Protein AF-0000000078538142 (afdb_homodimer)

Radius of gyration: 31.36 Å; Cα contacts (8 Å, |Δi|>4): 1682; chains: 2; bounding box: 91×98×70 Å

Structure (mmCIF, N/CA/C/O backbone):
data_AF-0000000078538142-model_v1
#
loop_
_entity.id
_entity.type
_entity.pdbx_description
1 polymer 'Epoxide hydrolase'
#
loop_
_atom_site.group_PDB
_atom_site.id
_atom_site.type_symbol
_atom_site.label_atom_id
_atom_site.label_alt_id
_atom_site.label_comp_id
_atom_site.label_asym_id
_atom_site.label_entity_id
_atom_site.label_seq_id
_atom_site.pdbx_PDB_ins_code
_atom_site.Cartn_x
_atom_site.Cartn_y
_atom_site.Cartn_z
_atom_site.occupancy
_atom_site.B_iso_or_equiv
_atom_site.auth_seq_id
_atom_site.auth_comp_id
_atom_site.auth_asym_id
_atom_site.auth_atom_id
_atom_site.pdbx_PDB_model_num
ATOM 1 N N . MET A 1 1 ? 63.656 24.359 -6.969 1 71.88 1 MET A N 1
ATOM 2 C CA . MET A 1 1 ? 62.719 25.453 -7.125 1 71.88 1 MET A CA 1
ATOM 3 C C . MET A 1 1 ? 61.344 24.922 -7.543 1 71.88 1 MET A C 1
ATOM 5 O O . MET A 1 1 ? 60.312 25.25 -6.926 1 71.88 1 MET A O 1
ATOM 9 N N . LEU A 1 2 ? 61.312 24.094 -8.414 1 79.88 2 LEU A N 1
ATOM 10 C CA . LEU A 1 2 ? 60.062 23.531 -8.914 1 79.88 2 LEU A CA 1
ATOM 11 C C . LEU A 1 2 ? 59.375 22.688 -7.84 1 79.88 2 LEU A C 1
ATOM 13 O O . LEU A 1 2 ? 58.156 22.766 -7.676 1 79.88 2 LEU A O 1
ATOM 17 N N . LEU A 1 3 ? 60.094 21.984 -7.09 1 79.5 3 LEU A N 1
ATOM 18 C CA . LEU A 1 3 ? 59.531 21.141 -6.039 1 79.5 3 LEU A CA 1
ATOM 19 C C . LEU A 1 3 ? 58.906 21.984 -4.93 1 79.5 3 LEU A C 1
ATOM 21 O O . LEU A 1 3 ? 57.906 21.609 -4.359 1 79.5 3 LEU A O 1
ATOM 25 N N . ARG A 1 4 ? 59.531 23.062 -4.59 1 77.94 4 ARG A N 1
ATOM 26 C CA . ARG A 1 4 ? 59 23.969 -3.576 1 77.94 4 ARG A CA 1
ATOM 27 C C . ARG A 1 4 ? 57.688 24.609 -4.039 1 77.94 4 ARG A C 1
ATOM 29 O O . ARG A 1 4 ? 56.75 24.766 -3.256 1 77.94 4 ARG A O 1
ATOM 36 N N . LEU A 1 5 ? 57.656 24.953 -5.336 1 80.44 5 LEU A N 1
ATOM 37 C CA . LEU A 1 5 ? 56.438 25.547 -5.895 1 80.44 5 LEU A CA 1
ATOM 38 C C . LEU A 1 5 ? 55.312 24.547 -5.891 1 80.44 5 LEU A C 1
ATOM 40 O O . LEU A 1 5 ? 54.156 24.922 -5.59 1 80.44 5 LEU A O 1
ATOM 44 N N . ILE A 1 6 ? 55.594 23.312 -6.211 1 80.94 6 ILE A N 1
ATOM 45 C CA . ILE A 1 6 ? 54.594 22.266 -6.223 1 80.94 6 ILE A CA 1
ATOM 46 C C . ILE A 1 6 ? 54.094 22.016 -4.801 1 80.94 6 ILE A C 1
ATOM 48 O O . ILE A 1 6 ? 52.906 21.828 -4.578 1 80.94 6 ILE A O 1
ATOM 52 N N . SER A 1 7 ? 54.969 22.094 -3.863 1 81.56 7 SER A N 1
ATOM 53 C CA . SER A 1 7 ? 54.625 21.891 -2.465 1 81.56 7 SER A CA 1
ATOM 54 C C . SER A 1 7 ? 53.719 23.031 -1.964 1 81.56 7 SER A C 1
ATOM 56 O O . SER A 1 7 ? 52.75 22.781 -1.252 1 81.56 7 SER A O 1
ATOM 58 N N . ILE A 1 8 ? 54.062 24.172 -2.34 1 81.25 8 ILE A N 1
ATOM 59 C CA . ILE A 1 8 ? 53.25 25.328 -1.946 1 81.25 8 ILE A CA 1
ATOM 60 C C . ILE A 1 8 ? 51.875 25.25 -2.617 1 81.25 8 ILE A C 1
ATOM 62 O O . ILE A 1 8 ? 50.844 25.516 -1.98 1 81.25 8 ILE A O 1
ATOM 66 N N . ALA A 1 9 ? 51.844 24.906 -3.859 1 81.56 9 ALA A N 1
ATOM 67 C CA . ALA A 1 9 ? 50.594 24.766 -4.598 1 81.56 9 ALA A CA 1
ATOM 68 C C . ALA A 1 9 ? 49.719 23.672 -3.994 1 81.56 9 ALA A C 1
ATOM 70 O O . ALA A 1 9 ? 48.5 23.828 -3.863 1 81.56 9 ALA A O 1
ATOM 71 N N . THR A 1 10 ? 50.375 22.578 -3.689 1 80.25 10 THR A N 1
ATOM 72 C CA . THR A 1 10 ? 49.625 21.469 -3.082 1 80.25 10 THR A CA 1
ATOM 73 C C . THR A 1 10 ? 49.094 21.859 -1.712 1 80.25 10 THR A C 1
ATOM 75 O O . THR A 1 10 ? 47.938 21.547 -1.383 1 80.25 10 THR A O 1
ATOM 78 N N . LEU A 1 11 ? 49.906 22.484 -0.98 1 77.38 11 LEU A N 1
ATOM 79 C CA . LEU A 1 11 ? 49.469 22.953 0.322 1 77.38 11 LEU A CA 1
ATOM 80 C C . LEU A 1 11 ? 48.344 24 0.166 1 77.38 11 LEU A C 1
ATOM 82 O O . LEU A 1 11 ? 47.375 24 0.92 1 77.38 11 LEU A O 1
ATOM 86 N N . GLY A 1 12 ? 48.594 24.922 -0.763 1 79.56 12 GLY A N 1
ATOM 87 C CA . GLY A 1 12 ? 47.562 25.875 -1.072 1 79.56 12 GLY A CA 1
ATOM 88 C C . GLY A 1 12 ? 46.25 25.219 -1.459 1 79.56 12 GLY A C 1
ATOM 89 O O . GLY A 1 12 ? 45.188 25.594 -0.971 1 79.56 12 GLY A O 1
ATOM 90 N N . PHE A 1 13 ? 46.312 24.281 -2.328 1 82.75 13 PHE A N 1
ATOM 91 C CA . PHE A 1 13 ? 45.156 23.531 -2.773 1 82.75 13 PHE A CA 1
ATOM 92 C C . PHE A 1 13 ? 44.5 22.812 -1.604 1 82.75 13 PHE A C 1
ATOM 94 O O . PHE A 1 13 ? 43.25 22.781 -1.493 1 82.75 13 PHE A O 1
ATOM 101 N N . LEU A 1 14 ? 45.25 22.219 -0.739 1 81.06 14 LEU A N 1
ATOM 102 C CA . LEU A 1 14 ? 44.75 21.453 0.404 1 81.06 14 LEU A CA 1
ATOM 103 C C . LEU A 1 14 ? 44.062 22.391 1.413 1 81.06 14 LEU A C 1
ATOM 105 O O . LEU A 1 14 ? 43.156 21.953 2.148 1 81.06 14 LEU A O 1
ATOM 109 N N . VAL A 1 15 ? 44.5 23.609 1.426 1 80.88 15 VAL A N 1
ATOM 110 C CA . VAL A 1 15 ? 43.938 24.562 2.369 1 80.88 15 VAL A CA 1
ATOM 111 C C . VAL A 1 15 ? 42.781 25.328 1.705 1 80.88 15 VAL A C 1
ATOM 113 O O . VAL A 1 15 ? 41.719 25.547 2.32 1 80.88 15 VAL A O 1
ATOM 116 N N . ILE A 1 16 ? 42.906 25.688 0.537 1 85.62 16 ILE A N 1
ATOM 117 C CA . ILE A 1 16 ? 41.969 26.531 -0.16 1 85.62 16 ILE A CA 1
ATOM 118 C C . ILE A 1 16 ? 40.719 25.719 -0.515 1 85.62 16 ILE A C 1
ATOM 120 O O . ILE A 1 16 ? 39.594 26.203 -0.422 1 85.62 16 ILE A O 1
ATOM 124 N N . THR A 1 17 ? 40.844 24.531 -0.871 1 85.5 17 THR A N 1
ATOM 125 C CA . THR A 1 17 ? 39.719 23.703 -1.335 1 85.5 17 THR A CA 1
ATOM 126 C C . THR A 1 17 ? 38.688 23.5 -0.222 1 85.5 17 THR A C 1
ATOM 128 O O . THR A 1 17 ? 37.5 23.703 -0.427 1 85.5 17 THR A O 1
ATOM 131 N N . PRO A 1 18 ? 39.188 23.156 0.955 1 84.69 18 PRO A N 1
ATOM 132 C CA . PRO A 1 18 ? 38.188 23.016 2.018 1 84.69 18 PRO A CA 1
ATOM 133 C C . PRO A 1 18 ? 37.469 24.328 2.359 1 84.69 18 PRO A C 1
ATOM 135 O O . PRO A 1 18 ? 36.281 24.328 2.703 1 84.69 18 PRO A O 1
ATOM 138 N N . ILE A 1 19 ? 38.188 25.344 2.238 1 85.19 19 ILE A N 1
ATOM 139 C CA . ILE A 1 19 ? 37.594 26.656 2.533 1 85.19 19 ILE A CA 1
ATOM 140 C C . ILE A 1 19 ? 36.531 27 1.48 1 85.19 19 ILE A C 1
ATOM 142 O O . ILE A 1 19 ? 35.406 27.406 1.816 1 85.19 19 ILE A O 1
ATOM 146 N N . LEU A 1 20 ? 36.875 26.844 0.258 1 86.12 20 LEU A N 1
ATOM 147 C CA . LEU A 1 20 ? 35.906 27.109 -0.818 1 86.12 20 LEU A CA 1
ATOM 148 C C . LEU A 1 20 ? 34.719 26.172 -0.722 1 86.12 20 LEU A C 1
ATOM 150 O O . LEU A 1 20 ? 33.594 26.578 -1.008 1 86.12 20 LEU A O 1
ATOM 154 N N . PHE A 1 21 ? 35 25.047 -0.381 1 88.25 21 PHE A N 1
ATOM 155 C CA . PHE A 1 21 ? 33.938 24.078 -0.196 1 88.25 21 PHE A CA 1
ATOM 156 C C . PHE A 1 21 ? 33 24.516 0.927 1 88.25 21 PHE A C 1
ATOM 158 O O . PHE A 1 21 ? 31.781 24.422 0.793 1 88.25 21 PHE A O 1
ATOM 165 N N . SER A 1 22 ? 33.531 24.969 1.942 1 87.56 22 SER A N 1
ATOM 166 C CA . SER A 1 22 ? 32.719 25.438 3.066 1 87.56 22 SER A CA 1
ATOM 167 C C . SER A 1 22 ? 31.891 26.641 2.678 1 87.56 22 SER A C 1
ATOM 169 O O . SER A 1 22 ? 30.734 26.766 3.094 1 87.56 22 SER A O 1
ATOM 171 N N . ILE A 1 23 ? 32.438 27.469 1.911 1 89 23 ILE A N 1
ATOM 172 C CA . ILE A 1 23 ? 31.719 28.641 1.436 1 89 23 ILE A CA 1
ATOM 173 C C . ILE A 1 23 ? 30.578 28.203 0.505 1 89 23 ILE A C 1
ATOM 175 O O . ILE A 1 23 ? 29.453 28.703 0.611 1 89 23 ILE A O 1
ATOM 179 N N . TRP A 1 24 ? 30.953 27.328 -0.297 1 89.06 24 TRP A N 1
ATOM 180 C CA . TRP A 1 24 ? 29.953 26.812 -1.228 1 89.06 24 TRP A CA 1
ATOM 181 C C . TRP A 1 24 ? 28.812 26.141 -0.479 1 89.06 24 TRP A C 1
ATOM 183 O O . TRP A 1 24 ? 27.641 26.281 -0.854 1 89.06 24 TRP A O 1
ATOM 193 N N . LEU A 1 25 ? 29.094 25.484 0.515 1 87.5 25 LEU A N 1
ATOM 194 C CA . LEU A 1 25 ? 28.125 24.75 1.31 1 87.5 25 LEU A CA 1
ATOM 195 C C . LEU A 1 25 ? 27.125 25.703 1.956 1 87.5 25 LEU A C 1
ATOM 197 O O . LEU A 1 25 ? 25.953 25.344 2.156 1 87.5 25 LEU A O 1
ATOM 201 N N . GLU A 1 26 ? 27.594 26.828 2.219 1 88 26 GLU A N 1
ATOM 202 C CA . GLU A 1 26 ? 26.734 27.781 2.928 1 88 26 GLU A CA 1
ATOM 203 C C . GLU A 1 26 ? 26.016 28.703 1.952 1 88 26 GLU A C 1
ATOM 205 O O . GLU A 1 26 ? 25.062 29.391 2.334 1 88 26 GLU A O 1
ATOM 210 N N . TYR A 1 27 ? 26.438 28.594 0.738 1 86.94 27 TYR A N 1
ATOM 211 C CA . TYR A 1 27 ? 25.781 29.422 -0.271 1 86.94 27 TYR A CA 1
ATOM 212 C C . TYR A 1 27 ? 24.359 28.969 -0.521 1 86.94 27 TYR A C 1
ATOM 214 O O . TYR A 1 27 ? 24.109 27.781 -0.749 1 86.94 27 TYR A O 1
ATOM 222 N N . VAL A 1 28 ? 23.391 29.922 -0.457 1 87 28 VAL A N 1
ATOM 223 C CA . VAL A 1 28 ? 21.984 29.625 -0.702 1 87 28 VAL A CA 1
ATOM 224 C C . VAL A 1 28 ? 21.547 30.219 -2.039 1 87 28 VAL A C 1
ATOM 226 O O . VAL A 1 28 ? 21.281 31.422 -2.133 1 87 28 VAL A O 1
ATOM 229 N N . PRO A 1 29 ? 21.391 29.328 -2.934 1 84.94 29 PRO A N 1
ATOM 230 C CA . PRO A 1 29 ? 20.922 29.859 -4.219 1 84.94 29 PRO A CA 1
ATOM 231 C C . PRO A 1 29 ? 19.469 30.297 -4.188 1 84.94 29 PRO A C 1
ATOM 233 O O . PRO A 1 29 ? 18.641 29.656 -3.512 1 84.94 29 PRO A O 1
ATOM 236 N N . ILE A 1 30 ? 19.172 31.328 -4.938 1 84.69 30 ILE A N 1
ATOM 237 C CA . ILE A 1 30 ? 17.797 31.766 -5.094 1 84.69 30 ILE A CA 1
ATOM 238 C C . ILE A 1 30 ? 17.125 30.953 -6.203 1 84.69 30 ILE A C 1
ATOM 240 O O . ILE A 1 30 ? 17.656 30.828 -7.305 1 84.69 30 ILE A O 1
ATOM 244 N N . HIS A 1 31 ? 16.031 30.391 -5.824 1 82.94 31 HIS A N 1
ATOM 245 C CA . HIS A 1 31 ? 15.312 29.562 -6.789 1 82.94 31 HIS A CA 1
ATOM 246 C C . HIS A 1 31 ? 14.102 30.297 -7.359 1 82.94 31 HIS A C 1
ATOM 248 O O . HIS A 1 31 ? 13.375 30.969 -6.621 1 82.94 31 HIS A O 1
ATOM 254 N N . GLU A 1 32 ? 13.977 30.219 -8.695 1 75.69 32 GLU A N 1
ATOM 255 C CA . GLU A 1 32 ? 12.789 30.766 -9.344 1 75.69 32 GLU A CA 1
ATOM 256 C C . GLU A 1 32 ? 11.695 29.703 -9.469 1 75.69 32 GLU A C 1
ATOM 258 O O . GLU A 1 32 ? 11.984 28.5 -9.547 1 75.69 32 GLU A O 1
ATOM 263 N N . PHE A 1 33 ? 10.547 30.141 -9.25 1 76.81 33 PHE A N 1
ATOM 264 C CA . PHE A 1 33 ? 9.445 29.188 -9.414 1 76.81 33 PHE A CA 1
ATOM 265 C C . PHE A 1 33 ? 8.391 29.734 -10.367 1 76.81 33 PHE A C 1
ATOM 267 O O . PHE A 1 33 ? 8.281 30.938 -10.539 1 76.81 33 PHE A O 1
ATOM 274 N N . ASP A 1 34 ? 7.711 28.75 -11.008 1 71.88 34 ASP A N 1
ATOM 275 C CA . ASP A 1 34 ? 6.703 29.062 -12.016 1 71.88 34 ASP A CA 1
ATOM 276 C C . ASP A 1 34 ? 5.52 29.812 -11.391 1 71.88 34 ASP A C 1
ATOM 278 O O . ASP A 1 34 ? 5.195 29.594 -10.219 1 71.88 34 ASP A O 1
ATOM 282 N N . PRO A 1 35 ? 4.996 30.641 -12.25 1 76.94 35 PRO A N 1
ATOM 283 C CA . PRO A 1 35 ? 3.779 31.297 -11.773 1 76.94 35 PRO A CA 1
ATOM 284 C C . PRO A 1 35 ? 2.646 30.312 -11.477 1 76.94 35 PRO A C 1
ATOM 286 O O . PRO A 1 35 ? 2.572 29.25 -12.094 1 76.94 35 PRO A O 1
ATOM 289 N N . VAL A 1 36 ? 1.867 30.719 -10.57 1 82.06 36 VAL A N 1
ATOM 290 C CA . VAL A 1 36 ? 0.736 29.906 -10.148 1 82.06 36 VAL A CA 1
ATOM 291 C C . VAL A 1 36 ? -0.553 30.453 -10.758 1 82.06 36 VAL A C 1
ATOM 293 O O . VAL A 1 36 ? -0.726 31.656 -10.883 1 82.06 36 VAL A O 1
ATOM 296 N N . ALA A 1 37 ? -1.369 29.5 -11.18 1 86.88 37 ALA A N 1
ATOM 297 C CA . ALA A 1 37 ? -2.684 29.891 -11.68 1 86.88 37 ALA A CA 1
ATOM 298 C C . ALA A 1 37 ? -3.455 30.688 -10.633 1 86.88 37 ALA A C 1
ATOM 300 O O . ALA A 1 37 ? -3.383 30.375 -9.438 1 86.88 37 ALA A O 1
ATOM 301 N N . LYS A 1 38 ? -4.195 31.641 -11.102 1 89.62 38 LYS A N 1
ATOM 302 C CA . LYS A 1 38 ? -4.949 32.5 -10.188 1 89.62 38 LYS A CA 1
ATOM 303 C C . LYS A 1 38 ? -6.199 31.781 -9.672 1 89.62 38 LYS A C 1
ATOM 305 O O . LYS A 1 38 ? -6.75 32.156 -8.641 1 89.62 38 LYS A O 1
ATOM 310 N N . ASP A 1 39 ? -6.668 30.875 -10.453 1 93.5 39 ASP A N 1
ATOM 311 C CA . ASP A 1 39 ? -7.887 30.156 -10.094 1 93.5 39 ASP A CA 1
ATOM 312 C C . ASP A 1 39 ? -7.91 28.766 -10.734 1 93.5 39 ASP A C 1
ATOM 314 O O . ASP A 1 39 ? -7.141 28.484 -11.656 1 93.5 39 ASP A O 1
ATOM 318 N N . ALA A 1 40 ? -8.695 27.875 -10.172 1 95.75 40 ALA A N 1
ATOM 319 C CA . ALA A 1 40 ? -8.93 26.531 -10.695 1 95.75 40 ALA A CA 1
ATOM 320 C C . ALA A 1 40 ? -10.281 26 -10.234 1 95.75 40 ALA A C 1
ATOM 322 O O . ALA A 1 40 ? -11.016 26.688 -9.508 1 95.75 40 ALA A O 1
ATOM 323 N N . PHE A 1 41 ? -10.742 24.922 -10.797 1 97.62 41 PHE A N 1
ATOM 324 C CA . PHE A 1 41 ? -11.969 24.25 -10.398 1 97.62 41 PHE A CA 1
ATOM 325 C C . PHE A 1 41 ? -11.703 22.781 -10.078 1 97.62 41 PHE A C 1
ATOM 327 O O . PHE A 1 41 ? -11.336 22 -10.961 1 97.62 41 PHE A O 1
ATOM 334 N N . TRP A 1 42 ? -11.992 22.391 -8.836 1 97.88 42 TRP A N 1
ATOM 335 C CA . TRP A 1 42 ? -11.656 21.047 -8.375 1 97.88 42 TRP A CA 1
ATOM 336 C C . TRP A 1 42 ? -12.914 20.266 -8.047 1 97.88 42 TRP A C 1
ATOM 338 O O . TRP A 1 42 ? -12.836 19.094 -7.664 1 97.88 42 TRP A O 1
ATOM 348 N N . GLY A 1 43 ? -14.07 20.844 -8.117 1 97.31 43 GLY A N 1
ATOM 349 C CA . GLY A 1 43 ? -15.328 20.203 -7.766 1 97.31 43 GLY A CA 1
ATOM 350 C C . GLY A 1 43 ? -15.82 19.234 -8.82 1 97.31 43 GLY A C 1
ATOM 351 O O . GLY A 1 43 ? -15.125 18.969 -9.805 1 97.31 43 GLY A O 1
ATOM 352 N N . ALA A 1 44 ? -17.016 18.641 -8.547 1 95.69 44 ALA A N 1
ATOM 353 C CA . ALA A 1 44 ? -17.641 17.688 -9.461 1 95.69 44 ALA A CA 1
ATOM 354 C C . ALA A 1 44 ? -18.453 18.422 -10.531 1 95.69 44 ALA A C 1
ATOM 356 O O . ALA A 1 44 ? -18.969 19.516 -10.297 1 95.69 44 ALA A O 1
ATOM 357 N N . GLY A 1 45 ? -18.547 17.797 -11.719 1 95.38 45 GLY A N 1
ATOM 358 C CA . GLY A 1 45 ? -19.359 18.344 -12.789 1 95.38 45 GLY A CA 1
ATOM 359 C C . GLY A 1 45 ? -18.688 19.484 -13.539 1 95.38 45 GLY A C 1
ATOM 360 O O . GLY A 1 45 ? -17.453 19.625 -13.477 1 95.38 45 GLY A O 1
ATOM 361 N N . GLU A 1 46 ? -19.469 20.281 -14.266 1 96 46 GLU A N 1
ATOM 362 C CA . GLU A 1 46 ? -18.953 21.422 -15.008 1 96 46 GLU A CA 1
ATOM 363 C C . GLU A 1 46 ? -18.609 22.578 -14.062 1 96 46 GLU A C 1
ATOM 365 O O . GLU A 1 46 ? -19.312 22.828 -13.078 1 96 46 GLU A O 1
ATOM 370 N N . PRO A 1 47 ? -17.562 23.25 -14.445 1 96.06 47 PRO A N 1
ATOM 371 C CA . PRO A 1 47 ? -17.172 24.391 -13.602 1 96.06 47 PRO A CA 1
ATOM 372 C C . PRO A 1 47 ? -18.281 25.422 -13.469 1 96.06 47 PRO A C 1
ATOM 374 O O . PRO A 1 47 ? -19 25.688 -14.43 1 96.06 47 PRO A O 1
ATOM 377 N N . TYR A 1 48 ? -18.422 26 -12.328 1 95.81 48 TYR A N 1
ATOM 378 C CA . TYR A 1 48 ? -19.375 27.062 -12.008 1 95.81 48 TYR A CA 1
ATOM 379 C C . TYR A 1 48 ? -18.75 28.062 -11.039 1 95.81 48 TYR A C 1
ATOM 381 O O . TYR A 1 48 ? -17.656 27.844 -10.516 1 95.81 48 TYR A O 1
ATOM 389 N N . LYS A 1 49 ? -19.406 29.188 -10.898 1 96.31 49 LYS A N 1
ATOM 390 C CA . LYS A 1 49 ? -18.922 30.203 -9.977 1 96.31 49 LYS A CA 1
ATOM 391 C C . LYS A 1 49 ? -19.203 29.812 -8.531 1 96.31 49 LYS A C 1
ATOM 393 O O . LYS A 1 49 ? -20.297 29.344 -8.203 1 96.31 49 LYS A O 1
ATOM 398 N N . ASP A 1 50 ? -18.266 30.031 -7.652 1 97.31 50 ASP A N 1
ATOM 399 C CA . ASP A 1 50 ? -18.391 29.672 -6.242 1 97.31 50 ASP A CA 1
ATOM 400 C C . ASP A 1 50 ? -19.469 30.484 -5.551 1 97.31 50 ASP A C 1
ATOM 402 O O . ASP A 1 50 ? -19.641 31.672 -5.836 1 97.31 50 ASP A O 1
ATOM 406 N N . ASP A 1 51 ? -20.203 29.891 -4.699 1 96.81 51 ASP A N 1
ATOM 407 C CA . ASP A 1 51 ? -21.062 30.609 -3.758 1 96.81 51 ASP A CA 1
ATOM 408 C C . ASP A 1 51 ? -20.234 31.203 -2.613 1 96.81 51 ASP A C 1
ATOM 410 O O . ASP A 1 51 ? -19.719 30.453 -1.768 1 96.81 51 ASP A O 1
ATOM 414 N N . SER A 1 52 ? -20.109 32.469 -2.543 1 96.62 52 SER A N 1
ATOM 415 C CA . SER A 1 52 ? -19.203 33.125 -1.6 1 96.62 52 SER A CA 1
ATOM 416 C C . SER A 1 52 ? -19.812 33.188 -0.205 1 96.62 52 SER A C 1
ATOM 418 O O . SER A 1 52 ? -19.188 33.688 0.734 1 96.62 52 SER A O 1
ATOM 420 N N . ARG A 1 53 ? -21.203 32.781 -0.085 1 96.12 53 ARG A N 1
ATOM 421 C CA . ARG A 1 53 ? -21.844 32.812 1.225 1 96.12 53 ARG A CA 1
ATOM 422 C C . ARG A 1 53 ? -21.109 31.922 2.219 1 96.12 53 ARG A C 1
ATOM 424 O O . ARG A 1 53 ? -20.625 30.844 1.86 1 96.12 53 ARG A O 1
ATOM 431 N N . ILE A 1 54 ? -20.797 32.312 3.545 1 98.5 54 ILE A N 1
ATOM 432 C CA . ILE A 1 54 ? -20.266 31.547 4.664 1 98.5 54 ILE A CA 1
ATOM 433 C C . ILE A 1 54 ? -21.406 31 5.508 1 98.5 54 ILE A C 1
ATOM 435 O O . ILE A 1 54 ? -22.172 31.781 6.105 1 98.5 54 ILE A O 1
ATOM 439 N N . GLU A 1 55 ? -21.5 29.734 5.629 1 98.19 55 GLU A N 1
ATOM 440 C CA . GLU A 1 55 ? -22.609 29.109 6.336 1 98.19 55 GLU A CA 1
ATOM 441 C C . GLU A 1 55 ? -22.141 28.422 7.613 1 98.19 55 GLU A C 1
ATOM 443 O O . GLU A 1 55 ? -21.047 27.844 7.645 1 98.19 55 GLU A O 1
ATOM 448 N N . VAL A 1 56 ? -22.969 28.516 8.633 1 98 56 VAL A N 1
ATOM 449 C CA . VAL A 1 56 ? -22.672 27.781 9.867 1 98 56 VAL A CA 1
ATOM 450 C C . VAL A 1 56 ? -22.75 26.281 9.594 1 98 56 VAL A C 1
ATOM 452 O O . VAL A 1 56 ? -23.625 25.812 8.859 1 98 56 VAL A O 1
ATOM 455 N N . PHE A 1 57 ? -21.781 25.594 10.109 1 98.19 57 PHE A N 1
ATOM 456 C CA . PHE A 1 57 ? -21.719 24.141 9.969 1 98.19 57 PHE A CA 1
ATOM 457 C C . PHE A 1 57 ? -21.797 23.453 11.328 1 98.19 57 PHE A C 1
ATOM 459 O O . PHE A 1 57 ? -21.219 23.938 12.305 1 98.19 57 PHE A O 1
ATOM 466 N N . LYS A 1 58 ? -22.531 22.391 11.406 1 97.25 58 LYS A N 1
ATOM 467 C CA . LYS A 1 58 ? -22.625 21.578 12.609 1 97.25 58 LYS A CA 1
ATOM 468 C C . LYS A 1 58 ? -22.391 20.094 12.289 1 97.25 58 LYS A C 1
ATOM 470 O O . LYS A 1 58 ? -22.953 19.578 11.32 1 97.25 58 LYS A O 1
ATOM 475 N N . VAL A 1 59 ? -21.531 19.469 13.062 1 97.69 59 VAL A N 1
ATOM 476 C CA . VAL A 1 59 ? -21.359 18.031 12.938 1 97.69 59 VAL A CA 1
ATOM 477 C C . VAL A 1 59 ? -22.625 17.312 13.414 1 97.69 59 VAL A C 1
ATOM 479 O O . VAL A 1 59 ? -23.062 17.5 14.547 1 97.69 59 VAL A O 1
ATOM 482 N N . ASP A 1 60 ? -23.188 16.625 12.57 1 96.88 60 ASP A N 1
ATOM 483 C CA . ASP A 1 60 ? -24.422 15.922 12.883 1 96.88 60 ASP A CA 1
ATOM 484 C C . ASP A 1 60 ? -24.562 14.648 12.055 1 96.88 60 ASP A C 1
ATOM 486 O O . ASP A 1 60 ? -25.172 14.664 10.984 1 96.88 60 ASP A O 1
ATOM 490 N N . PHE A 1 61 ? -24.094 13.531 12.562 1 97.06 61 PHE A N 1
ATOM 491 C CA . PHE A 1 61 ? -24.25 12.234 11.914 1 97.06 61 PHE A CA 1
ATOM 492 C C . PHE A 1 61 ? -25.453 11.484 12.477 1 97.06 61 PHE A C 1
ATOM 494 O O . PHE A 1 61 ? -25.641 11.438 13.695 1 97.06 61 PHE A O 1
ATOM 501 N N . PRO A 1 62 ? -26.219 10.875 11.602 1 95.81 62 PRO A N 1
ATOM 502 C CA . PRO A 1 62 ? -27.375 10.109 12.078 1 95.81 62 PRO A CA 1
ATOM 503 C C . PRO A 1 62 ? -26.984 8.891 12.906 1 95.81 62 PRO A C 1
ATOM 505 O O . PRO A 1 62 ? -25.953 8.258 12.625 1 95.81 62 PRO A O 1
ATOM 508 N N . ASP A 1 63 ? -27.859 8.508 13.828 1 95.31 63 ASP A N 1
ATOM 509 C CA . ASP A 1 63 ? -27.609 7.367 14.703 1 95.31 63 ASP A CA 1
ATOM 510 C C . ASP A 1 63 ? -27.453 6.082 13.898 1 95.31 63 ASP A C 1
ATOM 512 O O . ASP A 1 63 ? -26.703 5.188 14.289 1 95.31 63 ASP A O 1
ATOM 516 N N . GLU A 1 64 ? -28.141 6.02 12.844 1 95.19 64 GLU A N 1
ATOM 517 C CA . GLU A 1 64 ? -28.094 4.824 12.016 1 95.19 64 GLU A CA 1
ATOM 518 C C . GLU A 1 64 ? -26.688 4.562 11.492 1 95.19 64 GLU A C 1
ATOM 520 O O . GLU A 1 64 ? -26.266 3.41 11.391 1 95.19 64 GLU A O 1
ATOM 525 N N . GLN A 1 65 ? -26 5.59 11.141 1 94.94 65 GLN A N 1
ATOM 526 C CA . GLN A 1 65 ? -24.625 5.441 10.648 1 94.94 65 GLN A CA 1
ATOM 527 C C . GLN A 1 65 ? -23.703 4.953 11.758 1 94.94 65 GLN A C 1
ATOM 529 O O . GLN A 1 65 ? -22.812 4.129 11.523 1 94.94 65 GLN A O 1
ATOM 534 N N . ILE A 1 66 ? -23.922 5.48 12.945 1 97 66 ILE A N 1
ATOM 535 C CA . ILE A 1 66 ? -23.109 5.094 14.094 1 97 66 ILE A CA 1
ATOM 536 C C . ILE A 1 66 ? -23.391 3.637 14.453 1 97 66 ILE A C 1
ATOM 538 O O . ILE A 1 66 ? -22.469 2.865 14.719 1 97 66 ILE A O 1
ATOM 542 N N . ASP A 1 67 ? -24.625 3.273 14.461 1 95.62 67 ASP A N 1
ATOM 543 C CA . ASP A 1 67 ? -25.016 1.898 14.758 1 95.62 67 ASP A CA 1
ATOM 544 C C . ASP A 1 67 ? -24.422 0.925 13.742 1 95.62 67 ASP A C 1
ATOM 546 O O . ASP A 1 67 ? -24.016 -0.184 14.102 1 95.62 67 ASP A O 1
ATOM 550 N N . HIS A 1 68 ? -24.406 1.334 12.539 1 93.56 68 HIS A N 1
ATOM 551 C CA . HIS A 1 68 ? -23.844 0.498 11.484 1 93.56 68 HIS A CA 1
ATOM 552 C C . HIS A 1 68 ? -22.359 0.263 11.719 1 93.56 68 HIS A C 1
ATOM 554 O O . HIS A 1 68 ? -21.859 -0.85 11.523 1 93.56 68 HIS A O 1
ATOM 560 N N . ILE A 1 69 ? -21.641 1.316 12.102 1 95.38 69 ILE A N 1
ATOM 561 C CA . ILE A 1 69 ? -20.219 1.188 12.398 1 95.38 69 ILE A CA 1
ATOM 562 C C . ILE A 1 69 ? -20.016 0.189 13.539 1 95.38 69 ILE A C 1
ATOM 564 O O . ILE A 1 69 ? -19.156 -0.684 13.461 1 95.38 69 ILE A O 1
ATOM 568 N N . LYS A 1 70 ? -20.781 0.33 14.555 1 96.25 70 LYS A N 1
ATOM 569 C CA . LYS A 1 70 ? -20.656 -0.547 15.719 1 96.25 70 LYS A CA 1
ATOM 570 C C . LYS A 1 70 ? -20.969 -1.995 15.344 1 96.25 70 LYS A C 1
ATOM 572 O O . LYS A 1 70 ? -20.312 -2.92 15.828 1 96.25 70 LYS A O 1
ATOM 577 N N . LEU A 1 71 ? -21.969 -2.164 14.523 1 93.44 71 LEU A N 1
ATOM 578 C CA . LEU A 1 71 ? -22.312 -3.5 14.047 1 93.44 71 LEU A CA 1
ATOM 579 C C . LEU A 1 71 ? -21.141 -4.117 13.289 1 93.44 71 LEU A C 1
ATOM 581 O O . LEU A 1 71 ? -20.797 -5.277 13.516 1 93.44 71 LEU A O 1
ATOM 585 N N . LEU A 1 72 ? -20.562 -3.348 12.383 1 94 72 LEU A N 1
ATOM 586 C CA . LEU A 1 72 ? -19.438 -3.838 11.586 1 94 72 LEU A CA 1
ATOM 587 C C . LEU A 1 72 ? -18.25 -4.18 12.477 1 94 72 LEU A C 1
ATOM 589 O O . LEU A 1 72 ? -17.594 -5.195 12.273 1 94 72 LEU A O 1
ATOM 593 N N . LEU A 1 73 ? -17.984 -3.307 13.414 1 95.75 73 LEU A N 1
ATOM 594 C CA . LEU A 1 73 ? -16.875 -3.553 14.336 1 95.75 73 LEU A CA 1
ATOM 595 C C . LEU A 1 73 ? -17.109 -4.824 15.141 1 95.75 73 LEU A C 1
ATOM 597 O O . LEU A 1 73 ? -16.172 -5.586 15.398 1 95.75 73 LEU A O 1
ATOM 601 N N . GLY A 1 74 ? -18.312 -5.047 15.508 1 92.69 74 GLY A N 1
ATOM 602 C CA . GLY A 1 74 ? -18.656 -6.219 16.297 1 92.69 74 GLY A CA 1
ATOM 603 C C . GLY A 1 74 ? -18.5 -7.52 15.523 1 92.69 74 GLY A C 1
ATOM 604 O O . GLY A 1 74 ? -18.219 -8.562 16.109 1 92.69 74 GLY A O 1
ATOM 605 N N . LYS A 1 75 ? -18.609 -7.488 14.234 1 89.81 75 LYS A N 1
ATOM 606 C CA . LYS A 1 75 ? -18.578 -8.688 13.406 1 89.81 75 LYS A CA 1
ATOM 607 C C . LYS A 1 75 ? -17.203 -8.875 12.766 1 89.81 75 LYS A C 1
ATOM 609 O O . LYS A 1 75 ? -16.953 -9.859 12.07 1 89.81 75 LYS A O 1
ATOM 614 N N . SER A 1 76 ? -16.391 -7.934 13.016 1 89 76 SER A N 1
ATOM 615 C CA . SER A 1 76 ? -15.07 -7.98 12.383 1 89 76 SER A CA 1
ATOM 616 C C . SER A 1 76 ? -14.023 -8.562 13.32 1 89 76 SER A C 1
ATOM 618 O O . SER A 1 76 ? -14.156 -8.477 14.539 1 89 76 SER A O 1
ATOM 620 N N . HIS A 1 77 ? -13.078 -9.227 12.695 1 90.56 77 HIS A N 1
ATOM 621 C CA . HIS A 1 77 ? -11.93 -9.734 13.438 1 90.56 77 HIS A CA 1
ATOM 622 C C . HIS A 1 77 ? -10.617 -9.234 12.836 1 90.56 77 HIS A C 1
ATOM 624 O O . HIS A 1 77 ? -10.516 -9.047 11.625 1 90.56 77 HIS A O 1
ATOM 630 N N . LEU A 1 78 ? -9.711 -9.023 13.75 1 95.81 78 LEU A N 1
ATOM 631 C CA . LEU A 1 78 ? -8.375 -8.617 13.328 1 95.81 78 LEU A CA 1
ATOM 632 C C . LEU A 1 78 ? -7.617 -9.781 12.703 1 95.81 78 LEU A C 1
ATOM 634 O O . LEU A 1 78 ? -7.785 -10.93 13.125 1 95.81 78 LEU A O 1
ATOM 638 N N . VAL A 1 79 ? -6.801 -9.492 11.672 1 96.06 79 VAL A N 1
ATOM 639 C CA . VAL A 1 79 ? -5.855 -10.484 11.172 1 96.06 79 VAL A CA 1
ATOM 640 C C . VAL A 1 79 ? -4.953 -10.953 12.305 1 96.06 79 VAL A C 1
ATOM 642 O O . VAL A 1 79 ? -4.387 -10.141 13.039 1 96.06 79 VAL A O 1
ATOM 645 N N . PRO A 1 80 ? -4.793 -12.258 12.5 1 95.5 80 PRO A N 1
ATOM 646 C CA . PRO A 1 80 ? -3.947 -12.758 13.586 1 95.5 80 PRO A CA 1
ATOM 647 C C . PRO A 1 80 ? -2.494 -12.312 13.453 1 95.5 80 PRO A C 1
ATOM 649 O O . PRO A 1 80 ? -1.958 -12.258 12.344 1 95.5 80 PRO A O 1
ATOM 652 N N . PRO A 1 81 ? -1.868 -11.977 14.594 1 95.81 81 PRO A N 1
ATOM 653 C CA . PRO A 1 81 ? -0.464 -11.562 14.555 1 95.81 81 PRO A CA 1
ATOM 654 C C . PRO A 1 81 ? 0.49 -12.734 14.328 1 95.81 81 PRO A C 1
ATOM 656 O O . PRO A 1 81 ? 0.095 -13.898 14.469 1 95.81 81 PRO A O 1
ATOM 659 N N . PHE A 1 82 ? 1.692 -12.445 13.883 1 95.88 82 PHE A N 1
ATOM 660 C CA . PHE A 1 82 ? 2.76 -13.438 13.93 1 95.88 82 PHE A CA 1
ATOM 661 C C . PHE A 1 82 ? 3.076 -13.82 15.375 1 95.88 82 PHE A C 1
ATOM 663 O O . PHE A 1 82 ? 3.373 -12.953 16.203 1 95.88 82 PHE A O 1
ATOM 670 N N . GLU A 1 83 ? 3.123 -15.055 15.633 1 96.12 83 GLU A N 1
ATOM 671 C CA . GLU A 1 83 ? 3.293 -15.508 17 1 96.12 83 GLU A CA 1
ATOM 672 C C . GLU A 1 83 ? 4.734 -15.336 17.469 1 96.12 83 GLU A C 1
ATOM 674 O O . GLU A 1 83 ? 5.004 -15.281 18.672 1 96.12 83 GLU A O 1
ATOM 679 N N . ASP A 1 84 ? 5.668 -15.258 16.594 1 95.44 84 ASP A N 1
ATOM 680 C CA . ASP A 1 84 ? 7.078 -15.148 16.938 1 95.44 84 ASP A CA 1
ATOM 681 C C . ASP A 1 84 ? 7.578 -13.719 16.797 1 95.44 84 ASP A C 1
ATOM 683 O O . ASP A 1 84 ? 8.781 -13.484 16.688 1 95.44 84 ASP A O 1
ATOM 687 N N . CYS A 1 85 ? 6.695 -12.797 16.734 1 94 85 CYS A N 1
ATOM 688 C CA . CYS A 1 85 ? 7.035 -11.391 16.609 1 94 85 CYS A CA 1
ATOM 689 C C . CYS A 1 85 ? 6.34 -10.57 17.688 1 94 85 CYS A C 1
ATOM 691 O O . CYS A 1 85 ? 5.141 -10.305 17.609 1 94 85 CYS A O 1
ATOM 693 N N . THR A 1 86 ? 7.109 -10.023 18.547 1 93.88 86 THR A N 1
ATOM 694 C CA . THR A 1 86 ? 6.586 -9.297 19.688 1 93.88 86 THR A CA 1
ATOM 695 C C . THR A 1 86 ? 5.879 -8.023 19.25 1 93.88 86 THR A C 1
ATOM 697 O O . THR A 1 86 ? 4.852 -7.641 19.812 1 93.88 86 THR A O 1
ATOM 700 N N . LEU A 1 87 ? 6.418 -7.359 18.328 1 92.12 87 LEU A N 1
ATOM 701 C CA . LEU A 1 87 ? 5.812 -6.133 17.812 1 92.12 87 LEU A CA 1
ATOM 702 C C . LEU A 1 87 ? 4.445 -6.414 17.203 1 92.12 87 LEU A C 1
ATOM 704 O O . LEU A 1 87 ? 3.506 -5.633 17.391 1 92.12 87 LEU A O 1
ATOM 708 N N . SER A 1 88 ? 4.375 -7.488 16.438 1 93.62 88 SER A N 1
ATOM 709 C CA . SER A 1 88 ? 3.111 -7.887 15.828 1 93.62 88 SER A CA 1
ATOM 710 C C . SER A 1 88 ? 2.057 -8.195 16.875 1 93.62 88 SER A C 1
ATOM 712 O O . SER A 1 88 ? 0.9 -7.793 16.75 1 93.62 88 SER A O 1
ATOM 714 N N . ILE A 1 89 ? 2.432 -8.867 17.906 1 95.44 89 ILE A N 1
ATOM 715 C CA . ILE A 1 89 ? 1.535 -9.234 19 1 95.44 89 ILE A CA 1
ATOM 716 C C . ILE A 1 89 ? 1.063 -7.98 19.719 1 95.44 89 ILE A C 1
ATOM 718 O O . ILE A 1 89 ? -0.124 -7.836 20.016 1 95.44 89 ILE A O 1
ATOM 722 N N . ALA A 1 90 ? 1.977 -7.102 20 1 95.12 90 ALA A N 1
ATOM 723 C CA . ALA A 1 90 ? 1.656 -5.859 20.719 1 95.12 90 ALA A CA 1
ATOM 724 C C . ALA A 1 90 ? 0.682 -5.008 19.906 1 95.12 90 ALA A C 1
ATOM 726 O O . ALA A 1 90 ? -0.268 -4.449 20.453 1 95.12 90 ALA A O 1
ATOM 727 N N . ARG A 1 91 ? 0.908 -4.867 18.688 1 94.31 91 ARG A N 1
ATOM 728 C CA . ARG A 1 91 ? 0.031 -4.09 17.812 1 94.31 91 ARG A CA 1
ATOM 729 C C . ARG A 1 91 ? -1.37 -4.691 17.766 1 94.31 91 ARG A C 1
ATOM 731 O O . ARG A 1 91 ? -2.363 -3.961 17.797 1 94.31 91 ARG A O 1
ATOM 738 N N . HIS A 1 92 ? -1.4 -6 17.609 1 95.88 92 HIS A N 1
ATOM 739 C CA . HIS A 1 92 ? -2.684 -6.695 17.594 1 95.88 92 HIS A CA 1
ATOM 740 C C . HIS A 1 92 ? -3.471 -6.418 18.875 1 95.88 92 HIS A C 1
ATOM 742 O O . HIS A 1 92 ? -4.672 -6.148 18.812 1 95.88 92 HIS A O 1
ATOM 748 N N . SER A 1 93 ? -2.801 -6.48 19.984 1 96.19 93 SER A N 1
ATOM 749 C CA . SER A 1 93 ? -3.43 -6.215 21.266 1 96.19 93 SER A CA 1
ATOM 750 C C . SER A 1 93 ? -3.938 -4.781 21.344 1 96.19 93 SER A C 1
ATOM 752 O O . SER A 1 93 ? -5.047 -4.535 21.828 1 96.19 93 SER A O 1
ATOM 754 N N . PHE A 1 94 ? -3.17 -3.877 20.984 1 97.19 94 PHE A N 1
ATOM 755 C CA . PHE A 1 94 ? -3.564 -2.475 20.953 1 97.19 94 PHE A CA 1
ATOM 756 C C . PHE A 1 94 ? -4.812 -2.273 20.109 1 97.19 94 PHE A C 1
ATOM 758 O O . PHE A 1 94 ? -5.762 -1.611 20.531 1 97.19 94 PHE A O 1
ATOM 765 N N . MET A 1 95 ? -4.805 -2.836 18.906 1 97 95 MET A N 1
ATOM 766 C CA . MET A 1 95 ? -5.93 -2.66 17.984 1 97 95 MET A CA 1
ATOM 767 C C . MET A 1 95 ? -7.191 -3.316 18.547 1 97 95 MET A C 1
ATOM 769 O O . MET A 1 95 ? -8.297 -2.816 18.328 1 97 95 MET A O 1
ATOM 773 N N . GLN A 1 96 ? -7.02 -4.473 19.188 1 96.75 96 GLN A N 1
ATOM 774 C CA . GLN A 1 96 ? -8.156 -5.102 19.859 1 96.75 96 GLN A CA 1
ATOM 775 C C . GLN A 1 96 ? -8.789 -4.164 20.875 1 96.75 96 GLN A C 1
ATOM 777 O O . GLN A 1 96 ? -10.016 -4.047 20.953 1 96.75 96 GLN A O 1
ATOM 782 N N . ASN A 1 97 ? -7.938 -3.568 21.625 1 97.31 97 ASN A N 1
ATOM 783 C CA . ASN A 1 97 ? -8.406 -2.621 22.625 1 97.31 97 ASN A CA 1
ATOM 784 C C . ASN A 1 97 ? -9.102 -1.422 22 1 97.31 97 ASN A C 1
ATOM 786 O O . ASN A 1 97 ? -10.188 -1.034 22.422 1 97.31 97 ASN A O 1
ATOM 790 N N . LEU A 1 98 ? -8.477 -0.804 21.016 1 97.81 98 LEU A N 1
ATOM 791 C CA . LEU A 1 98 ? -9.07 0.35 20.344 1 97.81 98 LEU A CA 1
ATOM 792 C C . LEU A 1 98 ? -10.398 -0.019 19.703 1 97.81 98 LEU A C 1
ATOM 794 O O . LEU A 1 98 ? -11.367 0.747 19.781 1 97.81 98 LEU A O 1
ATOM 798 N N . SER A 1 99 ? -10.43 -1.177 19.031 1 97.25 99 SER A N 1
ATOM 799 C CA . SER A 1 99 ? -11.664 -1.636 18.406 1 97.25 99 SER A CA 1
ATOM 800 C C . SER A 1 99 ? -12.789 -1.774 19.422 1 97.25 99 SER A C 1
ATOM 802 O O . SER A 1 99 ? -13.93 -1.409 19.156 1 97.25 99 SER A O 1
ATOM 804 N N . ALA A 1 100 ? -12.484 -2.285 20.562 1 96.94 100 ALA A N 1
ATOM 805 C CA . ALA A 1 100 ? -13.477 -2.422 21.641 1 96.94 100 ALA A CA 1
ATOM 806 C C . ALA A 1 100 ? -13.969 -1.058 22.109 1 96.94 100 ALA A C 1
ATOM 808 O O . ALA A 1 100 ? -15.164 -0.872 22.344 1 96.94 100 ALA A O 1
ATOM 809 N N . VAL A 1 101 ? -13.055 -0.152 22.266 1 97.25 101 VAL A N 1
ATOM 810 C CA . VAL A 1 101 ? -13.398 1.207 22.656 1 97.25 101 VAL A CA 1
ATOM 811 C C . VAL A 1 101 ? -14.289 1.848 21.594 1 97.25 101 VAL A C 1
ATOM 813 O O . VAL A 1 101 ? -15.289 2.49 21.922 1 97.25 101 VAL A O 1
ATOM 816 N N . MET A 1 102 ? -13.945 1.656 20.391 1 97.56 102 MET A N 1
ATOM 817 C CA . MET A 1 102 ? -14.727 2.211 19.297 1 97.56 102 MET A CA 1
ATOM 818 C C . MET A 1 102 ? -16.125 1.601 19.25 1 97.56 102 MET A C 1
ATOM 820 O O . MET A 1 102 ? -17.109 2.297 18.969 1 97.56 102 MET A O 1
ATOM 824 N N . ALA A 1 103 ? -16.266 0.318 19.5 1 96.56 103 ALA A N 1
ATOM 825 C CA . ALA A 1 103 ? -17.547 -0.377 19.469 1 96.56 103 ALA A CA 1
ATOM 826 C C . ALA A 1 103 ? -18.453 0.103 20.594 1 96.56 103 ALA A C 1
ATOM 828 O O . ALA A 1 103 ? -19.688 0.005 20.5 1 96.56 103 ALA A O 1
ATOM 829 N N . SER A 1 104 ? -17.906 0.645 21.609 1 95.06 104 SER A N 1
ATOM 830 C CA . SER A 1 104 ? -18.688 1.134 22.734 1 95.06 104 SER A CA 1
ATOM 831 C C . SER A 1 104 ? -18.625 2.654 22.828 1 95.06 104 SER A C 1
ATOM 833 O O . SER A 1 104 ? -19 3.232 23.859 1 95.06 104 SER A O 1
ATOM 835 N N . PHE A 1 105 ? -18.094 3.229 21.875 1 90.56 105 PHE A N 1
ATOM 836 C CA . PHE A 1 105 ? -17.812 4.66 21.828 1 90.56 105 PHE A CA 1
ATOM 837 C C . PHE A 1 105 ? -19.094 5.469 21.938 1 90.56 105 PHE A C 1
ATOM 839 O O . PHE A 1 105 ? -20.047 5.234 21.172 1 90.56 105 PHE A O 1
ATOM 846 N N . ASP A 1 106 ? -19.219 6.406 22.859 1 92.5 106 ASP A N 1
ATOM 847 C CA . ASP A 1 106 ? -20.359 7.316 22.938 1 92.5 106 ASP A CA 1
ATOM 848 C C . ASP A 1 106 ? -20.219 8.461 21.938 1 92.5 106 ASP A C 1
ATOM 850 O O . ASP A 1 106 ? -19.859 9.586 22.328 1 92.5 106 ASP A O 1
ATOM 854 N N . TRP A 1 107 ? -20.656 8.242 20.766 1 94.12 107 TRP A N 1
ATOM 855 C CA . TRP A 1 107 ? -20.469 9.219 19.703 1 94.12 107 TRP A CA 1
ATOM 856 C C . TRP A 1 107 ? -21.281 10.477 19.969 1 94.12 107 TRP A C 1
ATOM 858 O O . TRP A 1 107 ? -20.844 11.586 19.641 1 94.12 107 TRP A O 1
ATOM 868 N N . LYS A 1 108 ? -22.422 10.336 20.531 1 92.44 108 LYS A N 1
ATOM 869 C CA . LYS A 1 108 ? -23.266 11.5 20.797 1 92.44 108 LYS A CA 1
ATOM 870 C C . LYS A 1 108 ? -22.562 12.508 21.688 1 92.44 108 LYS A C 1
ATOM 872 O O . LYS A 1 108 ? -22.594 13.711 21.438 1 92.44 108 LYS A O 1
ATOM 877 N N . GLN A 1 109 ? -21.969 12.008 22.656 1 92.62 109 GLN A N 1
ATOM 878 C CA . GLN A 1 109 ? -21.188 12.867 23.531 1 92.62 109 GLN A CA 1
ATOM 879 C C . GLN A 1 109 ? -20.031 13.508 22.781 1 92.62 109 GLN A C 1
ATOM 881 O O . GLN A 1 109 ? -19.766 14.703 22.938 1 92.62 109 GLN A O 1
ATOM 886 N N . HIS A 1 110 ? -19.375 12.75 22 1 91.19 110 HIS A N 1
ATOM 887 C CA . HIS A 1 110 ? -18.219 13.258 21.266 1 91.19 110 HIS A CA 1
ATOM 888 C C . HIS A 1 110 ? -18.625 14.266 20.203 1 91.19 110 HIS A C 1
ATOM 890 O O . HIS A 1 110 ? -17.922 15.234 19.938 1 91.19 110 HIS A O 1
ATOM 896 N N . GLN A 1 111 ? -19.719 13.953 19.594 1 93.94 111 GLN A N 1
ATOM 897 C CA . GLN A 1 111 ? -20.266 14.898 18.625 1 93.94 111 GLN A CA 1
ATOM 898 C C . GLN A 1 111 ? -20.531 16.25 19.281 1 93.94 111 GLN A C 1
ATOM 900 O O . GLN A 1 111 ? -20.312 17.297 18.656 1 93.94 111 GLN A O 1
ATOM 905 N N . HIS A 1 112 ? -21.031 16.25 20.469 1 93.5 112 HIS A N 1
ATOM 906 C CA . HIS A 1 112 ? -21.203 17.5 21.219 1 93.5 112 HIS A CA 1
ATOM 907 C C . HIS A 1 112 ? -19.875 18.219 21.422 1 93.5 112 HIS A C 1
ATOM 909 O O . HIS A 1 112 ? -19.797 19.438 21.281 1 93.5 112 HIS A O 1
ATOM 915 N N . PHE A 1 113 ? -18.891 17.469 21.688 1 92.31 113 PHE A N 1
ATOM 916 C CA . PHE A 1 113 ? -17.562 18.031 21.891 1 92.31 113 PHE A CA 1
ATOM 917 C C . PHE A 1 113 ? -17.031 18.641 20.594 1 92.31 113 PHE A C 1
ATOM 919 O O . PHE A 1 113 ? -16.422 19.703 20.609 1 92.31 113 PHE A O 1
ATOM 926 N N . LEU A 1 114 ? -17.266 17.969 19.5 1 95 114 LEU A N 1
ATOM 927 C CA . LEU A 1 114 ? -16.812 18.453 18.188 1 95 114 LEU A CA 1
ATOM 928 C C . LEU A 1 114 ? -17.484 19.781 17.859 1 95 114 LEU A C 1
ATOM 930 O O . LEU A 1 114 ? -16.922 20.594 17.109 1 95 114 LEU A O 1
ATOM 934 N N . ASN A 1 115 ? -18.625 20.016 18.453 1 96.31 115 ASN A N 1
ATOM 935 C CA . ASN A 1 115 ? -19.391 21.219 18.141 1 96.31 115 ASN A CA 1
ATOM 936 C C . ASN A 1 115 ? -19.156 22.312 19.172 1 96.31 115 ASN A C 1
ATOM 938 O O . ASN A 1 115 ? -19.875 23.328 19.188 1 96.31 115 ASN A O 1
ATOM 942 N N . THR A 1 116 ? -18.141 22.141 20 1 92.62 116 THR A N 1
ATOM 943 C CA . THR A 1 116 ? -17.797 23.172 20.984 1 92.62 116 THR A CA 1
ATOM 944 C C . THR A 1 116 ? -17.25 24.422 20.297 1 92.62 116 THR A C 1
ATOM 946 O O . THR A 1 116 ? -17.484 25.547 20.75 1 92.62 116 THR A O 1
ATOM 949 N N . PHE A 1 117 ? -16.531 24.25 19.234 1 93.75 117 PHE A N 1
ATOM 950 C CA . PHE A 1 117 ? -16.016 25.375 18.453 1 93.75 117 PHE A CA 1
ATOM 951 C C . PHE A 1 117 ? -16.953 25.734 17.312 1 93.75 117 PHE A C 1
ATOM 953 O O . PHE A 1 117 ? -17.562 24.844 16.703 1 93.75 117 PHE A O 1
ATOM 960 N N . LYS A 1 118 ? -17.047 27.047 17.078 1 95.56 118 LYS A N 1
ATOM 961 C CA . LYS A 1 118 ? -17.859 27.469 15.938 1 95.56 118 LYS A CA 1
ATOM 962 C C . LYS A 1 118 ? -17.219 27.016 14.617 1 95.56 118 LYS A C 1
ATOM 964 O O . LYS A 1 118 ? -16.016 27.156 14.43 1 95.56 118 LYS A O 1
ATOM 969 N N . GLN A 1 119 ? -18.031 26.469 13.805 1 97.75 119 GLN A N 1
ATOM 970 C CA . GLN A 1 119 ? -17.547 25.938 12.531 1 97.75 119 GLN A CA 1
ATOM 971 C C . GLN A 1 119 ? -18.391 26.438 11.367 1 97.75 119 GLN A C 1
ATOM 973 O O . GLN A 1 119 ? -19.562 26.766 11.539 1 97.75 119 GLN A O 1
ATOM 978 N N . TYR A 1 120 ? -17.781 26.5 10.203 1 98.69 120 TYR A N 1
ATOM 979 C CA . TYR A 1 120 ? -18.391 27.094 9.023 1 98.69 120 TYR A CA 1
ATOM 980 C C . TYR A 1 120 ? -17.969 26.359 7.758 1 98.69 120 TYR A C 1
ATOM 982 O O . TYR A 1 120 ? -17.078 25.5 7.801 1 98.69 120 TYR A O 1
ATOM 990 N N . ARG A 1 121 ? -18.656 26.672 6.645 1 98.56 121 ARG A N 1
ATOM 991 C CA . ARG A 1 121 ? -18.281 26.203 5.312 1 98.56 121 ARG A CA 1
ATOM 992 C C . ARG A 1 121 ? -18.484 27.297 4.27 1 98.56 121 ARG A C 1
ATOM 994 O O . ARG A 1 121 ? -19.391 28.125 4.398 1 98.56 121 ARG A O 1
ATOM 1001 N N . THR A 1 122 ? -17.719 27.312 3.334 1 98.75 122 THR A N 1
ATOM 1002 C CA . THR A 1 122 ? -17.828 28.188 2.172 1 98.75 122 THR A CA 1
ATOM 1003 C C . THR A 1 122 ? -17.281 27.5 0.923 1 98.75 122 THR A C 1
ATOM 1005 O O . THR A 1 122 ? -16.625 26.469 1.014 1 98.75 122 THR A O 1
ATOM 1008 N N . GLU A 1 123 ? -17.688 28 -0.225 1 98.62 123 GLU A N 1
ATOM 1009 C CA . GLU A 1 123 ? -17.25 27.359 -1.467 1 98.62 123 GLU A CA 1
ATOM 1010 C C . GLU A 1 123 ? -16.047 28.094 -2.07 1 98.62 123 GLU A C 1
ATOM 1012 O O . GLU A 1 123 ? -16.062 29.312 -2.199 1 98.62 123 GLU A O 1
ATOM 1017 N N . ILE A 1 124 ? -15.062 27.422 -2.342 1 98.69 124 ILE A N 1
ATOM 1018 C CA . ILE A 1 124 ? -13.875 27.953 -2.99 1 98.69 124 ILE A CA 1
ATOM 1019 C C . ILE A 1 124 ? -13.375 26.984 -4.055 1 98.69 124 ILE A C 1
ATOM 1021 O O . ILE A 1 124 ? -13.055 25.828 -3.748 1 98.69 124 ILE A O 1
ATOM 1025 N N . GLU A 1 125 ? -13.25 27.422 -5.352 1 98.38 125 GLU A N 1
ATOM 1026 C CA . GLU A 1 125 ? -12.758 26.672 -6.5 1 98.38 125 GLU A CA 1
ATOM 1027 C C . GLU A 1 125 ? -13.531 25.359 -6.668 1 98.38 125 GLU A C 1
ATOM 1029 O O . GLU A 1 125 ? -12.938 24.312 -6.91 1 98.38 125 GLU A O 1
ATOM 1034 N N . GLY A 1 126 ? -14.766 25.406 -6.395 1 98.31 126 GLY A N 1
ATOM 1035 C CA . GLY A 1 126 ? -15.68 24.297 -6.613 1 98.31 126 GLY A CA 1
ATOM 1036 C C . GLY A 1 126 ? -15.758 23.344 -5.43 1 98.31 126 GLY A C 1
ATOM 1037 O O . GLY A 1 126 ? -16.422 22.297 -5.504 1 98.31 126 GLY A O 1
ATOM 1038 N N . LEU A 1 127 ? -15.102 23.625 -4.344 1 98.62 127 LEU A N 1
ATOM 1039 C CA . LEU A 1 127 ? -15.07 22.766 -3.16 1 98.62 127 LEU A CA 1
ATOM 1040 C C . LEU A 1 127 ? -15.727 23.469 -1.972 1 98.62 127 LEU A C 1
ATOM 1042 O O . LEU A 1 127 ? -15.516 24.672 -1.76 1 98.62 127 LEU A O 1
ATOM 1046 N N . LEU A 1 128 ? -16.562 22.781 -1.245 1 98.69 128 LEU A N 1
ATOM 1047 C CA . LEU A 1 128 ? -16.969 23.266 0.073 1 98.69 128 LEU A CA 1
ATOM 1048 C C . LEU A 1 128 ? -15.82 23.125 1.068 1 98.69 128 LEU A C 1
ATOM 1050 O O . LEU A 1 128 ? -15.344 22.016 1.329 1 98.69 128 LEU A O 1
ATOM 1054 N N . ILE A 1 129 ? -15.391 24.234 1.591 1 98.88 129 ILE A N 1
ATOM 1055 C CA . ILE A 1 129 ? -14.281 24.25 2.539 1 98.88 129 ILE A CA 1
ATOM 1056 C C . ILE A 1 129 ? -14.812 24.484 3.951 1 98.88 129 ILE A C 1
ATOM 1058 O O . ILE A 1 129 ? -15.406 25.516 4.238 1 98.88 129 ILE A O 1
ATOM 1062 N N . HIS A 1 130 ? -14.609 23.516 4.785 1 98.94 130 HIS A N 1
ATOM 1063 C CA . HIS A 1 130 ? -14.938 23.578 6.203 1 98.94 130 HIS A CA 1
ATOM 1064 C C . HIS A 1 130 ? -13.844 24.281 6.992 1 98.94 130 HIS A C 1
ATOM 1066 O O . HIS A 1 130 ? -12.656 24.109 6.699 1 98.94 130 HIS A O 1
ATOM 1072 N N . PHE A 1 131 ? -14.266 25.062 8.016 1 98.88 131 PHE A N 1
ATOM 1073 C CA . PHE A 1 131 ? -13.25 25.656 8.891 1 98.88 131 PHE A CA 1
ATOM 1074 C C . PHE A 1 131 ? -13.859 26.047 10.234 1 98.88 131 PHE A C 1
ATOM 1076 O O . PHE A 1 131 ? -15.07 26.281 10.328 1 98.88 131 PHE A O 1
ATOM 1083 N N . LEU A 1 132 ? -12.961 26.047 11.227 1 98.62 132 LEU A N 1
ATOM 1084 C CA . LEU A 1 132 ? -13.266 26.672 12.508 1 98.62 132 LEU A CA 1
ATOM 1085 C C . LEU A 1 132 ? -12.852 28.141 12.492 1 98.62 132 LEU A C 1
ATOM 1087 O O . LEU A 1 132 ? -11.867 28.516 11.852 1 98.62 132 LEU A O 1
ATOM 1091 N N . ARG A 1 133 ? -13.578 28.938 13.133 1 97.81 133 ARG A N 1
ATOM 1092 C CA . ARG A 1 133 ? -13.18 30.312 13.461 1 97.81 133 ARG A CA 1
ATOM 1093 C C . ARG A 1 133 ? -13.477 30.625 14.922 1 97.81 133 ARG A C 1
ATOM 1095 O O . ARG A 1 133 ? -14.641 30.672 15.328 1 97.81 133 ARG A O 1
ATOM 1102 N N . ILE A 1 134 ? -12.398 30.828 15.641 1 95.69 134 ILE A N 1
ATOM 1103 C CA . ILE A 1 134 ? -12.531 31.047 17.078 1 95.69 134 ILE A CA 1
ATOM 1104 C C . ILE A 1 134 ? -11.844 32.344 17.469 1 95.69 134 ILE A C 1
ATOM 1106 O O . ILE A 1 134 ? -10.648 32.531 17.219 1 95.69 134 ILE A O 1
ATOM 1110 N N . SER A 1 135 ? -12.617 33.156 17.969 1 90.12 135 SER A N 1
ATOM 1111 C CA . SER A 1 135 ? -12.109 34.438 18.484 1 90.12 135 SER A CA 1
ATOM 1112 C C . SER A 1 135 ? -12.852 34.844 19.75 1 90.12 135 SER A C 1
ATOM 1114 O O . SER A 1 135 ? -14.062 34.656 19.859 1 90.12 135 SER A O 1
ATOM 1116 N N . LEU A 1 136 ? -12.078 35.219 20.656 1 86.25 136 LEU A N 1
ATOM 1117 C CA . LEU A 1 136 ? -12.695 35.75 21.875 1 86.25 136 LEU A CA 1
ATOM 1118 C C . LEU A 1 136 ? -12.875 37.281 21.766 1 86.25 136 LEU A C 1
ATOM 1120 O O . LEU A 1 136 ? -12.227 37.906 20.938 1 86.25 136 LEU A O 1
ATOM 1124 N N . PRO A 1 137 ? -13.742 37.781 22.594 1 85.12 137 PRO A N 1
ATOM 1125 C CA . PRO A 1 137 ? -13.961 39.25 22.562 1 85.12 137 PRO A CA 1
ATOM 1126 C C . PRO A 1 137 ? -12.688 40.031 22.828 1 85.12 137 PRO A C 1
ATOM 1128 O O . PRO A 1 137 ? -11.867 39.625 23.656 1 85.12 137 PRO A O 1
ATOM 1131 N N . GLU A 1 138 ? -12.672 41.094 22.078 1 82.75 138 GLU A N 1
ATOM 1132 C CA . GLU A 1 138 ? -11.508 41.969 22.219 1 82.75 138 GLU A CA 1
ATOM 1133 C C . GLU A 1 138 ? -11.422 42.531 23.625 1 82.75 138 GLU A C 1
ATOM 1135 O O . GLU A 1 138 ? -12.438 42.875 24.234 1 82.75 138 GLU A O 1
ATOM 1140 N N . GLU A 1 139 ? -10.273 42.438 24.141 1 80.69 139 GLU A N 1
ATOM 1141 C CA . GLU A 1 139 ? -9.977 43.062 25.406 1 80.69 139 GLU A CA 1
ATOM 1142 C C . GLU A 1 139 ? -9.133 44.344 25.219 1 80.69 139 GLU A C 1
ATOM 1144 O O . GLU A 1 139 ? -8.25 44.375 24.359 1 80.69 139 GLU A O 1
ATOM 1149 N N . LYS A 1 140 ? -9.484 45.281 26.031 1 82.06 140 LYS A N 1
ATOM 1150 C CA . LYS A 1 140 ? -8.742 46.531 25.938 1 82.06 140 LYS A CA 1
ATOM 1151 C C . LYS A 1 140 ? -7.254 46.312 26.156 1 82.06 140 LYS A C 1
ATOM 1153 O O . LYS A 1 140 ? -6.859 45.625 27.094 1 82.06 140 LYS A O 1
ATOM 1158 N N . GLY A 1 141 ? -6.422 46.812 25.281 1 79.56 141 GLY A N 1
ATOM 1159 C CA . GLY A 1 141 ? -4.977 46.75 25.422 1 79.56 141 GLY A CA 1
ATOM 1160 C C . GLY A 1 141 ? -4.383 45.469 24.891 1 79.56 141 GLY A C 1
ATOM 1161 O O . GLY A 1 141 ? -3.178 45.25 25.016 1 79.56 141 GLY A O 1
ATOM 1162 N N . LYS A 1 142 ? -5.246 44.656 24.438 1 86.25 142 LYS A N 1
ATOM 1163 C CA . LYS A 1 142 ? -4.785 43.344 23.938 1 86.25 142 LYS A CA 1
ATOM 1164 C C . LYS A 1 142 ? -5.047 43.219 22.438 1 86.25 142 LYS A C 1
ATOM 1166 O O . LYS A 1 142 ? -6.184 43.375 21.984 1 86.25 142 LYS A O 1
ATOM 1171 N N . ASP A 1 143 ? -4.027 43 21.688 1 89.06 143 ASP A N 1
ATOM 1172 C CA . ASP A 1 143 ? -4.184 42.844 20.25 1 89.06 143 ASP A CA 1
ATOM 1173 C C . ASP A 1 143 ? -4.723 41.438 19.906 1 89.06 143 ASP A C 1
ATOM 1175 O O . ASP A 1 143 ? -4.395 40.469 20.578 1 89.06 143 ASP A O 1
ATOM 1179 N N . THR A 1 144 ? -5.613 41.406 18.953 1 93.5 144 THR A N 1
ATOM 1180 C CA . THR A 1 144 ? -6.07 40.125 18.406 1 93.5 144 THR A CA 1
ATOM 1181 C C . THR A 1 144 ? -5.383 39.844 17.078 1 93.5 144 THR A C 1
ATOM 1183 O O . THR A 1 144 ? -5.535 40.594 16.109 1 93.5 144 THR A O 1
ATOM 1186 N N . ILE A 1 145 ? -4.613 38.812 17.031 1 95.69 145 ILE A N 1
ATOM 1187 C CA . ILE A 1 145 ? -3.789 38.469 15.883 1 95.69 145 ILE A CA 1
ATOM 1188 C C . ILE A 1 145 ? -4.359 37.25 15.172 1 95.69 145 ILE A C 1
ATOM 1190 O O . ILE A 1 145 ? -4.48 36.188 15.766 1 95.69 145 ILE A O 1
ATOM 1194 N N . PRO A 1 146 ? -4.742 37.344 13.898 1 98.06 146 PRO A N 1
ATOM 1195 C CA . PRO A 1 146 ? -5.234 36.188 13.172 1 98.06 146 PRO A CA 1
ATOM 1196 C C . PRO A 1 146 ? -4.141 35.156 12.898 1 98.06 146 PRO A C 1
ATOM 1198 O O . PRO A 1 146 ? -3.018 35.5 12.547 1 98.06 146 PRO A O 1
ATOM 1201 N N . ILE A 1 147 ? -4.492 33.875 13.133 1 98.81 147 ILE A N 1
ATOM 1202 C CA .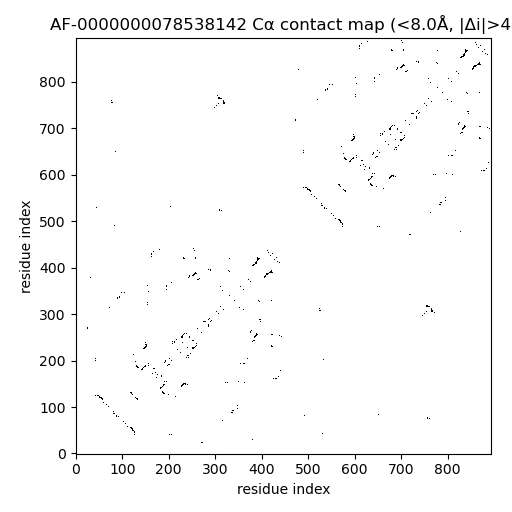 ILE A 1 147 ? -3.57 32.812 12.812 1 98.81 147 ILE A CA 1
ATOM 1203 C C . ILE A 1 147 ? -4.328 31.656 12.148 1 98.81 147 ILE A C 1
ATOM 1205 O O . ILE A 1 147 ? -5.441 31.312 12.562 1 98.81 147 ILE A O 1
ATOM 1209 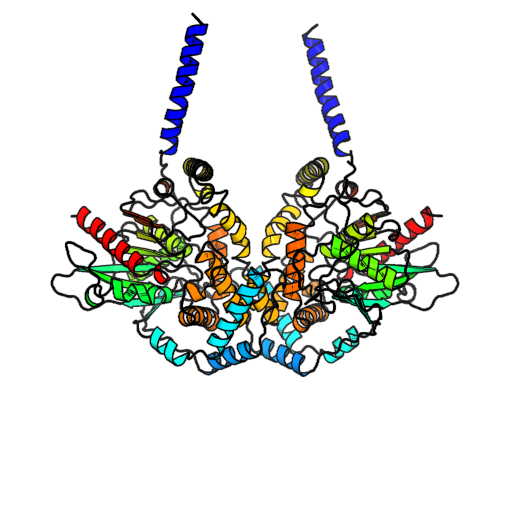N N . LEU A 1 148 ? -3.787 31.156 11.047 1 98.94 148 LEU A N 1
ATOM 1210 C CA . LEU A 1 148 ? -4.289 30 10.32 1 98.94 148 LEU A CA 1
ATOM 1211 C C . LEU A 1 148 ? -3.539 28.734 10.727 1 98.94 148 LEU A C 1
ATOM 1213 O O . LEU A 1 148 ? -2.311 28.672 10.641 1 98.94 148 LEU A O 1
ATOM 1217 N N . LEU A 1 149 ? -4.234 27.734 11.273 1 98.88 149 LEU A N 1
ATOM 1218 C CA . LEU A 1 149 ? -3.633 26.469 11.641 1 98.88 149 LEU A CA 1
ATOM 1219 C C . LEU A 1 149 ? -3.943 25.406 10.594 1 98.88 149 LEU A C 1
ATOM 1221 O O . LEU A 1 149 ? -5.109 25.109 10.312 1 98.88 149 LEU A O 1
ATOM 1225 N N . LEU A 1 150 ? -2.93 24.766 10.047 1 98.88 150 LEU A N 1
ATOM 1226 C CA . LEU A 1 150 ? -3.08 23.797 8.977 1 98.88 150 LEU A CA 1
ATOM 1227 C C . LEU A 1 150 ? -2.648 22.406 9.438 1 98.88 150 LEU A C 1
ATOM 1229 O O . LEU A 1 150 ? -1.489 22.203 9.805 1 98.88 150 LEU A O 1
ATOM 1233 N N . HIS A 1 151 ? -3.613 21.469 9.383 1 98.38 151 HIS A N 1
ATOM 1234 C CA . HIS A 1 151 ? -3.312 20.078 9.727 1 98.38 151 HIS A CA 1
ATOM 1235 C C . HIS A 1 151 ? -2.682 19.344 8.547 1 98.38 151 HIS A C 1
ATOM 1237 O O . HIS A 1 151 ? -2.572 19.906 7.449 1 98.38 151 HIS A O 1
ATOM 1243 N N . GLY A 1 152 ? -2.207 18.141 8.789 1 96.94 152 GLY A N 1
ATOM 1244 C CA . GLY A 1 152 ? -1.667 17.281 7.746 1 96.94 152 GLY A CA 1
ATOM 1245 C C . GLY A 1 152 ? -2.344 15.922 7.68 1 96.94 152 GLY A C 1
ATOM 1246 O O . GLY A 1 152 ? -3.543 15.812 7.941 1 96.94 152 GLY A O 1
ATOM 1247 N N . PHE A 1 153 ? -1.651 14.961 7.148 1 95.06 153 PHE A N 1
ATOM 1248 C CA . PHE A 1 153 ? -2.121 13.594 7.004 1 95.06 153 PHE A CA 1
ATOM 1249 C C . PHE A 1 153 ? -1.415 12.672 7.996 1 95.06 153 PHE A C 1
ATOM 1251 O O . PHE A 1 153 ? -0.203 12.773 8.188 1 95.06 153 PHE A O 1
ATOM 1258 N N . PRO A 1 154 ? -2.162 11.758 8.586 1 95.19 154 PRO A N 1
ATOM 1259 C CA . PRO A 1 154 ? -3.617 11.594 8.594 1 95.19 154 PRO A CA 1
ATOM 1260 C C . PRO A 1 154 ? -4.289 12.289 9.773 1 95.19 154 PRO A C 1
ATOM 1262 O O . PRO A 1 154 ? -5.129 11.695 10.445 1 95.19 154 PRO A O 1
ATOM 1265 N N . GLY A 1 155 ? -3.852 13.516 9.906 1 96.44 155 GLY A N 1
ATOM 1266 C CA . GLY A 1 155 ? -4.488 14.359 10.906 1 96.44 155 GLY A CA 1
ATOM 1267 C C . GLY A 1 155 ? -5.762 15.016 10.406 1 96.44 155 GLY A C 1
ATOM 1268 O O . GLY A 1 155 ? -6.281 14.656 9.352 1 96.44 155 GLY A O 1
ATOM 1269 N N . SER A 1 156 ? -6.348 15.867 11.258 1 97.62 156 SER A N 1
ATOM 1270 C CA . SER A 1 156 ? -7.578 16.609 10.977 1 97.62 156 SER A CA 1
ATOM 1271 C C . SER A 1 156 ? -7.586 17.953 11.688 1 97.62 156 SER A C 1
ATOM 1273 O O . SER A 1 156 ? -6.703 18.234 12.5 1 97.62 156 SER A O 1
ATOM 1275 N N . TYR A 1 157 ? -8.648 18.719 11.336 1 97.94 157 TYR A N 1
ATOM 1276 C CA . TYR A 1 157 ? -8.836 20 12.016 1 97.94 157 TYR A CA 1
ATOM 1277 C C . TYR A 1 157 ? -8.961 19.812 13.516 1 97.94 157 TYR A C 1
ATOM 1279 O O . TYR A 1 157 ? -8.57 20.688 14.297 1 97.94 157 TYR A O 1
ATOM 1287 N N . TRP A 1 158 ? -9.445 18.719 13.922 1 96.5 158 TRP A N 1
ATOM 1288 C CA . TRP A 1 158 ? -9.758 18.438 15.32 1 96.5 158 TRP A CA 1
ATOM 1289 C C . TRP A 1 158 ? -8.492 18.234 16.141 1 96.5 158 TRP A C 1
ATOM 1291 O O . TRP A 1 158 ? -8.508 18.359 17.359 1 96.5 158 TRP A O 1
ATOM 1301 N N . ASP A 1 159 ? -7.406 18.016 15.469 1 96.25 159 ASP A N 1
ATOM 1302 C CA . ASP A 1 159 ? -6.156 17.719 16.172 1 96.25 159 ASP A CA 1
ATOM 1303 C C . ASP A 1 159 ? -5.656 18.922 16.938 1 96.25 159 ASP A C 1
ATOM 1305 O O . ASP A 1 159 ? -4.789 18.797 17.812 1 96.25 159 ASP A O 1
ATOM 1309 N N . PHE A 1 160 ? -6.227 20.062 16.688 1 97.5 160 PHE A N 1
ATOM 1310 C CA . PHE A 1 160 ? -5.766 21.297 17.328 1 97.5 160 PHE A CA 1
ATOM 1311 C C . PHE A 1 160 ? -6.609 21.625 18.547 1 97.5 160 PHE A C 1
ATOM 1313 O O . PHE A 1 160 ? -6.469 22.688 19.141 1 97.5 160 PHE A O 1
ATOM 1320 N N . PHE A 1 161 ? -7.492 20.734 19 1 96.5 161 PHE A N 1
ATOM 1321 C CA . PHE A 1 161 ? -8.484 21.062 20.016 1 96.5 161 PHE A CA 1
ATOM 1322 C C . PHE A 1 161 ? -7.812 21.422 21.344 1 96.5 161 PHE A C 1
ATOM 1324 O O . PHE A 1 161 ? -8.367 22.172 22.141 1 96.5 161 PHE A O 1
ATOM 1331 N N . LYS A 1 162 ? -6.594 20.938 21.562 1 95.38 162 LYS A N 1
ATOM 1332 C CA . LYS A 1 162 ? -5.879 21.25 22.797 1 95.38 162 LYS A CA 1
ATOM 1333 C C . LYS A 1 162 ? -5.137 22.578 22.672 1 95.38 162 LYS A C 1
ATOM 1335 O O . LYS A 1 162 ? -4.957 23.297 23.656 1 95.38 162 LYS A O 1
ATOM 1340 N N . VAL A 1 163 ? -4.715 22.938 21.469 1 96.25 163 VAL A N 1
ATOM 1341 C CA . VAL A 1 163 ? -3.898 24.125 21.219 1 96.25 163 VAL A CA 1
ATOM 1342 C C . VAL A 1 163 ? -4.793 25.359 21.141 1 96.25 163 VAL A C 1
ATOM 1344 O O . VAL A 1 163 ? -4.395 26.453 21.562 1 96.25 163 VAL A O 1
ATOM 1347 N N . ILE A 1 164 ? -5.988 25.219 20.641 1 96.25 164 ILE A N 1
ATOM 1348 C CA . ILE A 1 164 ? -6.891 26.328 20.328 1 96.25 164 ILE A CA 1
ATOM 1349 C C . ILE A 1 164 ? -7.195 27.109 21.594 1 96.25 164 ILE A C 1
ATOM 1351 O O . ILE A 1 164 ? -7.043 28.344 21.625 1 96.25 164 ILE A O 1
ATOM 1355 N N . PRO A 1 165 ? -7.523 26.469 22.719 1 93.69 165 PRO A N 1
ATOM 1356 C CA . PRO A 1 165 ? -7.816 27.25 23.922 1 93.69 165 PRO A CA 1
ATOM 1357 C C . PRO A 1 165 ? -6.602 28 24.453 1 93.69 165 PRO A C 1
ATOM 1359 O O . PRO A 1 165 ? -6.738 29.094 25 1 93.69 165 PRO A O 1
ATOM 1362 N N . ILE A 1 166 ? -5.402 27.469 24.25 1 94.19 166 ILE A N 1
ATOM 1363 C CA . ILE A 1 166 ? -4.184 28.125 24.719 1 94.19 166 ILE A CA 1
ATOM 1364 C C . ILE A 1 166 ? -3.912 29.359 23.875 1 94.19 166 ILE A C 1
ATOM 1366 O O . ILE A 1 166 ? -3.527 30.406 24.391 1 94.19 166 ILE A O 1
ATOM 1370 N N . LEU A 1 167 ? -4.152 29.266 22.609 1 95.56 167 LEU A N 1
ATOM 1371 C CA . LEU A 1 167 ? -3.881 30.375 21.703 1 95.56 167 LEU A CA 1
ATOM 1372 C C . LEU A 1 167 ? -4.91 31.484 21.875 1 95.56 167 LEU A C 1
ATOM 1374 O O . LEU A 1 167 ? -4.574 32.656 21.766 1 95.56 167 LEU A O 1
ATOM 1378 N N . THR A 1 168 ? -6.141 31.141 22.156 1 93.38 168 THR A N 1
ATOM 1379 C CA . THR A 1 168 ? -7.223 32.125 22.156 1 93.38 168 THR A CA 1
ATOM 1380 C C . THR A 1 168 ? -7.352 32.781 23.547 1 93.38 168 THR A C 1
ATOM 1382 O O . THR A 1 168 ? -7.848 33.906 23.672 1 93.38 168 THR A O 1
ATOM 1385 N N . ASN A 1 169 ? -6.973 32.062 24.516 1 87.12 169 ASN A N 1
ATOM 1386 C CA . ASN A 1 169 ? -7.078 32.562 25.875 1 87.12 169 ASN A CA 1
ATOM 1387 C C . ASN A 1 169 ? -5.945 32.062 26.766 1 87.12 169 ASN A C 1
ATOM 1389 O O . ASN A 1 169 ? -6.191 31.328 27.734 1 87.12 169 ASN A O 1
ATOM 1393 N N . PRO A 1 170 ? -4.816 32.594 26.562 1 79.69 170 PRO A N 1
ATOM 1394 C CA . PRO A 1 170 ? -3.674 32.062 27.312 1 79.69 170 PRO A CA 1
ATOM 1395 C C . PRO A 1 170 ? -3.779 32.312 28.812 1 79.69 170 PRO A C 1
ATOM 1397 O O . PRO A 1 170 ? -3.412 31.453 29.625 1 79.69 170 PRO A O 1
ATOM 1400 N N . VAL A 1 171 ? -4.258 33.312 29.203 1 76.06 171 VAL A N 1
ATOM 1401 C CA . VAL A 1 171 ? -4.324 33.719 30.609 1 76.06 171 VAL A CA 1
ATOM 1402 C C . VAL A 1 171 ? -5.277 32.781 31.359 1 76.06 171 VAL A C 1
ATOM 1404 O O . VAL A 1 171 ? -4.984 32.344 32.469 1 76.06 171 VAL A O 1
ATOM 1407 N N . ARG A 1 172 ? -6.316 32.531 30.75 1 71.06 172 ARG A N 1
ATOM 1408 C CA . ARG A 1 172 ? -7.32 31.688 31.391 1 71.06 172 ARG A CA 1
ATOM 1409 C C . ARG A 1 172 ? -6.754 30.312 31.703 1 71.06 172 ARG A C 1
ATOM 1411 O O . ARG A 1 172 ? -7.148 29.688 32.688 1 71.06 172 ARG A O 1
ATOM 1418 N N . PHE A 1 173 ? -5.824 30.031 30.938 1 69.44 173 PHE A N 1
ATOM 1419 C CA . PHE A 1 173 ? -5.312 28.688 31.125 1 69.44 173 PHE A CA 1
ATOM 1420 C C . PHE A 1 173 ? -3.951 28.703 31.812 1 69.44 173 PHE A C 1
ATOM 1422 O O . PHE A 1 173 ? -3.248 27.688 31.844 1 69.44 173 PHE A O 1
ATOM 1429 N N . GLY A 1 174 ? -3.688 29.938 32.312 1 69.06 174 GLY A N 1
ATOM 1430 C CA . GLY A 1 174 ? -2.527 30.078 33.156 1 69.06 174 GLY A CA 1
ATOM 1431 C C . GLY A 1 174 ? -1.216 30.109 32.406 1 69.06 174 GLY A C 1
ATOM 1432 O O . GLY A 1 174 ? -0.162 29.797 32.969 1 69.06 174 GLY A O 1
ATOM 1433 N N . PHE A 1 175 ? -1.464 30.359 31.156 1 70.81 175 PHE A N 1
ATOM 1434 C CA . PHE A 1 175 ? -0.233 30.391 30.391 1 70.81 175 PHE A CA 1
ATOM 1435 C C . PHE A 1 175 ? 0.305 31.812 30.281 1 70.81 175 PHE A C 1
ATOM 1437 O O . PHE A 1 175 ? -0.446 32.75 30 1 70.81 175 PHE A O 1
ATOM 1444 N N . ASP A 1 176 ? 1.427 32.031 30.891 1 70.94 176 ASP A N 1
ATOM 1445 C CA . ASP A 1 176 ? 2.205 33.25 30.719 1 70.94 176 ASP A CA 1
ATOM 1446 C C . ASP A 1 176 ? 3.537 32.969 30.031 1 70.94 176 ASP A C 1
ATOM 1448 O O . ASP A 1 176 ? 4.445 32.406 30.641 1 70.94 176 ASP A O 1
ATOM 1452 N N . PHE A 1 177 ? 3.471 33.375 28.781 1 72.12 177 PHE A N 1
ATOM 1453 C CA . PHE A 1 177 ? 4.656 33.031 28.016 1 72.12 177 PHE A CA 1
ATOM 1454 C C . PHE A 1 177 ? 5.664 34.188 28.031 1 72.12 177 PHE A C 1
ATOM 1456 O O . PHE A 1 177 ? 6.645 34.156 27.281 1 72.12 177 PHE A O 1
ATOM 1463 N N . GLY A 1 178 ? 5.453 35.094 28.875 1 71.38 178 GLY A N 1
ATOM 1464 C CA . GLY A 1 178 ? 6.383 36.188 29.109 1 71.38 178 GLY A CA 1
ATOM 1465 C C . GLY A 1 178 ? 6.438 37.188 27.969 1 71.38 178 GLY A C 1
ATOM 1466 O O . GLY A 1 178 ? 7.484 37.781 27.719 1 71.38 178 GLY A O 1
ATOM 1467 N N . VAL A 1 179 ? 5.32 37.344 27.312 1 74.62 179 VAL A N 1
ATOM 1468 C CA . VAL A 1 179 ? 5.293 38.281 26.203 1 74.62 179 VAL A CA 1
ATOM 1469 C C . VAL A 1 179 ? 5.246 39.719 26.734 1 74.62 179 VAL A C 1
ATOM 1471 O O . VAL A 1 179 ? 4.605 40 27.75 1 74.62 179 VAL A O 1
ATOM 1474 N N . ARG A 1 180 ? 5.891 40.719 26.078 1 77.94 180 ARG A N 1
ATOM 1475 C CA . ARG A 1 180 ? 6.023 42.094 26.531 1 77.94 180 ARG A CA 1
ATOM 1476 C C . ARG A 1 180 ? 4.703 42.844 26.375 1 77.94 180 ARG A C 1
ATOM 1478 O O . ARG A 1 180 ? 4.297 43.562 27.281 1 77.94 180 ARG A O 1
ATOM 1485 N N . LYS A 1 181 ? 4.062 42.656 25.188 1 81.31 181 LYS A N 1
ATOM 1486 C CA . LYS A 1 181 ? 2.725 43.188 24.922 1 81.31 181 LYS A CA 1
ATOM 1487 C C . LYS A 1 181 ? 1.717 42.062 24.75 1 81.31 181 LYS A C 1
ATOM 1489 O O . LYS A 1 181 ? 1.895 41.188 23.891 1 81.31 181 LYS A O 1
ATOM 1494 N N . PRO A 1 182 ? 0.723 42.125 25.547 1 85.19 182 PRO A N 1
ATOM 1495 C CA . PRO A 1 182 ? -0.235 41 25.5 1 85.19 182 PRO A CA 1
ATOM 1496 C C . PRO A 1 182 ? -1.005 40.938 24.188 1 85.19 182 PRO A C 1
ATOM 1498 O O . PRO A 1 182 ? -1.375 42 23.641 1 85.19 182 PRO A O 1
ATOM 1501 N N . PHE A 1 183 ? -1.179 39.812 23.656 1 89.94 183 PHE A N 1
ATOM 1502 C CA . PHE A 1 183 ? -2.031 39.562 22.5 1 89.94 183 PHE A CA 1
ATOM 1503 C C . PHE A 1 183 ? -2.688 38.188 22.562 1 89.94 183 PHE A C 1
ATOM 1505 O O . PHE A 1 183 ? -2.291 37.344 23.375 1 89.94 183 PHE A O 1
ATOM 1512 N N . GLN A 1 184 ? -3.752 38.031 21.906 1 91.5 184 GLN A N 1
ATOM 1513 C CA . GLN A 1 184 ? -4.465 36.75 21.703 1 91.5 184 GLN A CA 1
ATOM 1514 C C . GLN A 1 184 ? -4.68 36.469 20.219 1 91.5 184 GLN A C 1
ATOM 1516 O O . GLN A 1 184 ? -4.48 37.375 19.375 1 91.5 184 GLN A O 1
ATOM 1521 N N . PHE A 1 185 ? -5.02 35.25 20.016 1 96.19 185 PHE A N 1
ATOM 1522 C CA . PHE A 1 185 ? -5.152 34.906 18.609 1 96.19 185 PHE A CA 1
ATOM 1523 C C . PHE A 1 185 ? -6.621 34.75 18.219 1 96.19 185 PHE A C 1
ATOM 1525 O O . PHE A 1 185 ? -7.426 34.25 19.016 1 96.19 185 PHE A O 1
ATOM 1532 N N . GLU A 1 186 ? -6.98 35.25 17.062 1 97.19 186 GLU A N 1
ATOM 1533 C CA . GLU A 1 186 ? -8.109 34.719 16.297 1 97.19 186 GLU A CA 1
ATOM 1534 C C . GLU A 1 186 ? -7.684 33.5 15.477 1 97.19 186 GLU A C 1
ATOM 1536 O O . GLU A 1 186 ? -6.895 33.625 14.539 1 97.19 186 GLU A O 1
ATOM 1541 N N . VAL A 1 187 ? -8.297 32.344 15.805 1 98.25 187 VAL A N 1
ATOM 1542 C CA . VAL A 1 187 ? -7.777 31.094 15.266 1 98.25 187 VAL A CA 1
ATOM 1543 C C . VAL A 1 187 ? -8.703 30.578 14.164 1 98.25 187 VAL A C 1
ATOM 1545 O O . VAL A 1 187 ? -9.906 30.422 14.383 1 98.25 187 VAL A O 1
ATOM 1548 N N . ILE A 1 188 ? -8.211 30.391 12.984 1 98.81 188 ILE A N 1
ATOM 1549 C CA . ILE A 1 188 ? -8.898 29.75 11.867 1 98.81 188 ILE A CA 1
ATOM 1550 C C . ILE A 1 188 ? -8.297 28.375 11.594 1 98.81 188 ILE A C 1
ATOM 1552 O O . ILE A 1 188 ? -7.078 28.25 11.414 1 98.81 188 ILE A O 1
ATOM 1556 N N . VAL A 1 189 ? -9.102 27.297 11.609 1 98.88 189 VAL A N 1
ATOM 1557 C CA . VAL A 1 189 ? -8.625 25.938 11.383 1 98.88 189 VAL A CA 1
ATOM 1558 C C . VAL A 1 189 ? -9.469 25.266 10.297 1 98.88 189 VAL A C 1
ATOM 1560 O O . VAL A 1 189 ? -10.508 24.672 10.586 1 98.88 189 VAL A O 1
ATOM 1563 N N . PRO A 1 190 ? -9 25.219 9.125 1 98.88 190 PRO A N 1
ATOM 1564 C CA . PRO A 1 190 ? -9.742 24.516 8.07 1 98.88 190 PRO A CA 1
ATOM 1565 C C . PRO A 1 190 ? -9.492 23.016 8.055 1 98.88 190 PRO A C 1
ATOM 1567 O O . PRO A 1 190 ? -8.43 22.562 8.492 1 98.88 190 PRO A O 1
ATOM 1570 N N . SER A 1 191 ? -10.5 22.281 7.648 1 98.88 191 SER A N 1
ATOM 1571 C CA . SER A 1 191 ? -10.203 20.984 7.031 1 98.88 191 SER A CA 1
ATOM 1572 C C . SER A 1 191 ? -9.633 21.156 5.633 1 98.88 191 SER A C 1
ATOM 1574 O O . SER A 1 191 ? -10.242 21.828 4.785 1 98.88 191 SER A O 1
ATOM 1576 N N . LEU A 1 192 ? -8.492 20.641 5.43 1 98.81 192 LEU A N 1
ATOM 1577 C CA . LEU A 1 192 ? -7.926 20.734 4.09 1 98.81 192 LEU A CA 1
ATOM 1578 C C . LEU A 1 192 ? -8.812 20.031 3.07 1 98.81 192 LEU A C 1
ATOM 1580 O O . LEU A 1 192 ? -9.578 19.141 3.424 1 98.81 192 LEU A O 1
ATOM 1584 N N . PRO A 1 193 ? -8.75 20.438 1.798 1 98.5 193 PRO A N 1
ATOM 1585 C CA . PRO A 1 193 ? -9.516 19.734 0.77 1 98.5 193 PRO A CA 1
ATOM 1586 C C . PRO A 1 193 ? -9.281 18.219 0.794 1 98.5 193 PRO A C 1
ATOM 1588 O O . PRO A 1 193 ? -8.133 17.781 0.865 1 98.5 193 PRO A O 1
ATOM 1591 N N . GLY A 1 194 ? -10.383 17.531 0.737 1 97.69 194 GLY A N 1
ATOM 1592 C CA . GLY A 1 194 ? -10.258 16.078 0.707 1 97.69 194 GLY A CA 1
ATOM 1593 C C . GLY A 1 194 ? -10.195 15.453 2.088 1 97.69 194 GLY A C 1
ATOM 1594 O O . GLY A 1 194 ? -10.102 14.234 2.221 1 97.69 194 GLY A O 1
ATOM 1595 N N . PHE A 1 195 ? -10.266 16.281 3.135 1 98.56 195 PHE A N 1
ATOM 1596 C CA . PHE A 1 195 ? -10.156 15.789 4.504 1 98.56 195 PHE A CA 1
ATOM 1597 C C . PHE A 1 195 ? -11.422 16.125 5.293 1 98.56 195 PHE A C 1
ATOM 1599 O O . PHE A 1 195 ? -11.875 17.266 5.297 1 98.56 195 PHE A O 1
ATOM 1606 N N . ILE A 1 196 ? -11.984 15.148 5.961 1 98.25 196 ILE A N 1
ATOM 1607 C CA . ILE A 1 196 ? -13.031 15.203 6.973 1 98.25 196 ILE A CA 1
ATOM 1608 C C . ILE A 1 196 ? -14.258 15.93 6.414 1 98.25 196 ILE A C 1
ATOM 1610 O O . ILE A 1 196 ? -14.945 15.414 5.535 1 98.25 196 ILE A O 1
ATOM 1614 N N . PHE A 1 197 ? -14.398 17.328 6.668 1 98.62 197 PHE A N 1
ATOM 1615 C CA . PHE A 1 197 ? -15.672 17.953 6.336 1 98.62 197 PHE A CA 1
ATOM 1616 C C . PHE A 1 197 ? -15.531 18.844 5.109 1 98.62 197 PHE A C 1
ATOM 1618 O O . PHE A 1 197 ? -16.516 19.422 4.645 1 98.62 197 PHE A O 1
ATOM 1625 N N . SER A 1 198 ? -14.336 19.031 4.57 1 98.81 198 SER A N 1
ATOM 1626 C CA . SER A 1 198 ? -14.18 19.688 3.281 1 98.81 198 SER A CA 1
ATOM 1627 C C . SER A 1 198 ? -14.469 18.734 2.129 1 98.81 198 SER A C 1
ATOM 1629 O O . SER A 1 198 ? -14.32 17.516 2.268 1 98.81 198 SER A O 1
ATOM 1631 N N . SER A 1 199 ? -14.859 19.312 0.996 1 98.06 199 SER A N 1
ATOM 1632 C CA . SER A 1 199 ? -15.203 18.516 -0.184 1 98.06 199 SER A CA 1
ATOM 1633 C C . SER A 1 199 ? -13.992 17.734 -0.69 1 98.06 199 SER A C 1
ATOM 1635 O O . SER A 1 199 ? -12.852 18.156 -0.485 1 98.06 199 SER A O 1
ATOM 1637 N N . LYS A 1 200 ? -14.344 16.641 -1.285 1 97.12 200 LYS A N 1
ATOM 1638 C CA . LYS A 1 200 ? -13.359 15.797 -1.964 1 97.12 200 LYS A CA 1
ATOM 1639 C C . LYS A 1 200 ? -13.133 16.266 -3.398 1 97.12 200 LYS A C 1
ATOM 1641 O O . LYS A 1 200 ? -14.078 16.359 -4.184 1 97.12 200 LYS A O 1
ATOM 1646 N N . PRO A 1 201 ? -11.906 16.609 -3.725 1 98 201 PRO A N 1
ATOM 1647 C CA . PRO A 1 201 ? -11.672 16.984 -5.121 1 98 201 PRO A CA 1
ATOM 1648 C C . PRO A 1 201 ? -12.086 15.891 -6.102 1 98 201 PRO A C 1
ATOM 1650 O O . PRO A 1 201 ? -11.805 14.711 -5.871 1 98 201 PRO A O 1
ATOM 1653 N N . ALA A 1 202 ? -12.719 16.281 -7.188 1 97.38 202 ALA A N 1
ATOM 1654 C CA . ALA A 1 202 ? -13.203 15.336 -8.188 1 97.38 202 ALA A CA 1
ATOM 1655 C C . ALA A 1 202 ? -12.242 15.25 -9.375 1 97.38 202 ALA A C 1
ATOM 1657 O O . ALA A 1 202 ? -12.477 14.484 -10.312 1 97.38 202 ALA A O 1
ATOM 1658 N N . ARG A 1 203 ? -11.133 15.992 -9.266 1 96.31 203 ARG A N 1
ATOM 1659 C CA . ARG A 1 203 ? -10.172 16.078 -10.359 1 96.31 203 ARG A CA 1
ATOM 1660 C C . ARG A 1 203 ? -8.773 15.68 -9.891 1 96.31 203 ARG A C 1
ATOM 1662 O O . ARG A 1 203 ? -8.43 15.859 -8.719 1 96.31 203 ARG A O 1
ATOM 1669 N N . LYS A 1 204 ? -7.988 15.219 -10.836 1 93.44 204 LYS A N 1
ATOM 1670 C CA . LYS A 1 204 ? -6.629 14.789 -10.508 1 93.44 204 LYS A CA 1
ATOM 1671 C C . LYS A 1 204 ? -5.68 15.977 -10.43 1 93.44 204 LYS A C 1
ATOM 1673 O O . LYS A 1 204 ? -5.914 17 -11.07 1 93.44 204 LYS A O 1
ATOM 1678 N N . GLY A 1 205 ? -4.672 15.828 -9.578 1 92.94 205 GLY A N 1
ATOM 1679 C CA . GLY A 1 205 ? -3.521 16.703 -9.727 1 92.94 205 GLY A CA 1
ATOM 1680 C C . GLY A 1 205 ? -3.508 17.844 -8.734 1 92.94 205 GLY A C 1
ATOM 1681 O O . GLY A 1 205 ? -2.678 18.75 -8.828 1 92.94 205 GLY A O 1
ATOM 1682 N N . ILE A 1 206 ? -4.434 17.906 -7.766 1 94.94 206 ILE A N 1
ATOM 1683 C CA . ILE A 1 206 ? -4.395 18.969 -6.77 1 94.94 206 ILE A CA 1
ATOM 1684 C C . ILE A 1 206 ? -3.084 18.906 -5.988 1 94.94 206 ILE A C 1
ATOM 1686 O O . ILE A 1 206 ? -2.703 17.828 -5.5 1 94.94 206 ILE A O 1
ATOM 1690 N N . THR A 1 207 ? -2.35 19.969 -5.938 1 93.94 207 THR A N 1
ATOM 1691 C CA . THR A 1 207 ? -1.046 20.047 -5.289 1 93.94 207 THR A CA 1
ATOM 1692 C C . THR A 1 207 ? -1.104 20.938 -4.055 1 93.94 207 THR A C 1
ATOM 1694 O O . THR A 1 207 ? -2.148 21.531 -3.752 1 93.94 207 THR A O 1
ATOM 1697 N N . THR A 1 208 ? 0.011 21.062 -3.334 1 94.94 208 THR A N 1
ATOM 1698 C CA . THR A 1 208 ? 0.087 21.953 -2.184 1 94.94 208 THR A CA 1
ATOM 1699 C C . THR A 1 208 ? -0.048 23.406 -2.623 1 94.94 208 THR A C 1
ATOM 1701 O O . THR A 1 208 ? -0.557 24.25 -1.872 1 94.94 208 THR A O 1
ATOM 1704 N N . THR A 1 209 ? 0.413 23.688 -3.824 1 94.25 209 THR A N 1
ATOM 1705 C CA . THR A 1 209 ? 0.24 25.016 -4.395 1 94.25 209 THR A CA 1
ATOM 1706 C C . THR A 1 209 ? -1.241 25.359 -4.52 1 94.25 209 THR A C 1
ATOM 1708 O O . THR A 1 209 ? -1.657 26.469 -4.168 1 94.25 209 THR A O 1
ATOM 1711 N N . ASP A 1 210 ? -1.998 24.438 -5.035 1 96.12 210 ASP A N 1
ATOM 1712 C CA . ASP A 1 210 ? -3.436 24.641 -5.195 1 96.12 210 ASP A CA 1
ATOM 1713 C C . ASP A 1 210 ? -4.117 24.797 -3.838 1 96.12 210 ASP A C 1
ATOM 1715 O O . ASP A 1 210 ? -4.977 25.672 -3.674 1 96.12 210 ASP A O 1
ATOM 1719 N N . ILE A 1 211 ? -3.748 24 -2.916 1 97.81 211 ILE A N 1
ATOM 1720 C CA . ILE A 1 211 ? -4.355 24.062 -1.592 1 97.81 211 ILE A CA 1
ATOM 1721 C C . ILE A 1 211 ? -3.99 25.391 -0.922 1 97.81 211 ILE A C 1
ATOM 1723 O O . ILE A 1 211 ? -4.824 26 -0.259 1 97.81 211 ILE A O 1
ATOM 1727 N N . ALA A 1 212 ? -2.73 25.812 -1.069 1 97.25 212 ALA A N 1
ATOM 1728 C CA . ALA A 1 212 ? -2.307 27.094 -0.542 1 97.25 212 ALA A CA 1
ATOM 1729 C C . ALA A 1 212 ? -3.156 28.234 -1.115 1 97.25 212 ALA A C 1
ATOM 1731 O O . ALA A 1 212 ? -3.568 29.141 -0.386 1 97.25 212 ALA A O 1
ATOM 1732 N N . ARG A 1 213 ? -3.365 28.188 -2.393 1 97.88 213 ARG A N 1
ATOM 1733 C CA . ARG A 1 213 ? -4.199 29.188 -3.039 1 97.88 213 ARG A CA 1
ATOM 1734 C C . ARG A 1 213 ? -5.613 29.188 -2.463 1 97.88 213 ARG A C 1
ATOM 1736 O O . ARG A 1 213 ? -6.195 30.234 -2.223 1 97.88 213 ARG A O 1
ATOM 1743 N N . ILE A 1 214 ? -6.133 28.016 -2.256 1 98.69 214 ILE A N 1
ATOM 1744 C CA . ILE A 1 214 ? -7.465 27.875 -1.68 1 98.69 214 ILE A CA 1
ATOM 1745 C C . ILE A 1 214 ? -7.484 28.469 -0.273 1 98.69 214 ILE A C 1
ATOM 1747 O O . ILE A 1 214 ? -8.438 29.156 0.105 1 98.69 214 ILE A O 1
ATOM 1751 N N . MET A 1 215 ? -6.461 28.234 0.47 1 98.81 215 MET A N 1
ATOM 1752 C CA . MET A 1 215 ? -6.375 28.797 1.815 1 98.81 215 MET A CA 1
ATOM 1753 C C . MET A 1 215 ? -6.27 30.312 1.768 1 98.81 215 MET A C 1
ATOM 1755 O O . MET A 1 215 ? -6.844 31 2.607 1 98.81 215 MET A O 1
ATOM 1759 N N . ALA A 1 216 ? -5.457 30.859 0.853 1 98.62 216 ALA A N 1
ATOM 1760 C CA . ALA A 1 216 ? -5.363 32.312 0.686 1 98.62 216 ALA A CA 1
ATOM 1761 C C . ALA A 1 216 ? -6.734 32.906 0.393 1 98.62 216 ALA A C 1
ATOM 1763 O O . ALA A 1 216 ? -7.094 33.938 0.959 1 98.62 216 ALA A O 1
ATOM 1764 N N . LYS A 1 217 ? -7.449 32.25 -0.442 1 98.56 217 LYS A N 1
ATOM 1765 C CA . LYS A 1 217 ? -8.789 32.719 -0.791 1 98.56 217 LYS A CA 1
ATOM 1766 C C . LYS A 1 217 ? -9.727 32.656 0.408 1 98.56 217 LYS A C 1
ATOM 1768 O O . LYS A 1 217 ? -10.617 33.5 0.565 1 98.56 217 LYS A O 1
ATOM 1773 N N . LEU A 1 218 ? -9.578 31.578 1.192 1 98.88 218 LEU A N 1
ATOM 1774 C CA . LEU A 1 218 ? -10.391 31.469 2.404 1 98.88 218 LEU A CA 1
ATOM 1775 C C . LEU A 1 218 ? -10.164 32.688 3.312 1 98.88 218 LEU A C 1
ATOM 1777 O O . LEU A 1 218 ? -11.117 33.281 3.801 1 98.88 218 LEU A O 1
ATOM 1781 N N . MET A 1 219 ? -8.906 33.031 3.535 1 98.81 219 MET A N 1
ATOM 1782 C CA . MET A 1 219 ? -8.586 34.156 4.414 1 98.81 219 MET A CA 1
ATOM 1783 C C . MET A 1 219 ? -9.102 35.469 3.836 1 98.81 219 MET A C 1
ATOM 1785 O O . MET A 1 219 ? -9.578 36.344 4.574 1 98.81 219 MET A O 1
ATOM 1789 N N . GLU A 1 220 ? -9.023 35.594 2.521 1 97.94 220 GLU A N 1
ATOM 1790 C CA . GLU A 1 220 ? -9.609 36.75 1.859 1 97.94 220 GLU A CA 1
ATOM 1791 C C . GLU A 1 220 ? -11.117 36.812 2.068 1 97.94 220 GLU A C 1
ATOM 1793 O O . GLU A 1 220 ? -11.672 37.875 2.346 1 97.94 220 GLU A O 1
ATOM 1798 N N . ARG A 1 221 ? -11.734 35.625 1.867 1 97.69 221 ARG A N 1
ATOM 1799 C CA . ARG A 1 221 ? -13.172 35.5 2.078 1 97.69 221 ARG A CA 1
ATOM 1800 C C . ARG A 1 221 ? -13.562 35.938 3.48 1 97.69 221 ARG A C 1
ATOM 1802 O O . ARG A 1 221 ? -14.648 36.5 3.682 1 97.69 221 ARG A O 1
ATOM 1809 N N . LEU A 1 222 ? -12.703 35.781 4.426 1 98.06 222 LEU A N 1
ATOM 1810 C CA . LEU A 1 222 ? -12.953 36.094 5.824 1 98.06 222 LEU A CA 1
ATOM 1811 C C . LEU A 1 222 ? -12.523 37.531 6.121 1 98.06 222 LEU A C 1
ATOM 1813 O O . LEU A 1 222 ? -12.594 38 7.27 1 98.06 222 LEU A O 1
ATOM 1817 N N . SER A 1 223 ? -12.047 38.281 5.176 1 97.56 223 SER A N 1
ATOM 1818 C CA . SER A 1 223 ? -11.578 39.688 5.277 1 97.56 223 SER A CA 1
ATOM 1819 C C . SER A 1 223 ? -10.398 39.781 6.238 1 97.56 223 SER A C 1
ATOM 1821 O O . SER A 1 223 ? -10.32 40.719 7.023 1 97.56 223 SER A O 1
ATOM 1823 N N . ILE A 1 224 ? -9.609 38.844 6.246 1 98 224 ILE A N 1
ATOM 1824 C CA . ILE A 1 224 ? -8.359 38.844 6.992 1 98 224 ILE A CA 1
ATOM 1825 C C . ILE A 1 224 ? -7.191 39.094 6.039 1 98 224 ILE A C 1
ATOM 1827 O O . ILE A 1 224 ? -6.734 38.156 5.363 1 98 224 ILE A O 1
ATOM 1831 N N . ALA A 1 225 ? -6.668 40.25 6.043 1 96.75 225 ALA A N 1
ATOM 1832 C CA . ALA A 1 225 ? -5.707 40.688 5.035 1 96.75 225 ALA A CA 1
ATOM 1833 C C . ALA A 1 225 ? -4.305 40.188 5.352 1 96.75 225 ALA A C 1
ATOM 1835 O O . ALA A 1 225 ? -3.527 39.875 4.445 1 96.75 225 ALA A O 1
ATOM 1836 N N . ARG A 1 226 ? -3.949 40.188 6.633 1 97.94 226 ARG A N 1
ATOM 1837 C CA . ARG A 1 226 ? -2.639 39.719 7.074 1 97.94 226 ARG A CA 1
ATOM 1838 C C . ARG A 1 226 ? -2.766 38.75 8.25 1 97.94 226 ARG A C 1
ATOM 1840 O O . ARG A 1 226 ? -3.58 38.969 9.156 1 97.94 226 ARG A O 1
ATOM 1847 N N . TYR A 1 227 ? -2.008 37.75 8.219 1 98.69 227 TYR A N 1
ATOM 1848 C CA . TYR A 1 227 ? -2.152 36.719 9.234 1 98.69 227 TYR A CA 1
ATOM 1849 C C . TYR A 1 227 ? -0.882 35.875 9.352 1 98.69 227 TYR A C 1
ATOM 1851 O O . TYR A 1 227 ? -0.02 35.906 8.469 1 98.69 227 TYR A O 1
ATOM 1859 N N . PHE A 1 228 ? -0.74 35.188 10.5 1 98.81 228 PHE A N 1
ATOM 1860 C CA . PHE A 1 228 ? 0.288 34.156 10.68 1 98.81 228 PHE A CA 1
ATOM 1861 C C . PHE A 1 228 ? -0.239 32.781 10.289 1 98.81 228 PHE A C 1
ATOM 1863 O O . PHE A 1 228 ? -1.451 32.594 10.195 1 98.81 228 PHE A O 1
ATOM 1870 N N . VAL A 1 229 ? 0.655 31.844 10 1 98.94 229 VAL A N 1
ATOM 1871 C CA . VAL A 1 229 ? 0.265 30.484 9.641 1 98.94 229 VAL A CA 1
ATOM 1872 C C . VAL A 1 229 ? 1.072 29.484 10.453 1 98.94 229 VAL A C 1
ATOM 1874 O O . VAL A 1 229 ? 2.285 29.641 10.617 1 98.94 229 VAL A O 1
ATOM 1877 N N . HIS A 1 230 ? 0.401 28.594 11.039 1 98.88 230 HIS A N 1
ATOM 1878 C CA . HIS A 1 230 ? 1.049 27.406 11.609 1 98.88 230 HIS A CA 1
ATOM 1879 C C . HIS A 1 230 ? 0.768 26.172 10.773 1 98.88 230 HIS A C 1
ATOM 1881 O O . HIS A 1 230 ? -0.392 25.812 10.547 1 98.88 230 HIS A O 1
ATOM 1887 N N . GLY A 1 231 ? 1.814 25.562 10.266 1 98.5 231 GLY A N 1
ATOM 1888 C CA . GLY A 1 231 ? 1.713 24.297 9.539 1 98.5 231 GLY A CA 1
ATOM 1889 C C . GLY A 1 231 ? 2.219 23.109 10.344 1 98.5 231 GLY A C 1
ATOM 1890 O O . GLY A 1 231 ? 3.371 23.094 10.781 1 98.5 231 GLY A O 1
ATOM 1891 N N . SER A 1 232 ? 1.329 22.172 10.508 1 96.31 232 SER A N 1
ATOM 1892 C CA . SER A 1 232 ? 1.69 20.969 11.258 1 96.31 232 SER A CA 1
ATOM 1893 C C . SER A 1 232 ? 1.826 19.766 10.328 1 96.31 232 SER A C 1
ATOM 1895 O O . SER A 1 232 ? 1.34 19.797 9.195 1 96.31 232 SER A O 1
ATOM 1897 N N . GLU A 1 233 ? 2.531 18.734 10.828 1 93.88 233 GLU A N 1
ATOM 1898 C CA . GLU A 1 233 ? 2.75 17.516 10.062 1 93.88 233 GLU A CA 1
ATOM 1899 C C . GLU A 1 233 ? 3.383 17.828 8.703 1 93.88 233 GLU A C 1
ATOM 1901 O O . GLU A 1 233 ? 3.889 18.922 8.484 1 93.88 233 GLU A O 1
ATOM 1906 N N . PHE A 1 234 ? 3.479 16.859 7.902 1 91.56 234 PHE A N 1
ATOM 1907 C CA . PHE A 1 234 ? 4.148 17 6.617 1 91.56 234 PHE A CA 1
ATOM 1908 C C . PHE A 1 234 ? 3.322 17.859 5.676 1 91.56 234 PHE A C 1
ATOM 1910 O O . PHE A 1 234 ? 3.811 18.875 5.16 1 91.56 234 PHE A O 1
ATOM 1917 N N . LEU A 1 235 ? 2.084 17.531 5.516 1 95.56 235 LEU A N 1
ATOM 1918 C CA . LEU A 1 235 ? 1.231 18.219 4.551 1 95.56 235 LEU A CA 1
ATOM 1919 C C . LEU A 1 235 ? 0.946 19.656 4.992 1 95.56 235 LEU A C 1
ATOM 1921 O O . LEU A 1 235 ? 1.043 20.578 4.191 1 95.56 235 LEU A O 1
ATOM 1925 N N . GLY A 1 236 ? 0.578 19.828 6.242 1 97.38 236 GLY A N 1
ATOM 1926 C CA . GLY A 1 236 ? 0.313 21.156 6.75 1 97.38 236 GLY A CA 1
ATOM 1927 C C . GLY A 1 236 ? 1.499 22.094 6.613 1 97.38 236 GLY A C 1
ATOM 1928 O O . GLY A 1 236 ? 1.337 23.266 6.25 1 97.38 236 GLY A O 1
ATOM 1929 N N . SER A 1 237 ? 2.652 21.594 6.902 1 96.06 237 SER A N 1
ATOM 1930 C CA . SER A 1 237 ? 3.873 22.375 6.77 1 96.06 237 SER A CA 1
ATOM 1931 C C . SER A 1 237 ? 4.137 22.75 5.312 1 96.06 237 SER A C 1
ATOM 1933 O O . SER A 1 237 ? 4.555 23.875 5.02 1 96.06 237 SER A O 1
ATOM 1935 N N . GLU A 1 238 ? 3.867 21.844 4.449 1 95 238 GLU A N 1
ATOM 1936 C CA . GLU A 1 238 ? 4.098 22.109 3.031 1 95 238 GLU A CA 1
ATOM 1937 C C . GLU A 1 238 ? 3.105 23.141 2.492 1 95 238 GLU A C 1
ATOM 1939 O O . GLU A 1 238 ? 3.469 23.984 1.685 1 95 238 GLU A O 1
ATOM 1944 N N . VAL A 1 239 ? 1.89 23.016 2.891 1 97.31 239 VAL A N 1
ATOM 1945 C CA . VAL A 1 239 ? 0.878 23.984 2.459 1 97.31 239 VAL A CA 1
ATOM 1946 C C . VAL A 1 239 ? 1.21 25.359 3.01 1 97.31 239 VAL A C 1
ATOM 1948 O O . VAL A 1 239 ? 1.112 26.359 2.295 1 97.31 239 VAL A O 1
ATOM 1951 N N . ALA A 1 240 ? 1.607 25.422 4.254 1 98.06 240 ALA A N 1
ATOM 1952 C CA . ALA A 1 240 ? 2.012 26.703 4.855 1 98.06 240 ALA A CA 1
ATOM 1953 C C . ALA A 1 240 ? 3.188 27.312 4.102 1 98.06 240 ALA A C 1
ATOM 1955 O O . ALA A 1 240 ? 3.219 28.516 3.869 1 98.06 240 ALA A O 1
ATOM 1956 N N . THR A 1 241 ? 4.121 26.484 3.779 1 96.06 241 THR A N 1
ATOM 1957 C CA . THR A 1 241 ? 5.301 26.922 3.037 1 96.06 241 THR A CA 1
ATOM 1958 C C . THR A 1 241 ? 4.898 27.484 1.679 1 96.06 241 THR A C 1
ATOM 1960 O O . THR A 1 241 ? 5.359 28.562 1.291 1 96.06 241 THR A O 1
ATOM 1963 N N . SER A 1 242 ? 4.07 26.797 1.01 1 95.44 242 SER A N 1
ATOM 1964 C CA . SER A 1 242 ? 3.596 27.266 -0.288 1 95.44 242 SER A CA 1
ATOM 1965 C C . SER A 1 242 ? 2.822 28.578 -0.154 1 95.44 242 SER A C 1
ATOM 1967 O O . SER A 1 242 ? 2.984 29.484 -0.97 1 95.44 242 SER A O 1
ATOM 1969 N N . LEU A 1 243 ? 2.016 28.625 0.833 1 97.25 243 LEU A N 1
ATOM 1970 C CA . LEU A 1 243 ? 1.215 29.812 1.086 1 97.25 243 LEU A CA 1
ATOM 1971 C C . LEU A 1 243 ? 2.105 31.031 1.322 1 97.25 243 LEU A C 1
ATOM 1973 O O . LEU A 1 243 ? 1.881 32.094 0.74 1 97.25 243 LEU A O 1
ATOM 1977 N N . ALA A 1 244 ? 3.098 30.891 2.119 1 97.44 244 ALA A N 1
ATOM 1978 C CA . ALA A 1 244 ? 4 31.984 2.459 1 97.44 244 ALA A CA 1
ATOM 1979 C C . ALA A 1 244 ? 4.836 32.406 1.254 1 97.44 244 ALA A C 1
ATOM 1981 O O . ALA A 1 244 ? 5.156 33.594 1.09 1 97.44 244 ALA A O 1
ATOM 1982 N N . SER A 1 245 ? 5.203 31.453 0.494 1 94.94 245 SER A N 1
ATOM 1983 C CA . SER A 1 245 ? 6.008 31.719 -0.69 1 94.94 245 SER A CA 1
ATOM 1984 C C . SER A 1 245 ? 5.195 32.469 -1.744 1 94.94 245 SER A C 1
ATOM 1986 O O . SER A 1 245 ? 5.699 33.406 -2.379 1 94.94 245 SER A O 1
ATOM 1988 N N . LEU A 1 246 ? 4 32.125 -1.903 1 94.19 246 LEU A N 1
ATOM 1989 C CA . LEU A 1 246 ? 3.166 32.656 -2.982 1 94.19 246 LEU A CA 1
ATOM 1990 C C . LEU A 1 246 ? 2.529 33.969 -2.586 1 94.19 246 LEU A C 1
ATOM 1992 O O . LEU A 1 246 ? 2.268 34.812 -3.443 1 94.19 246 LEU A O 1
ATOM 1996 N N . TYR A 1 247 ? 2.258 34.125 -1.312 1 95.69 247 TYR A N 1
ATOM 1997 C CA . TYR A 1 247 ? 1.52 35.281 -0.849 1 95.69 247 TYR A CA 1
ATOM 1998 C C . TYR A 1 247 ? 2.225 35.938 0.331 1 95.69 247 TYR A C 1
ATOM 2000 O O . TYR A 1 247 ? 1.626 36.125 1.393 1 95.69 247 TYR A O 1
ATOM 2008 N N . PRO A 1 248 ? 3.404 36.406 0.103 1 96.25 248 PRO A N 1
ATOM 2009 C CA . PRO A 1 248 ? 4.16 37 1.21 1 96.25 248 PRO A CA 1
ATOM 2010 C C . PRO A 1 248 ? 3.521 38.281 1.739 1 96.25 248 PRO A C 1
ATOM 2012 O O . PRO A 1 248 ? 3.781 38.688 2.879 1 96.25 248 PRO A O 1
ATOM 2015 N N . GLU A 1 249 ? 2.713 38.938 0.951 1 96.94 249 GLU A N 1
ATOM 2016 C CA . GLU A 1 249 ? 2.045 40.156 1.375 1 96.94 249 GLU A CA 1
ATOM 2017 C C . GLU A 1 249 ? 0.906 39.875 2.346 1 96.94 249 GLU A C 1
ATOM 2019 O O . GLU A 1 249 ? 0.506 40.719 3.127 1 96.94 249 GLU A O 1
ATOM 2024 N N . GLN A 1 250 ? 0.382 38.625 2.322 1 98.06 250 GLN A N 1
ATOM 2025 C CA . GLN A 1 250 ? -0.709 38.219 3.201 1 98.06 250 GLN A CA 1
ATOM 2026 C C . GLN A 1 250 ? -0.178 37.531 4.453 1 98.06 250 GLN A C 1
ATOM 2028 O O . GLN A 1 250 ? -0.795 37.594 5.516 1 98.06 250 GLN A O 1
ATOM 2033 N N . VAL A 1 251 ? 0.939 36.875 4.32 1 98.69 251 VAL A N 1
ATOM 2034 C CA . VAL A 1 251 ? 1.46 36.062 5.398 1 98.69 251 VAL A CA 1
ATOM 2035 C C . VAL A 1 251 ? 2.529 36.812 6.172 1 98.69 251 VAL A C 1
ATOM 2037 O O . VAL A 1 251 ? 3.611 37.094 5.648 1 98.69 251 VAL A O 1
ATOM 2040 N N . ARG A 1 252 ? 2.281 37.062 7.418 1 98.06 252 ARG A N 1
ATOM 2041 C CA . ARG A 1 252 ? 3.188 37.844 8.258 1 98.06 252 ARG A CA 1
ATOM 2042 C C . ARG A 1 252 ? 4.375 37 8.711 1 98.06 252 ARG A C 1
ATOM 2044 O O . ARG A 1 252 ? 5.445 37.531 9.008 1 98.06 252 ARG A O 1
ATOM 2051 N N . GLY A 1 253 ? 4.164 35.75 8.797 1 98.62 253 GLY A N 1
ATOM 2052 C CA . GLY A 1 253 ? 5.145 34.781 9.203 1 98.62 253 GLY A CA 1
ATOM 2053 C C . GLY A 1 253 ? 4.566 33.375 9.297 1 98.62 253 GLY A C 1
ATOM 2054 O O . GLY A 1 253 ? 3.352 33.188 9.391 1 98.62 253 GLY A O 1
ATOM 2055 N N . ILE A 1 254 ? 5.457 32.344 9.266 1 98.75 254 ILE A N 1
ATOM 2056 C CA . ILE A 1 254 ? 4.977 30.984 9.367 1 98.75 254 ILE A CA 1
ATOM 2057 C C . ILE A 1 254 ? 5.707 30.266 10.5 1 98.75 254 ILE A C 1
ATOM 2059 O O . ILE A 1 254 ? 6.895 30.5 10.734 1 98.75 254 ILE A O 1
ATOM 2063 N N . HIS A 1 255 ? 5.008 29.578 11.258 1 98.81 255 HIS A N 1
ATOM 2064 C CA . HIS A 1 255 ? 5.5 28.625 12.25 1 98.81 255 HIS A CA 1
ATOM 2065 C C . HIS A 1 255 ? 5.281 27.188 11.805 1 98.81 255 HIS A C 1
ATOM 2067 O O . HIS A 1 255 ? 4.152 26.797 11.5 1 98.81 255 HIS A O 1
ATOM 2073 N N . LEU A 1 256 ? 6.348 26.391 11.734 1 98.31 256 LEU A N 1
ATOM 2074 C CA . LEU A 1 256 ? 6.25 25.047 11.188 1 98.31 256 LEU A CA 1
ATOM 2075 C C . LEU A 1 256 ? 6.719 24 12.211 1 98.31 256 LEU A C 1
ATOM 2077 O O . LEU A 1 256 ? 7.758 24.188 12.852 1 98.31 256 LEU A O 1
ATOM 2081 N N . SER A 1 257 ? 5.883 23 12.312 1 96.25 257 SER A N 1
ATOM 2082 C CA . SER A 1 257 ? 6.328 21.844 13.062 1 96.25 257 SER A CA 1
ATOM 2083 C C . SER A 1 257 ? 6.949 20.797 12.133 1 96.25 257 SER A C 1
ATOM 2085 O O . SER A 1 257 ? 6.25 20.188 11.312 1 96.25 257 SER A O 1
ATOM 2087 N N . ASN A 1 258 ? 8.234 20.562 12.266 1 91.88 258 ASN A N 1
ATOM 2088 C CA . ASN A 1 258 ? 8.977 19.484 11.617 1 91.88 258 ASN A CA 1
ATOM 2089 C C . ASN A 1 258 ? 8.891 19.578 10.102 1 91.88 258 ASN A C 1
ATOM 2091 O O . ASN A 1 258 ? 8.539 18.609 9.438 1 91.88 258 ASN A O 1
ATOM 2095 N N . PRO A 1 259 ? 9.227 20.703 9.539 1 92.12 259 PRO A N 1
ATOM 2096 C CA . PRO A 1 259 ? 9.234 20.766 8.078 1 92.12 259 PRO A CA 1
ATOM 2097 C C . PRO A 1 259 ? 10.297 19.844 7.461 1 92.12 259 PRO A C 1
ATOM 2099 O O . PRO A 1 259 ? 11.297 19.547 8.109 1 92.12 259 PRO A O 1
ATOM 2102 N N . MET A 1 260 ? 10.023 19.406 6.316 1 86.06 260 MET A N 1
ATOM 2103 C CA . MET A 1 260 ? 10.992 18.594 5.582 1 86.06 260 MET A CA 1
ATOM 2104 C C . MET A 1 260 ? 11.562 19.359 4.395 1 86.06 260 MET A C 1
ATOM 2106 O O . MET A 1 260 ? 10.812 19.984 3.639 1 86.06 260 MET A O 1
ATOM 2110 N N . VAL A 1 261 ? 12.875 19.391 4.336 1 86.75 261 VAL A N 1
ATOM 2111 C CA . VAL A 1 261 ? 13.562 19.938 3.168 1 86.75 261 VAL A CA 1
ATOM 2112 C C . VAL A 1 261 ? 14.211 18.812 2.371 1 86.75 261 VAL A C 1
ATOM 2114 O O . VAL A 1 261 ? 15.234 18.25 2.787 1 86.75 261 VAL A O 1
ATOM 2117 N N . HIS A 1 262 ? 13.594 18.531 1.23 1 77.19 262 HIS A N 1
ATOM 2118 C CA . HIS A 1 262 ? 14.062 17.391 0.45 1 77.19 262 HIS A CA 1
ATOM 2119 C C . HIS A 1 262 ? 15.281 17.766 -0.389 1 77.19 262 HIS A C 1
ATOM 2121 O O . HIS A 1 262 ? 15.297 18.812 -1.038 1 77.19 262 HIS A O 1
ATOM 2127 N N . SER A 1 263 ? 16.234 16.875 -0.439 1 70.69 263 SER A N 1
ATOM 2128 C CA . SER A 1 263 ? 17.5 17.125 -1.102 1 70.69 263 SER A CA 1
ATOM 2129 C C . SER A 1 263 ? 17.344 17.156 -2.617 1 70.69 263 SER A C 1
ATOM 2131 O O . SER A 1 263 ? 17.969 17.984 -3.295 1 70.69 263 SER A O 1
ATOM 2133 N N . LYS A 1 264 ? 16.547 16.266 -3.115 1 64.25 264 LYS A N 1
ATOM 2134 C CA . LYS A 1 264 ? 16.422 16.188 -4.566 1 64.25 264 LYS A CA 1
ATOM 2135 C C . LYS A 1 264 ? 15.836 17.469 -5.145 1 64.25 264 LYS A C 1
ATOM 2137 O O . LYS A 1 264 ? 16.125 17.828 -6.281 1 64.25 264 LYS A O 1
ATOM 2142 N N . ALA A 1 265 ? 15.016 18.062 -4.367 1 59.09 265 ALA A N 1
ATOM 2143 C CA . ALA A 1 265 ? 14.305 19.219 -4.895 1 59.09 265 ALA A CA 1
ATOM 2144 C C . ALA A 1 265 ? 15.164 20.484 -4.793 1 59.09 265 ALA A C 1
ATOM 2146 O O . ALA A 1 265 ? 14.961 21.438 -5.551 1 59.09 265 ALA A O 1
ATOM 2147 N N . PHE A 1 266 ? 16.141 20.406 -3.939 1 66.06 266 PHE A N 1
ATOM 2148 C CA . PHE A 1 266 ? 16.656 21.75 -3.701 1 66.06 266 PHE A CA 1
ATOM 2149 C C . PHE A 1 266 ? 18.016 21.922 -4.344 1 66.06 266 PHE A C 1
ATOM 2151 O O . PHE A 1 266 ? 18.141 21.953 -5.57 1 66.06 266 PHE A O 1
ATOM 2158 N N . SER A 1 267 ? 19.047 22.016 -3.674 1 74.19 267 SER A N 1
ATOM 2159 C CA . SER A 1 267 ? 20.344 22.359 -4.246 1 74.19 267 SER A CA 1
ATOM 2160 C C . SER A 1 267 ? 21.406 21.312 -3.885 1 74.19 267 SER A C 1
ATOM 2162 O O . SER A 1 267 ? 21.188 20.484 -2.998 1 74.19 267 SER A O 1
ATOM 2164 N N . TRP A 1 268 ? 22.344 21.234 -4.668 1 83.94 268 TRP A N 1
ATOM 2165 C CA . TRP A 1 268 ? 23.453 20.344 -4.387 1 83.94 268 TRP A CA 1
ATOM 2166 C C . TRP A 1 268 ? 24.016 20.594 -2.994 1 83.94 268 TRP A C 1
ATOM 2168 O O . TRP A 1 268 ? 24.516 19.672 -2.34 1 83.94 268 TRP A O 1
ATOM 2178 N N . GLN A 1 269 ? 23.906 21.812 -2.576 1 86.12 269 GLN A N 1
ATOM 2179 C CA . GLN A 1 269 ? 24.328 22.141 -1.223 1 86.12 269 GLN A CA 1
ATOM 2180 C C . GLN A 1 269 ? 23.531 21.359 -0.184 1 86.12 269 GLN A C 1
ATOM 2182 O O . GLN A 1 269 ? 24.109 20.812 0.759 1 86.12 269 GLN A O 1
ATOM 2187 N N . VAL A 1 270 ? 22.219 21.297 -0.396 1 86.81 270 VAL A N 1
ATOM 2188 C CA . VAL A 1 270 ? 21.359 20.594 0.546 1 86.81 270 VAL A CA 1
ATOM 2189 C C . VAL A 1 270 ? 21.688 19.109 0.533 1 86.81 270 VAL A C 1
ATOM 2191 O O . VAL A 1 270 ? 21.75 18.469 1.586 1 86.81 270 VAL A O 1
ATOM 2194 N N . THR A 1 271 ? 21.891 18.594 -0.671 1 85.56 271 THR A N 1
ATOM 2195 C CA . THR A 1 271 ? 22.266 17.188 -0.8 1 85.56 271 THR A CA 1
ATOM 2196 C C . THR A 1 271 ? 23.562 16.906 -0.033 1 85.56 271 THR A C 1
ATOM 2198 O O . THR A 1 271 ? 23.656 15.922 0.701 1 85.56 271 THR A O 1
ATOM 2201 N N . MET A 1 272 ? 24.531 17.75 -0.234 1 85.62 272 MET A N 1
ATOM 2202 C CA . MET A 1 272 ? 25.828 17.578 0.423 1 85.62 272 MET A CA 1
ATOM 2203 C C . MET A 1 272 ? 25.703 17.734 1.934 1 85.62 272 MET A C 1
ATOM 2205 O O . MET A 1 272 ? 26.312 16.984 2.699 1 85.62 272 MET A O 1
ATOM 2209 N N . LYS A 1 273 ? 24.969 18.703 2.371 1 86.12 273 LYS A N 1
ATOM 2210 C CA . LYS A 1 273 ? 24.766 18.891 3.801 1 86.12 273 LYS A CA 1
ATOM 2211 C C . LYS A 1 273 ? 24.062 17.688 4.426 1 86.12 273 LYS A C 1
ATOM 2213 O O . LYS A 1 273 ? 24.422 17.281 5.535 1 86.12 273 LYS A O 1
ATOM 2218 N N . THR A 1 274 ? 23.078 17.219 3.742 1 84.12 274 THR A N 1
ATOM 2219 C CA . THR A 1 274 ? 22.359 16.047 4.223 1 84.12 274 THR A CA 1
ATOM 2220 C C . THR A 1 274 ? 23.297 14.852 4.34 1 84.12 274 THR A C 1
ATOM 2222 O O . THR A 1 274 ? 23.234 14.102 5.316 1 84.12 274 THR A O 1
ATOM 2225 N N . LEU A 1 275 ? 24.109 14.672 3.369 1 82.44 275 LEU A N 1
ATOM 2226 C CA . LEU A 1 275 ? 25.078 13.586 3.387 1 82.44 275 LEU A CA 1
ATOM 2227 C C . LEU A 1 275 ? 26.047 13.742 4.551 1 82.44 275 LEU A C 1
ATOM 2229 O O . LEU A 1 275 ? 26.344 12.781 5.262 1 82.44 275 LEU A O 1
ATOM 2233 N N . LEU A 1 276 ? 26.578 14.922 4.699 1 83.31 276 LEU A N 1
ATOM 2234 C CA . LEU A 1 276 ? 27.531 15.203 5.762 1 83.31 276 LEU A CA 1
ATOM 2235 C C . LEU A 1 276 ? 26.906 14.984 7.133 1 83.31 276 LEU A C 1
ATOM 2237 O O . LEU A 1 276 ? 27.547 14.453 8.047 1 83.31 276 LEU A O 1
ATOM 2241 N N . GLU A 1 277 ? 25.672 15.43 7.27 1 81.25 277 GLU A N 1
ATOM 2242 C CA . GLU A 1 277 ? 24.953 15.227 8.523 1 81.25 277 GLU A CA 1
ATOM 2243 C C . GLU A 1 277 ? 24.75 13.734 8.805 1 81.25 277 GLU A C 1
ATOM 2245 O O . GLU A 1 277 ? 24.766 13.312 9.961 1 81.25 277 GLU A O 1
ATOM 2250 N N . SER A 1 278 ? 24.516 13 7.77 1 81.25 278 SER A N 1
ATOM 2251 C CA . SER A 1 278 ? 24.328 11.555 7.926 1 81.25 278 SER A CA 1
ATOM 2252 C C . SER A 1 278 ? 25.609 10.891 8.43 1 81.25 278 SER A C 1
ATOM 2254 O O . SER A 1 278 ? 25.547 9.875 9.133 1 81.25 278 SER A O 1
ATOM 2256 N N . PHE A 1 279 ? 26.641 11.438 8.07 1 78.94 279 PHE A N 1
ATOM 2257 C CA . PHE A 1 279 ? 27.922 10.906 8.547 1 78.94 279 PHE A CA 1
ATOM 2258 C C . PHE A 1 279 ? 28.156 11.305 10 1 78.94 279 PHE A C 1
ATOM 2260 O O . PHE A 1 279 ? 28.688 10.523 10.789 1 78.94 279 PHE A O 1
ATOM 2267 N N . ASN A 1 280 ? 27.781 12.484 10.305 1 76.56 280 ASN A N 1
ATOM 2268 C CA . ASN A 1 280 ? 28.016 13.016 11.648 1 76.56 280 ASN A CA 1
ATOM 2269 C C . ASN A 1 280 ? 26.984 12.477 12.641 1 76.56 280 ASN A C 1
ATOM 2271 O O . ASN A 1 280 ? 27.312 12.25 13.812 1 76.56 280 ASN A O 1
ATOM 2275 N N . LYS A 1 281 ? 25.766 12.391 12.219 1 78.75 281 LYS A N 1
ATOM 2276 C CA . LYS A 1 281 ? 24.656 11.852 13.016 1 78.75 281 LYS A CA 1
ATOM 2277 C C . LYS A 1 281 ? 23.906 10.773 12.25 1 78.75 281 LYS A C 1
ATOM 2279 O O . LYS A 1 281 ? 22.781 11 11.789 1 78.75 281 LYS A O 1
ATOM 2284 N N . PRO A 1 282 ? 24.453 9.625 12.227 1 70.94 282 PRO A N 1
ATOM 2285 C CA . PRO A 1 282 ? 23.906 8.562 11.375 1 70.94 282 PRO A CA 1
ATOM 2286 C C . PRO A 1 282 ? 22.484 8.164 11.766 1 70.94 282 PRO A C 1
ATOM 2288 O O . PRO A 1 282 ? 21.719 7.684 10.922 1 70.94 282 PRO A O 1
ATOM 2291 N N . GLN A 1 283 ? 22.141 8.5 12.891 1 72.62 283 GLN A N 1
ATOM 2292 C CA . GLN A 1 283 ? 20.828 8.07 13.359 1 72.62 283 GLN A CA 1
ATOM 2293 C C . GLN A 1 283 ? 19.719 8.922 12.75 1 72.62 283 GLN A C 1
ATOM 2295 O O . GLN A 1 283 ? 18.578 8.469 12.641 1 72.62 283 GLN A O 1
ATOM 2300 N N . VAL A 1 284 ? 20.188 10.102 12.312 1 69.69 284 VAL A N 1
ATOM 2301 C CA . VAL A 1 284 ? 19.141 11.039 11.922 1 69.69 284 VAL A CA 1
ATOM 2302 C C . VAL A 1 284 ? 19.141 11.227 10.406 1 69.69 284 VAL A C 1
ATOM 2304 O O . VAL A 1 284 ? 18.109 11.477 9.797 1 69.69 284 VAL A O 1
ATOM 2307 N N . GLY A 1 285 ? 20.219 10.93 9.758 1 66.38 285 GLY A N 1
ATOM 2308 C CA . GLY A 1 285 ? 20.391 11.281 8.359 1 66.38 285 GLY A CA 1
ATOM 2309 C C . GLY A 1 285 ? 19.891 10.219 7.406 1 66.38 285 GLY A C 1
ATOM 2310 O O . GLY A 1 285 ? 19 9.438 7.754 1 66.38 285 GLY A O 1
ATOM 2311 N N . LEU A 1 286 ? 20.297 10.344 6.152 1 69.19 286 LEU A N 1
ATOM 2312 C CA . LEU A 1 286 ? 19.844 9.523 5.035 1 69.19 286 LEU A CA 1
ATOM 2313 C C . LEU A 1 286 ? 20.109 8.047 5.297 1 69.19 286 LEU A C 1
ATOM 2315 O O . LEU A 1 286 ? 19.375 7.176 4.824 1 69.19 286 LEU A O 1
ATOM 2319 N N . PHE A 1 287 ? 21.031 7.887 6.086 1 66.44 287 PHE A N 1
ATOM 2320 C CA . PHE A 1 287 ? 21.375 6.496 6.379 1 66.44 287 PHE A CA 1
ATOM 2321 C C . PHE A 1 287 ? 20.703 6.031 7.66 1 66.44 287 PHE A C 1
ATOM 2323 O O . PHE A 1 287 ? 20.844 4.875 8.062 1 66.44 287 PHE A O 1
ATOM 2330 N N . GLY A 1 288 ? 20 6.973 8.141 1 68.75 288 GLY A N 1
ATOM 2331 C CA . GLY A 1 288 ? 19.297 6.668 9.367 1 68.75 288 GLY A CA 1
ATOM 2332 C C . GLY A 1 288 ? 17.781 6.766 9.219 1 68.75 288 GLY A C 1
ATOM 2333 O O . GLY A 1 288 ? 17.203 6.207 8.281 1 68.75 288 GLY A O 1
ATOM 2334 N N . ARG A 1 289 ? 17.297 7.484 10.078 1 71.5 289 ARG A N 1
ATOM 2335 C CA . ARG A 1 289 ? 15.844 7.566 10.234 1 71.5 289 ARG A CA 1
ATOM 2336 C C . ARG A 1 289 ? 15.195 8.18 9 1 71.5 289 ARG A C 1
ATOM 2338 O O . ARG A 1 289 ? 14.156 7.703 8.539 1 71.5 289 ARG A O 1
ATOM 2345 N N . THR A 1 290 ? 15.836 9.164 8.594 1 72.88 290 THR A N 1
ATOM 2346 C CA . THR A 1 290 ? 15.273 9.844 7.434 1 72.88 290 THR A CA 1
ATOM 2347 C C . THR A 1 290 ? 15.25 8.922 6.223 1 72.88 290 THR A C 1
ATOM 2349 O O . THR A 1 290 ? 14.258 8.859 5.496 1 72.88 290 THR A O 1
ATOM 2352 N N . GLY A 1 291 ? 16.297 8.234 6.09 1 71.12 291 GLY A N 1
ATOM 2353 C CA . GLY A 1 291 ? 16.359 7.273 5 1 71.12 291 GLY A CA 1
ATOM 2354 C C . GLY A 1 291 ? 15.352 6.145 5.156 1 71.12 291 GLY A C 1
ATOM 2355 O O . GLY A 1 291 ? 14.68 5.766 4.195 1 71.12 291 GLY A O 1
ATOM 2356 N N . ASP A 1 292 ? 15.195 5.734 6.34 1 71.62 292 ASP A N 1
ATOM 2357 C CA . ASP A 1 292 ? 14.242 4.668 6.641 1 71.62 292 ASP A CA 1
ATOM 2358 C C . ASP A 1 292 ? 12.812 5.113 6.348 1 71.62 292 ASP A C 1
ATOM 2360 O O . ASP A 1 292 ? 12.016 4.348 5.805 1 71.62 292 ASP A O 1
ATOM 2364 N N . PHE A 1 293 ? 12.586 6.297 6.742 1 73.44 293 PHE A N 1
ATOM 2365 C CA . PHE A 1 293 ? 11.25 6.844 6.512 1 73.44 293 PHE A CA 1
ATOM 2366 C C . PHE A 1 293 ? 10.969 6.98 5.02 1 73.44 293 PHE A C 1
ATOM 2368 O O . PHE A 1 293 ? 9.898 6.598 4.547 1 73.44 293 PHE A O 1
ATOM 2375 N N . LEU A 1 294 ? 11.938 7.445 4.332 1 69.69 294 LEU A N 1
ATOM 2376 C CA . LEU A 1 294 ? 11.758 7.637 2.898 1 69.69 294 LEU A CA 1
ATOM 2377 C C . LEU A 1 294 ? 11.523 6.305 2.197 1 69.69 294 LEU A C 1
ATOM 2379 O O . LEU A 1 294 ? 10.727 6.223 1.257 1 69.69 294 LEU A O 1
ATOM 2383 N N . ASP A 1 295 ? 12.125 5.336 2.705 1 67.56 295 ASP A N 1
ATOM 2384 C CA . ASP A 1 295 ? 11.977 3.996 2.145 1 67.56 295 ASP A CA 1
ATOM 2385 C C . ASP A 1 295 ? 10.586 3.434 2.432 1 67.56 295 ASP A C 1
ATOM 2387 O O . ASP A 1 295 ? 10.07 2.617 1.666 1 67.56 295 ASP A O 1
ATOM 2391 N N . LYS A 1 296 ? 10 3.936 3.492 1 68.94 296 LYS A N 1
ATOM 2392 C CA . LYS A 1 296 ? 8.727 3.371 3.934 1 68.94 296 LYS A CA 1
ATOM 2393 C C . LYS A 1 296 ? 7.551 4.188 3.404 1 68.94 296 LYS A C 1
ATOM 2395 O O . LYS A 1 296 ? 6.395 3.824 3.617 1 68.94 296 LYS A O 1
ATOM 2400 N N . THR A 1 297 ? 7.844 5.277 2.738 1 70.75 297 THR A N 1
ATOM 2401 C CA . THR A 1 297 ? 6.777 6.152 2.262 1 70.75 297 THR A CA 1
ATOM 2402 C C . THR A 1 297 ? 5.797 5.379 1.383 1 70.75 297 THR A C 1
ATOM 2404 O O . THR A 1 297 ? 4.582 5.531 1.514 1 70.75 297 THR A O 1
ATOM 2407 N N . ALA A 1 298 ? 6.383 4.59 0.571 1 65.81 298 ALA A N 1
ATOM 2408 C CA . ALA A 1 298 ? 5.512 3.832 -0.325 1 65.81 298 ALA A CA 1
ATOM 2409 C C . ALA A 1 298 ? 4.641 2.852 0.456 1 65.81 298 ALA A C 1
ATOM 2411 O O . ALA A 1 298 ? 3.527 2.533 0.036 1 65.81 298 ALA A O 1
ATOM 2412 N N . VAL A 1 299 ? 5.16 2.5 1.545 1 72.69 299 VAL A N 1
ATOM 2413 C CA . VAL A 1 299 ? 4.457 1.507 2.35 1 72.69 299 VAL A CA 1
ATOM 2414 C C . VAL A 1 299 ? 3.311 2.172 3.107 1 72.69 299 VAL A C 1
ATOM 2416 O O . VAL A 1 299 ? 2.232 1.591 3.25 1 72.69 299 VAL A O 1
ATOM 2419 N N . ILE A 1 300 ? 3.494 3.375 3.447 1 79.94 300 ILE A N 1
ATOM 2420 C CA . ILE A 1 300 ? 2.488 3.99 4.305 1 79.94 300 ILE A CA 1
ATOM 2421 C C . ILE A 1 300 ? 1.495 4.777 3.455 1 79.94 300 ILE A C 1
ATOM 2423 O O . ILE A 1 300 ? 0.461 5.227 3.953 1 79.94 300 ILE A O 1
ATOM 2427 N N . LEU A 1 301 ? 1.84 4.934 2.195 1 86.19 301 LEU A N 1
ATOM 2428 C CA . LEU A 1 301 ? 0.94 5.613 1.269 1 86.19 301 LEU A CA 1
ATOM 2429 C C . LEU A 1 301 ? 0.573 4.703 0.102 1 86.19 301 LEU A C 1
ATOM 2431 O O . LEU A 1 301 ? 0.932 4.98 -1.045 1 86.19 301 LEU A O 1
ATOM 2435 N N . PRO A 1 302 ? -0.214 3.766 0.473 1 84.06 302 PRO A N 1
ATOM 2436 C CA . PRO A 1 302 ? -0.64 2.908 -0.635 1 84.06 302 PRO A CA 1
ATOM 2437 C C . PRO A 1 302 ? -1.463 3.658 -1.68 1 84.06 302 PRO A C 1
ATOM 2439 O O . PRO A 1 302 ? -1.986 4.738 -1.398 1 84.06 302 PRO A O 1
ATOM 2442 N N . ASN A 1 303 ? -1.45 3.059 -2.869 1 85.56 303 ASN A N 1
ATOM 2443 C CA . ASN A 1 303 ? -2.254 3.643 -3.938 1 85.56 303 ASN A CA 1
ATOM 2444 C C . ASN A 1 303 ? -3.742 3.605 -3.604 1 85.56 303 ASN A C 1
ATOM 2446 O O . ASN A 1 303 ? -4.305 2.533 -3.371 1 85.56 303 ASN A O 1
ATOM 2450 N N . SER A 1 304 ? -4.316 4.738 -3.656 1 85.56 304 SER A N 1
ATOM 2451 C CA . SER A 1 304 ? -5.715 4.883 -3.268 1 85.56 304 SER A CA 1
ATOM 2452 C C . SER A 1 304 ? -6.629 4.074 -4.184 1 85.56 304 SER A C 1
ATOM 2454 O O . SER A 1 304 ? -7.652 3.551 -3.74 1 85.56 304 SER A O 1
ATOM 2456 N N . ASP A 1 305 ? -6.301 3.955 -5.395 1 81.81 305 ASP A N 1
ATOM 2457 C CA . ASP A 1 305 ? -7.141 3.24 -6.352 1 81.81 305 ASP A CA 1
ATOM 2458 C C . ASP A 1 305 ? -7.137 1.74 -6.07 1 81.81 305 ASP A C 1
ATOM 2460 O O . ASP A 1 305 ? -8.023 1.018 -6.527 1 81.81 305 ASP A O 1
ATOM 2464 N N . ILE A 1 306 ? -6.199 1.343 -5.32 1 86.81 306 ILE A N 1
ATOM 2465 C CA . ILE A 1 306 ? -6.031 -0.086 -5.074 1 86.81 306 ILE A CA 1
ATOM 2466 C C . ILE A 1 306 ? -6.688 -0.461 -3.748 1 86.81 306 ILE A C 1
ATOM 2468 O O . ILE A 1 306 ? -7.426 -1.446 -3.67 1 86.81 306 ILE A O 1
ATOM 2472 N N . VAL A 1 307 ? -6.496 0.397 -2.721 1 93 307 VAL A N 1
ATOM 2473 C CA . VAL A 1 307 ? -6.961 -0.009 -1.399 1 93 307 VAL A CA 1
ATOM 2474 C C . VAL A 1 307 ? -8.062 0.933 -0.927 1 93 307 VAL A C 1
ATOM 2476 O O . VAL A 1 307 ? -8.625 0.751 0.158 1 93 307 VAL A O 1
ATOM 2479 N N . GLY A 1 308 ? -8.391 1.911 -1.704 1 95 308 GLY A N 1
ATOM 2480 C CA . GLY A 1 308 ? -9.328 2.941 -1.286 1 95 308 GLY A CA 1
ATOM 2481 C C . GLY A 1 308 ? -10.688 2.391 -0.912 1 95 308 GLY A C 1
ATOM 2482 O O . GLY A 1 308 ? -11.273 2.795 0.097 1 95 308 GLY A O 1
ATOM 2483 N N . ASP A 1 309 ? -11.219 1.486 -1.701 1 96.12 309 ASP A N 1
ATOM 2484 C CA . ASP A 1 309 ? -12.539 0.914 -1.434 1 96.12 309 ASP A CA 1
ATOM 2485 C C . ASP A 1 309 ? -12.547 0.145 -0.115 1 96.12 309 ASP A C 1
ATOM 2487 O O . ASP A 1 309 ? -13.531 0.17 0.62 1 96.12 309 ASP A O 1
ATOM 2491 N N . ALA A 1 310 ? -11.422 -0.542 0.155 1 95.75 310 ALA A N 1
ATOM 2492 C CA . ALA A 1 310 ? -11.32 -1.261 1.422 1 95.75 310 ALA A CA 1
ATOM 2493 C C . ALA A 1 310 ? -11.312 -0.295 2.602 1 95.75 310 ALA A C 1
ATOM 2495 O O . ALA A 1 310 ? -11.977 -0.533 3.613 1 95.75 310 ALA A O 1
ATOM 2496 N N . LEU A 1 311 ? -10.656 0.804 2.445 1 95.56 311 LEU A N 1
ATOM 2497 C CA . LEU A 1 311 ? -10.477 1.775 3.52 1 95.56 311 LEU A CA 1
ATOM 2498 C C . LEU A 1 311 ? -11.719 2.652 3.674 1 95.56 311 LEU A C 1
ATOM 2500 O O . LEU A 1 311 ? -11.797 3.461 4.602 1 95.56 311 LEU A O 1
ATOM 2504 N N . SER A 1 312 ? -12.648 2.529 2.818 1 93.88 312 SER A N 1
ATOM 2505 C CA . SER A 1 312 ? -13.875 3.311 2.922 1 93.88 312 SER A CA 1
ATOM 2506 C C . SER A 1 312 ? -15.047 2.439 3.363 1 93.88 312 SER A C 1
ATOM 2508 O O . SER A 1 312 ? -16.109 2.953 3.719 1 93.88 312 SER A O 1
ATOM 2510 N N . THR A 1 313 ? -14.836 1.131 3.422 1 94.56 313 THR A N 1
ATOM 2511 C CA . THR A 1 313 ? -15.977 0.266 3.697 1 94.56 313 THR A CA 1
ATOM 2512 C C . THR A 1 313 ? -15.703 -0.622 4.906 1 94.56 313 THR A C 1
ATOM 2514 O O . THR A 1 313 ? -16.516 -1.481 5.25 1 94.56 313 THR A O 1
ATOM 2517 N N . SER A 1 314 ? -14.609 -0.465 5.547 1 96.06 314 SER A N 1
ATOM 2518 C CA . SER A 1 314 ? -14.242 -1.202 6.754 1 96.06 314 SER A CA 1
ATOM 2519 C C . SER A 1 314 ? -13.805 -0.258 7.867 1 96.06 314 SER A C 1
ATOM 2521 O O . SER A 1 314 ? -12.672 0.243 7.855 1 96.06 314 SER A O 1
ATOM 2523 N N . PRO A 1 315 ? -14.695 -0.057 8.867 1 96.56 315 PRO A N 1
ATOM 2524 C CA . PRO A 1 315 ? -14.273 0.824 9.961 1 96.56 315 PRO A CA 1
ATOM 2525 C C . PRO A 1 315 ? -13.047 0.297 10.703 1 96.56 315 PRO A C 1
ATOM 2527 O O . PRO A 1 315 ? -12.18 1.078 11.102 1 96.56 315 PRO A O 1
ATOM 2530 N N . LEU A 1 316 ? -12.992 -1.029 10.914 1 96.88 316 LEU A N 1
ATOM 2531 C CA . LEU A 1 316 ? -11.812 -1.621 11.531 1 96.88 316 LEU A CA 1
ATOM 2532 C C . LEU A 1 316 ? -10.578 -1.395 10.672 1 96.88 316 LEU A C 1
ATOM 2534 O O . LEU A 1 316 ? -9.508 -1.065 11.188 1 96.88 316 LEU A O 1
ATOM 2538 N N . GLY A 1 317 ? -10.703 -1.649 9.383 1 96.75 317 GLY A N 1
ATOM 2539 C CA . GLY A 1 317 ? -9.609 -1.428 8.453 1 96.75 317 GLY A CA 1
ATOM 2540 C C . GLY A 1 317 ? -9.133 0.013 8.422 1 96.75 317 GLY A C 1
ATOM 2541 O O . GLY A 1 317 ? -7.926 0.274 8.398 1 96.75 317 GLY A O 1
ATOM 2542 N N . THR A 1 318 ? -10.07 0.932 8.414 1 97.12 318 THR A N 1
ATOM 2543 C CA . THR A 1 318 ? -9.742 2.352 8.453 1 97.12 318 THR A CA 1
ATOM 2544 C C . THR A 1 318 ? -8.953 2.688 9.719 1 97.12 318 THR A C 1
ATOM 2546 O O . THR A 1 318 ? -7.906 3.338 9.648 1 97.12 318 THR A O 1
ATOM 2549 N N . ALA A 1 319 ? -9.445 2.248 10.812 1 97.81 319 ALA A N 1
ATOM 2550 C CA . ALA A 1 319 ? -8.773 2.498 12.078 1 97.81 319 ALA A CA 1
ATOM 2551 C C . ALA A 1 319 ? -7.367 1.896 12.078 1 97.81 319 ALA A C 1
ATOM 2553 O O . ALA A 1 319 ? -6.406 2.551 12.484 1 97.81 319 ALA A O 1
ATOM 2554 N N . SER A 1 320 ? -7.25 0.675 11.641 1 96.81 320 SER A N 1
ATOM 2555 C CA . SER A 1 320 ? -5.965 -0.015 11.633 1 96.81 320 SER A CA 1
ATOM 2556 C C . SER A 1 320 ? -4.949 0.719 10.766 1 96.81 320 SER A C 1
ATOM 2558 O O . SER A 1 320 ? -3.783 0.848 11.148 1 96.81 320 SER A O 1
ATOM 2560 N N . TYR A 1 321 ? -5.363 1.135 9.586 1 96.62 321 TYR A N 1
ATOM 2561 C CA . TYR A 1 321 ? -4.484 1.883 8.695 1 96.62 321 TYR A CA 1
ATOM 2562 C C . TYR A 1 321 ? -4.031 3.186 9.344 1 96.62 321 TYR A C 1
ATOM 2564 O O . TYR A 1 321 ? -2.834 3.475 9.398 1 96.62 321 TYR A O 1
ATOM 2572 N N . LEU A 1 322 ? -4.996 3.924 9.852 1 97.06 322 LEU A N 1
ATOM 2573 C CA . LEU A 1 322 ? -4.68 5.203 10.469 1 97.06 322 LEU A CA 1
ATOM 2574 C C . LEU A 1 322 ? -3.723 5.02 11.641 1 97.06 322 LEU A C 1
ATOM 2576 O O . LEU A 1 322 ? -2.732 5.742 11.766 1 97.06 322 LEU A O 1
ATOM 2580 N N . MET A 1 323 ? -3.969 4.078 12.5 1 96.62 323 MET A N 1
ATOM 2581 C CA . MET A 1 323 ? -3.143 3.861 13.68 1 96.62 323 MET A CA 1
ATOM 2582 C C . MET A 1 323 ? -1.735 3.424 13.289 1 96.62 323 MET A C 1
ATOM 2584 O O . MET A 1 323 ? -0.765 3.762 13.969 1 96.62 323 MET A O 1
ATOM 2588 N N . SER A 1 324 ? -1.678 2.682 12.211 1 93.44 324 SER A N 1
ATOM 2589 C CA . SER A 1 324 ? -0.352 2.295 11.742 1 93.44 324 SER A CA 1
ATOM 2590 C C . SER A 1 324 ? 0.475 3.516 11.352 1 93.44 324 SER A C 1
ATOM 2592 O O . SER A 1 324 ? 1.652 3.613 11.703 1 93.44 324 SER A O 1
ATOM 2594 N N . VAL A 1 325 ? -0.104 4.422 10.656 1 93.19 325 VAL A N 1
ATOM 2595 C CA . VAL A 1 325 ? 0.6 5.629 10.242 1 93.19 325 VAL A CA 1
ATOM 2596 C C . VAL A 1 325 ? 0.879 6.508 11.461 1 93.19 325 VAL A C 1
ATOM 2598 O O . VAL A 1 325 ? 1.979 7.047 11.609 1 93.19 325 VAL A O 1
ATOM 2601 N N . TRP A 1 326 ? -0.121 6.621 12.336 1 95.5 326 TRP A N 1
ATOM 2602 C CA . TRP A 1 326 ? 0.053 7.406 13.555 1 95.5 326 TRP A CA 1
ATOM 2603 C C . TRP A 1 326 ? 1.214 6.871 14.391 1 95.5 326 TRP A C 1
ATOM 2605 O O . TRP A 1 326 ? 1.978 7.645 14.969 1 95.5 326 TRP A O 1
ATOM 2615 N N . SER A 1 327 ? 1.297 5.594 14.477 1 93.25 327 SER A N 1
ATOM 2616 C CA . SER A 1 327 ? 2.377 4.988 15.25 1 93.25 327 SER A CA 1
ATOM 2617 C C . SER A 1 327 ? 3.742 5.359 14.68 1 93.25 327 SER A C 1
ATOM 2619 O O . SER A 1 327 ? 4.652 5.73 15.422 1 93.25 327 SER A O 1
ATOM 2621 N N . LEU A 1 328 ? 3.867 5.332 13.422 1 89.5 328 LEU A N 1
ATOM 2622 C CA . LEU A 1 328 ? 5.125 5.645 12.75 1 89.5 328 LEU A CA 1
ATOM 2623 C C . LEU A 1 328 ? 5.48 7.117 12.922 1 89.5 328 LEU A C 1
ATOM 2625 O O . LEU A 1 328 ? 6.656 7.473 13.016 1 89.5 328 LEU A O 1
ATOM 2629 N N . PHE A 1 329 ? 4.508 7.922 13.023 1 92.56 329 PHE A N 1
ATOM 2630 C CA . PHE A 1 329 ? 4.695 9.367 13.023 1 92.56 329 PHE A CA 1
ATOM 2631 C C . PHE A 1 329 ? 4.859 9.891 14.445 1 92.56 329 PHE A C 1
ATOM 2633 O O . PHE A 1 329 ? 5.328 11.016 14.648 1 92.56 329 PHE A O 1
ATOM 2640 N N . SER A 1 330 ? 4.531 9.109 15.422 1 94.38 330 SER A N 1
ATOM 2641 C CA . SER A 1 330 ? 4.43 9.656 16.766 1 94.38 330 SER A CA 1
ATOM 2642 C C . SER A 1 330 ? 5.672 9.336 17.594 1 94.38 330 SER A C 1
ATOM 2644 O O . SER A 1 330 ? 5.969 10.023 18.578 1 94.38 330 SER A O 1
ATOM 2646 N N . THR A 1 331 ? 6.391 8.312 17.219 1 92 331 THR A N 1
ATOM 2647 C CA . THR A 1 331 ? 7.559 7.902 17.984 1 92 331 THR A CA 1
ATOM 2648 C C . THR A 1 331 ? 8.531 7.102 17.125 1 92 331 THR A C 1
ATOM 2650 O O . THR A 1 331 ? 8.117 6.445 16.156 1 92 331 THR A O 1
ATOM 2653 N N . ARG A 1 332 ? 9.766 7.152 17.516 1 85.31 332 ARG A N 1
ATOM 2654 C CA . ARG A 1 332 ? 10.789 6.375 16.828 1 85.31 332 ARG A CA 1
ATOM 2655 C C . ARG A 1 332 ? 10.883 4.961 17.391 1 85.31 332 ARG A C 1
ATOM 2657 O O . ARG A 1 332 ? 11.406 4.059 16.734 1 85.31 332 ARG A O 1
ATOM 2664 N N . ASP A 1 333 ? 10.438 4.828 18.578 1 88 333 ASP A N 1
ATOM 2665 C CA . ASP A 1 333 ? 10.391 3.52 19.219 1 88 333 ASP A CA 1
ATOM 2666 C C . ASP A 1 333 ? 9.07 2.811 18.938 1 88 333 ASP A C 1
ATOM 2668 O O . ASP A 1 333 ? 8.078 3.023 19.641 1 88 333 ASP A O 1
ATOM 2672 N N . LEU A 1 334 ? 9.117 1.891 18.109 1 83.5 334 LEU A N 1
ATOM 2673 C CA . LEU A 1 334 ? 7.895 1.25 17.625 1 83.5 334 LEU A CA 1
ATOM 2674 C C . LEU A 1 334 ? 7.32 0.316 18.688 1 83.5 334 LEU A C 1
ATOM 2676 O O . LEU A 1 334 ? 6.191 -0.164 18.547 1 83.5 334 LEU A O 1
ATOM 2680 N N . SER A 1 335 ? 8.055 0.072 19.688 1 88.12 335 SER A N 1
ATOM 2681 C CA . SER A 1 335 ? 7.531 -0.744 20.766 1 88.12 335 SER A CA 1
ATOM 2682 C C . SER A 1 335 ? 6.574 0.057 21.656 1 88.12 335 SER A C 1
ATOM 2684 O O . SER A 1 335 ? 5.812 -0.518 22.438 1 88.12 335 SER A O 1
ATOM 2686 N N . VAL A 1 336 ? 6.633 1.345 21.5 1 92.19 336 VAL A N 1
ATOM 2687 C CA . VAL A 1 336 ? 5.715 2.201 22.25 1 92.19 336 VAL A CA 1
ATOM 2688 C C . VAL A 1 336 ? 4.332 2.16 21.594 1 92.19 336 VAL A C 1
ATOM 2690 O O . VAL A 1 336 ? 4.184 2.443 20.406 1 92.19 336 VAL A O 1
ATOM 2693 N N . GLN A 1 337 ? 3.357 1.83 22.375 1 93.69 337 GLN A N 1
ATOM 2694 C CA . GLN A 1 337 ? 1.989 1.773 21.875 1 93.69 337 GLN A CA 1
ATOM 2695 C C . GLN A 1 337 ? 1.352 3.16 21.859 1 93.69 337 GLN A C 1
ATOM 2697 O O . GLN A 1 337 ? 1.633 3.988 22.719 1 93.69 337 GLN A O 1
ATOM 2702 N N . LEU A 1 338 ? 0.453 3.348 20.969 1 95.94 338 LEU A N 1
ATOM 2703 C CA . LEU A 1 338 ? -0.14 4.66 20.734 1 95.94 338 LEU A CA 1
ATOM 2704 C C . LEU A 1 338 ? -0.91 5.133 21.969 1 95.94 338 LEU A C 1
ATOM 2706 O O . LEU A 1 338 ? -0.989 6.332 22.234 1 95.94 338 LEU A O 1
ATOM 2710 N N . ASN A 1 339 ? -1.45 4.137 22.688 1 95.31 339 ASN A N 1
ATOM 2711 C CA . ASN A 1 339 ? -2.26 4.531 23.828 1 95.31 339 ASN A CA 1
ATOM 2712 C C . ASN A 1 339 ? -1.391 5.031 24.984 1 95.31 339 ASN A C 1
ATOM 2714 O O . ASN A 1 339 ? -1.908 5.488 26 1 95.31 339 ASN A O 1
ATOM 2718 N N . GLN A 1 340 ? -0.114 4.996 24.891 1 95.56 340 GLN A N 1
ATOM 2719 C CA . GLN A 1 340 ? 0.812 5.625 25.812 1 95.56 340 GLN A CA 1
ATOM 2720 C C . GLN A 1 340 ? 1.076 7.078 25.438 1 95.56 340 GLN A C 1
ATOM 2722 O O . GLN A 1 340 ? 1.598 7.852 26.25 1 95.56 340 GLN A O 1
ATOM 2727 N N . LEU A 1 341 ? 0.724 7.457 24.25 1 96.75 341 LEU A N 1
ATOM 2728 C CA . LEU A 1 341 ? 1.048 8.773 23.719 1 96.75 341 LEU A CA 1
ATOM 2729 C C . LEU A 1 341 ? -0.213 9.617 23.531 1 96.75 341 LEU A C 1
ATOM 2731 O O . LEU A 1 341 ? -0.15 10.844 23.531 1 96.75 341 LEU A O 1
ATOM 2735 N N . PHE A 1 342 ? -1.323 8.938 23.328 1 97.44 342 PHE A N 1
ATOM 2736 C CA . PHE A 1 342 ? -2.629 9.555 23.125 1 97.44 342 PHE A CA 1
ATOM 2737 C C . PHE A 1 342 ? -3.697 8.836 23.938 1 97.44 342 PHE A C 1
ATOM 2739 O O . PHE A 1 342 ? -3.512 7.684 24.344 1 97.44 342 PHE A O 1
ATOM 2746 N N . THR A 1 343 ? -4.777 9.555 24.203 1 96.5 343 THR A N 1
ATOM 2747 C CA . THR A 1 343 ? -5.898 8.852 24.812 1 96.5 343 THR A CA 1
ATOM 2748 C C . THR A 1 343 ? -6.637 8.008 23.781 1 96.5 343 THR A C 1
ATOM 2750 O O . THR A 1 343 ? -6.645 8.336 22.594 1 96.5 343 THR A O 1
ATOM 2753 N N . LEU A 1 344 ? -7.262 6.91 24.203 1 96.56 344 LEU A N 1
ATOM 2754 C CA . LEU A 1 344 ? -8.031 6.066 23.312 1 96.56 344 LEU A CA 1
ATOM 2755 C C . LEU A 1 344 ? -9.203 6.844 22.703 1 96.56 344 LEU A C 1
ATOM 2757 O O . LEU A 1 344 ? -9.602 6.594 21.562 1 96.56 344 LEU A O 1
ATOM 2761 N N . ASP A 1 345 ? -9.703 7.852 23.406 1 95.25 345 ASP A N 1
ATOM 2762 C CA . ASP A 1 345 ? -10.781 8.695 22.906 1 95.25 345 ASP A CA 1
ATOM 2763 C C . ASP A 1 345 ? -10.312 9.523 21.703 1 95.25 345 ASP A C 1
ATOM 2765 O O . ASP A 1 345 ? -11.047 9.68 20.734 1 95.25 345 ASP A O 1
ATOM 2769 N N . GLU A 1 346 ? -9.141 10.086 21.844 1 96.06 346 GLU A N 1
ATOM 2770 C CA . GLU A 1 346 ? -8.578 10.859 20.734 1 96.06 346 GLU A CA 1
ATOM 2771 C C . GLU A 1 346 ? -8.406 9.992 19.484 1 96.06 346 GLU A C 1
ATOM 2773 O O . GLU A 1 346 ? -8.773 10.398 18.391 1 96.06 346 GLU A O 1
ATOM 2778 N N . LEU A 1 347 ? -7.887 8.797 19.719 1 97.62 347 LEU A N 1
ATOM 2779 C CA . LEU A 1 347 ? -7.633 7.883 18.609 1 97.62 347 LEU A CA 1
ATOM 2780 C C . LEU A 1 347 ? -8.938 7.379 18 1 97.62 347 LEU A C 1
ATOM 2782 O O . LEU A 1 347 ? -9.062 7.273 16.781 1 97.62 347 LEU A O 1
ATOM 2786 N N . ALA A 1 348 ? -9.922 7.078 18.844 1 97.5 348 ALA A N 1
ATOM 2787 C CA . ALA A 1 348 ? -11.234 6.664 18.359 1 97.5 348 ALA A CA 1
ATOM 2788 C C . ALA A 1 348 ? -11.914 7.789 17.578 1 97.5 348 ALA A C 1
ATOM 2790 O O . ALA A 1 348 ? -12.547 7.543 16.547 1 97.5 348 ALA A O 1
ATOM 2791 N N . THR A 1 349 ? -11.75 9.023 18.016 1 96.62 349 THR A N 1
ATOM 2792 C CA . THR A 1 349 ? -12.383 10.164 17.359 1 96.62 349 THR A CA 1
ATOM 2793 C C . THR A 1 349 ? -11.859 10.336 15.945 1 96.62 349 THR A C 1
ATOM 2795 O O . THR A 1 349 ? -12.641 10.5 15.008 1 96.62 349 THR A O 1
ATOM 2798 N N . VAL A 1 350 ? -10.562 10.289 15.828 1 96.75 350 VAL A N 1
ATOM 2799 C CA . VAL A 1 350 ? -9.984 10.453 14.5 1 96.75 350 VAL A CA 1
ATOM 2800 C C . VAL A 1 350 ? -10.422 9.305 13.602 1 96.75 350 VAL A C 1
ATOM 2802 O O . VAL A 1 350 ? -10.742 9.508 12.43 1 96.75 350 VAL A O 1
ATOM 2805 N N . SER A 1 351 ? -10.461 8.07 14.125 1 97.62 351 SER A N 1
ATOM 2806 C CA . SER A 1 351 ? -10.891 6.91 13.352 1 97.62 351 SER A CA 1
ATOM 2807 C C . SER A 1 351 ? -12.336 7.055 12.891 1 97.62 351 SER A C 1
ATOM 2809 O O . SER A 1 351 ? -12.648 6.781 11.727 1 97.62 351 SER A O 1
ATOM 2811 N N . TYR A 1 352 ? -13.211 7.527 13.75 1 97.81 352 TYR A N 1
ATOM 2812 C CA . TYR A 1 352 ? -14.609 7.746 13.414 1 97.81 352 TYR A CA 1
ATOM 2813 C C . TYR A 1 352 ? -14.758 8.828 12.352 1 97.81 352 TYR A C 1
ATOM 2815 O O . TYR A 1 352 ? -15.508 8.672 11.391 1 97.81 352 TYR A O 1
ATOM 2823 N N . LEU A 1 353 ? -14.031 9.914 12.523 1 97.81 353 LEU A N 1
ATOM 2824 C CA . LEU A 1 353 ? -14.156 11.039 11.609 1 97.81 353 LEU A CA 1
ATOM 2825 C C . LEU A 1 353 ? -13.781 10.625 10.188 1 97.81 353 LEU A C 1
ATOM 2827 O O . LEU A 1 353 ? -14.516 10.914 9.234 1 97.81 353 LEU A O 1
ATOM 2831 N N . TYR A 1 354 ? -12.703 9.938 10.094 1 98.12 354 TYR A N 1
ATOM 2832 C CA . TYR A 1 354 ? -12.242 9.539 8.766 1 98.12 354 TYR A CA 1
ATOM 2833 C C . TYR A 1 354 ? -13.211 8.539 8.141 1 98.12 354 TYR A C 1
ATOM 2835 O O . TYR A 1 354 ? -13.469 8.586 6.934 1 98.12 354 TYR A O 1
ATOM 2843 N N . TYR A 1 355 ? -13.711 7.586 8.93 1 97.25 355 TYR A N 1
ATOM 2844 C CA . TYR A 1 355 ? -14.617 6.586 8.375 1 97.25 355 TYR A CA 1
ATOM 2845 C C . TYR A 1 355 ? -15.961 7.207 8.023 1 97.25 355 TYR A C 1
ATOM 2847 O O . TYR A 1 355 ? -16.5 6.965 6.938 1 97.25 355 TYR A O 1
ATOM 2855 N N . LEU A 1 356 ? -16.531 8.047 8.914 1 97.06 356 LEU A N 1
ATOM 2856 C CA . LEU A 1 356 ? -17.875 8.617 8.734 1 97.06 356 LEU A CA 1
ATOM 2857 C C . LEU A 1 356 ? -17.891 9.57 7.547 1 97.06 356 LEU A C 1
ATOM 2859 O O . LEU A 1 356 ? -18.906 9.68 6.848 1 97.06 356 LEU A O 1
ATOM 2863 N N . THR A 1 357 ? -16.797 10.273 7.34 1 97.19 357 THR A N 1
ATOM 2864 C CA . THR A 1 357 ? -16.734 11.219 6.234 1 97.19 357 THR A CA 1
ATOM 2865 C C . THR A 1 357 ? -16.219 10.539 4.969 1 97.19 357 THR A C 1
ATOM 2867 O O . THR A 1 357 ? -16.156 11.164 3.904 1 97.19 357 THR A O 1
ATOM 2870 N N . GLU A 1 358 ? -15.727 9.281 5.027 1 95.25 358 GLU A N 1
ATOM 2871 C CA . GLU A 1 358 ? -15.219 8.484 3.916 1 95.25 358 GLU A CA 1
ATOM 2872 C C . GLU A 1 358 ? -14.102 9.219 3.178 1 95.25 358 GLU A C 1
ATOM 2874 O O . GLU A 1 358 ? -14.086 9.258 1.945 1 95.25 358 GLU A O 1
ATOM 2879 N N . THR A 1 359 ? -13.203 9.82 3.957 1 96.88 359 THR A N 1
ATOM 2880 C CA . THR A 1 359 ? -12.234 10.695 3.309 1 96.88 359 THR A CA 1
ATOM 2881 C C . THR A 1 359 ? -10.859 10.031 3.268 1 96.88 359 THR A C 1
ATOM 2883 O O . THR A 1 359 ? -9.93 10.555 2.641 1 96.88 359 THR A O 1
ATOM 2886 N N . THR A 1 360 ? -10.688 8.82 3.846 1 96.81 360 THR A N 1
ATOM 2887 C CA . THR A 1 360 ? -9.383 8.172 3.848 1 96.81 360 THR A CA 1
ATOM 2888 C C . THR A 1 360 ? -8.852 8.023 2.426 1 96.81 360 THR A C 1
ATOM 2890 O O . THR A 1 360 ? -7.719 8.422 2.137 1 96.81 360 THR A O 1
ATOM 2893 N N . PRO A 1 361 ? -9.672 7.512 1.442 1 95.88 361 PRO A N 1
ATOM 2894 C CA . PRO A 1 361 ? -9.141 7.363 0.084 1 95.88 361 PRO A CA 1
ATOM 2895 C C . PRO A 1 361 ? -8.781 8.703 -0.556 1 95.88 361 PRO A C 1
ATOM 2897 O O . PRO A 1 361 ? -7.82 8.789 -1.324 1 95.88 361 PRO A O 1
ATOM 2900 N N . HIS A 1 362 ? -9.5 9.742 -0.247 1 96.25 362 HIS A N 1
ATOM 2901 C CA . HIS A 1 362 ? -9.273 11.055 -0.849 1 96.25 362 HIS A CA 1
ATOM 2902 C C . HIS A 1 362 ? -8.039 11.727 -0.26 1 96.25 362 HIS A C 1
ATOM 2904 O O . HIS A 1 362 ? -7.277 12.375 -0.979 1 96.25 362 HIS A O 1
ATOM 2910 N N . ALA A 1 363 ? -7.93 11.586 1.05 1 96.81 363 ALA A N 1
ATOM 2911 C CA . ALA A 1 363 ? -6.699 12.047 1.686 1 96.81 363 ALA A CA 1
ATOM 2912 C C . ALA A 1 363 ? -5.48 11.359 1.089 1 96.81 363 ALA A C 1
ATOM 2914 O O . ALA A 1 363 ? -4.449 11.992 0.856 1 96.81 363 ALA A O 1
ATOM 2915 N N . LEU A 1 364 ? -5.629 10.07 0.844 1 94.38 364 LEU A N 1
ATOM 2916 C CA . LEU A 1 364 ? -4.551 9.297 0.233 1 94.38 364 LEU A CA 1
ATOM 2917 C C . LEU A 1 364 ? -4.258 9.797 -1.179 1 94.38 364 LEU A C 1
ATOM 2919 O O . LEU A 1 364 ? -3.102 9.844 -1.598 1 94.38 364 LEU A O 1
ATOM 2923 N N . ARG A 1 365 ? -5.281 10.062 -1.938 1 95 365 ARG A N 1
ATOM 2924 C CA . ARG A 1 365 ? -5.105 10.609 -3.279 1 95 365 ARG A CA 1
ATOM 2925 C C . ARG A 1 365 ? -4.281 11.891 -3.246 1 95 365 ARG A C 1
ATOM 2927 O O . ARG A 1 365 ? -3.379 12.078 -4.062 1 95 365 ARG A O 1
ATOM 2934 N N . ILE A 1 366 ? -4.609 12.742 -2.305 1 95.81 366 ILE A N 1
ATOM 2935 C CA . ILE A 1 366 ? -3.896 14 -2.152 1 95.81 366 ILE A CA 1
ATOM 2936 C C . ILE A 1 366 ? -2.434 13.727 -1.804 1 95.81 366 ILE A C 1
ATOM 2938 O O . ILE A 1 366 ? -1.527 14.289 -2.424 1 95.81 366 ILE A O 1
ATOM 2942 N N . MET A 1 367 ? -2.221 12.883 -0.874 1 93.19 367 MET A N 1
ATOM 2943 C CA . MET A 1 367 ? -0.862 12.594 -0.427 1 93.19 367 MET A CA 1
ATOM 2944 C C . MET A 1 367 ? -0.043 11.961 -1.548 1 93.19 367 MET A C 1
ATOM 2946 O O . MET A 1 367 ? 1.153 12.227 -1.674 1 93.19 367 MET A O 1
ATOM 2950 N N . ASN A 1 368 ? -0.684 11.078 -2.314 1 89.56 368 ASN A N 1
ATOM 2951 C CA . ASN A 1 368 ? 0.023 10.484 -3.443 1 89.56 368 ASN A CA 1
ATOM 2952 C C . ASN A 1 368 ? 0.476 11.547 -4.441 1 89.56 368 ASN A C 1
ATOM 2954 O O . ASN A 1 368 ? 1.588 11.477 -4.969 1 89.56 368 ASN A O 1
ATOM 2958 N N . THR A 1 369 ? -0.336 12.508 -4.691 1 90.56 369 THR A N 1
ATOM 2959 C CA . THR A 1 369 ? 0.036 13.609 -5.578 1 90.56 369 THR A CA 1
ATOM 2960 C C . THR A 1 369 ? 1.157 14.445 -4.965 1 90.56 369 THR A C 1
ATOM 2962 O O . THR A 1 369 ? 2.123 14.789 -5.648 1 90.56 369 THR A O 1
ATOM 2965 N N . VAL A 1 370 ? 1.012 14.695 -3.695 1 88.88 370 VAL A N 1
ATOM 2966 C CA . VAL A 1 370 ? 1.948 15.57 -3.002 1 88.88 370 VAL A CA 1
ATOM 2967 C C . VAL A 1 370 ? 3.326 14.922 -2.947 1 88.88 370 VAL A C 1
ATOM 2969 O O . VAL A 1 370 ? 4.34 15.57 -3.221 1 88.88 370 VAL A O 1
ATOM 2972 N N . VAL A 1 371 ? 3.396 13.719 -2.664 1 84.44 371 VAL A N 1
ATOM 2973 C CA . VAL A 1 371 ? 4.664 13.039 -2.432 1 84.44 371 VAL A CA 1
ATOM 2974 C C . VAL A 1 371 ? 5.309 12.672 -3.768 1 84.44 371 VAL A C 1
ATOM 2976 O O . VAL A 1 371 ? 6.531 12.711 -3.904 1 84.44 371 VAL A O 1
ATOM 2979 N N . HIS A 1 372 ? 4.504 12.398 -4.758 1 79.38 372 HIS A N 1
ATOM 2980 C CA . HIS A 1 372 ? 5.086 11.859 -5.98 1 79.38 372 HIS A CA 1
ATOM 2981 C C . HIS A 1 372 ? 5.211 12.945 -7.051 1 79.38 372 HIS A C 1
ATOM 2983 O O . HIS A 1 372 ? 6.059 12.852 -7.938 1 79.38 372 HIS A O 1
ATOM 2989 N N . GLU A 1 373 ? 4.445 14.008 -6.926 1 78.38 373 GLU A N 1
ATOM 2990 C CA . GLU A 1 373 ? 4.414 14.938 -8.047 1 78.38 373 GLU A CA 1
ATOM 2991 C C . GLU A 1 373 ? 4.707 16.359 -7.59 1 78.38 373 GLU A C 1
ATOM 2993 O O . GLU A 1 373 ? 5.004 17.234 -8.414 1 78.38 373 GLU A O 1
ATOM 2998 N N . ASP A 1 374 ? 4.648 16.609 -6.344 1 82.69 374 ASP A N 1
ATOM 2999 C CA . ASP A 1 374 ? 4.645 17.984 -5.867 1 82.69 374 ASP A CA 1
ATOM 3000 C C . ASP A 1 374 ? 5.91 18.297 -5.07 1 82.69 374 ASP A C 1
ATOM 3002 O O . ASP A 1 374 ? 6.887 18.797 -5.625 1 82.69 374 ASP A O 1
ATOM 3006 N N . VAL A 1 375 ? 6.094 17.75 -3.943 1 71.56 375 VAL A N 1
ATOM 3007 C CA . VAL A 1 375 ? 7.062 18.188 -2.941 1 71.56 375 VAL A CA 1
ATOM 3008 C C . VAL A 1 375 ? 8.477 17.984 -3.467 1 71.56 375 VAL A C 1
ATOM 3010 O O . VAL A 1 375 ? 9.352 18.828 -3.266 1 71.56 375 VAL A O 1
ATOM 3013 N N . PHE A 1 376 ? 8.641 17.062 -4.301 1 67.25 376 PHE A N 1
ATOM 3014 C CA . PHE A 1 376 ? 10.008 16.75 -4.723 1 67.25 376 PHE A CA 1
ATOM 3015 C C . PHE A 1 376 ? 10.367 17.516 -5.988 1 67.25 376 PHE A C 1
ATOM 3017 O O . PHE A 1 376 ? 11.523 17.516 -6.418 1 67.25 376 PHE A O 1
ATOM 3024 N N . ASN A 1 377 ? 9.359 18.281 -6.367 1 66.38 377 ASN A N 1
ATOM 3025 C CA . ASN A 1 377 ? 9.609 19 -7.613 1 66.38 377 ASN A CA 1
ATOM 3026 C C . ASN A 1 377 ? 9.547 20.516 -7.418 1 66.38 377 ASN A C 1
ATOM 3028 O O . ASN A 1 377 ? 9.758 21.281 -8.359 1 66.38 377 ASN A O 1
ATOM 3032 N N . GLN A 1 378 ? 9.312 20.859 -6.191 1 70.88 378 GLN A N 1
ATOM 3033 C CA . GLN A 1 378 ? 9.211 22.297 -5.996 1 70.88 378 GLN A CA 1
ATOM 3034 C C . GLN A 1 378 ? 10.352 22.812 -5.125 1 70.88 378 GLN A C 1
ATOM 3036 O O . GLN A 1 378 ? 10.797 22.125 -4.199 1 70.88 378 GLN A O 1
ATOM 3041 N N . ARG A 1 379 ? 10.891 23.984 -5.527 1 79.31 379 ARG A N 1
ATOM 3042 C CA . ARG A 1 379 ? 12.008 24.641 -4.852 1 79.31 379 ARG A CA 1
ATOM 3043 C C . ARG A 1 379 ? 11.594 26.016 -4.344 1 79.31 379 ARG A C 1
ATOM 3045 O O . ARG A 1 379 ? 12.336 27 -4.516 1 79.31 379 ARG A O 1
ATOM 3052 N N . ARG A 1 380 ? 10.414 26.016 -3.791 1 84.81 380 ARG A N 1
ATOM 3053 C CA . ARG A 1 380 ? 9.93 27.297 -3.305 1 84.81 380 ARG A CA 1
ATOM 3054 C C . ARG A 1 380 ? 10.664 27.719 -2.039 1 84.81 380 ARG A C 1
ATOM 3056 O O . ARG A 1 380 ? 10.898 26.906 -1.146 1 84.81 380 ARG A O 1
ATOM 3063 N N . GLN A 1 381 ? 11.016 28.938 -2.082 1 92.12 381 GLN A N 1
ATOM 3064 C CA . GLN A 1 381 ? 11.672 29.5 -0.912 1 92.12 381 GLN A CA 1
ATOM 3065 C C . GLN A 1 381 ? 10.773 30.531 -0.223 1 92.12 381 GLN A C 1
ATOM 3067 O O . GLN A 1 381 ? 9.906 31.125 -0.86 1 92.12 381 GLN A O 1
ATOM 3072 N N . VAL A 1 382 ? 10.938 30.672 1.051 1 95.44 382 VAL A N 1
ATOM 3073 C CA . VAL A 1 382 ? 10.094 31.531 1.887 1 95.44 382 VAL A CA 1
ATOM 3074 C C . VAL A 1 382 ? 10.914 32.688 2.418 1 95.44 382 VAL A C 1
ATOM 3076 O O . VAL A 1 382 ? 11.961 32.5 3.039 1 95.44 382 VAL A O 1
ATOM 3079 N N . LEU A 1 383 ? 10.375 33.906 2.184 1 95.69 383 LEU A N 1
ATOM 3080 C CA . LEU A 1 383 ? 11.102 35.125 2.555 1 95.69 383 LEU A CA 1
ATOM 3081 C C . LEU A 1 383 ? 10.578 35.688 3.871 1 95.69 383 LEU A C 1
ATOM 3083 O O . LEU A 1 383 ? 11.281 36.469 4.547 1 95.69 383 LEU A O 1
ATOM 3087 N N . VAL A 1 384 ? 9.383 35.406 4.223 1 97.69 384 VAL A N 1
ATOM 3088 C CA . VAL A 1 384 ? 8.789 35.969 5.438 1 97.69 384 VAL A CA 1
ATOM 3089 C C . VAL A 1 384 ? 9.422 35.312 6.664 1 97.69 384 VAL A C 1
ATOM 3091 O O . VAL A 1 384 ? 10.023 34.219 6.566 1 97.69 384 VAL A O 1
ATOM 3094 N N . PRO A 1 385 ? 9.273 35.969 7.848 1 98.38 385 PRO A N 1
ATOM 3095 C CA . PRO A 1 385 ? 9.789 35.344 9.062 1 98.38 385 PRO A CA 1
ATOM 3096 C C . PRO A 1 385 ? 9.25 33.938 9.273 1 98.38 385 PRO A C 1
ATOM 3098 O O . PRO A 1 385 ? 8.055 33.688 9.078 1 98.38 385 PRO A O 1
ATOM 3101 N N . SER A 1 386 ? 10.188 33.031 9.641 1 98.5 386 SER A N 1
ATOM 3102 C CA . SER A 1 386 ? 9.812 31.641 9.805 1 98.5 386 SER A CA 1
ATOM 3103 C C . SER A 1 386 ? 10.344 31.078 11.125 1 98.5 386 SER A C 1
ATOM 3105 O O . SER A 1 386 ? 11.461 31.391 11.531 1 98.5 386 SER A O 1
ATOM 3107 N N . ALA A 1 387 ? 9.516 30.406 11.766 1 98.62 387 ALA A N 1
ATOM 3108 C CA . ALA A 1 387 ? 9.914 29.641 12.953 1 98.62 387 ALA A CA 1
ATOM 3109 C C . ALA A 1 387 ? 9.773 28.141 12.719 1 98.62 387 ALA A C 1
ATOM 3111 O O . ALA A 1 387 ? 8.812 27.703 12.086 1 98.62 387 ALA A O 1
ATOM 3112 N N . ILE A 1 388 ? 10.695 27.391 13.227 1 98.12 388 ILE A N 1
ATOM 3113 C CA . ILE A 1 388 ? 10.695 25.938 13.078 1 98.12 388 ILE A CA 1
ATOM 3114 C C . ILE A 1 388 ? 10.797 25.281 14.453 1 98.12 388 ILE A C 1
ATOM 3116 O O . ILE A 1 388 ? 11.688 25.609 15.25 1 98.12 388 ILE A O 1
ATOM 3120 N N . LEU A 1 389 ? 9.844 24.516 14.742 1 97.56 389 LEU A N 1
ATOM 3121 C CA . LEU A 1 389 ? 9.836 23.672 15.938 1 97.56 389 LEU A CA 1
ATOM 3122 C C . LEU A 1 389 ? 10.094 22.219 15.57 1 97.56 389 LEU A C 1
ATOM 3124 O O . LEU A 1 389 ? 9.242 21.562 14.961 1 97.56 389 LEU A O 1
ATOM 3128 N N . GLN A 1 390 ? 11.203 21.688 16 1 93.88 390 GLN A N 1
ATOM 3129 C CA . GLN A 1 390 ? 11.586 20.328 15.664 1 93.88 390 GLN A CA 1
ATOM 3130 C C . GLN A 1 390 ? 11.328 19.375 16.844 1 93.88 390 GLN A C 1
ATOM 3132 O O . GLN A 1 390 ? 11.797 19.625 17.953 1 93.88 390 GLN A O 1
ATOM 3137 N N . SER A 1 391 ? 10.602 18.359 16.531 1 93.81 391 SER A N 1
ATOM 3138 C CA . SER A 1 391 ? 10.328 17.344 17.547 1 93.81 391 SER A CA 1
ATOM 3139 C C . SER A 1 391 ? 11.312 16.188 17.438 1 93.81 391 SER A C 1
ATOM 3141 O O . SER A 1 391 ? 11.688 15.773 16.344 1 93.81 391 SER A O 1
ATOM 3143 N N . PRO A 1 392 ? 11.711 15.633 18.531 1 90.81 392 PRO A N 1
ATOM 3144 C CA . PRO A 1 392 ? 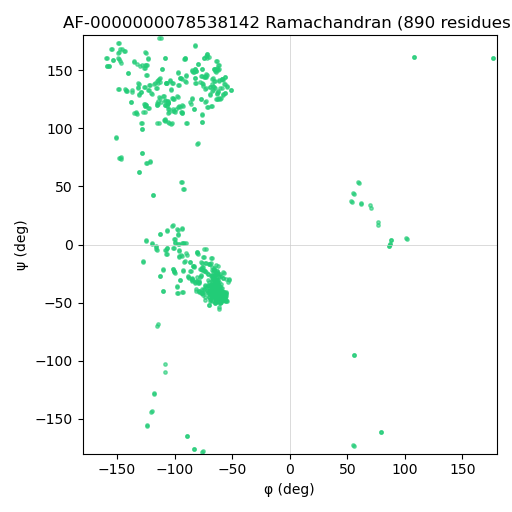12.773 14.625 18.531 1 90.81 392 PRO A CA 1
ATOM 3145 C C . PRO A 1 392 ? 12.312 13.281 17.984 1 90.81 392 PRO A C 1
ATOM 3147 O O . PRO A 1 392 ? 13.125 12.5 17.484 1 90.81 392 PRO A O 1
ATOM 3150 N N . GLU A 1 393 ? 11.023 12.992 18 1 91.81 393 GLU A N 1
ATOM 3151 C CA . GLU A 1 393 ? 10.562 11.648 17.672 1 91.81 393 GLU A CA 1
ATOM 3152 C C . GLU A 1 393 ? 10.039 11.578 16.234 1 91.81 393 GLU A C 1
ATOM 3154 O O . GLU A 1 393 ? 9.531 10.539 15.812 1 91.81 393 GLU A O 1
ATOM 3159 N N . THR A 1 394 ? 10.18 12.648 15.531 1 91.31 394 THR A N 1
ATOM 3160 C CA . THR A 1 394 ? 9.766 12.648 14.133 1 91.31 394 THR A CA 1
ATOM 3161 C C . THR A 1 394 ? 10.648 11.727 13.305 1 91.31 394 THR A C 1
ATOM 3163 O O . THR A 1 394 ? 11.859 11.664 13.516 1 91.31 394 THR A O 1
ATOM 3166 N N . PRO A 1 395 ? 10.039 11.031 12.297 1 87.56 395 PRO A N 1
ATOM 3167 C CA . PRO A 1 395 ? 10.82 10.094 11.492 1 87.56 395 PRO A CA 1
ATOM 3168 C C . PRO A 1 395 ? 11.836 10.805 10.586 1 87.56 395 PRO A C 1
ATOM 3170 O O . PRO A 1 395 ? 12.789 10.18 10.117 1 87.56 395 PRO A O 1
ATOM 3173 N N . TRP A 1 396 ? 11.703 12.07 10.367 1 85.75 396 TRP A N 1
ATOM 3174 C CA . TRP A 1 396 ? 12.664 12.836 9.578 1 85.75 396 TRP A CA 1
ATOM 3175 C C . TRP A 1 396 ? 13.227 14 10.383 1 85.75 396 TRP A C 1
ATOM 3177 O O . TRP A 1 396 ? 12.688 14.352 11.438 1 85.75 396 TRP A O 1
ATOM 3187 N N . HIS A 1 397 ? 14.352 14.438 9.898 1 83.94 397 HIS A N 1
ATOM 3188 C CA . HIS A 1 397 ? 14.984 15.57 10.57 1 83.94 397 HIS A CA 1
ATOM 3189 C C . HIS A 1 397 ? 15.617 16.516 9.555 1 83.94 397 HIS A C 1
ATOM 3191 O O . HIS A 1 397 ? 16.297 16.078 8.625 1 83.94 397 HIS A O 1
ATOM 3197 N N . SER A 1 398 ? 15.305 17.75 9.766 1 85.69 398 SER A N 1
ATOM 3198 C CA . SER A 1 398 ? 15.969 18.812 9.016 1 85.69 398 SER A CA 1
ATOM 3199 C C . SER A 1 398 ? 16.656 19.812 9.945 1 85.69 398 SER A C 1
ATOM 3201 O O . SER A 1 398 ? 15.977 20.547 10.672 1 85.69 398 SER A O 1
ATOM 3203 N N . SER A 1 399 ? 17.984 19.906 9.836 1 88.44 399 SER A N 1
ATOM 3204 C CA . SER A 1 399 ? 18.719 20.828 10.68 1 88.44 399 SER A CA 1
ATOM 3205 C C . SER A 1 399 ? 18.469 22.281 10.266 1 88.44 399 SER A C 1
ATOM 3207 O O . SER A 1 399 ? 17.953 22.547 9.18 1 88.44 399 SER A O 1
ATOM 3209 N N . ARG A 1 400 ? 18.844 23.172 11.203 1 92.19 400 ARG A N 1
ATOM 3210 C CA . ARG A 1 400 ? 18.719 24.594 10.891 1 92.19 400 ARG A CA 1
ATOM 3211 C C . ARG A 1 400 ? 19.469 24.938 9.602 1 92.19 400 ARG A C 1
ATOM 3213 O O . ARG A 1 400 ? 18.969 25.719 8.781 1 92.19 400 ARG A O 1
ATOM 3220 N N . SER A 1 401 ? 20.672 24.359 9.438 1 89.75 401 SER A N 1
ATOM 3221 C CA . SER A 1 401 ? 21.516 24.641 8.281 1 89.75 401 SER A CA 1
ATOM 3222 C C . SER A 1 401 ? 20.844 24.188 6.98 1 89.75 401 SER A C 1
ATOM 3224 O O . SER A 1 401 ? 21 24.844 5.941 1 89.75 401 SER A O 1
ATOM 3226 N N . ILE A 1 402 ? 20.109 23.156 7.012 1 89.31 402 ILE A N 1
ATOM 3227 C CA . ILE A 1 402 ? 19.406 22.656 5.844 1 89.31 402 ILE A CA 1
ATOM 3228 C C . ILE A 1 402 ? 18.156 23.484 5.605 1 89.31 402 ILE A C 1
ATOM 3230 O O . ILE A 1 402 ? 17.875 23.891 4.473 1 89.31 402 ILE A O 1
ATOM 3234 N N . CYS A 1 403 ? 17.469 23.828 6.699 1 93 403 CYS A N 1
ATOM 3235 C CA . CYS A 1 403 ? 16.219 24.594 6.598 1 93 403 CYS A CA 1
ATOM 3236 C C . CYS A 1 403 ? 16.469 25.984 6.027 1 93 403 CYS A C 1
ATOM 3238 O O . CYS A 1 403 ? 15.617 26.531 5.328 1 93 403 CYS A O 1
ATOM 3240 N N . GLN A 1 404 ? 17.625 26.484 6.199 1 92.88 404 GLN A N 1
ATOM 3241 C CA . GLN A 1 404 ? 17.953 27.828 5.758 1 92.88 404 GLN A CA 1
ATOM 3242 C C . GLN A 1 404 ? 17.906 27.938 4.234 1 92.88 404 GLN A C 1
ATOM 3244 O O . GLN A 1 404 ? 17.797 29.031 3.688 1 92.88 404 GLN A O 1
ATOM 3249 N N . HIS A 1 405 ? 18.031 26.859 3.59 1 91.31 405 HIS A N 1
ATOM 3250 C CA . HIS A 1 405 ? 18 26.875 2.133 1 91.31 405 HIS A CA 1
ATOM 3251 C C . HIS A 1 405 ? 16.578 27.062 1.606 1 91.31 405 HIS A C 1
ATOM 3253 O O . HIS A 1 405 ? 16.391 27.406 0.441 1 91.31 405 HIS A O 1
ATOM 3259 N N . ARG A 1 406 ? 15.625 26.812 2.375 1 92.75 406 ARG A N 1
ATOM 3260 C CA . ARG A 1 406 ? 14.234 26.953 1.968 1 92.75 406 ARG A CA 1
ATOM 3261 C C . ARG A 1 406 ? 13.578 28.125 2.684 1 92.75 406 ARG A C 1
ATOM 3263 O O . ARG A 1 406 ? 12.773 28.859 2.09 1 92.75 406 ARG A O 1
ATOM 3270 N N . TYR A 1 407 ? 13.898 28.25 3.91 1 95.62 407 TYR A N 1
ATOM 3271 C CA . TYR A 1 407 ? 13.398 29.344 4.738 1 95.62 407 TYR A CA 1
ATOM 3272 C C . TYR A 1 407 ? 14.477 30.391 4.984 1 95.62 407 TYR A C 1
ATOM 3274 O O . TYR A 1 407 ? 15.305 30.234 5.887 1 95.62 407 TYR A O 1
ATOM 3282 N N . LEU A 1 408 ? 14.367 31.453 4.32 1 94.94 408 LEU A N 1
ATOM 3283 C CA . LEU A 1 408 ? 15.484 32.406 4.207 1 94.94 408 LEU A CA 1
ATOM 3284 C C . LEU A 1 408 ? 15.539 33.344 5.406 1 94.94 408 LEU A C 1
ATOM 3286 O O . LEU A 1 408 ? 16.562 33.969 5.648 1 94.94 408 LEU A O 1
ATOM 3290 N N . ASN A 1 409 ? 14.492 33.438 6.113 1 96.44 409 ASN A N 1
ATOM 3291 C CA . ASN A 1 409 ? 14.422 34.281 7.305 1 96.44 409 ASN A CA 1
ATOM 3292 C C . ASN A 1 409 ? 13.984 33.469 8.531 1 96.44 409 ASN A C 1
ATOM 3294 O O . ASN A 1 409 ? 12.914 33.719 9.086 1 96.44 409 ASN A O 1
ATOM 3298 N N . ILE A 1 410 ? 14.883 32.594 8.977 1 97.5 410 ILE A N 1
ATOM 3299 C CA . ILE A 1 410 ? 14.578 31.828 10.18 1 97.5 410 ILE A CA 1
ATOM 3300 C C . ILE A 1 410 ? 14.758 32.719 11.414 1 97.5 410 ILE A C 1
ATOM 3302 O O . ILE A 1 410 ? 15.883 32.969 11.852 1 97.5 410 ILE A O 1
ATOM 3306 N N . THR A 1 411 ? 13.656 33.094 11.945 1 96.94 411 THR A N 1
ATOM 3307 C CA . THR A 1 411 ? 13.625 34 13.102 1 96.94 411 THR A CA 1
ATOM 3308 C C . THR A 1 411 ? 13.727 33.188 14.398 1 96.94 411 THR A C 1
ATOM 3310 O O . THR A 1 411 ? 14.219 33.719 15.406 1 96.94 411 THR A O 1
ATOM 3313 N N . ARG A 1 412 ? 13.25 32 14.328 1 96.5 412 ARG A N 1
ATOM 3314 C CA . ARG A 1 412 ? 13.297 31.125 15.5 1 96.5 412 ARG A CA 1
ATOM 3315 C C . ARG A 1 412 ? 13.43 29.656 15.086 1 96.5 412 ARG A C 1
ATOM 3317 O O . ARG A 1 412 ? 12.766 29.219 14.148 1 96.5 412 ARG A O 1
ATOM 3324 N N . PHE A 1 413 ? 14.336 28.953 15.75 1 97.69 413 PHE A N 1
ATOM 3325 C CA . PHE A 1 413 ? 14.531 27.516 15.578 1 97.69 413 PHE A CA 1
ATOM 3326 C C . PHE A 1 413 ? 14.625 26.828 16.938 1 97.69 413 PHE A C 1
ATOM 3328 O O . PHE A 1 413 ? 15.562 27.047 17.703 1 97.69 413 PHE A O 1
ATOM 3335 N N . THR A 1 414 ? 13.656 26.031 17.219 1 97.06 414 THR A N 1
ATOM 3336 C CA . THR A 1 414 ? 13.547 25.422 18.531 1 97.06 414 THR A CA 1
ATOM 3337 C C . THR A 1 414 ? 13.531 23.906 18.422 1 97.06 414 THR A C 1
ATOM 3339 O O . THR A 1 414 ? 12.891 23.344 17.516 1 97.06 414 THR A O 1
ATOM 3342 N N . GLU A 1 415 ? 14.234 23.25 19.281 1 94.19 415 GLU A N 1
ATOM 3343 C CA . GLU A 1 415 ? 14.156 21.797 19.422 1 94.19 415 GLU A CA 1
ATOM 3344 C C . GLU A 1 415 ? 13.289 21.422 20.625 1 94.19 415 GLU A C 1
ATOM 3346 O O . GLU A 1 415 ? 13.625 21.719 21.766 1 94.19 415 GLU A O 1
ATOM 3351 N N . ALA A 1 416 ? 12.203 20.797 20.328 1 95.19 416 ALA A N 1
ATOM 3352 C CA . ALA A 1 416 ? 11.336 20.344 21.406 1 95.19 416 ALA A CA 1
ATOM 3353 C C . ALA A 1 416 ? 11.961 19.172 22.156 1 95.19 416 ALA A C 1
ATOM 3355 O O . ALA A 1 416 ? 12.859 18.5 21.656 1 95.19 416 ALA A O 1
ATOM 3356 N N . THR A 1 417 ? 11.461 18.938 23.391 1 94.38 417 THR A N 1
ATOM 3357 C CA . THR A 1 417 ? 12.031 17.906 24.234 1 94.38 417 THR A CA 1
ATOM 3358 C C . THR A 1 417 ? 11.289 16.578 24.047 1 94.38 417 THR A C 1
ATOM 3360 O O . THR A 1 417 ? 11.805 15.516 24.375 1 94.38 417 THR A O 1
ATOM 3363 N N . LYS A 1 418 ? 10.07 16.703 23.562 1 94.44 418 LYS A N 1
ATOM 3364 C CA . LYS A 1 418 ? 9.289 15.5 23.328 1 94.44 418 LYS A CA 1
ATOM 3365 C C . LYS A 1 418 ? 8.328 15.695 22.156 1 94.44 418 LYS A C 1
ATOM 3367 O O . LYS A 1 418 ? 8.164 16.812 21.656 1 94.44 418 LYS A O 1
ATOM 3372 N N . GLY A 1 419 ? 7.836 14.562 21.703 1 94.75 419 GLY A N 1
ATOM 3373 C CA . GLY A 1 419 ? 6.801 14.609 20.672 1 94.75 419 GLY A CA 1
ATOM 3374 C C . GLY A 1 419 ? 7.297 14.164 19.312 1 94.75 419 GLY A C 1
ATOM 3375 O O . GLY A 1 419 ? 8.5 14.148 19.062 1 94.75 419 GLY A O 1
ATOM 3376 N N . GLY A 1 420 ? 6.367 13.828 18.484 1 94.75 420 GLY A N 1
ATOM 3377 C CA . GLY A 1 420 ? 6.598 13.461 17.094 1 94.75 420 GLY A CA 1
ATOM 3378 C C . GLY A 1 420 ? 5.879 14.375 16.109 1 94.75 420 GLY A C 1
ATOM 3379 O O . GLY A 1 420 ? 5.824 15.586 16.312 1 94.75 420 GLY A O 1
ATOM 3380 N N . VAL A 1 421 ? 5.402 13.805 15.047 1 94.88 421 VAL A N 1
ATOM 3381 C CA . VAL A 1 421 ? 4.77 14.562 13.977 1 94.88 421 VAL A CA 1
ATOM 3382 C C . VAL A 1 421 ? 3.52 15.258 14.508 1 94.88 421 VAL A C 1
ATOM 3384 O O . VAL A 1 421 ? 3.195 16.375 14.086 1 94.88 421 VAL A O 1
ATOM 3387 N N . PHE A 1 422 ? 2.846 14.625 15.43 1 97.31 422 PHE A N 1
ATOM 3388 C CA . PHE A 1 422 ? 1.631 15.195 15.992 1 97.31 422 PHE A CA 1
ATOM 3389 C C . PHE A 1 422 ? 1.942 15.969 17.266 1 97.31 422 PHE A C 1
ATOM 3391 O O . PHE A 1 422 ? 1.28 15.789 18.297 1 97.31 422 PHE A O 1
ATOM 3398 N N . GLN A 1 423 ? 2.83 16.844 17.125 1 95.69 423 GLN A N 1
ATOM 3399 C CA . GLN A 1 423 ? 3.318 17.609 18.266 1 95.69 423 GLN A CA 1
ATOM 3400 C C . GLN A 1 423 ? 2.193 18.422 18.906 1 95.69 423 GLN A C 1
ATOM 3402 O O . GLN A 1 423 ? 2.178 18.625 20.125 1 95.69 423 GLN A O 1
ATOM 3407 N N . HIS A 1 424 ? 1.304 18.922 18.141 1 96.5 424 HIS A N 1
ATOM 3408 C CA . HIS A 1 424 ? 0.19 19.734 18.625 1 96.5 424 HIS A CA 1
ATOM 3409 C C . HIS A 1 424 ? -0.717 18.938 19.547 1 96.5 424 HIS A C 1
ATOM 3411 O O . HIS A 1 424 ? -1.451 19.516 20.359 1 96.5 424 HIS A O 1
ATOM 3417 N N . LEU A 1 425 ? -0.709 17.594 19.438 1 96.56 425 LEU A N 1
ATOM 3418 C CA . LEU A 1 425 ? -1.47 16.734 20.344 1 96.56 425 LEU A CA 1
ATOM 3419 C C . LEU A 1 425 ? -0.577 16.188 21.453 1 96.56 425 LEU A C 1
ATOM 3421 O O . LEU A 1 425 ? -1.019 16.031 22.594 1 96.56 425 LEU A O 1
ATOM 3425 N N . GLN A 1 426 ? 0.637 15.922 21.109 1 96.81 426 GLN A N 1
ATOM 3426 C CA . GLN A 1 426 ? 1.544 15.258 22.031 1 96.81 426 GLN A CA 1
ATOM 3427 C C . GLN A 1 426 ? 2.109 16.234 23.047 1 96.81 426 GLN A C 1
ATOM 3429 O O . GLN A 1 426 ? 2.422 15.859 24.188 1 96.81 426 GLN A O 1
ATOM 3434 N N . ASP A 1 427 ? 2.312 17.469 22.656 1 95.94 427 ASP A N 1
ATOM 3435 C CA . ASP A 1 427 ? 2.77 18.547 23.531 1 95.94 427 ASP A CA 1
ATOM 3436 C C . ASP A 1 427 ? 2.199 19.891 23.094 1 95.94 427 ASP A C 1
ATOM 3438 O O . ASP A 1 427 ? 2.945 20.781 22.688 1 95.94 427 ASP A O 1
ATOM 3442 N N . PRO A 1 428 ? 0.894 20.094 23.375 1 95.38 428 PRO A N 1
ATOM 3443 C CA . PRO A 1 428 ? 0.236 21.312 22.922 1 95.38 428 PRO A CA 1
ATOM 3444 C C . PRO A 1 428 ? 0.823 22.578 23.562 1 95.38 428 PRO A C 1
ATOM 3446 O O . PRO A 1 428 ? 0.864 23.625 22.922 1 95.38 428 PRO A O 1
ATOM 3449 N N . ASN A 1 429 ? 1.318 22.484 24.719 1 93.44 429 ASN A N 1
ATOM 3450 C CA . ASN A 1 429 ? 1.904 23.625 25.406 1 93.44 429 ASN A CA 1
ATOM 3451 C C . ASN A 1 429 ? 3.176 24.109 24.719 1 93.44 429 ASN A C 1
ATOM 3453 O O . ASN A 1 429 ? 3.385 25.312 24.547 1 93.44 429 ASN A O 1
ATOM 3457 N N . ALA A 1 430 ? 3.99 23.188 24.344 1 94.12 430 ALA A N 1
ATOM 3458 C CA . ALA A 1 430 ? 5.23 23.547 23.656 1 94.12 430 ALA A CA 1
ATOM 3459 C C . ALA A 1 430 ? 4.945 24.219 22.328 1 94.12 430 ALA A C 1
ATOM 3461 O O . ALA A 1 430 ? 5.625 25.188 21.953 1 94.12 430 ALA A O 1
ATOM 3462 N N . VAL A 1 431 ? 3.975 23.703 21.641 1 96.81 431 VAL A N 1
ATOM 3463 C CA . VAL A 1 431 ? 3.613 24.281 20.344 1 96.81 431 VAL A CA 1
ATOM 3464 C C . VAL A 1 431 ? 3.078 25.703 20.547 1 96.81 431 VAL A C 1
ATOM 3466 O O . VAL A 1 431 ? 3.533 26.641 19.875 1 96.81 431 VAL A O 1
ATOM 3469 N N . ALA A 1 432 ? 2.133 25.859 21.453 1 96.06 432 ALA A N 1
ATOM 3470 C CA . ALA A 1 432 ? 1.541 27.172 21.719 1 96.06 432 ALA A CA 1
ATOM 3471 C C . ALA A 1 432 ? 2.596 28.172 22.188 1 96.06 432 ALA A C 1
ATOM 3473 O O . ALA A 1 432 ? 2.637 29.312 21.719 1 96.06 432 ALA A O 1
ATOM 3474 N N . ALA A 1 433 ? 3.445 27.719 23.078 1 94.44 433 ALA A N 1
ATOM 3475 C CA . ALA A 1 433 ? 4.492 28.594 23.609 1 94.44 433 ALA A CA 1
ATOM 3476 C C . ALA A 1 433 ? 5.422 29.078 22.5 1 94.44 433 ALA A C 1
ATOM 3478 O O . ALA A 1 433 ? 5.801 30.25 22.469 1 94.44 433 ALA A O 1
ATOM 3479 N N . ASP A 1 434 ? 5.766 28.156 21.672 1 96.5 434 ASP A N 1
ATOM 3480 C CA . ASP A 1 434 ? 6.688 28.516 20.594 1 96.5 434 ASP A CA 1
ATOM 3481 C C . ASP A 1 434 ? 6.027 29.469 19.609 1 96.5 434 ASP A C 1
ATOM 3483 O O . ASP A 1 434 ? 6.684 30.359 19.062 1 96.5 434 ASP A O 1
ATOM 3487 N N . ILE A 1 435 ? 4.766 29.281 19.328 1 97.31 435 ILE A N 1
ATOM 3488 C CA . ILE A 1 435 ? 4.02 30.188 18.453 1 97.31 435 ILE A CA 1
ATOM 3489 C C . ILE A 1 435 ? 3.986 31.578 19.078 1 97.31 435 ILE A C 1
ATOM 3491 O O . ILE A 1 435 ? 4.262 32.562 18.406 1 97.31 435 ILE A O 1
ATOM 3495 N N . PHE A 1 436 ? 3.693 31.703 20.359 1 95.38 436 PHE A N 1
ATOM 3496 C CA . PHE A 1 436 ? 3.639 33 21.047 1 95.38 436 PHE A CA 1
ATOM 3497 C C . PHE A 1 436 ? 4.98 33.719 20.969 1 95.38 436 PHE A C 1
ATOM 3499 O O . PHE A 1 436 ? 5.039 34.906 20.656 1 95.38 436 PHE A O 1
ATOM 3506 N N . ARG A 1 437 ? 6.047 32.969 21.234 1 94.19 437 ARG A N 1
ATOM 3507 C CA . ARG A 1 437 ? 7.379 33.562 21.234 1 94.19 437 ARG A CA 1
ATOM 3508 C C . ARG A 1 437 ? 7.75 34.031 19.828 1 94.19 437 ARG A C 1
ATOM 3510 O O . ARG A 1 437 ? 8.328 35.125 19.688 1 94.19 437 ARG A O 1
ATOM 3517 N N . PHE A 1 438 ? 7.449 33.281 18.922 1 96.94 438 PHE A N 1
ATOM 3518 C CA . PHE A 1 438 ? 7.738 33.625 17.547 1 96.94 438 PHE A CA 1
ATOM 3519 C C . PHE A 1 438 ? 6.996 34.906 17.141 1 96.94 438 PHE A C 1
ATOM 3521 O O . PHE A 1 438 ? 7.594 35.844 16.594 1 96.94 438 PHE A O 1
ATOM 3528 N N . VAL A 1 439 ? 5.676 34.875 17.328 1 96.38 439 VAL A N 1
ATOM 3529 C CA . VAL A 1 439 ? 4.836 36 16.922 1 96.38 439 VAL A CA 1
ATOM 3530 C C . VAL A 1 439 ? 5.281 37.25 17.641 1 96.38 439 VAL A C 1
ATOM 3532 O O . VAL A 1 439 ? 5.32 38.344 17.047 1 96.38 439 VAL A O 1
ATOM 3535 N N . GLU A 1 440 ? 5.652 37.125 18.844 1 93.56 440 GLU A N 1
ATOM 3536 C CA . GLU A 1 440 ? 6.176 38.281 19.594 1 93.56 440 GLU A CA 1
ATOM 3537 C C . GLU A 1 440 ? 7.43 38.844 18.938 1 93.56 440 GLU A C 1
ATOM 3539 O O . GLU A 1 440 ? 7.57 40.062 18.781 1 93.56 440 GLU A O 1
ATOM 3544 N N . LEU A 1 441 ? 8.305 37.969 18.578 1 93.81 441 LEU A N 1
ATOM 3545 C CA . LEU A 1 441 ? 9.547 38.406 17.938 1 93.81 441 LEU A CA 1
ATOM 3546 C C . LEU A 1 441 ? 9.258 39.156 16.641 1 93.81 441 LEU A C 1
ATOM 3548 O O . LEU A 1 441 ? 9.914 40.156 16.344 1 93.81 441 LEU A O 1
ATOM 3552 N N . VAL A 1 442 ? 8.336 38.656 15.875 1 95.56 442 VAL A N 1
ATOM 3553 C CA . VAL A 1 442 ? 8.008 39.25 14.594 1 95.56 442 VAL A CA 1
ATOM 3554 C C . VAL A 1 442 ? 7.359 40.625 14.805 1 95.56 442 VAL A C 1
ATOM 3556 O O . VAL A 1 442 ? 7.641 41.594 14.07 1 95.56 442 VAL A O 1
ATOM 3559 N N . LEU A 1 443 ? 6.496 40.75 15.797 1 91.81 443 LEU A N 1
ATOM 3560 C CA . LEU A 1 443 ? 5.789 42 16.062 1 91.81 443 LEU A CA 1
ATOM 3561 C C . LEU A 1 443 ? 6.734 43.062 16.625 1 91.81 443 LEU A C 1
ATOM 3563 O O . LEU A 1 443 ? 6.531 44.25 16.406 1 91.81 443 LEU A O 1
ATOM 3567 N N . MET A 1 444 ? 7.715 42.656 17.328 1 85.25 444 MET A N 1
ATOM 3568 C CA . MET A 1 444 ? 8.68 43.562 17.906 1 85.25 444 MET A CA 1
ATOM 3569 C C . MET A 1 444 ? 9.641 44.094 16.844 1 85.25 444 MET A C 1
ATOM 3571 O O . MET A 1 444 ? 10.102 45.219 16.922 1 85.25 444 MET A O 1
ATOM 3575 N N . TYR A 1 445 ? 10.109 43.25 15.977 1 71.12 445 TYR A N 1
ATOM 3576 C CA . TYR A 1 445 ? 11.062 43.656 14.953 1 71.12 445 TYR A CA 1
ATOM 3577 C C . TYR A 1 445 ? 10.391 44.531 13.914 1 71.12 445 TYR A C 1
ATOM 3579 O O . TYR A 1 445 ? 11.039 45.375 13.289 1 71.12 445 TYR A O 1
ATOM 3587 N N . LYS A 1 446 ? 9.164 44.406 13.492 1 61 446 LYS A N 1
ATOM 3588 C CA . LYS A 1 446 ? 8.484 45.281 12.562 1 61 446 LYS A CA 1
ATOM 3589 C C . LYS A 1 446 ? 8.258 46.656 13.18 1 61 446 LYS A C 1
ATOM 3591 O O . LYS A 1 446 ? 7.836 47.594 12.492 1 61 446 LYS A O 1
ATOM 3596 N N . GLN A 1 447 ? 8.32 46.781 14.492 1 41.31 447 GLN A N 1
ATOM 3597 C CA . GLN A 1 447 ? 8.289 48.125 15.023 1 41.31 447 GLN A CA 1
ATOM 3598 C C . GLN A 1 447 ? 9.664 48.781 14.938 1 41.31 447 GLN A C 1
ATOM 3600 O O . GLN A 1 447 ? 10.688 48.125 15.156 1 41.31 447 GLN A O 1
ATOM 3605 N N . MET B 1 1 ? 57.812 3.045 -36.906 1 71.25 1 MET B N 1
ATOM 3606 C CA . MET B 1 1 ? 57.656 1.707 -36.344 1 71.25 1 MET B CA 1
ATOM 3607 C C . MET B 1 1 ? 56.75 1.734 -35.125 1 71.25 1 MET B C 1
ATOM 3609 O O . MET B 1 1 ? 55.781 0.961 -35.031 1 71.25 1 MET B O 1
ATOM 3613 N N . LEU B 1 2 ? 56.938 2.602 -34.281 1 79.56 2 LEU B N 1
ATOM 3614 C CA . LEU B 1 2 ? 56.156 2.707 -33.062 1 79.56 2 LEU B CA 1
ATOM 3615 C C . LEU B 1 2 ? 54.688 3.057 -33.375 1 79.56 2 LEU B C 1
ATOM 3617 O O . LEU B 1 2 ? 53.781 2.492 -32.781 1 79.56 2 LEU B O 1
ATOM 3621 N N . LEU B 1 3 ? 54.469 3.869 -34.344 1 79.69 3 LEU B N 1
ATOM 3622 C CA . LEU B 1 3 ? 53.125 4.281 -34.688 1 79.69 3 LEU B CA 1
ATOM 3623 C C . LEU B 1 3 ? 52.344 3.119 -35.312 1 79.69 3 LEU B C 1
ATOM 3625 O O . LEU B 1 3 ? 51.156 2.99 -35.062 1 79.69 3 LEU B O 1
ATOM 3629 N N . ARG B 1 4 ? 52.969 2.312 -36.062 1 78.06 4 ARG B N 1
ATOM 3630 C CA . ARG B 1 4 ? 52.344 1.141 -36.656 1 78.06 4 ARG B CA 1
ATOM 3631 C C . ARG B 1 4 ? 51.969 0.121 -35.594 1 78.06 4 ARG B C 1
ATOM 3633 O O . ARG B 1 4 ? 50.875 -0.48 -35.656 1 78.06 4 ARG B O 1
ATOM 3640 N N . LEU B 1 5 ? 52.844 -0.025 -34.625 1 80.56 5 LEU B N 1
ATOM 3641 C CA . LEU B 1 5 ? 52.594 -0.954 -33.531 1 80.56 5 LEU B CA 1
ATOM 3642 C C . LEU B 1 5 ? 51.406 -0.479 -32.688 1 80.56 5 LEU B C 1
ATOM 3644 O O . LEU B 1 5 ? 50.562 -1.286 -32.281 1 80.56 5 LEU B O 1
ATOM 3648 N N . ILE B 1 6 ? 51.344 0.815 -32.469 1 80.56 6 ILE B N 1
ATOM 3649 C CA . ILE B 1 6 ? 50.219 1.397 -31.703 1 80.56 6 ILE B CA 1
ATOM 3650 C C . ILE B 1 6 ? 48.938 1.238 -32.469 1 80.56 6 ILE B C 1
ATOM 3652 O O . ILE B 1 6 ? 47.875 0.917 -31.906 1 80.56 6 ILE B O 1
ATOM 3656 N N . SER B 1 7 ? 49 1.363 -33.75 1 81.5 7 SER B N 1
ATOM 3657 C CA . SER B 1 7 ? 47.812 1.209 -34.594 1 81.5 7 SER B CA 1
ATOM 3658 C C . SER B 1 7 ? 47.312 -0.233 -34.594 1 81.5 7 SER B C 1
ATOM 3660 O O . SER B 1 7 ? 46.125 -0.482 -34.531 1 81.5 7 SER B O 1
ATOM 3662 N N . ILE B 1 8 ? 48.219 -1.099 -34.656 1 80.88 8 ILE B N 1
ATOM 3663 C CA . ILE B 1 8 ? 47.844 -2.514 -34.625 1 80.88 8 ILE B CA 1
ATOM 3664 C C . ILE B 1 8 ? 47.281 -2.877 -33.25 1 80.88 8 ILE B C 1
ATOM 3666 O O . ILE B 1 8 ? 46.281 -3.59 -33.188 1 80.88 8 ILE B O 1
ATOM 3670 N N . ALA B 1 9 ? 47.906 -2.391 -32.25 1 81.25 9 ALA B N 1
ATOM 3671 C CA . ALA B 1 9 ? 47.406 -2.641 -30.875 1 81.25 9 ALA B CA 1
ATOM 3672 C C . ALA B 1 9 ? 46.031 -2.053 -30.672 1 81.25 9 ALA B C 1
ATOM 3674 O O . ALA B 1 9 ? 45.156 -2.684 -30.062 1 81.25 9 ALA B O 1
ATOM 3675 N N . THR B 1 10 ? 45.844 -0.868 -31.141 1 79.94 10 THR B N 1
ATOM 3676 C CA . THR B 1 10 ? 44.562 -0.21 -31.031 1 79.94 10 THR B CA 1
ATOM 3677 C C . THR B 1 10 ? 43.5 -0.966 -31.812 1 79.94 10 THR B C 1
ATOM 3679 O O . TH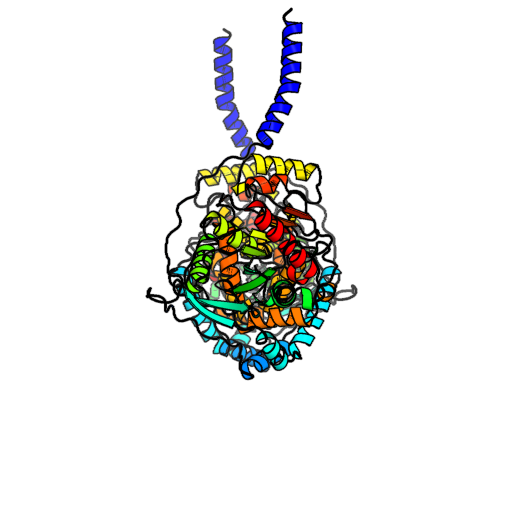R B 1 10 ? 42.375 -1.17 -31.328 1 79.94 10 THR B O 1
ATOM 3682 N N . LEU B 1 11 ? 43.875 -1.32 -32.969 1 77.12 11 LEU B N 1
ATOM 3683 C CA . LEU B 1 11 ? 42.938 -2.105 -33.781 1 77.12 11 LEU B CA 1
ATOM 3684 C C . LEU B 1 11 ? 42.656 -3.459 -33.156 1 77.12 11 LEU B C 1
ATOM 3686 O O . LEU B 1 11 ? 41.531 -3.928 -33.125 1 77.12 11 LEU B O 1
ATOM 3690 N N . GLY B 1 12 ? 43.75 -4.074 -32.688 1 79 12 GLY B N 1
ATOM 3691 C CA . GLY B 1 12 ? 43.562 -5.309 -31.953 1 79 12 GLY B CA 1
ATOM 3692 C C . GLY B 1 12 ? 42.656 -5.152 -30.75 1 79 12 GLY B C 1
ATOM 3693 O O . GLY B 1 12 ? 41.75 -5.977 -30.547 1 79 12 GLY B O 1
ATOM 3694 N N . PHE B 1 13 ? 42.875 -4.156 -30 1 82.69 13 PHE B N 1
ATOM 3695 C CA . PHE B 1 13 ? 42.031 -3.857 -28.828 1 82.69 13 PHE B CA 1
ATOM 3696 C C . PHE B 1 13 ? 40.594 -3.611 -29.234 1 82.69 13 PHE B C 1
ATOM 3698 O O . PHE B 1 13 ? 39.656 -4.082 -28.578 1 82.69 13 PHE B O 1
ATOM 3705 N N . LEU B 1 14 ? 40.375 -2.895 -30.297 1 81 14 LEU B N 1
ATOM 3706 C CA . LEU B 1 14 ? 39.031 -2.551 -30.766 1 81 14 LEU B CA 1
ATOM 3707 C C . LEU B 1 14 ? 38.312 -3.789 -31.281 1 81 14 LEU B C 1
ATOM 3709 O O . LEU B 1 14 ? 37.062 -3.844 -31.25 1 81 14 LEU B O 1
ATOM 3713 N N . VAL B 1 15 ? 39.062 -4.75 -31.734 1 81 15 VAL B N 1
ATOM 3714 C CA . VAL B 1 15 ? 38.438 -5.969 -32.25 1 81 15 VAL B CA 1
ATOM 3715 C C . VAL B 1 15 ? 38.344 -7.008 -31.141 1 81 15 VAL B C 1
ATOM 3717 O O . VAL B 1 15 ? 37.344 -7.691 -31.016 1 81 15 VAL B O 1
ATOM 3720 N N . ILE B 1 16 ? 39.312 -7.129 -30.375 1 85.56 16 ILE B N 1
ATOM 3721 C CA . ILE B 1 16 ? 39.375 -8.172 -29.359 1 85.56 16 ILE B CA 1
ATOM 3722 C C . ILE B 1 16 ? 38.438 -7.855 -28.203 1 85.56 16 ILE B C 1
ATOM 3724 O O . ILE B 1 16 ? 37.781 -8.758 -27.656 1 85.56 16 ILE B O 1
ATOM 3728 N N . THR B 1 17 ? 38.281 -6.684 -27.844 1 85.44 17 THR B N 1
ATOM 3729 C CA . THR B 1 17 ? 37.469 -6.289 -26.688 1 85.44 17 THR B CA 1
ATOM 3730 C C . THR B 1 17 ? 36 -6.645 -26.906 1 85.44 17 THR B C 1
ATOM 3732 O O . THR B 1 17 ? 35.375 -7.262 -26.047 1 85.44 17 THR B O 1
ATOM 3735 N N . PRO B 1 18 ? 35.469 -6.312 -28.062 1 84.62 18 PRO B N 1
ATOM 3736 C CA . PRO B 1 18 ? 34.062 -6.707 -28.266 1 84.62 18 PRO B CA 1
ATOM 3737 C C . PRO B 1 18 ? 33.875 -8.219 -28.297 1 84.62 18 PRO B C 1
ATOM 3739 O O . PRO B 1 18 ? 32.875 -8.734 -27.844 1 84.62 18 PRO B O 1
ATOM 3742 N N . ILE B 1 19 ? 34.844 -8.867 -28.766 1 85.25 19 ILE B N 1
ATOM 3743 C CA . ILE B 1 19 ? 34.75 -10.32 -28.828 1 85.25 19 ILE B CA 1
ATOM 3744 C C . ILE B 1 19 ? 34.781 -10.898 -27.406 1 85.25 19 ILE B C 1
ATOM 3746 O O . ILE B 1 19 ? 33.969 -11.742 -27.047 1 85.25 19 ILE B O 1
ATOM 3750 N N . LEU B 1 20 ? 35.719 -10.469 -26.625 1 86.06 20 LEU B N 1
ATOM 3751 C CA . LEU B 1 20 ? 35.812 -10.93 -25.25 1 86.06 20 LEU B CA 1
ATOM 3752 C C . LEU B 1 20 ? 34.562 -10.555 -24.453 1 86.06 20 LEU B C 1
ATOM 3754 O O . LEU B 1 20 ? 34.094 -11.32 -23.609 1 86.06 20 LEU B O 1
ATOM 3758 N N . PHE B 1 21 ? 34.125 -9.461 -24.75 1 88.31 21 PHE B N 1
ATOM 3759 C CA . PHE B 1 21 ? 32.906 -9.023 -24.109 1 88.31 21 PHE B CA 1
ATOM 3760 C C . PHE B 1 21 ? 31.734 -9.93 -24.469 1 88.31 21 PHE B C 1
ATOM 3762 O O . PHE B 1 21 ? 30.938 -10.305 -23.625 1 88.31 21 PHE B O 1
ATOM 3769 N N . SER B 1 22 ? 31.672 -10.281 -25.672 1 87.56 22 SER B N 1
ATOM 3770 C CA . SER B 1 22 ? 30.594 -11.164 -26.125 1 87.56 22 SER B CA 1
ATOM 3771 C C . SER B 1 22 ? 30.719 -12.547 -25.484 1 87.56 22 SER B C 1
ATOM 3773 O O . SER B 1 22 ? 29.703 -13.156 -25.125 1 87.56 22 SER B O 1
ATOM 3775 N N . ILE B 1 23 ? 31.875 -12.984 -25.328 1 88.94 23 ILE B N 1
ATOM 3776 C CA . ILE B 1 23 ? 32.125 -14.266 -24.688 1 88.94 23 ILE B CA 1
ATOM 3777 C C . ILE B 1 23 ? 31.734 -14.172 -23.203 1 88.94 23 ILE B C 1
ATOM 3779 O O . ILE B 1 23 ? 31.078 -15.07 -22.672 1 88.94 23 ILE B O 1
ATOM 3783 N N . TRP B 1 24 ? 32.156 -13.117 -22.672 1 89.06 24 TRP B N 1
ATOM 3784 C CA . TRP B 1 24 ? 31.828 -12.906 -21.266 1 89.06 24 TRP B CA 1
ATOM 3785 C C . TRP B 1 24 ? 30.312 -12.836 -21.062 1 89.06 24 TRP B C 1
ATOM 3787 O O . TRP B 1 24 ? 29.781 -13.367 -20.078 1 89.06 24 TRP B O 1
ATOM 3797 N N . LEU B 1 25 ? 29.656 -12.258 -21.922 1 87.44 25 LEU B N 1
ATOM 3798 C CA . LEU B 1 25 ? 28.203 -12.07 -21.844 1 87.44 25 LEU B CA 1
ATOM 3799 C C . LEU B 1 25 ? 27.484 -13.414 -21.875 1 87.44 25 LEU B C 1
ATOM 3801 O O . LEU B 1 25 ? 26.422 -13.562 -21.266 1 87.44 25 LEU B O 1
ATOM 3805 N N . GLU B 1 26 ? 28.078 -14.32 -22.531 1 88 26 GLU B N 1
ATOM 3806 C CA . GLU B 1 26 ? 27.438 -15.617 -22.688 1 88 26 GLU B CA 1
ATOM 3807 C C . GLU B 1 26 ? 27.875 -16.594 -21.609 1 88 26 GLU B C 1
ATOM 3809 O O . GLU B 1 26 ? 27.25 -17.656 -21.422 1 88 26 GLU B O 1
ATOM 3814 N N . TYR B 1 27 ? 28.859 -16.156 -20.906 1 86.94 27 TYR B N 1
ATOM 3815 C CA . TYR B 1 27 ? 29.344 -17.031 -19.828 1 86.94 27 TYR B CA 1
ATOM 3816 C C . TYR B 1 27 ? 28.328 -17.125 -18.703 1 86.94 27 TYR B C 1
ATOM 3818 O O . TYR B 1 27 ? 27.828 -16.109 -18.234 1 86.94 27 TYR B O 1
ATOM 3826 N N . VAL B 1 28 ? 28 -18.391 -18.297 1 86.81 28 VAL B N 1
ATOM 3827 C CA . VAL B 1 28 ? 27.062 -18.625 -17.203 1 86.81 28 VAL B CA 1
ATOM 3828 C C . VAL B 1 28 ? 27.812 -19.156 -15.984 1 86.81 28 VAL B C 1
ATOM 3830 O O . VAL B 1 28 ? 28.141 -20.344 -15.914 1 86.81 28 VAL B O 1
ATOM 3833 N N . PRO B 1 29 ? 27.906 -18.266 -15.055 1 84.88 29 PRO B N 1
ATOM 3834 C CA . PRO B 1 29 ? 28.578 -18.75 -13.844 1 84.88 29 PRO B CA 1
ATOM 3835 C C . PRO B 1 29 ? 27.703 -19.719 -13.039 1 84.88 29 PRO B C 1
ATOM 3837 O O . PRO B 1 29 ? 26.484 -19.562 -12.992 1 84.88 29 PRO B O 1
ATOM 3840 N N . ILE B 1 30 ? 28.359 -20.656 -12.414 1 84.5 30 ILE B N 1
ATOM 3841 C CA . ILE B 1 30 ? 27.672 -21.578 -11.508 1 84.5 30 ILE B CA 1
ATOM 3842 C C . ILE B 1 30 ? 27.562 -20.938 -10.125 1 84.5 30 ILE B C 1
ATOM 3844 O O . ILE B 1 30 ? 28.562 -20.453 -9.578 1 84.5 30 ILE B O 1
ATOM 3848 N N . HIS B 1 31 ? 26.359 -20.891 -9.68 1 82.81 31 HIS B N 1
ATOM 3849 C CA . HIS B 1 31 ? 26.125 -20.281 -8.375 1 82.81 31 HIS B CA 1
ATOM 3850 C C . HIS B 1 31 ? 25.906 -21.344 -7.297 1 82.81 31 HIS B C 1
ATOM 3852 O O . HIS B 1 31 ? 25.219 -22.328 -7.527 1 82.81 31 HIS B O 1
ATOM 3858 N N . GLU B 1 32 ? 26.609 -21.141 -6.168 1 75.5 32 GLU B N 1
ATOM 3859 C CA . GLU B 1 32 ? 26.391 -22 -5.016 1 75.5 32 GLU B CA 1
ATOM 3860 C C . GLU B 1 32 ? 25.297 -21.438 -4.102 1 75.5 32 GLU B C 1
ATOM 3862 O O . GLU B 1 32 ? 25.094 -20.219 -4.051 1 75.5 32 GLU B O 1
ATOM 3867 N N . PHE B 1 33 ? 24.531 -22.297 -3.641 1 76.81 33 PHE B N 1
ATOM 3868 C CA . PHE B 1 33 ? 23.5 -21.828 -2.715 1 76.81 33 PHE B CA 1
ATOM 3869 C C . PHE B 1 33 ? 23.562 -22.609 -1.405 1 76.81 33 PHE B C 1
ATOM 3871 O O . PHE B 1 33 ? 24.062 -23.734 -1.368 1 76.81 33 PHE B O 1
ATOM 3878 N N . ASP B 1 34 ? 23.109 -21.891 -0.349 1 71.94 34 ASP B N 1
ATOM 3879 C CA . ASP B 1 34 ? 23.156 -22.438 1.004 1 71.94 34 ASP B CA 1
ATOM 3880 C C . ASP B 1 34 ? 22.234 -23.656 1.131 1 71.94 34 ASP B C 1
ATOM 3882 O O . ASP B 1 34 ? 21.219 -23.75 0.445 1 71.94 34 ASP B O 1
ATOM 3886 N N . PRO B 1 35 ? 22.703 -24.5 1.998 1 77.31 35 PRO B N 1
ATOM 3887 C CA . PRO B 1 35 ? 21.828 -25.641 2.27 1 77.31 35 PRO B CA 1
ATOM 3888 C C . PRO B 1 35 ? 20.5 -25.234 2.875 1 77.31 35 PRO B C 1
ATOM 3890 O O . PRO B 1 35 ? 20.406 -24.219 3.568 1 77.31 35 PRO B O 1
ATOM 3893 N N . VAL B 1 36 ? 19.562 -26.016 2.576 1 81.88 36 VAL B N 1
ATOM 3894 C CA . VAL B 1 36 ? 18.203 -25.766 3.057 1 81.88 36 VAL B CA 1
ATOM 3895 C C . VAL B 1 36 ? 17.891 -26.672 4.246 1 81.88 36 VAL B C 1
ATOM 3897 O O . VAL B 1 36 ? 18.328 -27.828 4.277 1 81.88 36 VAL B O 1
ATOM 3900 N N . ALA B 1 37 ? 17.234 -26.062 5.199 1 86.94 37 ALA B N 1
ATOM 3901 C CA . ALA B 1 37 ? 16.781 -26.859 6.336 1 86.94 37 ALA B CA 1
ATOM 3902 C C . ALA B 1 37 ? 15.906 -28.016 5.875 1 86.94 37 ALA B C 1
ATOM 3904 O O . ALA B 1 37 ? 15.109 -27.875 4.945 1 86.94 37 ALA B O 1
ATOM 3905 N N . LYS B 1 38 ? 16.047 -29.125 6.559 1 89.75 38 LYS B N 1
ATOM 3906 C CA . LYS B 1 38 ? 15.305 -30.328 6.191 1 89.75 38 LYS B CA 1
ATOM 3907 C C . LYS B 1 38 ? 13.852 -30.234 6.648 1 89.75 38 LYS B C 1
ATOM 3909 O O . LYS B 1 38 ? 12.984 -30.938 6.129 1 89.75 38 LYS B O 1
ATOM 3914 N N . ASP B 1 39 ? 13.648 -29.469 7.664 1 93.5 39 ASP B N 1
ATOM 3915 C CA . ASP B 1 39 ? 12.312 -29.344 8.234 1 93.5 39 ASP B CA 1
ATOM 3916 C C . ASP B 1 39 ? 12.148 -27.984 8.938 1 93.5 39 ASP B C 1
ATOM 3918 O O . ASP B 1 39 ? 13.133 -27.312 9.219 1 93.5 39 ASP B O 1
ATOM 3922 N N . ALA B 1 40 ? 10.922 -27.578 9.102 1 95.81 40 ALA B N 1
ATOM 3923 C CA . ALA B 1 40 ? 10.555 -26.359 9.844 1 95.81 40 ALA B CA 1
ATOM 3924 C C . ALA B 1 40 ? 9.133 -26.469 10.383 1 95.81 40 ALA B C 1
ATOM 3926 O O . ALA B 1 40 ? 8.445 -27.469 10.156 1 95.81 40 ALA B O 1
ATOM 3927 N N . PHE B 1 41 ? 8.734 -25.578 11.258 1 97.62 41 PHE B N 1
ATOM 3928 C CA . PHE B 1 41 ? 7.379 -25.5 11.789 1 97.62 41 PHE B CA 1
ATOM 3929 C C . PHE B 1 41 ? 6.805 -24.109 11.586 1 97.62 41 PHE B C 1
ATOM 3931 O O . PHE B 1 41 ? 7.289 -23.141 12.18 1 97.62 41 PHE B O 1
ATOM 3938 N N . TRP B 1 42 ? 5.703 -24.031 10.844 1 97.88 42 TRP B N 1
ATOM 3939 C CA . TRP B 1 42 ? 5.137 -22.75 10.469 1 97.88 42 TRP B CA 1
ATOM 3940 C C . TRP B 1 42 ? 3.758 -22.547 11.086 1 97.88 42 TRP B C 1
ATOM 3942 O O . TRP B 1 42 ? 3.125 -21.516 10.906 1 97.88 42 TRP B O 1
ATOM 3952 N N . GLY B 1 43 ? 3.221 -23.531 11.773 1 97.31 43 GLY B N 1
ATOM 3953 C CA . GLY B 1 43 ? 1.887 -23.484 12.352 1 97.31 43 GLY B CA 1
ATOM 3954 C C . GLY B 1 43 ? 1.81 -22.625 13.609 1 97.31 43 GLY B C 1
ATOM 3955 O O . GLY B 1 43 ? 2.783 -21.969 13.977 1 97.31 43 GLY B O 1
ATOM 3956 N N . ALA B 1 44 ? 0.593 -22.594 14.203 1 95.62 44 ALA B N 1
ATOM 3957 C CA . ALA B 1 44 ? 0.346 -21.844 15.438 1 95.62 44 ALA B CA 1
ATOM 3958 C C . ALA B 1 44 ? 0.721 -22.672 16.672 1 95.62 44 ALA B C 1
ATOM 3960 O O . ALA B 1 44 ? 0.64 -23.906 16.641 1 95.62 44 ALA B O 1
ATOM 3961 N N . GLY B 1 45 ? 1.141 -21.984 17.734 1 95.38 45 GLY B N 1
ATOM 3962 C CA . GLY B 1 45 ? 1.44 -22.656 19 1 95.38 45 GLY B CA 1
ATOM 3963 C C . GLY B 1 45 ? 2.803 -23.328 19 1 95.38 45 GLY B C 1
ATOM 3964 O O . GLY B 1 45 ? 3.676 -22.969 18.203 1 95.38 45 GLY B O 1
ATOM 3965 N N . GLU B 1 46 ? 2.998 -24.25 19.922 1 96 46 GLU B N 1
ATOM 3966 C CA . GLU B 1 46 ? 4.25 -25 20.031 1 96 46 GLU B CA 1
ATOM 3967 C C . GLU B 1 46 ? 4.367 -26.047 18.906 1 96 46 GLU B C 1
ATOM 3969 O O . GLU B 1 46 ? 3.375 -26.672 18.531 1 96 46 GLU B O 1
ATOM 3974 N N . PRO B 1 47 ? 5.578 -26.203 18.484 1 96.06 47 PRO B N 1
ATOM 3975 C CA . PRO B 1 47 ? 5.777 -27.203 17.438 1 96.06 47 PRO B CA 1
ATOM 3976 C C . PRO B 1 47 ? 5.324 -28.609 17.859 1 96.06 47 PRO B C 1
ATOM 3978 O O . PRO B 1 47 ? 5.504 -29 19.016 1 96.06 47 PRO B O 1
ATOM 3981 N N . TYR B 1 48 ? 4.762 -29.344 16.969 1 95.81 48 TYR B N 1
ATOM 3982 C CA . TYR B 1 48 ? 4.324 -30.719 17.156 1 95.81 48 TYR B CA 1
ATOM 3983 C C . TYR B 1 48 ? 4.547 -31.531 15.883 1 95.81 48 TYR B C 1
ATOM 3985 O O . TYR B 1 48 ? 4.898 -30.969 14.836 1 95.81 48 TYR B O 1
ATOM 3993 N N . LYS B 1 49 ? 4.445 -32.812 16.016 1 96.31 49 LYS B N 1
ATOM 3994 C CA . LYS B 1 49 ? 4.613 -33.688 14.859 1 96.31 49 LYS B CA 1
ATOM 3995 C C . LYS B 1 49 ? 3.391 -33.656 13.945 1 96.31 49 LYS B C 1
ATOM 3997 O O . LYS B 1 49 ? 2.252 -33.688 14.422 1 96.31 49 LYS B O 1
ATOM 4002 N N . ASP B 1 50 ? 3.58 -33.594 12.664 1 97.31 50 ASP B N 1
ATOM 4003 C CA . ASP B 1 50 ? 2.51 -33.5 11.68 1 97.31 50 ASP B CA 1
ATOM 4004 C C . ASP B 1 50 ? 1.646 -34.781 11.688 1 97.31 50 ASP B C 1
ATOM 4006 O O . ASP B 1 50 ? 2.16 -35.875 11.852 1 97.31 50 ASP B O 1
ATOM 4010 N N . ASP B 1 51 ? 0.387 -34.625 11.555 1 96.81 51 ASP B N 1
ATOM 4011 C CA . ASP B 1 51 ? -0.494 -35.75 11.234 1 96.81 51 ASP B CA 1
ATOM 4012 C C . ASP B 1 51 ? -0.39 -36.125 9.75 1 96.81 51 ASP B C 1
ATOM 4014 O O . ASP B 1 51 ? -0.839 -35.375 8.891 1 96.81 51 ASP B O 1
ATOM 4018 N N . SER B 1 52 ? 0.129 -37.25 9.453 1 96.62 52 SER B N 1
ATOM 4019 C CA . SER B 1 52 ? 0.432 -37.625 8.07 1 96.62 52 SER B CA 1
ATOM 4020 C C . SER B 1 52 ? -0.814 -38.125 7.344 1 96.62 52 SER B C 1
ATOM 4022 O O . SER B 1 52 ? -0.757 -38.438 6.156 1 96.62 52 SER B O 1
ATOM 4024 N N . ARG B 1 53 ? -2.002 -38.281 8.148 1 96 53 ARG B N 1
ATOM 4025 C CA . ARG B 1 53 ? -3.232 -38.75 7.516 1 96 53 ARG B CA 1
ATOM 4026 C C . ARG B 1 53 ? -3.67 -37.781 6.414 1 96 53 ARG B C 1
ATOM 4028 O O . ARG B 1 53 ? -3.545 -36.562 6.562 1 96 53 ARG B O 1
ATOM 4035 N N . ILE B 1 54 ? -4.098 -38.219 5.129 1 98.5 54 ILE B N 1
ATOM 4036 C CA . ILE B 1 54 ? -4.711 -37.438 4.039 1 98.5 54 ILE B CA 1
ATOM 4037 C C . ILE B 1 54 ? -6.23 -37.531 4.152 1 98.5 54 ILE B C 1
ATOM 4039 O O . ILE B 1 54 ? -6.82 -38.594 4.035 1 98.5 54 ILE B O 1
ATOM 4043 N N . GLU B 1 55 ? -6.863 -36.406 4.305 1 98.19 55 GLU B N 1
ATOM 4044 C CA . GLU B 1 55 ? -8.312 -36.375 4.516 1 98.19 55 GLU B CA 1
ATOM 4045 C C . GLU B 1 55 ? -9.016 -35.75 3.32 1 98.19 55 GLU B C 1
ATOM 4047 O O . GLU B 1 55 ? -8.508 -34.781 2.717 1 98.19 55 GLU B O 1
ATOM 4052 N N . VAL B 1 56 ? -10.172 -36.281 2.998 1 98 56 VAL B N 1
ATOM 4053 C CA . VAL B 1 56 ? -11.008 -35.688 1.967 1 98 56 VAL B CA 1
ATOM 4054 C C . VAL B 1 56 ? -11.469 -34.312 2.428 1 98 56 VAL B C 1
ATOM 4056 O O . VAL B 1 56 ? -11.805 -34.125 3.6 1 98 56 VAL B O 1
ATOM 4059 N N . PHE B 1 57 ? -11.383 -33.375 1.535 1 98.19 57 PHE B N 1
ATOM 4060 C CA . PHE B 1 57 ? -11.812 -32 1.81 1 98.19 57 PHE B CA 1
ATOM 4061 C C . PHE B 1 57 ? -12.953 -31.609 0.889 1 98.19 57 PHE B C 1
ATOM 4063 O O . PHE B 1 57 ? -12.969 -31.969 -0.291 1 98.19 57 PHE B O 1
ATOM 4070 N N . LYS B 1 58 ? -13.922 -30.938 1.42 1 97.25 58 LYS B N 1
ATOM 4071 C CA . LYS B 1 58 ? -15.039 -30.391 0.65 1 97.25 58 LYS B CA 1
ATOM 4072 C C . LYS B 1 58 ? -15.258 -28.906 0.969 1 97.25 58 LYS B C 1
ATOM 4074 O O . LYS B 1 58 ? -15.25 -28.516 2.137 1 97.25 58 LYS B O 1
ATOM 4079 N N . VAL B 1 59 ? -15.375 -28.109 -0.071 1 97.69 59 VAL B N 1
ATOM 4080 C CA . VAL B 1 59 ? -15.734 -26.719 0.117 1 97.69 59 VAL B CA 1
ATOM 4081 C C . VAL B 1 59 ? -17.172 -26.609 0.62 1 97.69 59 VAL B C 1
ATOM 4083 O O . VAL B 1 59 ? -18.094 -27.109 -0.03 1 97.69 59 VAL B O 1
ATOM 4086 N N . ASP B 1 60 ? -17.312 -26.078 1.717 1 96.88 60 ASP B N 1
ATOM 4087 C CA . ASP B 1 60 ? -18.641 -25.969 2.324 1 96.88 60 ASP B CA 1
ATOM 4088 C C . ASP B 1 60 ? -18.719 -24.75 3.232 1 96.88 60 ASP B C 1
ATOM 4090 O O . ASP B 1 60 ? -18.469 -24.844 4.434 1 96.88 60 ASP B O 1
ATOM 4094 N N . PHE B 1 61 ? -19.156 -23.609 2.719 1 97 61 PHE B N 1
ATOM 4095 C CA . PHE B 1 61 ? -19.359 -22.406 3.5 1 97 61 PHE B CA 1
ATOM 4096 C C . PHE B 1 61 ? -20.828 -22.266 3.9 1 97 61 PHE B C 1
ATOM 4098 O O . PHE B 1 61 ? -21.734 -22.453 3.078 1 97 61 PHE B O 1
ATOM 4105 N N . PRO B 1 62 ? -21.062 -21.891 5.148 1 95.75 62 PRO B N 1
ATOM 4106 C CA . PRO B 1 62 ? -22.453 -21.703 5.586 1 95.75 62 PRO B CA 1
ATOM 4107 C C . PRO B 1 62 ? -23.141 -20.547 4.867 1 95.75 62 PRO B C 1
ATOM 4109 O O . PRO B 1 62 ? -22.516 -19.531 4.555 1 95.75 62 PRO B O 1
ATOM 4112 N N . ASP B 1 63 ? -24.469 -20.672 4.73 1 95.31 63 ASP B N 1
ATOM 4113 C CA . ASP B 1 63 ? -25.281 -19.656 4.066 1 95.31 63 ASP B CA 1
ATOM 4114 C C . ASP B 1 63 ? -25.172 -18.312 4.777 1 95.31 63 ASP B C 1
ATOM 4116 O O . ASP B 1 63 ? -25.234 -17.266 4.141 1 95.31 63 ASP B O 1
ATOM 4120 N N . GLU B 1 64 ? -25.031 -18.375 6.027 1 95.19 64 GLU B N 1
ATOM 4121 C CA . GLU B 1 64 ? -24.953 -17.156 6.82 1 95.19 64 GLU B CA 1
ATOM 4122 C C . GLU B 1 64 ? -23.766 -16.297 6.406 1 95.19 64 GLU B C 1
ATOM 4124 O O . GLU B 1 64 ? -23.859 -15.062 6.387 1 95.19 64 GLU B O 1
ATOM 4129 N N . GLN B 1 65 ? -22.672 -16.906 6.109 1 94.88 65 GLN B N 1
ATOM 4130 C CA . GLN B 1 65 ? -21.484 -16.188 5.68 1 94.88 65 GLN B CA 1
ATOM 4131 C C . GLN B 1 65 ? -21.703 -15.531 4.316 1 94.88 65 GLN B C 1
ATOM 4133 O O . GLN B 1 65 ? -21.266 -14.406 4.082 1 94.88 65 GLN B O 1
ATOM 4138 N N . ILE B 1 66 ? -22.375 -16.266 3.453 1 97 66 ILE B N 1
ATOM 4139 C CA . ILE B 1 66 ? -22.656 -15.758 2.115 1 97 66 ILE B CA 1
ATOM 4140 C C . ILE B 1 66 ? -23.641 -14.586 2.203 1 97 66 ILE B C 1
ATOM 4142 O O . ILE B 1 66 ? -23.453 -13.562 1.539 1 97 66 ILE B O 1
ATOM 4146 N N . ASP B 1 67 ? -24.625 -14.734 3.002 1 95.62 67 ASP B N 1
ATOM 4147 C CA . ASP B 1 67 ? -25.609 -13.672 3.191 1 95.62 67 ASP B CA 1
ATOM 4148 C C . ASP B 1 67 ? -24.969 -12.414 3.762 1 95.62 67 ASP B C 1
ATOM 4150 O O . ASP B 1 67 ? -25.328 -11.297 3.395 1 95.62 67 ASP B O 1
ATOM 4154 N N . HIS B 1 68 ? -24.062 -12.617 4.645 1 93.56 68 HIS B N 1
ATOM 4155 C CA . HIS B 1 68 ? -23.359 -11.492 5.234 1 93.56 68 HIS B CA 1
ATOM 4156 C C . HIS B 1 68 ? -22.547 -10.734 4.184 1 93.56 68 HIS B C 1
ATOM 4158 O O . HIS B 1 68 ? -22.531 -9.5 4.188 1 93.56 68 HIS B O 1
ATOM 4164 N N . ILE B 1 69 ? -21.891 -11.469 3.307 1 95.38 69 ILE B N 1
ATOM 4165 C CA . ILE B 1 69 ? -21.125 -10.844 2.225 1 95.38 69 ILE B CA 1
ATOM 4166 C C . ILE B 1 69 ? -22.078 -10.016 1.353 1 95.38 69 ILE B C 1
ATOM 4168 O O . ILE B 1 69 ? -21.766 -8.875 1.007 1 95.38 69 ILE B O 1
ATOM 4172 N N . LYS B 1 70 ? -23.172 -10.578 0.999 1 96.31 70 LYS B N 1
ATOM 4173 C CA . LYS B 1 70 ? -24.125 -9.898 0.142 1 96.31 70 LYS B CA 1
ATOM 4174 C C . LYS B 1 70 ? -24.672 -8.641 0.821 1 96.31 70 LYS B C 1
ATOM 4176 O O . LYS B 1 70 ? -24.875 -7.613 0.172 1 96.31 70 LYS B O 1
ATOM 4181 N N . LEU B 1 71 ? -24.938 -8.766 2.094 1 93.5 71 LEU B N 1
ATOM 4182 C CA . LEU B 1 71 ? -25.391 -7.609 2.859 1 93.5 71 LEU B CA 1
ATOM 4183 C C . LEU B 1 71 ? -24.359 -6.492 2.83 1 93.5 71 LEU B C 1
ATOM 4185 O O . LEU B 1 71 ? -24.703 -5.328 2.604 1 93.5 71 LEU B O 1
ATOM 4189 N N . LEU B 1 72 ? -23.109 -6.84 3.08 1 94.06 72 LEU B N 1
ATOM 4190 C CA . LEU B 1 72 ? -22.031 -5.852 3.086 1 94.06 72 LEU B CA 1
ATOM 4191 C C . LEU B 1 72 ? -21.891 -5.203 1.713 1 94.06 72 LEU B C 1
ATOM 4193 O O . LEU B 1 72 ? -21.703 -3.99 1.612 1 94.06 72 LEU B O 1
ATOM 4197 N N . LEU B 1 73 ? -21.938 -6.023 0.689 1 95.81 73 LEU B N 1
ATOM 4198 C CA . LEU B 1 73 ? -21.828 -5.5 -0.668 1 95.81 73 LEU B CA 1
ATOM 4199 C C . LEU B 1 73 ? -22.984 -4.543 -0.977 1 95.81 73 LEU B C 1
ATOM 4201 O O . LEU B 1 73 ? -22.781 -3.523 -1.639 1 95.81 73 LEU B O 1
ATOM 4205 N N . GLY B 1 74 ? -24.125 -4.863 -0.499 1 92.81 74 GLY B N 1
ATOM 4206 C CA . GLY B 1 74 ? -25.297 -4.035 -0.74 1 92.81 74 GLY B CA 1
ATOM 4207 C C . GLY B 1 74 ? -25.219 -2.686 -0.048 1 92.81 74 GLY B C 1
ATOM 4208 O O . GLY B 1 74 ? -25.781 -1.7 -0.538 1 92.81 74 GLY B O 1
ATOM 4209 N N . LYS B 1 75 ? -24.5 -2.568 1.014 1 89.94 75 LYS B N 1
ATOM 4210 C CA . LYS B 1 75 ? -24.438 -1.343 1.804 1 89.94 75 LYS B CA 1
ATOM 4211 C C . LYS B 1 75 ? -23.156 -0.556 1.491 1 89.94 75 LYS B C 1
ATOM 4213 O O . LYS B 1 75 ? -22.953 0.531 2.033 1 89.94 75 LYS B O 1
ATOM 4218 N N . SER B 1 76 ? -22.375 -1.136 0.671 1 89.12 76 SER B N 1
ATOM 4219 C CA . SER B 1 76 ? -21.094 -0.5 0.377 1 89.12 76 SER B CA 1
ATOM 4220 C C . SER B 1 76 ? -21.172 0.31 -0.913 1 89.12 76 SER B C 1
ATOM 4222 O O . SER B 1 76 ? -21.969 0.007 -1.801 1 89.12 76 SER B O 1
ATOM 4224 N N . HIS B 1 77 ? -20.391 1.369 -0.906 1 90.69 77 HIS B N 1
ATOM 4225 C CA . HIS B 1 77 ? -20.234 2.176 -2.111 1 90.69 77 HIS B CA 1
ATOM 4226 C C . HIS B 1 77 ? -18.781 2.307 -2.514 1 90.69 77 HIS B C 1
ATOM 4228 O O . HIS B 1 77 ? -17.891 2.346 -1.653 1 90.69 77 HIS B O 1
ATOM 4234 N N . LEU B 1 78 ? -18.625 2.357 -3.809 1 95.94 78 LEU B N 1
ATOM 4235 C CA . LEU B 1 78 ? -17.281 2.561 -4.352 1 95.94 78 LEU B CA 1
ATOM 4236 C C . LEU B 1 78 ? -16.844 4.004 -4.156 1 95.94 78 LEU B C 1
ATOM 4238 O O . LEU B 1 78 ? -17.656 4.926 -4.219 1 95.94 78 LEU B O 1
ATOM 4242 N N . VAL B 1 79 ? -15.523 4.195 -3.895 1 96.19 79 VAL B N 1
ATOM 4243 C CA . VAL B 1 79 ? -14.945 5.531 -3.941 1 96.19 79 VAL B CA 1
ATOM 4244 C C . VAL B 1 79 ? -15.203 6.156 -5.312 1 96.19 79 VAL B C 1
ATOM 4246 O O . VAL B 1 79 ? -14.945 5.531 -6.344 1 96.19 79 VAL B O 1
ATOM 4249 N N . PRO B 1 80 ? -15.711 7.387 -5.375 1 95.56 80 PRO B N 1
ATOM 4250 C CA . PRO B 1 80 ? -15.984 8.016 -6.668 1 95.56 80 PRO B CA 1
ATOM 4251 C C . PRO B 1 80 ? -14.727 8.188 -7.516 1 95.56 80 PRO B C 1
ATOM 4253 O O . PRO B 1 80 ? -13.656 8.5 -6.988 1 95.56 80 PRO B O 1
ATOM 4256 N N . PRO B 1 81 ? -14.859 7.973 -8.836 1 95.88 81 PRO B N 1
ATOM 4257 C CA . PRO B 1 81 ? -13.703 8.141 -9.719 1 95.88 81 PRO B CA 1
ATOM 4258 C C . PRO B 1 81 ? -13.359 9.609 -9.961 1 95.88 81 PRO B C 1
ATOM 4260 O O . PRO B 1 81 ? -14.164 10.492 -9.672 1 95.88 81 PRO B O 1
ATOM 4263 N N . PHE B 1 82 ? -12.141 9.875 -10.391 1 96 82 PHE B N 1
ATOM 4264 C CA . PHE B 1 82 ? -11.812 11.18 -10.945 1 96 82 PHE B CA 1
ATOM 4265 C C . PHE B 1 82 ? -12.617 11.453 -12.211 1 96 82 PHE B C 1
ATOM 4267 O O . PHE B 1 82 ? -12.57 10.664 -13.156 1 96 82 PHE B O 1
ATOM 4274 N N . GLU B 1 83 ? -13.219 12.555 -12.266 1 96.25 83 GLU B N 1
ATOM 4275 C CA . GLU B 1 83 ? -14.117 12.844 -13.375 1 96.25 83 GLU B CA 1
ATOM 4276 C C . GLU B 1 83 ? -13.336 13.188 -14.641 1 96.25 83 GLU B C 1
ATOM 4278 O O . GLU B 1 83 ? -13.859 13.086 -15.75 1 96.25 83 GLU B O 1
ATOM 4283 N N . ASP B 1 84 ? -12.117 13.594 -14.523 1 95.5 84 ASP B N 1
ATOM 4284 C CA . ASP B 1 84 ? -11.312 14 -15.672 1 95.5 84 ASP B CA 1
ATOM 4285 C C . ASP B 1 84 ? -10.328 12.906 -16.062 1 95.5 84 ASP B C 1
ATOM 4287 O O . ASP B 1 84 ? -9.336 13.164 -16.75 1 95.5 84 ASP B O 1
ATOM 4291 N N . CYS B 1 85 ? -10.539 11.727 -15.594 1 94.12 85 CYS B N 1
ATOM 4292 C CA . CYS B 1 85 ? -9.688 10.586 -15.906 1 94.12 85 CYS B CA 1
ATOM 4293 C C . CYS B 1 85 ? -10.516 9.422 -16.453 1 94.12 85 CYS B C 1
ATOM 4295 O O . CYS B 1 85 ? -11.195 8.734 -15.688 1 94.12 85 CYS B O 1
ATOM 4297 N N . THR B 1 86 ? -10.289 9.109 -17.656 1 94 86 THR B N 1
ATOM 4298 C CA . THR B 1 86 ? -11.078 8.086 -18.328 1 94 86 THR B CA 1
ATOM 4299 C C . THR B 1 86 ? -10.805 6.707 -17.734 1 94 86 THR B C 1
ATOM 4301 O O . THR B 1 86 ? -11.711 5.883 -17.609 1 94 86 THR B O 1
ATOM 4304 N N . LEU B 1 87 ? -9.617 6.445 -17.438 1 92.38 87 LEU B N 1
ATOM 4305 C CA . LEU B 1 87 ? -9.25 5.16 -16.844 1 92.38 87 LEU B CA 1
ATOM 4306 C C . LEU B 1 87 ? -9.93 4.969 -15.492 1 92.38 87 LEU B C 1
ATOM 4308 O O . LEU B 1 87 ? -10.391 3.873 -15.172 1 92.38 87 LEU B O 1
ATOM 4312 N N . SER B 1 88 ? -9.93 6.027 -14.695 1 93.81 88 SER B N 1
ATOM 4313 C CA . SER B 1 88 ? -10.586 5.984 -13.391 1 93.81 88 SER B CA 1
ATOM 4314 C C . SER B 1 88 ? -12.078 5.711 -13.531 1 93.81 88 SER B C 1
ATOM 4316 O O . SER B 1 88 ? -12.641 4.914 -12.781 1 93.81 88 SER B O 1
ATOM 4318 N N . ILE B 1 89 ? -12.703 6.332 -14.469 1 95.5 89 ILE B N 1
ATOM 4319 C CA . ILE B 1 89 ? -14.133 6.168 -14.727 1 95.5 89 ILE B CA 1
ATOM 4320 C C . ILE B 1 89 ? -14.414 4.738 -15.18 1 95.5 89 ILE B C 1
ATOM 4322 O O . ILE B 1 89 ? -15.367 4.105 -14.711 1 95.5 89 ILE B O 1
ATOM 4326 N N . ALA B 1 90 ? -13.609 4.25 -16.078 1 95.25 90 ALA B N 1
ATOM 4327 C CA . ALA B 1 90 ? -13.781 2.898 -16.609 1 95.25 90 ALA B CA 1
ATOM 4328 C C . ALA B 1 90 ? -13.633 1.854 -15.508 1 95.25 90 ALA B C 1
ATOM 4330 O O . ALA B 1 90 ? -14.414 0.903 -15.438 1 95.25 90 ALA B O 1
ATOM 4331 N N . ARG B 1 91 ? -12.68 1.985 -14.703 1 94.44 91 ARG B N 1
ATOM 4332 C CA . ARG B 1 91 ? -12.453 1.057 -13.602 1 94.44 91 ARG B CA 1
ATOM 4333 C C . ARG B 1 91 ? -13.633 1.068 -12.633 1 94.44 91 ARG B C 1
ATOM 4335 O O . ARG B 1 91 ? -14.055 0.016 -12.141 1 94.44 91 ARG B O 1
ATOM 4342 N N . HIS B 1 92 ? -14.062 2.273 -12.297 1 95.88 92 HIS B N 1
ATOM 4343 C CA . HIS B 1 92 ? -15.211 2.412 -11.414 1 95.88 92 HIS B CA 1
ATOM 4344 C C . HIS B 1 92 ? -16.422 1.676 -11.969 1 95.88 92 HIS B C 1
ATOM 4346 O O . HIS B 1 92 ? -17.125 0.972 -11.234 1 95.88 92 HIS B O 1
ATOM 4352 N N . SER B 1 93 ? -16.672 1.843 -13.242 1 96.25 93 SER B N 1
ATOM 4353 C CA . SER B 1 93 ? -17.781 1.179 -13.898 1 96.25 93 SER B CA 1
ATOM 4354 C C . SER B 1 93 ? -17.625 -0.338 -13.859 1 96.25 93 SER B C 1
ATOM 4356 O O . SER B 1 93 ? -18.594 -1.057 -13.586 1 96.25 93 SER B O 1
ATOM 4358 N N . PHE B 1 94 ? -16.516 -0.814 -14.156 1 97.25 94 PHE B N 1
ATOM 4359 C CA . PHE B 1 94 ? -16.234 -2.244 -14.094 1 97.25 94 PHE B CA 1
ATOM 4360 C C . PHE B 1 94 ? -16.516 -2.791 -12.703 1 97.25 94 PHE B C 1
ATOM 4362 O O . PHE B 1 94 ? -17.172 -3.822 -12.547 1 97.25 94 PHE B O 1
ATOM 4369 N N . MET B 1 95 ? -15.992 -2.109 -11.688 1 97.06 95 MET B N 1
ATOM 4370 C CA . MET B 1 95 ? -16.141 -2.576 -10.312 1 97.06 95 MET B CA 1
ATOM 4371 C C . MET B 1 95 ? -17.609 -2.545 -9.883 1 97.06 95 MET B C 1
ATOM 4373 O O . MET B 1 95 ? -18.047 -3.398 -9.117 1 97.06 95 MET B O 1
ATOM 4377 N N . GLN B 1 96 ? -18.328 -1.513 -10.336 1 96.75 96 GLN B N 1
ATOM 4378 C CA . GLN B 1 96 ? -19.766 -1.475 -10.062 1 96.75 96 GLN B CA 1
ATOM 4379 C C . GLN B 1 96 ? -20.469 -2.717 -10.609 1 96.75 96 GLN B C 1
ATOM 4381 O O . GLN B 1 96 ? -21.312 -3.311 -9.938 1 96.75 96 GLN B O 1
ATOM 4386 N N . ASN B 1 97 ? -20.078 -3.029 -11.797 1 97.31 97 ASN B N 1
ATOM 4387 C CA . ASN B 1 97 ? -20.656 -4.215 -12.43 1 97.31 97 ASN B CA 1
ATOM 4388 C C . ASN B 1 97 ? -20.281 -5.488 -11.68 1 97.31 97 ASN B C 1
ATOM 4390 O O . ASN B 1 97 ? -21.141 -6.324 -11.398 1 97.31 97 ASN B O 1
ATOM 4394 N N . LEU B 1 98 ? -19.016 -5.672 -11.383 1 97.81 98 LEU B N 1
ATOM 4395 C CA . LEU B 1 98 ? -18.578 -6.859 -10.656 1 97.81 98 LEU B CA 1
ATOM 4396 C C . LEU B 1 98 ? -19.25 -6.953 -9.297 1 97.81 98 LEU B C 1
ATOM 4398 O O . LEU B 1 98 ? -19.672 -8.031 -8.875 1 97.81 98 LEU B O 1
ATOM 4402 N N . SER B 1 99 ? -19.312 -5.824 -8.586 1 97.31 99 SER B N 1
ATOM 4403 C CA . SER B 1 99 ? -19.969 -5.797 -7.277 1 97.31 99 SER B CA 1
ATOM 4404 C C . SER B 1 99 ? -21.422 -6.25 -7.371 1 97.31 99 SER B C 1
ATOM 4406 O O . SER B 1 99 ? -21.891 -6.992 -6.512 1 97.31 99 SER B O 1
ATOM 4408 N N . ALA B 1 100 ? -22.109 -5.816 -8.383 1 96.94 100 ALA B N 1
ATOM 4409 C CA . ALA B 1 100 ? -23.5 -6.227 -8.594 1 96.94 100 ALA B CA 1
ATOM 4410 C C . ALA B 1 100 ? -23.594 -7.727 -8.844 1 96.94 100 ALA B C 1
ATOM 4412 O O . ALA B 1 100 ? -24.5 -8.391 -8.328 1 96.94 100 ALA B O 1
ATOM 4413 N N . VAL B 1 101 ? -22.703 -8.219 -9.648 1 97.25 101 VAL B N 1
ATOM 4414 C CA . VAL B 1 101 ? -22.656 -9.648 -9.938 1 97.25 101 VAL B CA 1
ATOM 4415 C C . VAL B 1 101 ? -22.375 -10.43 -8.656 1 97.25 101 VAL B C 1
ATOM 4417 O O . VAL B 1 101 ? -23.031 -11.445 -8.391 1 97.25 101 VAL B O 1
ATOM 4420 N N . MET B 1 102 ? -21.469 -9.953 -7.906 1 97.56 102 MET B N 1
ATOM 4421 C CA . MET B 1 102 ? -21.125 -10.602 -6.648 1 97.56 102 MET B CA 1
ATOM 4422 C C . MET B 1 102 ? -22.312 -10.594 -5.688 1 97.56 102 MET B C 1
ATOM 4424 O O . MET B 1 102 ? -22.547 -11.562 -4.973 1 97.56 102 MET B O 1
ATOM 4428 N N . ALA B 1 103 ? -23.062 -9.508 -5.621 1 96.62 103 ALA B N 1
ATOM 4429 C CA . ALA B 1 103 ? -24.203 -9.367 -4.715 1 96.62 103 ALA B CA 1
ATOM 4430 C C . ALA B 1 103 ? -25.328 -10.32 -5.105 1 96.62 103 ALA B C 1
ATOM 4432 O O . ALA B 1 103 ? -26.156 -10.695 -4.266 1 96.62 103 ALA B O 1
ATOM 4433 N N . SER B 1 104 ? -25.344 -10.734 -6.301 1 95.12 104 SER B N 1
ATOM 4434 C CA . SER B 1 104 ? -26.391 -11.641 -6.777 1 95.12 104 SER B CA 1
ATOM 4435 C C . SER B 1 104 ? -25.812 -13.016 -7.105 1 95.12 104 SER B C 1
ATOM 4437 O O . SER B 1 104 ? -26.469 -13.828 -7.754 1 95.12 104 SER B O 1
ATOM 4439 N N . PHE B 1 105 ? -24.641 -13.203 -6.766 1 90.62 105 PHE B N 1
ATOM 4440 C CA . PHE B 1 105 ? -23.875 -14.391 -7.105 1 90.62 105 PHE B CA 1
ATOM 4441 C C . PHE B 1 105 ? -24.5 -15.641 -6.508 1 90.62 105 PHE B C 1
ATOM 4443 O O . PHE B 1 105 ? -24.797 -15.688 -5.309 1 90.62 105 PHE B O 1
ATOM 4450 N N . ASP B 1 106 ? -24.797 -16.656 -7.281 1 92.44 106 ASP B N 1
ATOM 4451 C CA . ASP B 1 106 ? -25.281 -17.938 -6.777 1 92.44 106 ASP B CA 1
ATOM 4452 C C . ASP B 1 106 ? -24.125 -18.797 -6.25 1 92.44 106 ASP B C 1
ATOM 4454 O O . ASP B 1 106 ? -23.688 -19.734 -6.918 1 92.44 106 ASP B O 1
ATOM 4458 N N . TRP B 1 107 ? -23.812 -18.609 -5.035 1 94.12 107 TRP B N 1
ATOM 4459 C CA . TRP B 1 107 ? -22.656 -19.266 -4.449 1 94.12 107 TRP B CA 1
ATOM 4460 C C . TRP B 1 107 ? -22.891 -20.781 -4.344 1 94.12 107 TRP B C 1
ATOM 4462 O O . TRP B 1 107 ? -21.953 -21.562 -4.504 1 94.12 107 TRP B O 1
ATOM 4472 N N . LYS B 1 108 ? -24.078 -21.156 -4.066 1 92.31 108 LYS B N 1
ATOM 4473 C CA . LYS B 1 108 ? -24.375 -22.578 -3.928 1 92.31 108 LYS B CA 1
ATOM 4474 C C . LYS B 1 108 ? -24.031 -23.344 -5.207 1 92.31 108 LYS B C 1
ATOM 4476 O O . LYS B 1 108 ? -23.438 -24.422 -5.156 1 92.31 108 LYS B O 1
ATOM 4481 N N . GLN B 1 109 ? -24.406 -22.797 -6.242 1 92.56 109 GLN B N 1
ATOM 4482 C CA . GLN B 1 109 ? -24.062 -23.406 -7.523 1 92.56 109 GLN B CA 1
ATOM 4483 C C . GLN B 1 109 ? -22.547 -23.422 -7.734 1 92.56 109 GLN B C 1
ATOM 4485 O O . GLN B 1 109 ? -22 -24.438 -8.18 1 92.56 109 GLN B O 1
ATOM 4490 N N . HIS B 1 110 ? -21.906 -22.375 -7.422 1 90.81 110 HIS B N 1
ATOM 4491 C CA . HIS B 1 110 ? -20.453 -22.281 -7.633 1 90.81 110 HIS B CA 1
ATOM 4492 C C . HIS B 1 110 ? -19.703 -23.203 -6.68 1 90.81 110 HIS B C 1
ATOM 4494 O O . HIS B 1 110 ? -18.672 -23.766 -7.043 1 90.81 110 HIS B O 1
ATOM 4500 N N . GLN B 1 111 ? -20.203 -23.266 -5.504 1 93.81 111 GLN B N 1
ATOM 4501 C CA . GLN B 1 111 ? -19.625 -24.203 -4.547 1 93.81 111 GLN B CA 1
ATOM 4502 C C . GLN B 1 111 ? -19.688 -25.641 -5.074 1 93.81 111 GLN B C 1
ATOM 4504 O O . GLN B 1 111 ? -18.75 -26.406 -4.879 1 93.81 111 GLN B O 1
ATOM 4509 N N . HIS B 1 112 ? -20.766 -26 -5.707 1 93.38 112 HIS B N 1
ATOM 4510 C CA . HIS B 1 112 ? -20.859 -27.297 -6.355 1 93.38 112 HIS B CA 1
ATOM 4511 C C . HIS B 1 112 ? -19.781 -27.469 -7.422 1 93.38 112 HIS B C 1
ATOM 4513 O O . HIS B 1 112 ? -19.172 -28.531 -7.531 1 93.38 112 HIS B O 1
ATOM 4519 N N . PHE B 1 113 ? -19.562 -26.438 -8.133 1 92.19 113 PHE B N 1
ATOM 4520 C CA . PHE B 1 113 ? -18.547 -26.469 -9.172 1 92.19 113 PHE B CA 1
ATOM 4521 C C . PHE B 1 113 ? -17.156 -26.625 -8.57 1 92.19 113 PHE B C 1
ATOM 4523 O O . PHE B 1 113 ? -16.312 -27.359 -9.102 1 92.19 113 PHE B O 1
ATOM 4530 N N . LEU B 1 114 ? -16.906 -25.969 -7.48 1 94.81 114 LEU B N 1
ATOM 4531 C CA . LEU B 1 114 ? -15.617 -26.062 -6.805 1 94.81 114 LEU B CA 1
ATOM 4532 C C . LEU B 1 114 ? -15.359 -27.484 -6.32 1 94.81 114 LEU B C 1
ATOM 4534 O O . LEU B 1 114 ? -14.203 -27.906 -6.184 1 94.81 114 LEU B O 1
ATOM 4538 N N . ASN B 1 115 ? -16.422 -28.219 -6.121 1 96.31 115 ASN B N 1
ATOM 4539 C CA . ASN B 1 115 ? -16.312 -29.578 -5.582 1 96.31 115 ASN B CA 1
ATOM 4540 C C . ASN B 1 115 ? -16.344 -30.625 -6.688 1 96.31 115 ASN B C 1
ATOM 4542 O O . ASN B 1 115 ? -16.469 -31.812 -6.414 1 96.31 115 ASN B O 1
ATOM 4546 N N . THR B 1 116 ? -16.203 -30.172 -7.934 1 92.62 116 THR B N 1
ATOM 4547 C CA . THR B 1 116 ? -16.172 -31.109 -9.055 1 92.62 116 THR B CA 1
ATOM 4548 C C . THR B 1 116 ? -14.891 -31.938 -9.016 1 92.62 116 THR B C 1
ATOM 4550 O O . THR B 1 116 ? -14.891 -33.125 -9.422 1 92.62 116 THR B O 1
ATOM 4553 N N . PHE B 1 117 ? -13.805 -31.375 -8.578 1 93.81 117 PHE B N 1
ATOM 4554 C CA . PHE B 1 117 ? -12.539 -32.094 -8.445 1 93.81 117 PHE B CA 1
ATOM 4555 C C . PHE B 1 117 ? -12.367 -32.625 -7.035 1 93.81 117 PHE B C 1
ATOM 4557 O O . PHE B 1 117 ? -12.758 -31.984 -6.062 1 93.81 117 PHE B O 1
ATOM 4564 N N . LYS B 1 118 ? -11.773 -33.812 -6.98 1 95.56 118 LYS B N 1
ATOM 4565 C CA . LYS B 1 118 ? -11.477 -34.375 -5.656 1 95.56 118 LYS B CA 1
ATOM 4566 C C . LYS B 1 118 ? -10.406 -33.531 -4.949 1 95.56 118 LYS B C 1
ATOM 4568 O O . LYS B 1 118 ? -9.398 -33.156 -5.551 1 95.56 118 LYS B O 1
ATOM 4573 N N . GLN B 1 119 ? -10.688 -33.219 -3.742 1 97.75 119 GLN B N 1
ATOM 4574 C CA . GLN B 1 119 ? -9.789 -32.375 -2.965 1 97.75 119 GLN B CA 1
ATOM 4575 C C . GLN B 1 119 ? -9.453 -33.031 -1.62 1 97.75 119 GLN B C 1
ATOM 4577 O O . GLN B 1 119 ? -10.242 -33.812 -1.09 1 97.75 119 GLN B O 1
ATOM 4582 N N . TYR B 1 120 ? -8.312 -32.656 -1.098 1 98.69 120 TYR B N 1
ATOM 4583 C CA . TYR B 1 120 ? -7.785 -33.281 0.114 1 98.69 120 TYR B CA 1
ATOM 4584 C C . TYR B 1 120 ? -7.004 -32.281 0.942 1 98.69 120 TYR B C 1
ATOM 4586 O O . TYR B 1 120 ? -6.77 -31.141 0.499 1 98.69 120 TYR B O 1
ATOM 4594 N N . ARG B 1 121 ? -6.68 -32.656 2.189 1 98.56 121 ARG B N 1
ATOM 4595 C CA . ARG B 1 121 ? -5.793 -31.906 3.066 1 98.56 121 ARG B CA 1
ATOM 4596 C C . ARG B 1 121 ? -4.879 -32.844 3.857 1 98.56 121 ARG B C 1
ATOM 4598 O O . ARG B 1 121 ? -5.27 -33.969 4.199 1 98.56 121 ARG B O 1
ATOM 4605 N N . THR B 1 122 ? -3.771 -32.406 4.117 1 98.75 122 THR B N 1
ATOM 4606 C CA . THR B 1 122 ? -2.807 -33.094 4.977 1 98.75 122 THR B CA 1
ATOM 4607 C C . THR B 1 122 ? -1.928 -32.094 5.711 1 98.75 122 THR B C 1
ATOM 4609 O O . THR B 1 122 ? -1.938 -30.891 5.391 1 98.75 122 THR B O 1
ATOM 4612 N N . GLU B 1 123 ? -1.315 -32.531 6.777 1 98.62 123 GLU B N 1
ATOM 4613 C CA . GLU B 1 123 ? -0.506 -31.625 7.574 1 98.62 123 GLU B CA 1
ATOM 4614 C C . GLU B 1 123 ? 0.973 -31.734 7.215 1 98.62 123 GLU B C 1
ATOM 4616 O O . GLU B 1 123 ? 1.518 -32.844 7.156 1 98.62 123 GLU B O 1
ATOM 4621 N N . ILE B 1 124 ? 1.564 -30.703 6.93 1 98.69 124 ILE B N 1
ATOM 4622 C CA . ILE B 1 124 ? 2.992 -30.641 6.641 1 98.69 124 ILE B CA 1
ATOM 4623 C C . ILE B 1 124 ? 3.607 -29.422 7.305 1 98.69 124 ILE B C 1
ATOM 4625 O O . ILE B 1 124 ? 3.193 -28.281 7.039 1 98.69 124 ILE B O 1
ATOM 4629 N N . GLU B 1 125 ? 4.652 -29.594 8.18 1 98.31 125 GLU B N 1
ATOM 4630 C CA . GLU B 1 125 ? 5.395 -28.562 8.891 1 98.31 125 GLU B CA 1
ATOM 4631 C C . GLU B 1 125 ? 4.453 -27.641 9.672 1 98.31 125 GLU B C 1
ATOM 4633 O O . GLU B 1 125 ? 4.605 -26.422 9.648 1 98.31 125 GLU B O 1
ATOM 4638 N N . GLY B 1 126 ? 3.441 -28.188 10.211 1 98.31 126 GLY B N 1
ATOM 4639 C CA . GLY B 1 126 ? 2.51 -27.5 11.086 1 98.31 126 GLY B CA 1
ATOM 4640 C C . GLY B 1 126 ? 1.371 -26.828 10.344 1 98.31 126 GLY B C 1
ATOM 4641 O O . GLY B 1 126 ? 0.561 -26.125 10.938 1 98.31 126 GLY B O 1
ATOM 4642 N N . LEU B 1 127 ? 1.283 -26.984 9.055 1 98.69 127 LEU B N 1
ATOM 4643 C CA . LEU B 1 127 ? 0.251 -26.359 8.234 1 98.69 127 LEU B CA 1
ATOM 4644 C C . LEU B 1 127 ? -0.651 -27.422 7.598 1 98.69 127 LEU B C 1
ATOM 4646 O O . LEU B 1 127 ? -0.171 -28.453 7.141 1 98.69 127 LEU B O 1
ATOM 4650 N N . LEU B 1 128 ? -1.949 -27.219 7.633 1 98.69 128 LEU B N 1
ATOM 4651 C CA . LEU B 1 128 ? -2.838 -27.984 6.773 1 98.69 128 LEU B CA 1
ATOM 4652 C C . LEU B 1 128 ? -2.697 -27.562 5.316 1 98.69 128 LEU B C 1
ATOM 4654 O O . LEU B 1 128 ? -2.947 -26.391 4.984 1 98.69 128 LEU B O 1
ATOM 4658 N N . ILE B 1 129 ? -2.295 -28.484 4.492 1 98.88 129 ILE B N 1
ATOM 4659 C CA . ILE B 1 129 ? -2.092 -28.203 3.074 1 98.88 129 ILE B CA 1
ATOM 4660 C C . ILE B 1 129 ? -3.232 -28.812 2.264 1 98.88 129 ILE B C 1
ATOM 4662 O O . ILE B 1 129 ? -3.414 -30.031 2.256 1 98.88 129 ILE B O 1
ATOM 4666 N N . HIS B 1 130 ? -3.975 -27.969 1.63 1 98.94 130 HIS B N 1
ATOM 4667 C CA . HIS B 1 130 ? -5.047 -28.344 0.715 1 98.94 130 HIS B CA 1
ATOM 4668 C C . HIS B 1 130 ? -4.496 -28.672 -0.67 1 98.94 130 HIS B C 1
ATOM 4670 O O . HIS B 1 130 ? -3.561 -28.016 -1.14 1 98.94 130 HIS B O 1
ATOM 4676 N N . PHE B 1 131 ? -5.102 -29.688 -1.329 1 98.88 131 PHE B N 1
ATOM 4677 C CA . PHE B 1 131 ? -4.711 -29.953 -2.709 1 98.88 131 PHE B CA 1
ATOM 4678 C C . PHE B 1 131 ? -5.797 -30.719 -3.443 1 98.88 131 PHE B C 1
ATOM 4680 O O . PHE B 1 131 ? -6.602 -31.422 -2.818 1 98.88 131 PHE B O 1
ATOM 4687 N N . LEU B 1 132 ? -5.777 -30.516 -4.762 1 98.62 132 LEU B N 1
ATOM 4688 C CA . LEU B 1 132 ? -6.52 -31.391 -5.664 1 98.62 132 LEU B CA 1
ATOM 4689 C C . LEU B 1 132 ? -5.66 -32.562 -6.105 1 98.62 132 LEU B C 1
ATOM 4691 O O . LEU B 1 132 ? -4.445 -32.438 -6.254 1 98.62 132 LEU B O 1
ATOM 4695 N N . ARG B 1 133 ? -6.258 -33.656 -6.289 1 97.81 133 ARG B N 1
ATOM 4696 C CA . ARG B 1 133 ? -5.652 -34.781 -6.977 1 97.81 133 ARG B CA 1
ATOM 4697 C C . ARG B 1 133 ? -6.621 -35.406 -7.984 1 97.81 133 ARG B C 1
ATOM 4699 O O . ARG B 1 133 ? -7.66 -35.938 -7.602 1 97.81 133 ARG B O 1
ATOM 4706 N N . ILE B 1 134 ? -6.23 -35.25 -9.234 1 95.69 134 ILE B N 1
ATOM 4707 C CA . ILE B 1 134 ? -7.113 -35.719 -10.297 1 95.69 134 ILE B CA 1
ATOM 4708 C C . ILE B 1 134 ? -6.367 -36.688 -11.203 1 95.69 134 ILE B C 1
ATOM 4710 O O . ILE B 1 134 ? -5.316 -36.375 -11.758 1 95.69 134 ILE B O 1
ATOM 4714 N N . SER B 1 135 ? -6.879 -37.812 -11.234 1 90.19 135 SER B N 1
ATOM 4715 C CA . SER B 1 135 ? -6.355 -38.844 -12.125 1 90.19 135 SER B CA 1
ATOM 4716 C C . SER B 1 135 ? -7.48 -39.688 -12.727 1 90.19 135 SER B C 1
ATOM 4718 O O . SER B 1 135 ? -8.453 -40 -12.039 1 90.19 135 SER B O 1
ATOM 4720 N N . LEU B 1 136 ? -7.355 -39.844 -13.961 1 86.25 136 LEU B N 1
ATOM 4721 C CA . LEU B 1 136 ? -8.312 -40.75 -14.602 1 86.25 136 LEU B CA 1
ATOM 4722 C C . LEU B 1 136 ? -7.785 -42.188 -14.633 1 86.25 136 LEU B C 1
ATOM 4724 O O . LEU B 1 136 ? -6.5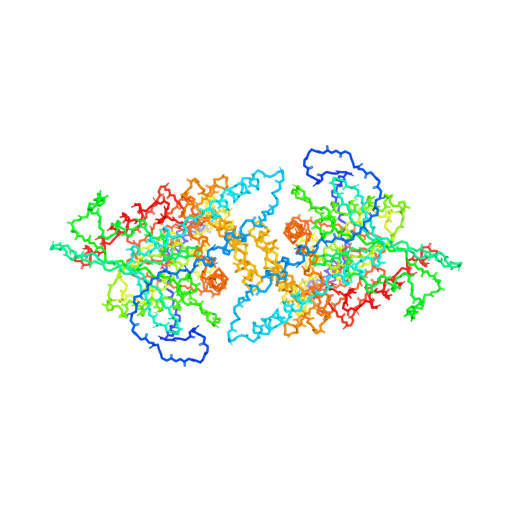82 -42.406 -14.469 1 86.25 136 LEU B O 1
ATOM 4728 N N . PRO B 1 137 ? -8.688 -43.094 -14.805 1 85 137 PRO B N 1
ATOM 4729 C CA . PRO B 1 137 ? -8.258 -44.5 -14.852 1 85 137 PRO B CA 1
ATOM 4730 C C . PRO B 1 137 ? -7.23 -44.781 -15.945 1 85 137 PRO B C 1
ATOM 4732 O O . PRO B 1 137 ? -7.32 -44.219 -17.031 1 85 137 PRO B O 1
ATOM 4735 N N . GLU B 1 138 ? -6.352 -45.625 -15.523 1 82.62 138 GLU B N 1
ATOM 4736 C CA . GLU B 1 138 ? -5.297 -46 -16.469 1 82.62 138 GLU B CA 1
ATOM 4737 C C . GLU B 1 138 ? -5.871 -46.688 -17.703 1 82.62 138 GLU B C 1
ATOM 4739 O O . GLU B 1 138 ? -6.812 -47.469 -17.594 1 82.62 138 GLU B O 1
ATOM 4744 N N . GLU B 1 139 ? -5.426 -46.219 -18.781 1 80.81 139 GLU B N 1
ATOM 4745 C CA . GLU B 1 139 ? -5.75 -46.844 -20.047 1 80.81 139 GLU B CA 1
ATOM 4746 C C . GLU B 1 139 ? -4.562 -47.656 -20.578 1 80.81 139 GLU B C 1
ATOM 4748 O O . GLU B 1 139 ? -3.414 -47.219 -20.453 1 80.81 139 GLU B O 1
ATOM 4753 N N . LYS B 1 140 ? -4.93 -48.781 -21.125 1 82.19 140 LYS B N 1
ATOM 4754 C CA . LYS B 1 140 ? -3.873 -49.625 -21.672 1 82.19 140 LYS B CA 1
ATOM 4755 C C . LYS B 1 140 ? -3.064 -48.875 -22.734 1 82.19 140 LYS B C 1
ATOM 4757 O O . LYS B 1 140 ? -3.633 -48.188 -23.609 1 82.19 140 LYS B O 1
ATOM 4762 N N . GLY B 1 141 ? -1.74 -48.875 -22.609 1 79.56 141 GLY B N 1
ATOM 4763 C CA . GLY B 1 141 ? -0.846 -48.281 -23.594 1 79.56 141 GLY B CA 1
ATOM 4764 C C . GLY B 1 141 ? -0.625 -46.812 -23.359 1 79.56 141 GLY B C 1
ATOM 4765 O O . GLY B 1 141 ? 0.059 -46.156 -24.156 1 79.56 141 GLY B O 1
ATOM 4766 N N . LYS B 1 142 ? -1.272 -46.312 -22.359 1 86 142 LYS B N 1
ATOM 4767 C CA . LYS B 1 142 ? -1.146 -44.906 -22.062 1 86 142 LYS B CA 1
ATOM 4768 C C . LYS B 1 142 ? -0.467 -44.6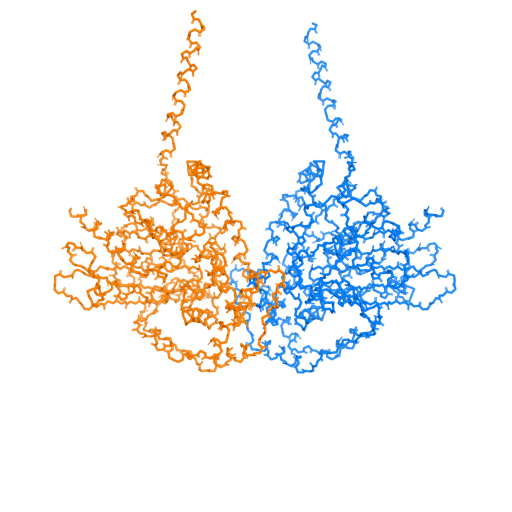56 -20.719 1 86 142 LYS B C 1
ATOM 4770 O O . LYS B 1 142 ? -0.92 -45.188 -19.703 1 86 142 LYS B O 1
ATOM 4775 N N . ASP B 1 143 ? 0.605 -43.969 -20.734 1 89 143 ASP B N 1
ATOM 4776 C CA . ASP B 1 143 ? 1.312 -43.656 -19.484 1 89 143 ASP B CA 1
ATOM 4777 C C . ASP B 1 143 ? 0.605 -42.562 -18.703 1 89 143 ASP B C 1
ATOM 4779 O O . ASP B 1 143 ? 0.044 -41.625 -19.281 1 89 143 ASP B O 1
ATOM 4783 N N . THR B 1 144 ? 0.54 -42.719 -17.422 1 93.5 144 THR B N 1
ATOM 4784 C CA . THR B 1 144 ? 0.068 -41.688 -16.531 1 93.5 144 THR B CA 1
ATOM 4785 C C . THR B 1 144 ? 1.243 -40.969 -15.867 1 93.5 144 THR B C 1
ATOM 4787 O O . THR B 1 144 ? 2.012 -41.594 -15.125 1 93.5 144 THR B O 1
ATOM 4790 N N . ILE B 1 145 ? 1.401 -39.719 -16.172 1 95.69 145 ILE B N 1
ATOM 4791 C CA . ILE B 1 145 ? 2.553 -38.938 -15.719 1 95.69 145 ILE B CA 1
ATOM 4792 C C . ILE B 1 145 ? 2.117 -37.938 -14.648 1 95.69 145 ILE B C 1
ATOM 4794 O O . ILE B 1 145 ? 1.255 -37.094 -14.891 1 95.69 145 ILE B O 1
ATOM 4798 N N . PRO B 1 146 ? 2.662 -38 -13.43 1 98.06 146 PRO B N 1
ATOM 4799 C CA . PRO B 1 146 ? 2.309 -37.031 -12.391 1 98.06 146 PRO B CA 1
ATOM 4800 C C . PRO B 1 146 ? 2.834 -35.625 -12.703 1 98.06 146 PRO B C 1
ATOM 4802 O O . PRO B 1 146 ? 3.967 -35.469 -13.172 1 98.06 146 PRO B O 1
ATOM 4805 N N . ILE B 1 147 ? 1.966 -34.656 -12.492 1 98.81 147 ILE B N 1
ATOM 4806 C CA . ILE B 1 147 ? 2.377 -33.25 -12.656 1 98.81 147 ILE B CA 1
ATOM 4807 C C . ILE B 1 147 ? 1.813 -32.406 -11.516 1 98.81 147 ILE B C 1
ATOM 4809 O O . ILE B 1 147 ? 0.66 -32.594 -11.117 1 98.81 147 ILE B O 1
ATOM 4813 N N . LEU B 1 148 ? 2.668 -31.609 -10.914 1 98.94 148 LEU B N 1
ATOM 4814 C CA . LEU B 1 148 ? 2.312 -30.641 -9.883 1 98.94 148 LEU B CA 1
ATOM 4815 C C . LEU B 1 148 ? 2.092 -29.25 -10.477 1 98.94 148 LEU B C 1
ATOM 4817 O O . LEU B 1 148 ? 2.975 -28.719 -11.148 1 98.94 148 LEU B O 1
ATOM 4821 N N . LEU B 1 149 ? 0.89 -28.703 -10.344 1 98.88 149 LEU B N 1
ATOM 4822 C CA . LEU B 1 149 ? 0.589 -27.344 -10.82 1 98.88 149 LEU B CA 1
ATOM 4823 C C . LEU B 1 149 ? 0.601 -26.359 -9.664 1 98.88 149 LEU B C 1
ATOM 4825 O O . LEU B 1 149 ? -0.149 -26.516 -8.695 1 98.88 149 LEU B O 1
ATOM 4829 N N . LEU B 1 150 ? 1.39 -25.312 -9.766 1 98.88 150 LEU B N 1
ATOM 4830 C CA . LEU B 1 150 ? 1.56 -24.328 -8.695 1 98.88 150 LEU B CA 1
ATOM 4831 C C . LEU B 1 150 ? 1.035 -22.969 -9.125 1 98.88 150 LEU B C 1
ATOM 4833 O O . LEU B 1 150 ? 1.532 -22.375 -10.094 1 98.88 150 LEU B O 1
ATOM 4837 N N . HIS B 1 151 ? 0.039 -22.469 -8.367 1 98.38 151 HIS B N 1
ATOM 4838 C CA . HIS B 1 151 ? -0.496 -21.141 -8.625 1 98.38 151 HIS B CA 1
ATOM 4839 C C . HIS B 1 151 ? 0.372 -20.062 -7.98 1 98.38 151 HIS B C 1
ATOM 4841 O O . HIS B 1 151 ? 1.319 -20.375 -7.254 1 98.38 151 HIS B O 1
ATOM 4847 N N . GLY B 1 152 ? 0.095 -18.812 -8.297 1 96.94 152 GLY B N 1
ATOM 4848 C CA . GLY B 1 152 ? 0.772 -17.688 -7.688 1 96.94 152 GLY B CA 1
ATOM 4849 C C . GLY B 1 152 ? -0.18 -16.703 -7.027 1 96.94 152 GLY B C 1
ATOM 4850 O O . GLY B 1 152 ? -1.206 -17.109 -6.473 1 96.94 152 GLY B O 1
ATOM 4851 N N . PHE B 1 153 ? 0.251 -15.477 -6.902 1 95.06 153 PHE B N 1
ATOM 4852 C CA . PHE B 1 153 ? -0.518 -14.383 -6.312 1 95.06 153 PHE B CA 1
ATOM 4853 C C . PHE B 1 153 ? -0.982 -13.406 -7.387 1 95.06 153 PHE B C 1
ATOM 4855 O O . PHE B 1 153 ? -0.217 -13.055 -8.281 1 95.06 153 PHE B O 1
ATOM 4862 N N . PRO B 1 154 ? -2.221 -12.945 -7.258 1 95.19 154 PRO B N 1
ATOM 4863 C CA . PRO B 1 154 ? -3.299 -13.359 -6.355 1 95.19 154 PRO B CA 1
ATOM 4864 C C . PRO B 1 154 ? -4.211 -14.414 -6.973 1 95.19 154 PRO B C 1
ATOM 4866 O O . PRO B 1 154 ? -5.438 -14.289 -6.91 1 95.19 154 PRO B O 1
ATOM 4869 N N . GLY B 1 155 ? -3.518 -15.383 -7.523 1 96.56 155 GLY B N 1
ATOM 4870 C CA . GLY B 1 155 ? -4.242 -16.531 -8.039 1 96.56 155 GLY B CA 1
ATOM 4871 C C . GLY B 1 155 ? -4.566 -17.562 -6.965 1 96.56 155 GLY B C 1
ATOM 4872 O O . GLY B 1 155 ? -4.422 -17.281 -5.77 1 96.56 155 GLY B O 1
ATOM 4873 N N . SER B 1 156 ? -5.164 -18.688 -7.387 1 97.62 156 SER B N 1
ATOM 4874 C CA . SER B 1 156 ? -5.559 -19.797 -6.527 1 97.62 156 SER B CA 1
ATOM 4875 C C . SER B 1 156 ? -5.484 -21.125 -7.27 1 97.62 156 SER B C 1
ATOM 4877 O O . SER B 1 156 ? -5.262 -21.156 -8.484 1 97.62 156 SER B O 1
ATOM 4879 N N . TYR B 1 157 ? -5.707 -22.188 -6.461 1 97.94 157 TYR B N 1
ATOM 4880 C CA . TYR B 1 157 ? -5.758 -23.516 -7.055 1 97.94 157 TYR B CA 1
ATOM 4881 C C . TYR B 1 157 ? -6.832 -23.594 -8.133 1 97.94 157 TYR B C 1
ATOM 4883 O O . TYR B 1 157 ? -6.707 -24.359 -9.086 1 97.94 157 TYR B O 1
ATOM 4891 N N . TRP B 1 158 ? -7.828 -22.828 -7.992 1 96.56 158 TRP B N 1
ATOM 4892 C CA . TRP B 1 158 ? -9 -22.906 -8.859 1 96.56 158 TRP B CA 1
ATOM 4893 C C . TRP B 1 158 ? -8.688 -22.344 -10.242 1 96.56 158 TRP B C 1
ATOM 4895 O O . TRP B 1 158 ? -9.398 -22.625 -11.211 1 96.56 158 TRP B O 1
ATOM 4905 N N . ASP B 1 159 ? -7.629 -21.625 -10.344 1 96.19 159 ASP B N 1
ATOM 4906 C CA . ASP B 1 159 ? -7.297 -20.969 -11.602 1 96.19 159 ASP B CA 1
ATOM 4907 C C . ASP B 1 159 ? -6.945 -21.984 -12.68 1 96.19 159 ASP B C 1
ATOM 4909 O O . ASP B 1 159 ? -6.914 -21.656 -13.867 1 96.19 159 ASP B O 1
ATOM 4913 N N . PHE B 1 160 ? -6.754 -23.219 -12.289 1 97.5 160 PHE B N 1
ATOM 4914 C CA . PHE B 1 160 ? -6.344 -24.25 -13.234 1 97.5 160 PHE B CA 1
ATOM 4915 C C . PHE B 1 160 ? -7.551 -25.047 -13.719 1 97.5 160 PHE B C 1
ATOM 4917 O O . PHE B 1 160 ? -7.398 -26.047 -14.422 1 97.5 160 PHE B O 1
ATOM 4924 N N . PHE B 1 161 ? -8.781 -24.656 -13.414 1 96.56 161 PHE B N 1
ATOM 4925 C CA . PHE B 1 161 ? -9.961 -25.469 -13.648 1 96.56 161 PHE B CA 1
ATOM 4926 C C . PHE B 1 161 ? -10.156 -25.719 -15.141 1 96.56 161 PHE B C 1
ATOM 4928 O O . PHE B 1 161 ? -10.727 -26.734 -15.531 1 96.56 161 PHE B O 1
ATOM 4935 N N . LYS B 1 162 ? -9.641 -24.828 -16 1 95.38 162 LYS B N 1
ATOM 4936 C CA . LYS B 1 162 ? -9.773 -25.016 -17.438 1 95.38 162 LYS B CA 1
ATOM 4937 C C . LYS B 1 162 ? -8.672 -25.922 -17.984 1 95.38 162 LYS B C 1
ATOM 4939 O O . LYS B 1 162 ? -8.875 -26.641 -18.953 1 95.38 162 LYS B O 1
ATOM 4944 N N . VAL B 1 163 ? -7.5 -25.922 -17.344 1 96.25 163 VAL B N 1
ATOM 4945 C CA . VAL B 1 163 ? -6.324 -26.656 -17.812 1 96.25 163 VAL B CA 1
ATOM 4946 C C . VAL B 1 163 ? -6.418 -28.109 -17.375 1 96.25 163 VAL B C 1
ATOM 4948 O O . VAL B 1 163 ? -5.992 -29.016 -18.109 1 96.25 163 VAL B O 1
ATOM 4951 N N . ILE B 1 164 ? -7.008 -28.375 -16.25 1 96.25 164 ILE B N 1
ATOM 4952 C CA . ILE B 1 164 ? -7.016 -29.688 -15.609 1 96.25 164 ILE B CA 1
ATOM 4953 C C . ILE B 1 164 ? -7.688 -30.703 -16.516 1 96.25 164 ILE B C 1
ATOM 4955 O O . ILE B 1 164 ? -7.121 -31.766 -16.812 1 96.25 164 ILE B O 1
ATOM 4959 N N . PRO B 1 165 ? -8.844 -30.391 -17.109 1 93.62 165 PRO B N 1
ATOM 4960 C CA . PRO B 1 165 ? -9.477 -31.391 -17.969 1 93.62 165 PRO B CA 1
ATOM 4961 C C . PRO B 1 165 ? -8.664 -31.672 -19.234 1 93.62 165 PRO B C 1
ATOM 4963 O O . PRO B 1 165 ? -8.664 -32.812 -19.719 1 93.62 165 PRO B O 1
ATOM 4966 N N . ILE B 1 166 ? -7.922 -30.688 -19.734 1 94.06 166 ILE B N 1
ATOM 4967 C CA . ILE B 1 166 ? -7.105 -30.875 -20.922 1 94.06 166 ILE B CA 1
ATOM 4968 C C . ILE B 1 166 ? -5.922 -31.797 -20.609 1 94.06 166 ILE B C 1
ATOM 4970 O O . ILE B 1 166 ? -5.57 -32.656 -21.391 1 94.06 166 ILE B O 1
ATOM 4974 N N . LEU B 1 167 ? -5.363 -31.625 -19.469 1 95.5 167 LEU B N 1
ATOM 4975 C CA . LEU B 1 167 ? -4.191 -32.406 -19.062 1 95.5 167 LEU B CA 1
ATOM 4976 C C . LEU B 1 167 ? -4.578 -33.844 -18.734 1 95.5 167 LEU B C 1
ATOM 4978 O O . LEU B 1 167 ? -3.828 -34.781 -19.031 1 95.5 167 LEU B O 1
ATOM 4982 N N . THR B 1 168 ? -5.73 -34.062 -18.141 1 93.31 168 THR B N 1
ATOM 4983 C CA . THR B 1 168 ? -6.105 -35.375 -17.641 1 93.31 168 THR B CA 1
ATOM 4984 C C . THR B 1 168 ? -6.785 -36.188 -18.719 1 93.31 168 THR B C 1
ATOM 4986 O O . THR B 1 168 ? -6.77 -37.438 -18.672 1 93.31 168 THR B O 1
ATOM 4989 N N . ASN B 1 169 ? -7.391 -35.531 -19.609 1 87.12 169 ASN B N 1
ATOM 4990 C CA . ASN B 1 169 ? -8.086 -36.219 -20.688 1 87.12 169 ASN B CA 1
ATOM 4991 C C . ASN B 1 169 ? -8.039 -35.438 -22 1 87.12 169 ASN B C 1
ATOM 4993 O O . ASN B 1 169 ? -9.078 -35 -22.5 1 87.12 169 ASN B O 1
ATOM 4997 N N . PRO B 1 170 ? -6.938 -35.469 -22.609 1 79.88 170 PRO B N 1
ATOM 4998 C CA . PRO B 1 170 ? -6.805 -34.625 -23.812 1 79.88 170 PRO B CA 1
ATOM 4999 C C . PRO B 1 170 ? -7.688 -35.125 -24.969 1 79.88 170 PRO B C 1
ATOM 5001 O O . PRO B 1 170 ? -8.258 -34.312 -25.688 1 79.88 170 PRO B O 1
ATOM 5004 N N . VAL B 1 171 ? -7.871 -36.281 -25.125 1 76.19 171 VAL B N 1
ATOM 5005 C CA . VAL B 1 171 ? -8.625 -36.875 -26.234 1 76.19 171 VAL B CA 1
ATOM 5006 C C . VAL B 1 171 ? -10.102 -36.469 -26.109 1 76.19 171 VAL B C 1
ATOM 5008 O O . VAL B 1 171 ? -10.742 -36.125 -27.109 1 76.19 171 VAL B O 1
ATOM 5011 N N . ARG B 1 172 ? -10.547 -36.562 -24.969 1 70.94 172 ARG B N 1
ATOM 5012 C CA . ARG B 1 172 ? -11.953 -36.281 -24.719 1 70.94 172 ARG B CA 1
ATOM 5013 C C . ARG B 1 172 ? -12.281 -34.844 -25.125 1 70.94 172 ARG B C 1
ATOM 5015 O O . ARG B 1 172 ? -13.398 -34.562 -25.562 1 70.94 172 ARG B O 1
ATOM 5022 N N . PHE B 1 173 ? -11.281 -34.125 -25.047 1 69.38 173 PHE B N 1
ATOM 5023 C CA . PHE B 1 173 ? -11.555 -32.719 -25.328 1 69.38 173 PHE B CA 1
ATOM 5024 C C . PHE B 1 173 ? -11.023 -32.312 -26.688 1 69.38 173 PHE B C 1
ATOM 5026 O O . PHE B 1 173 ? -10.953 -31.125 -27 1 69.38 173 PHE B O 1
ATOM 5033 N N . GLY B 1 174 ? -10.664 -33.375 -27.406 1 69.31 174 GLY B N 1
ATOM 5034 C CA . GLY B 1 174 ? -10.328 -33.188 -28.812 1 69.31 174 GLY B CA 1
ATOM 5035 C C . GLY B 1 174 ? -8.945 -32.594 -29.016 1 69.31 174 GLY B C 1
ATOM 5036 O O . GLY B 1 174 ? -8.68 -32 -30.047 1 69.31 174 GLY B O 1
ATOM 5037 N N . PHE B 1 175 ? -8.258 -32.781 -27.922 1 70.5 175 PHE B N 1
ATOM 5038 C CA . PHE B 1 175 ? -6.918 -32.219 -28.078 1 70.5 175 PHE B CA 1
ATOM 5039 C C . PHE B 1 175 ? -5.93 -33.281 -28.531 1 70.5 175 PHE B C 1
ATOM 5041 O O . PHE B 1 175 ? -5.91 -34.375 -27.984 1 70.5 175 PHE B O 1
ATOM 5048 N N . ASP B 1 176 ? -5.441 -33.125 -29.703 1 70.94 176 ASP B N 1
ATOM 5049 C CA . ASP B 1 176 ? -4.328 -33.938 -30.219 1 70.94 176 ASP B CA 1
ATOM 5050 C C . ASP B 1 176 ? -3.1 -33.062 -30.469 1 70.94 176 ASP B C 1
ATOM 5052 O O . ASP B 1 176 ? -3.064 -32.25 -31.406 1 70.94 176 ASP B O 1
ATOM 5056 N N . PHE B 1 177 ? -2.23 -33.281 -29.5 1 71.75 177 PHE B N 1
ATOM 5057 C CA . PHE B 1 177 ? -1.074 -32.375 -29.578 1 71.75 177 PHE B CA 1
ATOM 5058 C C . PHE B 1 177 ? 0.057 -33.031 -30.359 1 71.75 177 PHE B C 1
ATOM 5060 O O . PHE B 1 177 ? 1.183 -32.531 -30.375 1 71.75 177 PHE B O 1
ATOM 5067 N N . GLY B 1 178 ? -0.251 -34.062 -31.031 1 71.12 178 GLY B N 1
ATOM 5068 C CA . GLY B 1 178 ? 0.675 -34.75 -31.922 1 71.12 178 GLY B CA 1
ATOM 5069 C C . GLY B 1 178 ? 1.792 -35.469 -31.203 1 71.12 178 GLY B C 1
ATOM 5070 O O . GLY B 1 178 ? 2.91 -35.562 -31.719 1 71.12 178 GLY B O 1
ATOM 5071 N N . VAL B 1 179 ? 1.473 -35.969 -30.047 1 74.5 179 VAL B N 1
ATOM 5072 C CA . VAL B 1 179 ? 2.498 -36.688 -29.281 1 74.5 179 VAL B CA 1
ATOM 5073 C C . VAL B 1 179 ? 2.693 -38.062 -29.875 1 74.5 179 VAL B C 1
ATOM 5075 O O . VAL B 1 179 ? 1.731 -38.719 -30.297 1 74.5 179 VAL B O 1
ATOM 5078 N N . ARG B 1 180 ? 3.896 -38.625 -29.891 1 79 180 ARG B N 1
ATOM 5079 C CA . ARG B 1 180 ? 4.246 -39.906 -30.5 1 79 180 ARG B CA 1
ATOM 5080 C C . ARG B 1 180 ? 3.715 -41.062 -29.688 1 79 180 ARG B C 1
ATOM 5082 O O . ARG B 1 180 ? 3.152 -42 -30.25 1 79 180 ARG B O 1
ATOM 5089 N N . LYS B 1 181 ? 3.945 -41 -28.344 1 81.12 181 LYS B N 1
ATOM 5090 C CA . LYS B 1 181 ? 3.391 -41.938 -27.391 1 81.12 181 LYS B CA 1
ATOM 5091 C C . LYS B 1 181 ? 2.359 -41.281 -26.484 1 81.12 181 LYS B C 1
ATOM 5093 O O . LYS B 1 181 ? 2.666 -40.312 -25.797 1 81.12 181 LYS B O 1
ATOM 5098 N N . PRO B 1 182 ? 1.206 -41.844 -26.516 1 85 182 PRO B N 1
ATOM 5099 C CA . PRO B 1 182 ? 0.142 -41.219 -25.75 1 85 182 PRO B CA 1
ATOM 5100 C C . PRO B 1 182 ? 0.389 -41.281 -24.234 1 85 182 PRO B C 1
ATOM 5102 O O . PRO B 1 182 ? 0.874 -42.281 -23.734 1 85 182 PRO B O 1
ATOM 5105 N N . PHE B 1 183 ? 0.145 -40.219 -23.562 1 89.81 183 PHE B N 1
ATOM 5106 C CA . PHE B 1 183 ? 0.17 -40.188 -22.109 1 89.81 183 PHE B CA 1
ATOM 5107 C C . PHE B 1 183 ? -0.865 -39.188 -21.578 1 89.81 183 PHE B C 1
ATOM 5109 O O . PHE B 1 183 ? -1.412 -38.375 -22.328 1 89.81 183 PHE B O 1
ATOM 5116 N N . GLN B 1 184 ? -1.264 -39.344 -20.391 1 91.44 184 GLN B N 1
ATOM 5117 C CA . GLN B 1 184 ? -2.123 -38.469 -19.625 1 91.44 184 GLN B CA 1
ATOM 5118 C C . GLN B 1 184 ? -1.476 -38.062 -18.297 1 91.44 184 GLN B C 1
ATOM 5120 O O . GLN B 1 184 ? -0.482 -38.688 -17.875 1 91.44 184 GLN B O 1
ATOM 5125 N N . PHE B 1 185 ? -2.061 -37.062 -17.75 1 96.19 185 PHE B N 1
ATOM 5126 C CA . PHE B 1 185 ? -1.425 -36.594 -16.516 1 96.19 185 PHE B CA 1
ATOM 5127 C C . PHE B 1 185 ? -2.266 -36.969 -15.305 1 96.19 185 PHE B C 1
ATOM 5129 O O . PHE B 1 185 ? -3.498 -36.938 -15.359 1 96.19 185 PHE B O 1
ATOM 5136 N N . GLU B 1 186 ? -1.627 -37.406 -14.242 1 97.19 186 GLU B N 1
ATOM 5137 C CA . GLU B 1 186 ? -2.152 -37.25 -12.891 1 97.19 186 GLU B CA 1
ATOM 5138 C C . GLU B 1 186 ? -1.829 -35.875 -12.336 1 97.19 186 GLU B C 1
ATOM 5140 O O . GLU B 1 186 ? -0.662 -35.531 -12.102 1 97.19 186 GLU B O 1
ATOM 5145 N N . VAL B 1 187 ? -2.895 -35.094 -12.062 1 98.31 187 VAL B N 1
ATOM 5146 C CA . VAL B 1 187 ? -2.689 -33.688 -11.773 1 98.31 187 VAL B CA 1
ATOM 5147 C C . VAL B 1 187 ? -2.861 -33.406 -10.281 1 98.31 187 VAL B C 1
ATOM 5149 O O . VAL B 1 187 ? -3.889 -33.781 -9.695 1 98.31 187 VAL B O 1
ATOM 5152 N N . ILE B 1 188 ? -1.875 -32.875 -9.633 1 98.81 188 ILE B N 1
ATOM 5153 C CA . ILE B 1 188 ? -1.918 -32.406 -8.25 1 98.81 188 ILE B CA 1
ATOM 5154 C C . ILE B 1 188 ? -1.871 -30.891 -8.219 1 98.81 188 ILE B C 1
ATOM 5156 O O . ILE B 1 188 ? -0.973 -30.266 -8.797 1 98.81 188 ILE B O 1
ATOM 5160 N N . VAL B 1 189 ? -2.857 -30.219 -7.586 1 98.88 189 VAL B N 1
ATOM 5161 C CA . VAL B 1 189 ? -2.918 -28.766 -7.508 1 98.88 189 VAL B CA 1
ATOM 5162 C C . VAL B 1 189 ? -3.094 -28.328 -6.055 1 98.88 189 VAL B C 1
ATOM 5164 O O . VAL B 1 189 ? -4.219 -28.219 -5.562 1 98.88 189 VAL B O 1
ATOM 5167 N N . PRO B 1 190 ? -2.08 -27.938 -5.41 1 98.88 190 PRO B N 1
ATOM 5168 C CA . PRO B 1 190 ? -2.217 -27.453 -4.035 1 98.88 190 PRO B CA 1
ATOM 5169 C C . PRO B 1 190 ? -2.613 -25.984 -3.971 1 98.88 190 PRO B C 1
ATOM 5171 O O . PRO B 1 190 ? -2.328 -25.219 -4.898 1 98.88 190 PRO B O 1
ATOM 5174 N N . SER B 1 191 ? -3.359 -25.641 -2.941 1 98.88 191 SER B N 1
ATOM 5175 C CA . SER B 1 191 ? -3.277 -24.266 -2.459 1 98.88 191 SER B CA 1
ATOM 5176 C C . SER B 1 191 ? -1.96 -24.016 -1.734 1 98.88 191 SER B C 1
ATOM 5178 O O . SER B 1 191 ? -1.612 -24.734 -0.797 1 98.88 191 SER B O 1
ATOM 5180 N N . LEU B 1 192 ? -1.256 -23.062 -2.197 1 98.81 192 LEU B N 1
ATOM 5181 C CA . LEU B 1 192 ? -0.007 -22.75 -1.51 1 98.81 192 LEU B CA 1
ATOM 5182 C C . LEU B 1 192 ? -0.271 -22.312 -0.075 1 98.81 192 LEU B C 1
ATOM 5184 O O . LEU B 1 192 ? -1.369 -21.844 0.245 1 98.81 192 LEU B O 1
ATOM 5188 N N . PRO B 1 193 ? 0.708 -22.484 0.827 1 98.5 193 PRO B N 1
ATOM 5189 C CA . PRO B 1 193 ? 0.53 -21.984 2.195 1 98.5 193 PRO B CA 1
ATOM 5190 C C . PRO B 1 193 ? 0.096 -20.516 2.242 1 98.5 193 PRO B C 1
ATOM 5192 O O . PRO B 1 193 ? 0.677 -19.672 1.554 1 98.5 193 PRO B O 1
ATOM 5195 N N . GLY B 1 194 ? -0.903 -20.297 3.059 1 97.69 194 GLY B N 1
ATOM 5196 C CA . GLY B 1 194 ? -1.361 -18.938 3.211 1 97.69 194 GLY B CA 1
ATOM 5197 C C . GLY B 1 194 ? -2.4 -18.531 2.182 1 97.69 194 GLY B C 1
ATOM 5198 O O . GLY B 1 194 ? -2.893 -17.406 2.195 1 97.69 194 GLY B O 1
ATOM 5199 N N . PHE B 1 195 ? -2.762 -19.469 1.291 1 98.56 195 PHE B N 1
ATOM 5200 C CA . PHE B 1 195 ? -3.715 -19.172 0.227 1 98.56 195 PHE B CA 1
ATOM 5201 C C . PHE B 1 195 ? -4.941 -20.062 0.334 1 98.56 195 PHE B C 1
ATOM 5203 O O . PHE B 1 195 ? -4.816 -21.281 0.452 1 98.56 195 PHE B O 1
ATOM 5210 N N . ILE B 1 196 ? -6.117 -19.484 0.298 1 98.25 196 ILE B N 1
ATOM 5211 C CA . ILE B 1 196 ? -7.438 -20.078 0.136 1 98.25 196 ILE B CA 1
ATOM 5212 C C . ILE B 1 196 ? -7.66 -21.141 1.211 1 98.25 196 ILE B C 1
ATOM 5214 O O . ILE B 1 196 ? -7.805 -20.812 2.393 1 98.25 196 ILE B O 1
ATOM 5218 N N . PHE B 1 197 ? -7.391 -22.5 0.907 1 98.62 197 PHE B N 1
ATOM 5219 C CA . PHE B 1 197 ? -7.824 -23.516 1.854 1 98.62 197 PHE B CA 1
ATOM 5220 C C . PHE B 1 197 ? -6.637 -24.109 2.602 1 98.62 197 PHE B C 1
ATOM 5222 O O . PHE B 1 197 ? -6.805 -24.953 3.479 1 98.62 197 PHE B O 1
ATOM 5229 N N . SER B 1 198 ? -5.414 -23.734 2.26 1 98.81 198 SER B N 1
ATOM 5230 C CA . SER B 1 198 ? -4.258 -24.109 3.076 1 98.81 198 SER B CA 1
ATOM 5231 C C . SER B 1 198 ? -4.129 -23.188 4.289 1 98.81 198 SER B C 1
ATOM 5233 O O . SER B 1 198 ? -4.582 -22.031 4.258 1 98.81 198 SER B O 1
ATOM 5235 N N . SER B 1 199 ? -3.482 -23.703 5.332 1 98.12 199 SER B N 1
ATOM 5236 C CA . SER B 1 199 ? -3.305 -22.938 6.566 1 98.12 199 SER B CA 1
ATOM 5237 C C . SER B 1 199 ? -2.461 -21.688 6.336 1 98.12 199 SER B C 1
ATOM 5239 O O . SER B 1 199 ? -1.634 -21.656 5.422 1 98.12 199 SER B O 1
ATOM 5241 N N . LYS B 1 200 ? -2.762 -20.75 7.168 1 97.06 200 LYS B N 1
ATOM 5242 C CA . LYS B 1 200 ? -1.987 -19.516 7.211 1 97.06 200 LYS B CA 1
ATOM 5243 C C . LYS B 1 200 ? -0.779 -19.656 8.133 1 97.06 200 LYS B C 1
ATOM 5245 O O . LYS B 1 200 ? -0.926 -19.984 9.312 1 97.06 200 LYS B O 1
ATOM 5250 N N . PRO B 1 201 ? 0.394 -19.438 7.602 1 97.94 201 PRO B N 1
ATOM 5251 C CA . PRO B 1 201 ? 1.55 -19.5 8.5 1 97.94 201 PRO B CA 1
ATOM 5252 C C . PRO B 1 201 ? 1.438 -18.516 9.672 1 97.94 201 PRO B C 1
ATOM 5254 O O . PRO B 1 201 ? 1.034 -17.375 9.484 1 97.94 201 PRO B O 1
ATOM 5257 N N . ALA B 1 202 ? 1.818 -18.969 10.844 1 97.38 202 ALA B N 1
ATOM 5258 C CA . ALA B 1 202 ? 1.729 -18.156 12.055 1 97.38 202 ALA B CA 1
ATOM 5259 C C . ALA B 1 202 ? 3.082 -17.531 12.406 1 97.38 202 ALA B C 1
ATOM 5261 O O . ALA B 1 202 ? 3.197 -16.781 13.375 1 97.38 202 ALA B O 1
ATOM 5262 N N . ARG B 1 203 ? 4.07 -17.812 11.539 1 96.31 203 ARG B N 1
ATOM 5263 C CA . ARG B 1 203 ? 5.434 -17.359 11.797 1 96.31 203 ARG B CA 1
ATOM 5264 C C . ARG B 1 203 ? 5.961 -16.531 10.633 1 96.31 203 ARG B C 1
ATOM 5266 O O . ARG B 1 203 ? 5.555 -16.719 9.484 1 96.31 203 ARG B O 1
ATOM 5273 N N . LYS B 1 204 ? 6.902 -15.672 10.969 1 93.5 204 LYS B N 1
ATOM 5274 C CA . LYS B 1 204 ? 7.477 -14.797 9.945 1 93.5 204 LYS B CA 1
ATOM 5275 C C . LYS B 1 204 ? 8.555 -15.523 9.141 1 93.5 204 LYS B C 1
ATOM 5277 O O . LYS B 1 204 ? 9.172 -16.469 9.641 1 93.5 204 LYS B O 1
ATOM 5282 N N . GLY B 1 205 ? 8.68 -15.117 7.875 1 93 205 GLY B N 1
ATOM 5283 C CA . GLY B 1 205 ? 9.906 -15.445 7.172 1 93 205 GLY B CA 1
ATOM 5284 C C . GLY B 1 205 ? 9.75 -16.625 6.219 1 93 205 GLY B C 1
ATOM 5285 O O . GLY B 1 205 ? 10.734 -17.094 5.652 1 93 205 GLY B O 1
ATOM 5286 N N . ILE B 1 206 ? 8.547 -17.172 6.031 1 94.94 206 ILE B N 1
ATOM 5287 C CA . ILE B 1 206 ? 8.375 -18.266 5.078 1 94.94 206 ILE B CA 1
ATOM 5288 C C . ILE B 1 206 ? 8.781 -17.797 3.68 1 94.94 206 ILE B C 1
ATOM 5290 O O . ILE B 1 206 ? 8.336 -16.734 3.219 1 94.94 206 ILE B O 1
ATOM 5294 N N . THR B 1 207 ? 9.664 -18.5 3.031 1 93.94 207 THR B N 1
ATOM 5295 C CA . THR B 1 207 ? 10.203 -18.141 1.72 1 93.94 207 THR B CA 1
ATOM 5296 C C . THR B 1 207 ? 9.758 -19.156 0.666 1 93.94 207 THR B C 1
ATOM 5298 O O . THR B 1 207 ? 9.078 -20.141 0.984 1 93.94 207 THR B O 1
ATOM 5301 N N . THR B 1 208 ? 10.133 -18.938 -0.592 1 95 208 THR B N 1
ATOM 5302 C CA . THR B 1 208 ? 9.836 -19.875 -1.661 1 95 208 THR B CA 1
ATOM 5303 C C . THR B 1 208 ? 10.57 -21.203 -1.44 1 95 208 THR B C 1
ATOM 5305 O O . THR B 1 208 ? 10.086 -22.266 -1.833 1 95 208 THR B O 1
ATOM 5308 N N . THR B 1 209 ? 11.727 -21.109 -0.822 1 94.25 209 THR B N 1
ATOM 5309 C CA . THR B 1 209 ? 12.469 -22.312 -0.458 1 94.25 209 THR B CA 1
ATOM 5310 C C . THR B 1 209 ? 11.656 -23.172 0.495 1 94.25 209 THR B C 1
ATOM 5312 O O . THR B 1 209 ? 11.586 -24.391 0.322 1 94.25 209 THR B O 1
ATOM 5315 N N . ASP B 1 210 ? 11.094 -22.547 1.493 1 96.12 210 ASP B N 1
ATOM 5316 C CA . ASP B 1 210 ? 10.273 -23.266 2.463 1 96.12 210 ASP B CA 1
ATOM 5317 C C . ASP B 1 210 ? 9.039 -23.875 1.797 1 96.12 210 ASP B C 1
ATOM 5319 O O . ASP B 1 210 ? 8.68 -25.016 2.07 1 96.12 210 ASP B O 1
ATOM 5323 N N . ILE B 1 211 ? 8.422 -23.125 0.973 1 97.81 211 ILE B N 1
ATOM 5324 C CA . ILE B 1 211 ? 7.223 -23.609 0.298 1 97.81 211 ILE B CA 1
ATOM 5325 C C . ILE B 1 211 ? 7.578 -24.766 -0.632 1 97.81 211 ILE B C 1
ATOM 5327 O O . ILE B 1 211 ? 6.836 -25.75 -0.728 1 97.81 211 ILE B O 1
ATOM 5331 N N . ALA B 1 212 ? 8.703 -24.641 -1.349 1 97.25 212 ALA B N 1
ATOM 5332 C CA . ALA B 1 212 ? 9.172 -25.719 -2.199 1 97.25 212 ALA B CA 1
ATOM 5333 C C . ALA B 1 212 ? 9.367 -27 -1.394 1 97.25 212 ALA B C 1
ATOM 5335 O O . ALA B 1 212 ? 8.984 -28.094 -1.837 1 97.25 212 ALA B O 1
ATOM 5336 N N . ARG B 1 213 ? 9.984 -26.859 -0.262 1 97.88 213 ARG B N 1
ATOM 5337 C CA . ARG B 1 213 ? 10.188 -28.016 0.609 1 97.88 213 ARG B CA 1
ATOM 5338 C C . ARG B 1 213 ? 8.852 -28.625 1.02 1 97.88 213 ARG B C 1
ATOM 5340 O O . ARG B 1 213 ? 8.711 -29.859 1.038 1 97.88 213 ARG B O 1
ATOM 5347 N N . ILE B 1 214 ? 7.922 -27.797 1.345 1 98.69 214 ILE B N 1
ATOM 5348 C CA . ILE B 1 214 ? 6.594 -28.266 1.726 1 98.69 214 ILE B CA 1
ATOM 5349 C C . ILE B 1 214 ? 5.953 -29.016 0.556 1 98.69 214 ILE B C 1
ATOM 5351 O O . ILE B 1 214 ? 5.328 -30.062 0.746 1 98.69 214 ILE B O 1
ATOM 5355 N N . MET B 1 215 ? 6.117 -28.5 -0.62 1 98.81 215 MET B N 1
ATOM 5356 C CA . MET B 1 215 ? 5.574 -29.172 -1.801 1 98.81 215 MET B CA 1
ATOM 5357 C C . MET B 1 215 ? 6.262 -30.5 -2.041 1 98.81 215 MET B C 1
ATOM 5359 O O . MET B 1 215 ? 5.621 -31.469 -2.439 1 98.81 215 MET B O 1
ATOM 5363 N N . ALA B 1 216 ? 7.602 -30.562 -1.899 1 98.62 216 ALA B N 1
ATOM 5364 C CA . ALA B 1 216 ? 8.328 -31.828 -2.027 1 98.62 216 ALA B CA 1
ATOM 5365 C C . ALA B 1 216 ? 7.793 -32.875 -1.048 1 98.62 216 ALA B C 1
ATOM 5367 O O . ALA B 1 216 ? 7.594 -34.031 -1.414 1 98.62 216 ALA B O 1
ATOM 5368 N N . LYS B 1 217 ? 7.551 -32.438 0.133 1 98.56 217 LYS B N 1
ATOM 5369 C CA . LYS B 1 217 ? 7.016 -33.312 1.156 1 98.56 217 LYS B CA 1
ATOM 5370 C C . LYS B 1 217 ? 5.605 -33.781 0.803 1 98.56 217 LYS B C 1
ATOM 5372 O O . LYS B 1 217 ? 5.219 -34.906 1.104 1 98.56 217 LYS B O 1
ATOM 5377 N N . LEU B 1 218 ? 4.809 -32.875 0.258 1 98.88 218 LEU B N 1
ATOM 5378 C CA . LEU B 1 218 ? 3.473 -33.25 -0.184 1 98.88 218 LEU B CA 1
ATOM 5379 C C . LEU B 1 218 ? 3.543 -34.375 -1.198 1 98.88 218 LEU B C 1
ATOM 5381 O O . LEU B 1 218 ? 2.816 -35.375 -1.08 1 98.88 218 LEU B O 1
ATOM 5385 N N . MET B 1 219 ? 4.414 -34.25 -2.191 1 98.81 219 MET B N 1
ATOM 5386 C CA . MET B 1 219 ? 4.535 -35.281 -3.23 1 98.81 219 MET B CA 1
ATOM 5387 C C . MET B 1 219 ? 5.039 -36.594 -2.646 1 98.81 219 MET B C 1
ATOM 5389 O O . MET B 1 219 ? 4.594 -37.656 -3.055 1 98.81 219 MET B O 1
ATOM 5393 N N . GLU B 1 220 ? 5.938 -36.469 -1.688 1 98 220 GLU B N 1
ATOM 5394 C CA . GLU B 1 220 ? 6.387 -37.688 -0.979 1 98 220 GLU B CA 1
ATOM 5395 C C . GLU B 1 220 ? 5.234 -38.344 -0.229 1 98 220 GLU B C 1
ATOM 5397 O O . GLU B 1 220 ? 5.09 -39.562 -0.258 1 98 220 GLU B O 1
ATOM 5402 N N . ARG B 1 221 ? 4.465 -37.469 0.479 1 97.75 221 ARG B N 1
ATOM 5403 C CA . ARG B 1 221 ? 3.293 -37.938 1.207 1 97.75 221 ARG B CA 1
ATOM 5404 C C . ARG B 1 221 ? 2.346 -38.719 0.285 1 97.75 221 ARG B C 1
ATOM 5406 O O . ARG B 1 221 ? 1.689 -39.656 0.708 1 97.75 221 ARG B O 1
ATOM 5413 N N . LEU B 1 222 ? 2.301 -38.344 -0.953 1 98.12 222 LEU B N 1
ATOM 5414 C CA . LEU B 1 222 ? 1.408 -38.938 -1.939 1 98.12 222 LEU B CA 1
ATOM 5415 C C . LEU B 1 222 ? 2.078 -40.125 -2.633 1 98.12 222 LEU B C 1
ATOM 5417 O O . LEU B 1 222 ? 1.506 -40.719 -3.549 1 98.12 222 LEU B O 1
ATOM 5421 N N . SER B 1 223 ? 3.277 -40.5 -2.297 1 97.62 223 SER B N 1
ATOM 5422 C CA . SER B 1 223 ? 4.07 -41.594 -2.855 1 97.62 223 SER B CA 1
ATOM 5423 C C . SER B 1 223 ? 4.348 -41.375 -4.34 1 97.62 223 SER B C 1
ATOM 5425 O O . SER B 1 223 ? 4.289 -42.312 -5.133 1 97.62 223 SER B O 1
ATOM 5427 N N . ILE B 1 224 ? 4.516 -40.188 -4.691 1 98.06 224 ILE B N 1
ATOM 5428 C CA . ILE B 1 224 ? 4.938 -39.812 -6.043 1 98.06 224 ILE B CA 1
ATOM 5429 C C . ILE B 1 224 ? 6.418 -39.469 -6.039 1 98.06 224 ILE B C 1
ATOM 5431 O O . ILE B 1 224 ? 6.785 -38.344 -5.664 1 98.06 224 ILE B O 1
ATOM 5435 N N . ALA B 1 225 ? 7.227 -40.312 -6.523 1 96.75 225 ALA B N 1
ATOM 5436 C CA . ALA B 1 225 ? 8.68 -40.188 -6.379 1 96.75 225 ALA B CA 1
ATOM 5437 C C . ALA B 1 225 ? 9.258 -39.219 -7.41 1 96.75 225 ALA B C 1
ATOM 5439 O O . ALA B 1 225 ? 10.234 -38.531 -7.129 1 96.75 225 ALA B O 1
ATOM 5440 N N . ARG B 1 226 ? 8.734 -39.281 -8.633 1 97.94 226 ARG B N 1
ATOM 5441 C CA . ARG B 1 226 ? 9.195 -38.406 -9.711 1 97.94 226 ARG B CA 1
ATOM 5442 C C . ARG B 1 226 ? 8.016 -37.75 -10.422 1 97.94 226 ARG B C 1
ATOM 5444 O O . ARG B 1 226 ? 6.992 -38.375 -10.664 1 97.94 226 ARG B O 1
ATOM 5451 N N . TYR B 1 227 ? 8.164 -36.531 -10.711 1 98.69 227 TYR B N 1
ATOM 5452 C CA . TYR B 1 227 ? 7.043 -35.781 -11.273 1 98.69 227 TYR B CA 1
ATOM 5453 C C . TYR B 1 227 ? 7.531 -34.531 -12.023 1 98.69 227 TYR B C 1
ATOM 5455 O O . TYR B 1 227 ? 8.68 -34.125 -11.859 1 98.69 227 TYR B O 1
ATOM 5463 N N . PHE B 1 228 ? 6.656 -34 -12.906 1 98.81 228 PHE B N 1
ATOM 5464 C CA . PHE B 1 228 ? 6.867 -32.719 -13.531 1 98.81 228 PHE B CA 1
ATOM 5465 C C . PHE B 1 228 ? 6.211 -31.609 -12.711 1 98.81 228 PHE B C 1
ATOM 5467 O O . PHE B 1 228 ? 5.344 -31.875 -11.875 1 98.81 228 PHE B O 1
ATOM 5474 N N . VAL B 1 229 ? 6.641 -30.375 -12.891 1 98.94 229 VAL B N 1
ATOM 5475 C CA . VAL B 1 229 ? 6.066 -29.234 -12.18 1 98.94 229 VAL B CA 1
ATOM 5476 C C . VAL B 1 229 ? 5.738 -28.109 -13.172 1 98.94 229 VAL B C 1
ATOM 5478 O O . VAL B 1 229 ? 6.539 -27.797 -14.055 1 98.94 229 VAL B O 1
ATOM 5481 N N . HIS B 1 230 ? 4.57 -27.641 -13.102 1 98.88 230 HIS B N 1
ATOM 5482 C CA . HIS B 1 230 ? 4.215 -26.406 -13.781 1 98.88 230 HIS B CA 1
ATOM 5483 C C . HIS B 1 230 ? 4.051 -25.25 -12.781 1 98.88 230 HIS B C 1
ATOM 5485 O O . HIS B 1 230 ? 3.25 -25.359 -11.852 1 98.88 230 HIS B O 1
ATOM 5491 N N . GLY B 1 231 ? 4.852 -24.219 -12.93 1 98.5 231 GLY B N 1
ATOM 5492 C CA . GLY B 1 231 ? 4.734 -23.016 -12.133 1 98.5 231 GLY B CA 1
ATOM 5493 C C . GLY B 1 231 ? 4.137 -21.844 -12.898 1 98.5 231 GLY B C 1
ATOM 5494 O O . GLY B 1 231 ? 4.66 -21.453 -13.945 1 98.5 231 GLY B O 1
ATOM 5495 N N . SER B 1 232 ? 3.057 -21.359 -12.359 1 96.38 232 SER B N 1
ATOM 5496 C CA . SER B 1 232 ? 2.389 -20.234 -12.992 1 96.38 232 SER B CA 1
ATOM 5497 C C . SER B 1 232 ? 2.578 -18.953 -12.18 1 96.38 232 SER B C 1
ATOM 5499 O O . SER B 1 232 ? 2.936 -19 -11.008 1 96.38 232 SER B O 1
ATOM 5501 N N . GLU B 1 233 ? 2.369 -17.812 -12.859 1 93.94 233 GLU B N 1
ATOM 5502 C CA . GLU B 1 233 ? 2.512 -16.5 -12.211 1 93.94 233 GLU B CA 1
ATOM 5503 C C . GLU B 1 233 ? 3.893 -16.344 -11.578 1 93.94 233 GLU B C 1
ATOM 5505 O O . GLU B 1 233 ? 4.797 -17.141 -11.852 1 93.94 233 GLU B O 1
ATOM 5510 N N . PHE B 1 234 ? 4.074 -15.32 -10.883 1 91.69 234 PHE B N 1
ATOM 5511 C CA . PHE B 1 234 ? 5.379 -15.016 -10.305 1 91.69 234 PHE B CA 1
ATOM 5512 C C . PHE B 1 234 ? 5.715 -15.992 -9.188 1 91.69 234 PHE B C 1
ATOM 5514 O O . PHE B 1 234 ? 6.754 -16.656 -9.219 1 91.69 234 PHE B O 1
ATOM 5521 N N . LEU B 1 235 ? 4.824 -16.141 -8.266 1 95.56 235 LEU B N 1
ATOM 5522 C CA . LEU B 1 235 ? 5.086 -16.969 -7.082 1 95.56 235 LEU B CA 1
ATOM 5523 C C . LEU B 1 235 ? 5.176 -18.438 -7.457 1 95.56 235 LEU B C 1
ATOM 5525 O O . LEU B 1 235 ? 6.09 -19.141 -7.02 1 95.56 235 LEU B O 1
ATOM 5529 N N . GLY B 1 236 ? 4.23 -18.922 -8.234 1 97.38 236 GLY B N 1
ATOM 5530 C CA . GLY B 1 236 ? 4.258 -20.312 -8.648 1 97.38 236 GLY B CA 1
ATOM 5531 C C . GLY B 1 236 ? 5.52 -20.688 -9.398 1 97.38 236 GLY B C 1
ATOM 5532 O O . GLY B 1 236 ? 6.082 -21.766 -9.18 1 97.38 236 GLY B O 1
ATOM 5533 N N . SER B 1 237 ? 5.945 -19.812 -10.266 1 96.12 237 SER B N 1
ATOM 5534 C CA . SER B 1 237 ? 7.176 -20.031 -11.016 1 96.12 237 SER B CA 1
ATOM 5535 C C . SER B 1 237 ? 8.391 -20.078 -10.094 1 96.12 237 SER B C 1
ATOM 5537 O O . SER B 1 237 ? 9.289 -20.891 -10.273 1 96.12 237 SER B O 1
ATOM 5539 N N . GLU B 1 238 ? 8.375 -19.234 -9.125 1 95.06 238 GLU B N 1
ATOM 5540 C CA . GLU B 1 238 ? 9.5 -19.188 -8.195 1 95.06 238 GLU B CA 1
ATOM 5541 C C . GLU B 1 238 ? 9.539 -20.438 -7.309 1 95.06 238 GLU B C 1
ATOM 5543 O O . GLU B 1 238 ? 10.617 -20.969 -7.02 1 95.06 238 GLU B O 1
ATOM 5548 N N . VAL B 1 239 ? 8.414 -20.859 -6.859 1 97.31 239 VAL B N 1
ATOM 5549 C CA . VAL B 1 239 ? 8.344 -22.062 -6.039 1 97.31 239 VAL B CA 1
ATOM 5550 C C . VAL B 1 239 ? 8.773 -23.266 -6.867 1 97.31 239 VAL B C 1
ATOM 5552 O O . VAL B 1 239 ? 9.531 -24.109 -6.391 1 97.31 239 VAL B O 1
ATOM 5555 N N . ALA B 1 240 ? 8.32 -23.344 -8.094 1 98.06 240 ALA B N 1
ATOM 5556 C CA . ALA B 1 240 ? 8.727 -24.438 -8.992 1 98.06 240 ALA B CA 1
ATOM 5557 C C . ALA B 1 240 ? 10.242 -24.438 -9.195 1 98.06 240 ALA B C 1
ATOM 5559 O O . ALA B 1 240 ? 10.875 -25.484 -9.203 1 98.06 240 ALA B O 1
ATOM 5560 N N . THR B 1 241 ? 10.758 -23.266 -9.406 1 96.06 241 THR B N 1
ATOM 5561 C CA . THR B 1 241 ? 12.195 -23.109 -9.602 1 96.06 241 THR B CA 1
ATOM 5562 C C . THR B 1 241 ? 12.969 -23.594 -8.383 1 96.06 241 THR B C 1
ATOM 5564 O O . THR B 1 241 ? 13.938 -24.328 -8.508 1 96.06 241 THR B O 1
ATOM 5567 N N . SER B 1 242 ? 12.531 -23.188 -7.25 1 95.44 242 SER B N 1
ATOM 5568 C CA . SER B 1 242 ? 13.172 -23.609 -6.012 1 95.44 242 SER B CA 1
ATOM 5569 C C . SER B 1 242 ? 13.062 -25.125 -5.828 1 95.44 242 SER B C 1
ATOM 5571 O O . SER B 1 242 ? 14.023 -25.781 -5.418 1 95.44 242 SER B O 1
ATOM 5573 N N . LEU B 1 243 ? 11.922 -25.625 -6.113 1 97.25 243 LEU B N 1
ATOM 5574 C CA . LEU B 1 243 ? 11.672 -27.062 -5.992 1 97.25 243 LEU B CA 1
ATOM 5575 C C . LEU B 1 243 ? 12.609 -27.844 -6.887 1 97.25 243 LEU B C 1
ATOM 5577 O O . LEU B 1 243 ? 13.227 -28.828 -6.445 1 97.25 243 LEU B O 1
ATOM 5581 N N . ALA B 1 244 ? 12.766 -27.453 -8.102 1 97.5 244 ALA B N 1
ATOM 5582 C CA . ALA B 1 244 ? 13.609 -28.141 -9.07 1 97.5 244 ALA B CA 1
ATOM 5583 C C . ALA B 1 244 ? 15.078 -28.031 -8.703 1 97.5 244 ALA B C 1
ATOM 5585 O O . ALA B 1 244 ? 15.859 -28.969 -8.93 1 97.5 244 ALA B O 1
ATOM 5586 N N . SER B 1 245 ? 15.43 -26.922 -8.195 1 94.94 245 SER B N 1
ATOM 5587 C CA . SER B 1 245 ? 16.812 -26.688 -7.793 1 94.94 245 SER B CA 1
ATOM 5588 C C . SER B 1 245 ? 17.188 -27.547 -6.582 1 94.94 245 SER B C 1
ATOM 5590 O O . SER B 1 245 ? 18.281 -28.109 -6.523 1 94.94 245 SER B O 1
ATOM 5592 N N . LEU B 1 246 ? 16.328 -27.672 -5.676 1 94.19 246 LEU B N 1
ATOM 5593 C CA . LEU B 1 246 ? 16.594 -28.312 -4.398 1 94.19 246 LEU B CA 1
ATOM 5594 C C . LEU B 1 246 ? 16.422 -29.828 -4.504 1 94.19 246 LEU B C 1
ATOM 5596 O O . LEU B 1 246 ? 17.094 -30.578 -3.789 1 94.19 246 LEU B O 1
ATOM 5600 N N . TYR B 1 247 ? 15.523 -30.25 -5.359 1 95.69 247 TYR B N 1
ATOM 5601 C CA . TYR B 1 247 ? 15.18 -31.656 -5.434 1 95.69 247 TYR B CA 1
ATOM 5602 C C . TYR B 1 247 ? 15.203 -32.156 -6.875 1 95.69 247 TYR B C 1
ATOM 5604 O O . TYR B 1 247 ? 14.219 -32.688 -7.367 1 95.69 247 TYR B O 1
ATOM 5612 N N . PRO B 1 248 ? 16.344 -32.094 -7.484 1 96.25 248 PRO B N 1
ATOM 5613 C CA . PRO B 1 248 ? 16.422 -32.5 -8.891 1 96.25 248 PRO B CA 1
ATOM 5614 C C . PRO B 1 248 ? 16.156 -33.969 -9.094 1 96.25 248 PRO B C 1
ATOM 5616 O O . PRO B 1 248 ? 15.805 -34.406 -10.195 1 96.25 248 PRO B O 1
ATOM 5619 N N . GLU B 1 249 ? 16.328 -34.781 -8.07 1 97 249 GLU B N 1
ATOM 5620 C CA . GLU B 1 249 ? 16.078 -36.219 -8.164 1 97 249 GLU B CA 1
ATOM 5621 C C . GLU B 1 249 ? 14.594 -36.5 -8.188 1 97 249 GLU B C 1
ATOM 5623 O O . GLU B 1 249 ? 14.172 -37.562 -8.672 1 97 249 GLU B O 1
ATOM 5628 N N . GLN B 1 250 ? 13.758 -35.594 -7.68 1 98.06 250 GLN B N 1
ATOM 5629 C CA . GLN B 1 250 ? 12.312 -35.781 -7.645 1 98.06 250 GLN B CA 1
ATOM 5630 C C . GLN B 1 250 ? 11.656 -35.125 -8.852 1 98.06 250 GLN B C 1
ATOM 5632 O O . GLN B 1 250 ? 10.617 -35.562 -9.328 1 98.06 250 GLN B O 1
ATOM 5637 N N . VAL B 1 251 ? 12.25 -34.062 -9.328 1 98.69 251 VAL B N 1
ATOM 5638 C CA . VAL B 1 251 ? 11.633 -33.25 -10.375 1 98.69 251 VAL B CA 1
ATOM 5639 C C . VAL B 1 251 ? 12.203 -33.656 -11.734 1 98.69 251 VAL B C 1
ATOM 5641 O O . VAL B 1 251 ? 13.375 -33.406 -12.016 1 98.69 251 VAL B O 1
ATOM 5644 N N . ARG B 1 252 ? 11.367 -34.125 -12.594 1 98.12 252 ARG B N 1
ATOM 5645 C CA . ARG B 1 252 ? 11.789 -34.625 -13.906 1 98.12 252 ARG B CA 1
ATOM 5646 C C . ARG B 1 252 ? 12.008 -33.438 -14.867 1 98.12 252 ARG B C 1
ATOM 5648 O O . ARG B 1 252 ? 12.773 -33.562 -15.82 1 98.12 252 ARG B O 1
ATOM 5655 N N . GLY B 1 253 ? 11.328 -32.406 -14.641 1 98.62 253 GLY B N 1
ATOM 5656 C CA . GLY B 1 253 ? 11.367 -31.172 -15.414 1 98.62 253 GLY B CA 1
ATOM 5657 C C . GLY B 1 253 ? 10.375 -30.141 -14.945 1 98.62 253 GLY B C 1
ATOM 5658 O O . GLY B 1 253 ? 9.406 -30.469 -14.25 1 98.62 253 GLY B O 1
ATOM 5659 N N . ILE B 1 254 ? 10.609 -28.859 -15.312 1 98.75 254 ILE B N 1
ATOM 5660 C CA . ILE B 1 254 ? 9.688 -27.812 -14.914 1 98.75 254 ILE B CA 1
ATOM 5661 C C . ILE B 1 254 ? 9.219 -27.031 -16.141 1 98.75 254 ILE B C 1
ATOM 5663 O O . ILE B 1 254 ? 9.992 -26.828 -17.078 1 98.75 254 ILE B O 1
ATOM 5667 N N . HIS B 1 255 ? 8.016 -26.781 -16.219 1 98.81 255 HIS B N 1
ATOM 5668 C CA . HIS B 1 255 ? 7.383 -25.875 -17.156 1 98.81 255 HIS B CA 1
ATOM 5669 C C . HIS B 1 255 ? 6.949 -24.578 -16.469 1 98.81 255 HIS B C 1
ATOM 5671 O O . HIS B 1 255 ? 6.195 -24.609 -15.5 1 98.81 255 HIS B O 1
ATOM 5677 N N . LEU B 1 256 ? 7.418 -23.438 -16.969 1 98.31 256 LEU B N 1
ATOM 5678 C CA . LEU B 1 256 ? 7.16 -22.156 -16.297 1 98.31 256 LEU B CA 1
ATOM 5679 C C . LEU B 1 256 ? 6.461 -21.188 -17.234 1 98.31 256 LEU B C 1
ATOM 5681 O O . LEU B 1 256 ? 6.867 -21.031 -18.391 1 98.31 256 LEU B O 1
ATOM 5685 N N . SER B 1 257 ? 5.434 -20.609 -16.672 1 96.38 257 SER B N 1
ATOM 5686 C CA . SER B 1 257 ? 4.832 -19.484 -17.359 1 96.38 257 SER B CA 1
ATOM 5687 C C . SER B 1 257 ? 5.422 -18.156 -16.859 1 96.38 257 SER B C 1
ATOM 5689 O O . SER B 1 257 ? 5.211 -17.766 -15.719 1 96.38 257 SER B O 1
ATOM 5691 N N . ASN B 1 258 ? 6.145 -17.469 -17.719 1 92 258 ASN B N 1
ATOM 5692 C CA . ASN B 1 258 ? 6.633 -16.109 -17.516 1 92 258 ASN B CA 1
ATOM 5693 C C . ASN B 1 258 ? 7.539 -16.016 -16.281 1 92 258 ASN B C 1
ATOM 5695 O O . ASN B 1 258 ? 7.32 -15.18 -15.414 1 92 258 ASN B O 1
ATOM 5699 N N . PRO B 1 259 ? 8.547 -16.844 -16.203 1 92.25 259 PRO B N 1
ATOM 5700 C CA . PRO B 1 259 ? 9.477 -16.672 -15.078 1 92.25 259 PRO B CA 1
ATOM 5701 C C . PRO B 1 259 ? 10.227 -15.352 -15.117 1 92.25 259 PRO B C 1
ATOM 5703 O O . PRO B 1 259 ? 10.406 -14.773 -16.188 1 92.25 259 PRO B O 1
ATOM 5706 N N . MET B 1 260 ? 10.555 -14.891 -14 1 86.25 260 MET B N 1
ATOM 5707 C CA . MET B 1 260 ? 11.352 -13.664 -13.906 1 86.25 260 MET B CA 1
ATOM 5708 C C . MET B 1 260 ? 12.766 -13.977 -13.43 1 86.25 260 MET B C 1
ATOM 5710 O O . MET B 1 260 ? 12.953 -14.727 -12.469 1 86.25 260 MET B O 1
ATOM 5714 N N . VAL B 1 261 ? 13.727 -13.492 -14.188 1 86.69 261 VAL B N 1
ATOM 5715 C CA . VAL B 1 261 ? 15.117 -13.562 -13.766 1 86.69 261 VAL B CA 1
ATOM 5716 C C . VAL B 1 261 ? 15.617 -12.172 -13.383 1 86.69 261 VAL B C 1
ATOM 5718 O O . VAL B 1 261 ? 15.828 -11.312 -14.242 1 86.69 261 VAL B O 1
ATOM 5721 N N . HIS B 1 262 ? 15.797 -11.992 -12.078 1 77.06 262 HIS B N 1
ATOM 5722 C CA . HIS B 1 262 ? 16.156 -10.664 -11.594 1 77.06 262 HIS B CA 1
ATOM 5723 C C . HIS B 1 262 ? 17.656 -10.422 -11.734 1 77.06 262 HIS B C 1
ATOM 5725 O O . HIS B 1 262 ? 18.469 -11.289 -11.391 1 77.06 262 HIS B O 1
ATOM 5731 N N . SER B 1 263 ? 18 -9.242 -12.141 1 70.31 263 SER B N 1
ATOM 5732 C CA . SER B 1 263 ? 19.391 -8.883 -12.438 1 70.31 263 SER B CA 1
ATOM 5733 C C . SER B 1 263 ? 20.219 -8.773 -11.156 1 70.31 263 SER B C 1
ATOM 5735 O O . SER B 1 263 ? 21.375 -9.188 -11.133 1 70.31 263 SER B O 1
ATOM 5737 N N . LYS B 1 264 ? 19.625 -8.18 -10.172 1 63.94 264 LYS B N 1
ATOM 5738 C CA . LYS B 1 264 ? 20.391 -7.949 -8.953 1 63.94 264 LYS B CA 1
ATOM 5739 C C . LYS B 1 264 ? 20.828 -9.273 -8.32 1 63.94 264 LYS B C 1
ATOM 5741 O O . LYS B 1 264 ? 21.875 -9.336 -7.664 1 63.94 264 LYS B O 1
ATOM 5746 N N . ALA B 1 265 ? 20.016 -10.234 -8.523 1 58.56 265 ALA B N 1
ATOM 5747 C CA . ALA B 1 265 ? 20.297 -11.5 -7.84 1 58.56 265 ALA B CA 1
ATOM 5748 C C . ALA B 1 265 ? 21.297 -12.336 -8.617 1 58.56 265 ALA B C 1
ATOM 5750 O O . ALA B 1 265 ? 22 -13.18 -8.039 1 58.56 265 ALA B O 1
ATOM 5751 N N . PHE B 1 266 ? 21.453 -12.031 -9.867 1 65.81 266 PHE B N 1
ATOM 5752 C CA . PHE B 1 266 ? 22.172 -13.109 -10.539 1 65.81 266 PHE B CA 1
ATOM 5753 C C . PHE B 1 266 ? 23.594 -12.68 -10.891 1 65.81 266 PHE B C 1
ATOM 5755 O O . PHE B 1 266 ? 24.5 -12.781 -10.07 1 65.81 266 PHE B O 1
ATOM 5762 N N . SER B 1 267 ? 23.922 -12.352 -12.039 1 74.12 267 SER B N 1
ATOM 5763 C CA . SER B 1 267 ? 25.297 -12.094 -12.43 1 74.12 267 SER B CA 1
ATOM 5764 C C . SER B 1 267 ? 25.406 -10.789 -13.219 1 74.12 267 SER B C 1
ATOM 5766 O O . SER B 1 267 ? 24.391 -10.234 -13.664 1 74.12 267 SER B O 1
ATOM 5768 N N . TRP B 1 268 ? 26.5 -10.258 -13.172 1 83.94 268 TRP B N 1
ATOM 5769 C CA . TRP B 1 268 ? 26.766 -9.055 -13.953 1 83.94 268 TRP B CA 1
ATOM 5770 C C . TRP B 1 268 ? 26.406 -9.266 -15.422 1 83.94 268 TRP B C 1
ATOM 5772 O O . TRP B 1 268 ? 25.984 -8.328 -16.109 1 83.94 268 TRP B O 1
ATOM 5782 N N . GLN B 1 269 ? 26.531 -10.5 -15.836 1 86.12 269 GLN B N 1
ATOM 5783 C CA . GLN B 1 269 ? 26.125 -10.828 -17.203 1 86.12 269 GLN B CA 1
ATOM 5784 C C . GLN B 1 269 ? 24.641 -10.555 -17.406 1 86.12 269 GLN B C 1
ATOM 5786 O O . GLN B 1 269 ? 24.25 -9.969 -18.422 1 86.12 269 GLN B O 1
ATOM 5791 N N . VAL B 1 270 ? 23.828 -10.984 -16.438 1 86.88 270 VAL B N 1
ATOM 5792 C CA . VAL B 1 270 ? 22.391 -10.797 -16.547 1 86.88 270 VAL B CA 1
ATOM 5793 C C . VAL B 1 270 ? 22.062 -9.312 -16.547 1 86.88 270 VAL B C 1
ATOM 5795 O O . VAL B 1 270 ? 21.203 -8.852 -17.312 1 86.88 270 VAL B O 1
ATOM 5798 N N . THR B 1 271 ? 22.734 -8.586 -15.641 1 85.5 271 THR B N 1
ATOM 5799 C CA . THR B 1 271 ? 22.531 -7.145 -15.586 1 85.5 271 THR B CA 1
ATOM 5800 C C . THR B 1 271 ? 22.859 -6.5 -16.938 1 85.5 271 THR B C 1
ATOM 5802 O O . THR B 1 271 ? 22.094 -5.668 -17.422 1 85.5 271 THR B O 1
ATOM 5805 N N . MET B 1 272 ? 23.969 -6.867 -17.484 1 85.69 272 MET B N 1
ATOM 5806 C CA . MET B 1 272 ? 24.391 -6.297 -18.766 1 85.69 272 MET B CA 1
ATOM 5807 C C . MET B 1 272 ? 23.438 -6.707 -19.891 1 85.69 272 MET B C 1
ATOM 5809 O O . MET B 1 272 ? 23.109 -5.895 -20.75 1 85.69 272 MET B O 1
ATOM 5813 N N . LYS B 1 273 ? 23.047 -7.922 -19.922 1 86.12 273 LYS B N 1
ATOM 5814 C CA . LYS B 1 273 ? 22.109 -8.391 -20.938 1 86.12 273 LYS B CA 1
ATOM 5815 C C . LYS B 1 273 ? 20.781 -7.641 -20.828 1 86.12 273 LYS B C 1
ATOM 5817 O O . LYS B 1 273 ? 20.188 -7.285 -21.859 1 86.12 273 LYS B O 1
ATOM 5822 N N . THR B 1 274 ? 20.328 -7.5 -19.625 1 84.25 274 THR B N 1
ATOM 5823 C CA . THR B 1 274 ? 19.094 -6.77 -19.406 1 84.25 274 THR B CA 1
ATOM 5824 C C . THR B 1 274 ? 19.203 -5.336 -19.906 1 84.25 274 THR B C 1
ATOM 5826 O O . THR B 1 274 ? 18.281 -4.812 -20.531 1 84.25 274 THR B O 1
ATOM 5829 N N . LEU B 1 275 ? 20.281 -4.719 -19.609 1 82.62 275 LEU B N 1
ATOM 5830 C CA . LEU B 1 275 ? 20.531 -3.357 -20.078 1 82.62 275 LEU B CA 1
ATOM 5831 C C . LEU B 1 275 ? 20.562 -3.293 -21.594 1 82.62 275 LEU B C 1
ATOM 5833 O O . LEU B 1 275 ? 19.953 -2.4 -22.188 1 82.62 275 LEU B O 1
ATOM 5837 N N . LEU B 1 276 ? 21.297 -4.188 -22.188 1 83.38 276 LEU B N 1
ATOM 5838 C CA . LEU B 1 276 ? 21.406 -4.219 -23.641 1 83.38 276 LEU B CA 1
ATOM 5839 C C . LEU B 1 276 ? 20.062 -4.457 -24.297 1 83.38 276 LEU B C 1
ATOM 5841 O O . LEU B 1 276 ? 19.75 -3.852 -25.328 1 83.38 276 LEU B O 1
ATOM 5845 N N . GLU B 1 277 ? 19.297 -5.363 -23.719 1 81.19 277 GLU B N 1
ATOM 5846 C CA . GLU B 1 277 ? 17.953 -5.625 -24.234 1 81.19 277 GLU B CA 1
ATOM 5847 C C . GLU B 1 277 ? 17.062 -4.383 -24.125 1 81.19 277 GLU B C 1
ATOM 5849 O O . GLU B 1 277 ? 16.203 -4.156 -24.984 1 81.19 277 GLU B O 1
ATOM 5854 N N . SER B 1 278 ? 17.234 -3.666 -23.062 1 81.25 278 SER B N 1
ATOM 5855 C CA . SER B 1 278 ? 16.469 -2.445 -22.875 1 81.25 278 SER B CA 1
ATOM 5856 C C . SER B 1 278 ? 16.781 -1.413 -23.953 1 81.25 278 SER B C 1
ATOM 5858 O O . SER B 1 278 ? 15.922 -0.612 -24.328 1 81.25 278 SER B O 1
ATOM 5860 N N . PHE B 1 279 ? 17.938 -1.456 -24.375 1 79.25 279 PHE B N 1
ATOM 5861 C CA . PHE B 1 279 ? 18.328 -0.545 -25.453 1 79.25 279 PHE B CA 1
ATOM 5862 C C . PHE B 1 279 ? 17.766 -1.021 -26.781 1 79.25 279 PHE B C 1
ATOM 5864 O O . PHE B 1 279 ? 17.344 -0.211 -27.609 1 79.25 279 PHE B O 1
ATOM 5871 N N . ASN B 1 280 ? 17.781 -2.273 -26.969 1 76.88 280 ASN B N 1
ATOM 5872 C CA . ASN B 1 280 ? 17.328 -2.852 -28.234 1 76.88 280 ASN B CA 1
ATOM 5873 C C . ASN B 1 280 ? 15.797 -2.906 -28.312 1 76.88 280 ASN B C 1
ATOM 5875 O O . ASN B 1 280 ? 15.219 -2.746 -29.391 1 76.88 280 ASN B O 1
ATOM 5879 N N . LYS B 1 281 ? 15.195 -3.227 -27.25 1 79.06 281 LYS B N 1
ATOM 5880 C CA . LYS B 1 281 ? 13.742 -3.281 -27.125 1 79.06 281 LYS B CA 1
ATOM 5881 C C . LYS B 1 281 ? 13.258 -2.484 -25.906 1 79.06 281 LYS B C 1
ATOM 5883 O O . LYS B 1 281 ? 12.867 -3.062 -24.891 1 79.06 281 LYS B O 1
ATOM 5888 N N . PRO B 1 282 ? 13.203 -1.23 -26.047 1 71.88 282 PRO B N 1
ATOM 5889 C CA . PRO B 1 282 ? 12.93 -0.354 -24.891 1 71.88 282 PRO B CA 1
ATOM 5890 C C . PRO B 1 282 ? 11.555 -0.588 -24.297 1 71.88 282 PRO B C 1
ATOM 5892 O O . PRO B 1 282 ? 11.344 -0.331 -23.094 1 71.88 282 PRO B O 1
ATOM 5895 N N . GLN B 1 283 ? 10.758 -1.186 -25 1 72.94 283 GLN B N 1
ATOM 5896 C CA . GLN B 1 283 ? 9.398 -1.361 -24.516 1 72.94 283 GLN B CA 1
ATOM 5897 C C . GLN B 1 283 ? 9.32 -2.482 -23.484 1 72.94 283 GLN B C 1
ATOM 5899 O O . GLN B 1 283 ? 8.422 -2.502 -22.641 1 72.94 283 GLN B O 1
ATOM 5904 N N . VAL B 1 284 ? 10.359 -3.326 -23.578 1 70.12 284 VAL B N 1
ATOM 5905 C CA . VAL B 1 284 ? 10.234 -4.531 -22.766 1 70.12 284 VAL B CA 1
ATOM 5906 C C . VAL B 1 284 ? 11.234 -4.477 -21.609 1 70.12 284 VAL B C 1
ATOM 5908 O O . VAL B 1 284 ? 10.969 -5.004 -20.516 1 70.12 284 VAL B O 1
ATOM 5911 N N . GLY B 1 285 ? 12.258 -3.713 -21.719 1 66.62 285 GLY B N 1
ATOM 5912 C CA . GLY B 1 285 ? 13.367 -3.773 -20.781 1 66.62 285 GLY B CA 1
ATOM 5913 C C . GLY B 1 285 ? 13.188 -2.854 -19.578 1 66.62 285 GLY B C 1
ATOM 5914 O O . GLY B 1 285 ? 12.062 -2.527 -19.203 1 66.62 285 GLY B O 1
ATOM 5915 N N . LEU B 1 286 ? 14.281 -2.627 -18.859 1 69.38 286 LEU B N 1
ATOM 5916 C CA . LEU B 1 286 ? 14.328 -1.894 -17.594 1 69.38 286 LEU B CA 1
ATOM 5917 C C . LEU B 1 286 ? 13.789 -0.479 -17.766 1 69.38 286 LEU B C 1
ATOM 5919 O O . LEU B 1 286 ? 13.227 0.096 -16.828 1 69.38 286 LEU B O 1
ATOM 5923 N N . PHE B 1 287 ? 13.875 -0.095 -18.922 1 66.69 287 PHE B N 1
ATOM 5924 C CA . PHE B 1 287 ? 13.398 1.26 -19.172 1 66.69 287 PHE B CA 1
ATOM 5925 C C . PHE B 1 287 ? 11.969 1.241 -19.703 1 66.69 287 PHE B C 1
ATOM 5927 O O . PHE B 1 287 ? 11.383 2.295 -19.953 1 66.69 287 PHE B O 1
ATOM 5934 N N . GLY B 1 288 ? 11.57 0.031 -19.781 1 68.94 288 GLY B N 1
ATOM 5935 C CA . GLY B 1 288 ? 10.211 -0.144 -20.266 1 68.94 288 GLY B CA 1
ATOM 5936 C C . GLY B 1 288 ? 9.297 -0.796 -19.25 1 68.94 288 GLY B C 1
ATOM 5937 O O . GLY B 1 288 ? 9.242 -0.374 -18.078 1 68.94 288 GLY B O 1
ATOM 5938 N N . ARG B 1 289 ? 8.703 -1.757 -19.734 1 71.81 289 ARG B N 1
ATOM 5939 C CA . ARG B 1 289 ? 7.633 -2.414 -18.984 1 71.81 289 ARG B CA 1
ATOM 5940 C C . ARG B 1 289 ? 8.172 -3.047 -17.703 1 71.81 289 ARG B C 1
ATOM 5942 O O . ARG B 1 289 ? 7.547 -2.949 -16.641 1 71.81 289 ARG B O 1
ATOM 5949 N N . THR B 1 290 ? 9.25 -3.635 -17.906 1 73.44 290 THR B N 1
ATOM 5950 C CA . THR B 1 290 ? 9.828 -4.312 -16.75 1 73.44 290 THR B CA 1
ATOM 5951 C C . THR B 1 290 ? 10.195 -3.307 -15.664 1 73.44 290 THR B C 1
ATOM 5953 O O . THR B 1 290 ? 9.922 -3.535 -14.477 1 73.44 290 THR B O 1
ATOM 5956 N N . GLY B 1 291 ? 10.742 -2.256 -16.109 1 71.62 291 GLY B N 1
ATOM 5957 C CA . GLY B 1 291 ? 11.07 -1.207 -15.156 1 71.62 291 GLY B CA 1
ATOM 5958 C C . GLY B 1 291 ? 9.844 -0.586 -14.508 1 71.62 291 GLY B C 1
ATOM 5959 O O . GLY B 1 291 ? 9.82 -0.367 -13.297 1 71.62 291 GLY B O 1
ATOM 5960 N N . ASP B 1 292 ? 8.859 -0.44 -15.289 1 72.12 292 ASP B N 1
ATOM 5961 C CA . ASP B 1 292 ? 7.605 0.119 -14.789 1 72.12 292 ASP B CA 1
ATOM 5962 C C . ASP B 1 292 ? 6.965 -0.801 -13.758 1 72.12 292 ASP B C 1
ATOM 5964 O O . ASP B 1 292 ? 6.445 -0.333 -12.742 1 72.12 292 ASP B O 1
ATOM 5968 N N . PHE B 1 293 ? 7.016 -2.025 -14.078 1 73.94 293 PHE B N 1
ATOM 5969 C CA . PHE B 1 293 ? 6.441 -3.004 -13.156 1 73.94 293 PHE B CA 1
ATOM 5970 C C . PHE B 1 293 ? 7.211 -3.027 -11.844 1 73.94 293 PHE B C 1
ATOM 5972 O O . PHE B 1 293 ? 6.605 -3.029 -10.766 1 73.94 293 PHE B O 1
ATOM 5979 N N . LEU B 1 294 ? 8.484 -2.984 -11.961 1 70.31 294 LEU B N 1
ATOM 5980 C CA . LEU B 1 294 ? 9.305 -3.027 -10.758 1 70.31 294 LEU B CA 1
ATOM 5981 C C . LEU B 1 294 ? 9.047 -1.805 -9.883 1 70.31 294 LEU B C 1
ATOM 5983 O O . LEU B 1 294 ? 9.039 -1.906 -8.648 1 70.31 294 LEU B O 1
ATOM 5987 N N . ASP B 1 295 ? 8.781 -0.752 -10.508 1 68 295 ASP B N 1
ATOM 5988 C CA . ASP B 1 295 ? 8.492 0.485 -9.789 1 68 295 ASP B CA 1
ATOM 5989 C C . ASP B 1 295 ? 7.133 0.413 -9.094 1 68 295 ASP B C 1
ATOM 5991 O O . ASP B 1 295 ? 6.922 1.062 -8.07 1 68 295 ASP B O 1
ATOM 5995 N N . LYS B 1 296 ? 6.285 -0.42 -9.633 1 69.62 296 LYS B N 1
ATOM 5996 C CA . LYS B 1 296 ? 4.914 -0.468 -9.133 1 69.62 296 LYS B CA 1
ATOM 5997 C C . LYS B 1 296 ? 4.742 -1.587 -8.109 1 69.62 296 LYS B C 1
ATOM 5999 O O . LYS B 1 296 ? 3.678 -1.727 -7.504 1 69.62 296 LYS B O 1
ATOM 6004 N N . THR B 1 297 ? 5.762 -2.391 -7.918 1 71.12 297 THR B N 1
ATOM 6005 C CA . THR B 1 297 ? 5.656 -3.529 -7.012 1 71.12 297 THR B CA 1
ATOM 6006 C C . THR B 1 297 ? 5.223 -3.074 -5.621 1 71.12 297 THR B C 1
ATOM 6008 O O . THR B 1 297 ? 4.363 -3.699 -4.996 1 71.12 297 THR B O 1
ATOM 6011 N N . ALA B 1 298 ? 5.824 -2.02 -5.242 1 66.25 298 ALA B N 1
ATOM 6012 C CA . ALA B 1 298 ? 5.484 -1.533 -3.906 1 66.25 298 ALA B CA 1
ATOM 6013 C C . ALA B 1 298 ? 4.027 -1.079 -3.842 1 66.25 298 ALA B C 1
ATOM 6015 O O . ALA B 1 298 ? 3.393 -1.16 -2.789 1 66.25 298 ALA B O 1
ATOM 6016 N N . VAL B 1 299 ? 3.578 -0.707 -4.957 1 73 299 VAL B N 1
ATOM 6017 C CA . VAL B 1 299 ? 2.221 -0.176 -5.016 1 73 299 VAL B CA 1
ATOM 6018 C C . VAL B 1 299 ? 1.214 -1.325 -4.992 1 73 299 VAL B C 1
ATOM 6020 O O . VAL B 1 299 ? 0.159 -1.222 -4.363 1 73 299 VAL B O 1
ATOM 6023 N N . ILE B 1 300 ? 1.596 -2.404 -5.539 1 80.31 300 ILE B N 1
ATOM 6024 C CA . ILE B 1 300 ? 0.604 -3.465 -5.676 1 80.31 300 ILE B CA 1
ATOM 6025 C C . ILE B 1 300 ? 0.738 -4.449 -4.52 1 80.31 300 ILE B C 1
ATOM 6027 O O . ILE B 1 300 ? -0.108 -5.332 -4.344 1 80.31 300 ILE B O 1
ATOM 6031 N N . LEU B 1 301 ? 1.807 -4.289 -3.768 1 86.75 301 LEU B N 1
ATOM 6032 C CA . LEU B 1 301 ? 2.01 -5.129 -2.594 1 86.75 301 LEU B CA 1
ATOM 6033 C C . LEU B 1 301 ? 2.113 -4.281 -1.33 1 86.75 301 LEU B C 1
ATOM 6035 O O . LEU B 1 301 ? 3.168 -4.242 -0.69 1 86.75 301 LEU B O 1
ATOM 6039 N N . PRO B 1 302 ? 0.982 -3.773 -1.01 1 84.75 302 PRO B N 1
ATOM 6040 C CA . PRO B 1 302 ? 1.032 -3.006 0.237 1 84.75 302 PRO B CA 1
ATOM 6041 C C . PRO B 1 302 ? 1.388 -3.869 1.446 1 84.75 302 PRO B C 1
ATOM 6043 O O . PRO B 1 302 ? 1.271 -5.094 1.39 1 84.75 302 PRO B O 1
ATOM 6046 N N . ASN B 1 303 ? 1.886 -3.158 2.453 1 85.69 303 ASN B N 1
ATOM 6047 C CA . ASN B 1 303 ? 2.201 -3.861 3.693 1 85.69 303 ASN B CA 1
ATOM 6048 C C . ASN B 1 303 ? 0.95 -4.449 4.34 1 85.69 303 ASN B C 1
ATOM 6050 O O . ASN B 1 303 ? 0.005 -3.719 4.648 1 85.69 303 ASN B O 1
ATOM 6054 N N . SER B 1 304 ? 1.029 -5.703 4.574 1 85.62 304 SER B N 1
ATOM 6055 C CA . SER B 1 304 ? -0.12 -6.43 5.102 1 85.62 304 SER B CA 1
ATOM 6056 C C . SER B 1 304 ? -0.51 -5.918 6.484 1 85.62 304 SER B C 1
ATOM 6058 O O . SER B 1 304 ? -1.691 -5.895 6.836 1 85.62 304 SER B O 1
ATOM 6060 N N . ASP B 1 305 ? 0.409 -5.508 7.246 1 81.5 305 ASP B N 1
ATOM 6061 C CA . ASP B 1 305 ? 0.136 -5.051 8.602 1 81.5 305 ASP B CA 1
ATOM 6062 C C . ASP B 1 305 ? -0.613 -3.719 8.594 1 81.5 305 ASP B C 1
ATOM 6064 O O . ASP B 1 305 ? -1.232 -3.34 9.594 1 81.5 305 ASP B O 1
ATOM 6068 N N . ILE B 1 306 ? -0.575 -3.092 7.492 1 86.81 306 ILE B N 1
ATOM 6069 C CA . ILE B 1 306 ? -1.161 -1.758 7.398 1 86.81 306 ILE B CA 1
ATOM 6070 C C . ILE B 1 306 ? -2.568 -1.854 6.812 1 86.81 306 ILE B C 1
ATOM 6072 O O . ILE B 1 306 ? -3.506 -1.244 7.336 1 86.81 306 ILE B O 1
ATOM 6076 N N . VAL B 1 307 ? -2.727 -2.709 5.785 1 93.06 307 VAL B N 1
ATOM 6077 C CA . VAL B 1 307 ? -4.012 -2.701 5.094 1 93.06 307 VAL B CA 1
ATOM 6078 C C . VAL B 1 307 ? -4.699 -4.051 5.27 1 93.06 307 VAL B C 1
ATOM 6080 O O . VAL B 1 307 ? -5.82 -4.25 4.789 1 93.06 307 VAL B O 1
ATOM 6083 N N . GLY B 1 308 ? -4.074 -4.961 5.93 1 95.06 308 GLY B N 1
ATOM 6084 C CA . GLY B 1 308 ? -4.582 -6.32 6.031 1 95.06 308 GLY B CA 1
ATOM 6085 C C . GLY B 1 308 ? -5.965 -6.395 6.645 1 95.06 308 GLY B C 1
ATOM 6086 O O . GLY B 1 308 ? -6.828 -7.125 6.156 1 95.06 308 GLY B O 1
ATOM 6087 N N . ASP B 1 309 ? -6.207 -5.664 7.711 1 96.25 309 ASP B N 1
ATOM 6088 C CA . ASP B 1 309 ? -7.504 -5.688 8.383 1 96.25 309 ASP B CA 1
ATOM 6089 C C . ASP B 1 309 ? -8.609 -5.172 7.465 1 96.25 309 ASP B C 1
ATOM 6091 O O . ASP B 1 309 ? -9.734 -5.684 7.492 1 96.25 309 ASP B O 1
ATOM 6095 N N . ALA B 1 310 ? -8.258 -4.152 6.668 1 95.88 310 ALA B N 1
ATOM 6096 C CA . ALA B 1 310 ? -9.234 -3.635 5.719 1 95.88 310 ALA B CA 1
ATOM 6097 C C . ALA B 1 310 ? -9.578 -4.676 4.656 1 95.88 310 ALA B C 1
ATOM 6099 O O . ALA B 1 310 ? -10.742 -4.863 4.309 1 95.88 310 ALA B O 1
ATOM 6100 N N . LEU B 1 311 ? -8.609 -5.402 4.219 1 95.62 311 LEU B N 1
ATOM 6101 C CA . LEU B 1 311 ? -8.758 -6.367 3.135 1 95.62 311 LEU B CA 1
ATOM 6102 C C . LEU B 1 311 ? -9.375 -7.668 3.645 1 95.62 311 LEU B C 1
ATOM 6104 O O . LEU B 1 311 ? -9.688 -8.562 2.855 1 95.62 311 LEU B O 1
ATOM 6108 N N . SER B 1 312 ? -9.539 -7.797 4.902 1 94 312 SER B N 1
ATOM 6109 C CA . SER B 1 312 ? -10.148 -9 5.457 1 94 312 SER B CA 1
ATOM 6110 C C . SER B 1 312 ? -11.57 -8.719 5.949 1 94 312 SER B C 1
ATOM 6112 O O . SER B 1 312 ? -12.32 -9.648 6.242 1 94 312 SER B O 1
ATOM 6114 N N . THR B 1 313 ? -11.961 -7.457 5.957 1 94.56 313 THR B N 1
ATOM 6115 C CA . THR B 1 313 ? -13.258 -7.152 6.559 1 94.56 313 THR B CA 1
ATOM 6116 C C . THR B 1 313 ? -14.148 -6.41 5.57 1 94.56 313 THR B C 1
ATOM 6118 O O . THR B 1 313 ? -15.258 -6 5.918 1 94.56 313 THR B O 1
ATOM 6121 N N . SER B 1 314 ? -13.719 -6.207 4.383 1 96.06 314 SER B N 1
ATOM 6122 C CA . SER B 1 314 ? -14.492 -5.566 3.322 1 96.06 314 SER B CA 1
ATOM 6123 C C . SER B 1 314 ? -14.5 -6.406 2.053 1 96.06 314 SER B C 1
ATOM 6125 O O . SER B 1 314 ? -13.516 -6.422 1.308 1 96.06 314 SER B O 1
ATOM 6127 N N . PRO B 1 315 ? -15.641 -7.07 1.782 1 96.56 315 PRO B N 1
ATOM 6128 C CA . PRO B 1 315 ? -15.672 -7.863 0.55 1 96.56 315 PRO B CA 1
ATOM 6129 C C . PRO B 1 315 ? -15.484 -7.012 -0.703 1 96.56 315 PRO B C 1
ATOM 6131 O O . PRO B 1 315 ? -14.812 -7.438 -1.649 1 96.56 315 PRO B O 1
ATOM 6134 N N . LEU B 1 316 ? -16.094 -5.816 -0.71 1 96.88 316 LEU B N 1
ATOM 6135 C CA . LEU B 1 316 ? -15.883 -4.906 -1.831 1 96.88 316 LEU B CA 1
ATOM 6136 C C . LEU B 1 316 ? -14.414 -4.516 -1.944 1 96.88 316 LEU B C 1
ATOM 6138 O O . LEU B 1 316 ? -13.859 -4.473 -3.045 1 96.88 316 LEU B O 1
ATOM 6142 N N . GLY B 1 317 ? -13.812 -4.148 -0.826 1 96.81 317 GLY B N 1
ATOM 6143 C CA . GLY B 1 317 ? -12.398 -3.797 -0.795 1 96.81 317 GLY B CA 1
ATOM 6144 C C . GLY B 1 317 ? -11.492 -4.922 -1.26 1 96.81 317 GLY B C 1
ATOM 6145 O O . GLY B 1 317 ? -10.547 -4.691 -2.01 1 96.81 317 GLY B O 1
ATOM 6146 N N . THR B 1 318 ? -11.789 -6.117 -0.811 1 97.19 318 THR B N 1
ATOM 6147 C CA . THR B 1 318 ? -11.031 -7.289 -1.241 1 97.19 318 THR B CA 1
ATOM 6148 C C . THR B 1 318 ? -11.117 -7.465 -2.754 1 97.19 318 THR B C 1
ATOM 6150 O O . THR B 1 318 ? -10.102 -7.641 -3.426 1 97.19 318 THR B O 1
ATOM 6153 N N . ALA B 1 319 ? -12.297 -7.414 -3.246 1 97.88 319 ALA B N 1
ATOM 6154 C CA . ALA B 1 319 ? -12.5 -7.555 -4.688 1 97.88 319 ALA B CA 1
ATOM 6155 C C . ALA B 1 319 ? -11.758 -6.465 -5.453 1 97.88 319 ALA B C 1
ATOM 6157 O O . ALA B 1 319 ? -11.086 -6.742 -6.449 1 97.88 319 ALA B O 1
ATOM 6158 N N . SER B 1 320 ? -11.891 -5.242 -5.016 1 96.81 320 SER B N 1
ATOM 6159 C CA . SER B 1 320 ? -11.258 -4.113 -5.695 1 96.81 320 SER B CA 1
ATOM 6160 C C . SER B 1 320 ? -9.742 -4.27 -5.738 1 96.81 320 SER B C 1
ATOM 6162 O O . SER B 1 320 ? -9.109 -3.992 -6.762 1 96.81 320 SER B O 1
ATOM 6164 N N . TYR B 1 321 ? -9.156 -4.645 -4.613 1 96.75 321 TYR B N 1
ATOM 6165 C CA . TYR B 1 321 ? -7.711 -4.863 -4.559 1 96.75 321 TYR B CA 1
ATOM 6166 C C . TYR B 1 321 ? -7.289 -5.965 -5.523 1 96.75 321 TYR B C 1
ATOM 6168 O O . TYR B 1 321 ? -6.379 -5.773 -6.336 1 96.75 321 TYR B O 1
ATOM 6176 N N . LEU B 1 322 ? -7.98 -7.078 -5.434 1 97.19 322 LEU B N 1
ATOM 6177 C CA . LEU B 1 322 ? -7.641 -8.211 -6.289 1 97.19 322 LEU B CA 1
ATOM 6178 C C . LEU B 1 322 ? -7.766 -7.836 -7.762 1 97.19 322 LEU B C 1
ATOM 6180 O O . LEU B 1 322 ? -6.871 -8.125 -8.555 1 97.19 322 LEU B O 1
ATOM 6184 N N . MET B 1 323 ? -8.828 -7.195 -8.148 1 96.75 323 MET B N 1
ATOM 6185 C CA . MET B 1 323 ? -9.055 -6.844 -9.547 1 96.75 323 MET B CA 1
ATOM 6186 C C . MET B 1 323 ? -8.016 -5.844 -10.039 1 96.75 323 MET B C 1
ATOM 6188 O O . MET B 1 323 ? -7.625 -5.871 -11.211 1 96.75 323 MET B O 1
ATOM 6192 N N . SER B 1 324 ? -7.598 -4.996 -9.125 1 93.56 324 SER B N 1
ATOM 6193 C CA . SER B 1 324 ? -6.547 -4.062 -9.516 1 93.56 324 SER B CA 1
ATOM 6194 C C . SER B 1 324 ? -5.262 -4.801 -9.883 1 93.56 324 SER B C 1
ATOM 6196 O O . SER B 1 324 ? -4.621 -4.48 -10.883 1 93.56 324 SER B O 1
ATOM 6198 N N . VAL B 1 325 ? -4.895 -5.75 -9.117 1 93.31 325 VAL B N 1
ATOM 6199 C CA . VAL B 1 325 ? -3.686 -6.52 -9.391 1 93.31 325 VAL B CA 1
ATOM 6200 C C . VAL B 1 325 ? -3.895 -7.383 -10.633 1 93.31 325 VAL B C 1
ATOM 6202 O O . VAL B 1 325 ? -3.016 -7.473 -11.492 1 93.31 325 VAL B O 1
ATOM 6205 N N . TRP B 1 326 ? -5.078 -8 -10.719 1 95.62 326 TRP B N 1
ATOM 6206 C CA . TRP B 1 326 ? -5.398 -8.812 -11.891 1 95.62 326 TRP B CA 1
ATOM 6207 C C . TRP B 1 326 ? -5.309 -7.992 -13.172 1 95.62 326 TRP B C 1
ATOM 6209 O O . TRP B 1 326 ? -4.836 -8.484 -14.195 1 95.62 326 TRP B O 1
ATOM 6219 N N . SER B 1 327 ? -5.801 -6.809 -13.109 1 93.38 327 SER B N 1
ATOM 6220 C CA . SER B 1 327 ? -5.754 -5.949 -14.281 1 93.38 327 SER B CA 1
ATOM 6221 C C . SER B 1 327 ? -4.32 -5.684 -14.719 1 93.38 327 SER B C 1
ATOM 6223 O O . SER B 1 327 ? -3.998 -5.777 -15.906 1 93.38 327 SER B O 1
ATOM 6225 N N . LEU B 1 328 ? -3.48 -5.438 -13.828 1 89.69 328 LEU B N 1
ATOM 6226 C CA . LEU B 1 328 ? -2.078 -5.148 -14.109 1 89.69 328 LEU B CA 1
ATOM 6227 C C . LEU B 1 328 ? -1.371 -6.379 -14.664 1 89.69 328 LEU B C 1
ATOM 6229 O O . LEU B 1 328 ? -0.473 -6.262 -15.5 1 89.69 328 LEU B O 1
ATOM 6233 N N . PHE B 1 329 ? -1.791 -7.496 -14.258 1 92.69 329 PHE B N 1
ATOM 6234 C CA . PHE B 1 329 ? -1.105 -8.742 -14.578 1 92.69 329 PHE B CA 1
ATOM 6235 C C . PHE B 1 329 ? -1.655 -9.352 -15.859 1 92.69 329 PHE B C 1
ATOM 6237 O O . PHE B 1 329 ? -1.023 -10.227 -16.453 1 92.69 329 PHE B O 1
ATOM 6244 N N . SER B 1 330 ? -2.779 -8.898 -16.312 1 94.5 330 SER B N 1
ATOM 6245 C CA . SER B 1 330 ? -3.461 -9.625 -17.391 1 94.5 330 SER B CA 1
ATOM 6246 C C . SER B 1 330 ? -3.227 -8.961 -18.734 1 94.5 330 SER B C 1
ATOM 6248 O O . SER B 1 330 ? -3.359 -9.609 -19.781 1 94.5 330 SER B O 1
ATOM 6250 N N . THR B 1 331 ? -2.895 -7.695 -18.734 1 92.12 331 THR B N 1
ATOM 6251 C CA . THR B 1 331 ? -2.717 -6.977 -20 1 92.12 331 THR B CA 1
ATOM 6252 C C . THR B 1 331 ? -1.824 -5.754 -19.797 1 92.12 331 THR B C 1
ATOM 6254 O O . THR B 1 331 ? -1.778 -5.184 -18.703 1 92.12 331 THR B O 1
ATOM 6257 N N . ARG B 1 332 ? -1.181 -5.375 -20.859 1 85.38 332 ARG B N 1
ATOM 6258 C CA . ARG B 1 332 ? -0.348 -4.176 -20.844 1 85.38 332 ARG B CA 1
ATOM 6259 C C . ARG B 1 332 ? -1.175 -2.93 -21.141 1 85.38 332 ARG B C 1
ATOM 6261 O O . ARG B 1 332 ? -0.762 -1.813 -20.828 1 85.38 332 ARG B O 1
ATOM 6268 N N . ASP B 1 333 ? -2.262 -3.145 -21.766 1 88.19 333 ASP B N 1
ATOM 6269 C CA . ASP B 1 333 ? -3.191 -2.059 -22.062 1 88.19 333 ASP B CA 1
ATOM 6270 C C . ASP B 1 333 ? -4.207 -1.886 -20.938 1 88.19 333 ASP B C 1
ATOM 6272 O O . ASP B 1 333 ? -5.234 -2.566 -20.906 1 88.19 333 ASP B O 1
ATOM 6276 N N . LEU B 1 334 ? -4.023 -0.919 -20.188 1 83.94 334 LEU B N 1
ATOM 6277 C CA . LEU B 1 334 ? -4.824 -0.742 -18.969 1 83.94 334 LEU B CA 1
ATOM 6278 C C . LEU B 1 334 ? -6.23 -0.261 -19.328 1 83.94 334 LEU B C 1
ATOM 6280 O O . LEU B 1 334 ? -7.113 -0.238 -18.453 1 83.94 334 LEU B O 1
ATOM 6284 N N . SER B 1 335 ? -6.438 0.112 -20.516 1 88.44 335 SER B N 1
ATOM 6285 C CA . SER B 1 335 ? -7.781 0.5 -20.938 1 88.44 335 SER B CA 1
ATOM 6286 C C . SER B 1 335 ? -8.664 -0.722 -21.156 1 88.44 335 SER B C 1
ATOM 6288 O O . SER B 1 335 ? -9.891 -0.604 -21.219 1 88.44 335 SER B O 1
ATOM 6290 N N . VAL B 1 336 ? -8.023 -1.854 -21.25 1 92.5 336 VAL B N 1
ATOM 6291 C CA . VAL B 1 336 ? -8.781 -3.094 -21.391 1 92.5 336 VAL B CA 1
ATOM 6292 C C . VAL B 1 336 ? -9.359 -3.502 -20.047 1 92.5 336 VAL B C 1
ATOM 6294 O O . VAL B 1 336 ? -8.625 -3.652 -19.062 1 92.5 336 VAL B O 1
ATOM 6297 N N . GLN B 1 337 ? -10.641 -3.686 -20.016 1 93.88 337 GLN B N 1
ATOM 6298 C CA . GLN B 1 337 ? -11.305 -4.094 -18.781 1 93.88 337 GLN B CA 1
ATOM 6299 C C . GLN B 1 337 ? -11.203 -5.602 -18.562 1 93.88 337 GLN B C 1
ATOM 6301 O O . GLN B 1 337 ? -11.219 -6.367 -19.531 1 93.88 337 GLN B O 1
ATOM 6306 N N . LEU B 1 338 ? -11.203 -5.996 -17.359 1 96.12 338 LEU B N 1
ATOM 6307 C CA . LEU B 1 338 ? -10.969 -7.391 -17 1 96.12 338 LEU B CA 1
ATOM 6308 C C . LEU B 1 338 ? -12.07 -8.281 -17.562 1 96.12 338 LEU B C 1
ATOM 6310 O O . LEU B 1 338 ? -11.828 -9.445 -17.875 1 96.12 338 LEU B O 1
ATOM 6314 N N . ASN B 1 339 ? -13.273 -7.684 -17.641 1 95.44 339 ASN B N 1
ATOM 6315 C CA . ASN B 1 339 ? -14.383 -8.516 -18.109 1 95.44 339 ASN B CA 1
ATOM 6316 C C . ASN B 1 339 ? -14.281 -8.797 -19.609 1 95.44 339 ASN B C 1
ATOM 6318 O O . ASN B 1 339 ? -15.086 -9.555 -20.156 1 95.44 339 ASN B O 1
ATOM 6322 N N . GLN B 1 340 ? -13.352 -8.258 -20.312 1 95.62 340 GLN B N 1
ATOM 6323 C CA . GLN B 1 340 ? -13.031 -8.594 -21.688 1 95.62 340 GLN B CA 1
ATOM 6324 C C . GLN B 1 340 ? -12.055 -9.766 -21.75 1 95.62 340 GLN B C 1
ATOM 6326 O O . GLN B 1 340 ? -11.883 -10.383 -22.812 1 95.62 340 GLN B O 1
ATOM 6331 N N . LEU B 1 341 ? -11.43 -10.094 -20.656 1 96.81 341 LEU B N 1
ATOM 6332 C CA . LEU B 1 341 ? -10.367 -11.094 -20.625 1 96.81 341 LE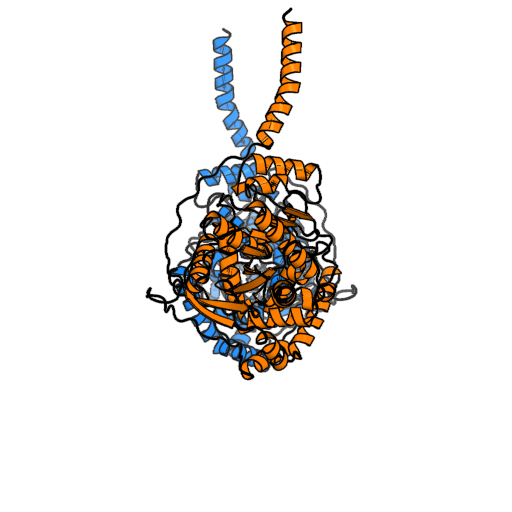U B CA 1
ATOM 6333 C C . LEU B 1 341 ? -10.805 -12.32 -19.844 1 96.81 341 LEU B C 1
ATOM 6335 O O . LEU B 1 341 ? -10.281 -13.414 -20.047 1 96.81 341 LEU B O 1
ATOM 6339 N N . PHE B 1 342 ? -11.719 -12.109 -18.906 1 97.5 342 PHE B N 1
ATOM 6340 C CA . PHE B 1 342 ? -12.258 -13.148 -18.047 1 97.5 342 PHE B CA 1
ATOM 6341 C C . PHE B 1 342 ? -13.773 -13.023 -17.938 1 97.5 342 PHE B C 1
ATOM 6343 O O . PHE B 1 342 ? -14.336 -11.961 -18.203 1 97.5 342 PHE B O 1
ATOM 6350 N N . THR B 1 343 ? -14.398 -14.125 -17.578 1 96.5 343 THR B N 1
ATOM 6351 C CA . THR B 1 343 ? -15.82 -14.008 -17.266 1 96.5 343 THR B CA 1
ATOM 6352 C C . THR B 1 343 ? -16.031 -13.383 -15.891 1 96.5 343 THR B C 1
ATOM 6354 O O . THR B 1 343 ? -15.18 -13.523 -15.008 1 96.5 343 THR B O 1
ATOM 6357 N N . LEU B 1 344 ? -17.141 -12.688 -15.695 1 96.62 344 LEU B N 1
ATOM 6358 C CA . LEU B 1 344 ? -17.453 -12.094 -14.398 1 96.62 344 LEU B CA 1
ATOM 6359 C C . LEU B 1 344 ? -17.594 -13.164 -13.328 1 96.62 344 LEU B C 1
ATOM 6361 O O . LEU B 1 344 ? -17.266 -12.93 -12.156 1 96.62 344 LEU B O 1
ATOM 6365 N N . ASP B 1 345 ? -17.969 -14.375 -13.711 1 95.25 345 ASP B N 1
ATOM 6366 C CA . ASP B 1 345 ? -18.078 -15.492 -12.773 1 95.25 345 ASP B CA 1
ATOM 6367 C C . ASP B 1 345 ? -16.703 -15.898 -12.242 1 95.25 345 ASP B C 1
ATOM 6369 O O . ASP B 1 345 ? -16.562 -16.188 -11.055 1 95.25 345 ASP B O 1
ATOM 6373 N N . GLU B 1 346 ? -15.766 -15.977 -13.141 1 96.06 346 GLU B N 1
ATOM 6374 C CA . GLU B 1 346 ? -14.398 -16.312 -12.727 1 96.06 346 GLU B CA 1
ATOM 6375 C C . GLU B 1 346 ? -13.852 -15.281 -11.742 1 96.06 346 GLU B C 1
ATOM 6377 O O . GLU B 1 346 ? -13.273 -15.648 -10.719 1 96.06 346 GLU B O 1
ATOM 6382 N N . LEU B 1 347 ? -14.102 -14.016 -12.055 1 97.69 347 LEU B N 1
ATOM 6383 C CA . LEU B 1 347 ? -13.609 -12.93 -11.219 1 97.69 347 LEU B CA 1
ATOM 6384 C C . LEU B 1 347 ? -14.344 -12.891 -9.883 1 97.69 347 LEU B C 1
ATOM 6386 O O . LEU B 1 347 ? -13.727 -12.672 -8.836 1 97.69 347 LEU B O 1
ATOM 6390 N N . ALA B 1 348 ? -15.641 -13.117 -9.898 1 97.5 348 ALA B N 1
ATOM 6391 C CA . ALA B 1 348 ? -16.422 -13.18 -8.664 1 97.5 348 ALA B CA 1
ATOM 6392 C C . ALA B 1 348 ? -15.984 -14.359 -7.801 1 97.5 348 ALA B C 1
ATOM 6394 O O . ALA B 1 348 ? -15.898 -14.234 -6.574 1 97.5 348 ALA B O 1
ATOM 6395 N N . THR B 1 349 ? -15.656 -15.477 -8.406 1 96.56 349 THR B N 1
ATOM 6396 C CA . THR B 1 349 ? -15.258 -16.672 -7.672 1 96.56 349 THR B CA 1
ATOM 6397 C C . THR B 1 349 ? -13.969 -16.438 -6.895 1 96.56 349 THR B C 1
ATOM 6399 O O . THR B 1 349 ? -13.875 -16.75 -5.707 1 96.56 349 THR B O 1
ATOM 6402 N N . VAL B 1 350 ? -13.008 -15.875 -7.59 1 96.81 350 VAL B N 1
ATOM 6403 C CA . VAL B 1 350 ? -11.742 -15.625 -6.922 1 96.81 350 VAL B CA 1
ATOM 6404 C C . VAL B 1 350 ? -11.938 -14.609 -5.797 1 96.81 350 VAL B C 1
ATOM 6406 O O . VAL B 1 350 ? -11.367 -14.75 -4.715 1 96.81 350 VAL B O 1
ATOM 6409 N N . SER B 1 351 ? -12.758 -13.57 -6.02 1 97.69 351 SER B N 1
ATOM 6410 C CA . SER B 1 351 ? -13.039 -12.57 -5 1 97.69 351 SER B CA 1
ATOM 6411 C C . SER B 1 351 ? -13.703 -13.195 -3.777 1 97.69 351 SER B C 1
ATOM 6413 O O . SER B 1 351 ? -13.32 -12.906 -2.641 1 97.69 351 SER B O 1
ATOM 6415 N N . TYR B 1 352 ? -14.648 -14.086 -3.977 1 97.81 352 TYR B N 1
ATOM 6416 C CA . TYR B 1 352 ? -15.328 -14.781 -2.891 1 97.81 352 TYR B CA 1
ATOM 6417 C C . TYR B 1 352 ? -14.367 -15.68 -2.125 1 97.81 352 TYR B C 1
ATOM 6419 O O . TYR B 1 352 ? -14.367 -15.688 -0.893 1 97.81 352 TYR B O 1
ATOM 6427 N N . LEU B 1 353 ? -13.555 -16.406 -2.857 1 97.81 353 LEU B N 1
ATOM 6428 C CA . LEU B 1 353 ? -12.648 -17.359 -2.219 1 97.81 353 LEU B CA 1
ATOM 6429 C C . LEU B 1 353 ? -11.688 -16.641 -1.278 1 97.81 353 LEU B C 1
ATOM 6431 O O . LEU B 1 353 ? -11.508 -17.062 -0.13 1 97.81 353 LEU B O 1
ATOM 6435 N N . TYR B 1 354 ? -11.141 -15.586 -1.77 1 98.19 354 TYR B N 1
ATOM 6436 C CA . TYR B 1 354 ? -10.18 -14.859 -0.954 1 98.19 354 TYR B CA 1
ATOM 6437 C C . TYR B 1 354 ? -10.852 -14.234 0.261 1 98.19 354 TYR B C 1
ATOM 6439 O O . TYR B 1 354 ? -10.273 -14.211 1.354 1 98.19 354 TYR B O 1
ATOM 6447 N N . TYR B 1 355 ? -12.039 -13.664 0.081 1 97.31 355 TYR B N 1
ATOM 6448 C CA . TYR B 1 355 ? -12.719 -13.023 1.205 1 97.31 355 TYR B CA 1
ATOM 6449 C C . TYR B 1 355 ? -13.195 -14.062 2.213 1 97.31 355 TYR B C 1
ATOM 6451 O O . TYR B 1 355 ? -13 -13.898 3.42 1 97.31 355 TYR B O 1
ATOM 6459 N N . LEU B 1 356 ? -13.82 -15.18 1.751 1 97.06 356 LEU B N 1
ATOM 6460 C CA . LEU B 1 356 ? -14.406 -16.188 2.623 1 97.06 356 LEU B CA 1
ATOM 6461 C C . LEU B 1 356 ? -13.328 -16.906 3.428 1 97.06 356 LEU B C 1
ATOM 6463 O O . LEU B 1 356 ? -13.562 -17.297 4.574 1 97.06 356 LEU B O 1
ATOM 6467 N N . THR B 1 357 ? -12.172 -17.094 2.824 1 97.25 357 THR B N 1
ATOM 6468 C CA . THR B 1 357 ? -11.094 -17.781 3.523 1 97.25 357 THR B CA 1
ATOM 6469 C C . THR B 1 357 ? -10.219 -16.781 4.281 1 97.25 357 THR B C 1
ATOM 6471 O O . THR B 1 357 ? -9.289 -17.172 4.992 1 97.25 357 THR B O 1
ATOM 6474 N N . GLU B 1 358 ? -10.406 -15.461 4.125 1 95.31 358 GLU B N 1
ATOM 6475 C CA . GLU B 1 358 ? -9.688 -14.375 4.789 1 95.31 358 GLU B CA 1
ATOM 6476 C C . GLU B 1 358 ? -8.18 -14.516 4.582 1 95.31 358 GLU B C 1
ATOM 6478 O O . GLU B 1 358 ? -7.402 -14.375 5.527 1 95.31 358 GLU B O 1
ATOM 6483 N N . THR B 1 359 ? -7.797 -14.812 3.34 1 96.94 359 THR B N 1
ATOM 6484 C CA . THR B 1 359 ? -6.391 -15.141 3.133 1 96.94 359 THR B CA 1
ATOM 6485 C C . THR B 1 359 ? -5.668 -14 2.418 1 96.94 359 THR B C 1
ATOM 6487 O O . THR B 1 359 ? -4.445 -14.031 2.27 1 96.94 359 THR B O 1
ATOM 6490 N N . THR B 1 360 ? -6.375 -12.922 2.029 1 96.88 360 THR B N 1
ATOM 6491 C CA . THR B 1 360 ? -5.719 -11.828 1.32 1 96.88 360 THR B CA 1
ATOM 6492 C C . THR B 1 360 ? -4.543 -11.289 2.127 1 96.88 360 THR B C 1
ATOM 6494 O O . THR B 1 360 ? -3.43 -11.172 1.61 1 96.88 360 THR B O 1
ATOM 6497 N N . PRO B 1 361 ? -4.715 -11 3.473 1 95.88 361 PRO B N 1
ATOM 6498 C CA . PRO B 1 361 ? -3.58 -10.477 4.238 1 95.88 361 PRO B CA 1
ATOM 6499 C C . PRO B 1 361 ? -2.424 -11.469 4.332 1 95.88 361 PRO B C 1
ATOM 6501 O O . PRO B 1 361 ? -1.257 -11.062 4.332 1 95.88 361 PRO B O 1
ATOM 6504 N N . HIS B 1 362 ? -2.707 -12.734 4.379 1 96.25 362 HIS B N 1
ATOM 6505 C CA . HIS B 1 362 ? -1.676 -13.75 4.527 1 96.25 362 HIS B CA 1
ATOM 6506 C C . HIS B 1 362 ? -0.921 -13.969 3.221 1 96.25 362 HIS B C 1
ATOM 6508 O O . HIS B 1 362 ? 0.296 -14.164 3.229 1 96.25 362 HIS B O 1
ATOM 6514 N N . ALA B 1 363 ? -1.694 -13.984 2.154 1 96.81 363 ALA B N 1
ATOM 6515 C CA . ALA B 1 363 ? -1.051 -14.023 0.843 1 96.81 363 ALA B CA 1
ATOM 6516 C C . ALA B 1 363 ? -0.109 -12.836 0.663 1 96.81 363 ALA B C 1
ATOM 6518 O O . ALA B 1 363 ? 0.992 -12.984 0.126 1 96.81 363 ALA B O 1
ATOM 6519 N N . LEU B 1 364 ? -0.564 -11.68 1.123 1 94.44 364 LEU B N 1
ATOM 6520 C CA . LEU B 1 364 ? 0.257 -10.477 1.052 1 94.44 364 LEU B CA 1
ATOM 6521 C C . LEU B 1 364 ? 1.512 -10.625 1.907 1 94.44 364 LEU B C 1
ATOM 6523 O O . LEU B 1 364 ? 2.588 -10.164 1.521 1 94.44 364 LEU B O 1
ATOM 6527 N N . ARG B 1 365 ? 1.37 -11.164 3.084 1 95 365 ARG B N 1
ATOM 6528 C CA . ARG B 1 365 ? 2.521 -11.406 3.947 1 95 365 ARG B CA 1
ATOM 6529 C C . ARG B 1 365 ? 3.564 -12.266 3.24 1 95 365 ARG B C 1
ATOM 6531 O O . ARG B 1 365 ? 4.762 -11.969 3.303 1 95 365 ARG B O 1
ATOM 6538 N N . ILE B 1 366 ? 3.09 -13.289 2.59 1 95.88 366 ILE B N 1
ATOM 6539 C CA . ILE B 1 366 ? 3.979 -14.188 1.857 1 95.88 366 ILE B CA 1
ATOM 6540 C C . ILE B 1 366 ? 4.676 -13.414 0.735 1 95.88 366 ILE B C 1
ATOM 6542 O O . ILE B 1 366 ? 5.898 -13.492 0.591 1 95.88 366 ILE B O 1
ATOM 6546 N N . MET B 1 367 ? 3.934 -12.695 -0.005 1 93.12 367 MET B N 1
ATOM 6547 C CA . MET B 1 367 ? 4.492 -11.969 -1.142 1 93.12 367 MET B CA 1
ATOM 6548 C C . MET B 1 367 ? 5.496 -10.922 -0.675 1 93.12 367 MET B C 1
ATOM 6550 O O . MET B 1 367 ? 6.504 -10.68 -1.344 1 93.12 367 MET B O 1
ATOM 6554 N N . ASN B 1 368 ? 5.168 -10.242 0.441 1 89.62 368 ASN B N 1
ATOM 6555 C CA . ASN B 1 368 ? 6.113 -9.273 0.977 1 89.62 368 ASN B CA 1
ATOM 6556 C C . ASN B 1 368 ? 7.449 -9.93 1.332 1 89.62 368 ASN B C 1
ATOM 6558 O O . ASN B 1 368 ? 8.508 -9.359 1.074 1 89.62 368 ASN B O 1
ATOM 6562 N N . THR B 1 369 ? 7.414 -11.086 1.886 1 90.69 369 THR B N 1
ATOM 6563 C CA . THR B 1 369 ? 8.641 -11.82 2.197 1 90.69 369 THR B CA 1
ATOM 6564 C C . THR B 1 369 ? 9.367 -12.234 0.92 1 90.69 369 THR B C 1
ATOM 6566 O O . THR B 1 369 ? 10.586 -12.078 0.816 1 90.69 369 THR B O 1
ATOM 6569 N N . VAL B 1 370 ? 8.586 -12.695 -0.018 1 88.94 370 VAL B N 1
ATOM 6570 C CA . VAL B 1 370 ? 9.148 -13.227 -1.252 1 88.94 370 VAL B CA 1
ATOM 6571 C C . VAL B 1 370 ? 9.82 -12.102 -2.043 1 88.94 370 VAL B C 1
ATOM 6573 O O . VAL B 1 370 ? 10.938 -12.266 -2.537 1 88.94 370 VAL B O 1
ATOM 6576 N N . VAL B 1 371 ? 9.234 -11.023 -2.135 1 84.44 371 VAL B N 1
ATOM 6577 C CA . VAL B 1 371 ? 9.703 -9.945 -2.994 1 84.44 371 VAL B CA 1
ATOM 6578 C C . VAL B 1 371 ? 10.82 -9.172 -2.291 1 84.44 371 VAL B C 1
ATOM 6580 O O . VAL B 1 371 ? 11.766 -8.703 -2.934 1 84.44 371 VAL B O 1
ATOM 6583 N N . HIS B 1 372 ? 10.766 -9.102 -0.99 1 79.25 372 HIS B N 1
ATOM 6584 C CA . HIS B 1 372 ? 11.703 -8.219 -0.314 1 79.25 372 HIS B CA 1
ATOM 6585 C C . HIS B 1 372 ? 12.859 -9.008 0.293 1 79.25 372 HIS B C 1
ATOM 6587 O O . HIS B 1 372 ? 13.953 -8.469 0.486 1 79.25 372 HIS B O 1
ATOM 6593 N N . GLU B 1 373 ? 12.664 -10.297 0.518 1 78.38 373 GLU B N 1
ATOM 6594 C CA . GLU B 1 373 ? 13.688 -11 1.284 1 78.38 373 GLU B CA 1
ATOM 6595 C C . GLU B 1 373 ? 14.164 -12.25 0.551 1 78.38 373 GLU B C 1
ATOM 6597 O O . GLU B 1 373 ? 15.203 -12.82 0.89 1 78.38 373 GLU B O 1
ATOM 6602 N N . ASP B 1 374 ? 13.461 -12.664 -0.434 1 83.06 374 ASP B N 1
ATOM 6603 C CA . ASP B 1 374 ? 13.695 -13.992 -0.993 1 83.06 374 ASP B CA 1
ATOM 6604 C C . ASP B 1 374 ? 14.203 -13.906 -2.43 1 83.06 374 ASP B C 1
ATOM 6606 O O . ASP B 1 374 ? 15.414 -13.891 -2.67 1 83.06 374 ASP B O 1
ATOM 6610 N N . VAL B 1 375 ? 13.414 -13.516 -3.359 1 72 375 VAL B N 1
ATOM 6611 C CA . VAL B 1 375 ? 13.641 -13.695 -4.789 1 72 375 VAL B CA 1
ATOM 6612 C C . VAL B 1 375 ? 14.844 -12.867 -5.23 1 72 375 VAL B C 1
ATOM 6614 O O . VAL B 1 375 ? 15.664 -13.328 -6.031 1 72 375 VAL B O 1
ATOM 6617 N N . PHE B 1 376 ? 15.094 -11.828 -4.574 1 67.12 376 PHE B N 1
ATOM 6618 C CA . PHE B 1 376 ? 16.156 -10.945 -5.047 1 67.12 376 PHE B CA 1
ATOM 6619 C C . PHE B 1 376 ? 17.484 -11.305 -4.395 1 67.12 376 PHE B C 1
ATOM 6621 O O . PHE B 1 376 ? 18.531 -10.773 -4.77 1 67.12 376 PHE B O 1
ATOM 6628 N N . ASN B 1 377 ? 17.344 -12.344 -3.578 1 66.62 377 ASN B N 1
ATOM 6629 C CA . ASN B 1 377 ? 18.562 -12.703 -2.865 1 66.62 377 ASN B CA 1
ATOM 6630 C C . ASN B 1 377 ? 19 -14.133 -3.18 1 66.62 377 ASN B C 1
ATOM 6632 O O . ASN B 1 377 ? 20.031 -14.602 -2.688 1 66.62 377 ASN B O 1
ATOM 6636 N N . GLN B 1 378 ? 18.203 -14.727 -4.023 1 70.94 378 GLN B N 1
ATOM 6637 C CA . GLN B 1 378 ? 18.594 -16.109 -4.301 1 70.94 378 GLN B CA 1
ATOM 6638 C C . GLN B 1 378 ? 19.062 -16.266 -5.742 1 70.94 378 GLN B C 1
ATOM 6640 O O . GLN B 1 378 ? 18.562 -15.594 -6.645 1 70.94 378 GLN B O 1
ATOM 6645 N N . ARG B 1 379 ? 20.141 -17.078 -5.898 1 79.44 379 ARG B N 1
ATOM 6646 C CA . ARG B 1 379 ? 20.766 -17.344 -7.188 1 79.44 379 ARG B CA 1
ATOM 6647 C C . ARG B 1 379 ? 20.703 -18.828 -7.527 1 79.44 379 ARG B C 1
ATOM 6649 O O . ARG B 1 379 ? 21.703 -19.422 -7.969 1 79.44 379 ARG B O 1
ATOM 6656 N N . ARG B 1 380 ? 19.531 -19.359 -7.246 1 84.75 380 ARG B N 1
ATOM 6657 C CA . ARG B 1 380 ? 19.391 -20.781 -7.504 1 84.75 380 ARG B CA 1
ATOM 6658 C C . ARG B 1 380 ? 19.281 -21.062 -9 1 84.75 380 ARG B C 1
ATOM 6660 O O . ARG B 1 380 ? 18.578 -20.344 -9.727 1 84.75 380 ARG B O 1
ATOM 6667 N N . GLN B 1 381 ? 20.031 -22.031 -9.352 1 92.19 381 GLN B N 1
ATOM 6668 C CA . GLN B 1 381 ? 20 -22.453 -10.742 1 92.19 381 GLN B CA 1
ATOM 6669 C C . GLN B 1 381 ? 19.359 -23.828 -10.883 1 92.19 381 GLN B C 1
ATOM 6671 O O . GLN B 1 381 ? 19.391 -24.625 -9.945 1 92.19 381 GLN B O 1
ATOM 6676 N N . VAL B 1 382 ? 18.75 -24.078 -11.992 1 95.44 382 VAL B N 1
ATOM 6677 C CA . VAL B 1 382 ? 17.984 -25.297 -12.258 1 95.44 382 VAL B CA 1
ATOM 6678 C C . VAL B 1 382 ? 18.688 -26.125 -13.328 1 95.44 382 VAL B C 1
ATOM 6680 O O . VAL B 1 382 ? 18.969 -25.625 -14.43 1 95.44 382 VAL B O 1
ATOM 6683 N N . LEU B 1 383 ? 18.938 -27.406 -12.992 1 95.62 383 LEU B N 1
ATOM 6684 C CA . LEU B 1 383 ? 19.688 -28.266 -13.898 1 95.62 383 LEU B CA 1
ATOM 6685 C C . LEU B 1 383 ? 18.75 -29.172 -14.688 1 95.62 383 LEU B C 1
ATOM 6687 O O . LEU B 1 383 ? 19.109 -29.688 -15.75 1 95.62 383 LEU B O 1
ATOM 6691 N N . VAL B 1 384 ? 17.578 -29.422 -14.188 1 97.69 384 VAL B N 1
ATOM 6692 C CA . VAL B 1 384 ? 16.656 -30.328 -14.859 1 97.69 384 VAL B CA 1
ATOM 6693 C C . VAL B 1 384 ? 16.094 -29.656 -16.109 1 97.69 384 VAL B C 1
ATOM 6695 O O . VAL B 1 384 ? 16.156 -28.438 -16.25 1 97.69 384 VAL B O 1
ATOM 6698 N N . PRO B 1 385 ? 15.523 -30.484 -17.047 1 98.38 385 PRO B N 1
ATOM 6699 C CA . PRO B 1 385 ? 14.898 -29.875 -18.219 1 98.38 385 PRO B CA 1
ATOM 6700 C C . PRO B 1 385 ? 13.844 -28.828 -17.844 1 98.38 385 PRO B C 1
ATOM 6702 O O . PRO B 1 385 ? 13.047 -29.047 -16.938 1 98.38 385 PRO B O 1
ATOM 6705 N N . SER B 1 386 ? 13.93 -27.719 -18.578 1 98.5 386 SER B N 1
ATOM 6706 C CA . SER B 1 386 ? 13.023 -26.609 -18.297 1 98.5 386 SER B CA 1
ATOM 6707 C C . SER B 1 386 ? 12.375 -26.078 -19.562 1 98.5 386 SER B C 1
ATOM 6709 O O . SER B 1 386 ? 13.023 -25.984 -20.609 1 98.5 386 SER B O 1
ATOM 6711 N N . ALA B 1 387 ? 11.141 -25.859 -19.469 1 98.69 387 ALA B N 1
ATOM 6712 C CA . ALA B 1 387 ? 10.406 -25.188 -20.531 1 98.69 387 ALA B CA 1
ATOM 6713 C C . ALA B 1 387 ? 9.859 -23.844 -20.062 1 98.69 387 ALA B C 1
ATOM 6715 O O . ALA B 1 387 ? 9.406 -23.719 -18.922 1 98.69 387 ALA B O 1
ATOM 6716 N N . ILE B 1 388 ? 9.906 -22.875 -20.922 1 98.19 388 ILE B N 1
ATOM 6717 C CA . ILE B 1 388 ? 9.438 -21.531 -20.609 1 98.19 388 ILE B CA 1
ATOM 6718 C C . ILE B 1 388 ? 8.414 -21.078 -21.641 1 98.19 388 ILE B C 1
ATOM 6720 O O . ILE B 1 388 ? 8.672 -21.141 -22.844 1 98.19 388 ILE B O 1
ATOM 6724 N N . LEU B 1 389 ? 7.266 -20.781 -21.188 1 97.62 389 LEU B N 1
ATOM 6725 C CA . LEU B 1 389 ? 6.211 -20.188 -22 1 97.62 389 LEU B CA 1
ATOM 6726 C C . LEU B 1 389 ? 6.043 -18.703 -21.672 1 97.62 389 LEU B C 1
ATOM 6728 O O . LEU B 1 389 ? 5.578 -18.359 -20.578 1 97.62 389 LEU B O 1
ATOM 6732 N N . GLN B 1 390 ? 6.355 -17.859 -22.594 1 94.06 390 GLN B N 1
ATOM 6733 C CA . GLN B 1 390 ? 6.293 -16.422 -22.375 1 94.06 390 GLN B CA 1
ATOM 6734 C C . GLN B 1 390 ? 5.035 -15.82 -23 1 94.06 390 GLN B C 1
ATOM 6736 O O . GLN B 1 390 ? 4.773 -16.016 -24.188 1 94.06 390 GLN B O 1
ATOM 6741 N N . SER B 1 391 ? 4.324 -15.133 -22.172 1 93.94 391 SER B N 1
ATOM 6742 C CA . SER B 1 391 ? 3.125 -14.453 -22.656 1 93.94 391 SER B CA 1
ATOM 6743 C C . SER B 1 391 ? 3.42 -13 -23.016 1 93.94 391 SER B C 1
ATOM 6745 O O . SER B 1 391 ? 4.191 -12.328 -22.328 1 93.94 391 SER B O 1
ATOM 6747 N N . PRO B 1 392 ? 2.814 -12.5 -24.031 1 90.94 392 PRO B N 1
ATOM 6748 C CA . PRO B 1 392 ? 3.156 -11.172 -24.531 1 90.94 392 PRO B CA 1
ATOM 6749 C C . PRO B 1 392 ? 2.662 -10.047 -23.625 1 90.94 392 PRO B C 1
ATOM 6751 O O . PRO B 1 392 ? 3.23 -8.953 -23.641 1 90.94 392 PRO B O 1
ATOM 6754 N N . GLU B 1 393 ? 1.644 -10.281 -22.828 1 91.94 393 GLU B N 1
ATOM 6755 C CA . GLU B 1 393 ? 1.01 -9.188 -22.094 1 91.94 393 GLU B CA 1
ATOM 6756 C C . GLU B 1 393 ? 1.499 -9.125 -20.656 1 91.94 393 GLU B C 1
ATOM 6758 O O . GLU B 1 393 ? 1.018 -8.312 -19.859 1 91.94 393 GLU B O 1
ATOM 6763 N N . THR B 1 394 ? 2.438 -9.961 -20.344 1 91.56 394 THR B N 1
ATOM 6764 C CA . THR B 1 394 ? 3.002 -9.938 -18.984 1 91.56 394 THR B CA 1
ATOM 6765 C C . THR B 1 394 ? 3.771 -8.641 -18.75 1 91.56 394 THR B C 1
ATOM 6767 O O . THR B 1 394 ? 4.457 -8.148 -19.656 1 91.56 394 THR B O 1
ATOM 6770 N N . PRO B 1 395 ? 3.672 -8.086 -17.5 1 87.88 395 PRO B N 1
ATOM 6771 C CA . PRO B 1 395 ? 4.344 -6.82 -17.219 1 87.88 395 PRO B CA 1
ATOM 6772 C C . PRO B 1 395 ? 5.867 -6.941 -17.219 1 87.88 395 PRO B C 1
ATOM 6774 O O . PRO B 1 395 ? 6.57 -5.938 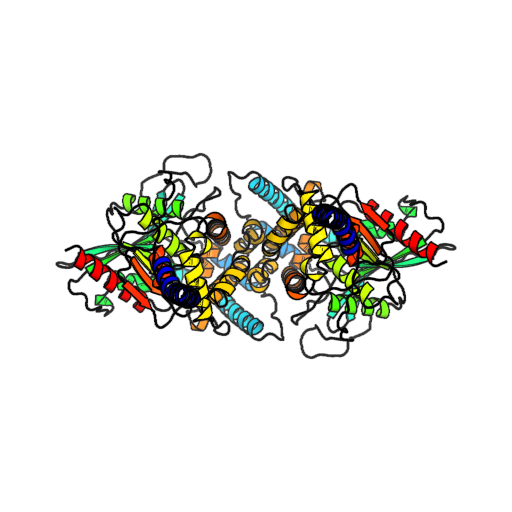-17.359 1 87.88 395 PRO B O 1
ATOM 6777 N N . TRP B 1 396 ? 6.418 -8.125 -17.141 1 85.94 396 TRP B N 1
ATOM 6778 C CA . TRP B 1 396 ? 7.859 -8.328 -17.219 1 85.94 396 TRP B CA 1
ATOM 6779 C C . TRP B 1 396 ? 8.211 -9.289 -18.344 1 85.94 396 TRP B C 1
ATOM 6781 O O . TRP B 1 396 ? 7.328 -9.961 -18.891 1 85.94 396 TRP B O 1
ATOM 6791 N N . HIS B 1 397 ? 9.453 -9.188 -18.719 1 84 397 HIS B N 1
ATOM 6792 C CA . HIS B 1 397 ? 9.922 -10.062 -19.781 1 84 397 HIS B CA 1
ATOM 6793 C C . HIS B 1 397 ? 11.344 -10.547 -19.516 1 84 397 HIS B C 1
ATOM 6795 O O . HIS B 1 397 ? 12.203 -9.758 -19.125 1 84 397 HIS B O 1
ATOM 6801 N N . SER B 1 398 ? 11.469 -11.82 -19.672 1 85.88 398 SER B N 1
ATOM 6802 C CA . SER B 1 398 ? 12.797 -12.43 -19.625 1 85.88 398 SER B CA 1
ATOM 6803 C C . SER B 1 398 ? 13.086 -13.203 -20.906 1 85.88 398 SER B C 1
ATOM 6805 O O . SER B 1 398 ? 12.461 -14.227 -21.172 1 85.88 398 SER B O 1
ATOM 6807 N N . SER B 1 399 ? 14.117 -12.75 -21.641 1 88.5 399 SER B N 1
ATOM 6808 C CA . SER B 1 399 ? 14.469 -13.43 -22.891 1 88.5 399 SER B CA 1
ATOM 6809 C C . SER B 1 399 ? 15.109 -14.781 -22.625 1 88.5 399 SER B C 1
ATOM 6811 O O . SER B 1 399 ? 15.516 -15.07 -21.484 1 88.5 399 SER B O 1
ATOM 6813 N N . ARG B 1 400 ? 15.141 -15.586 -23.703 1 92.12 400 ARG B N 1
ATOM 6814 C CA . ARG B 1 400 ? 15.797 -16.891 -23.578 1 92.12 400 ARG B CA 1
ATOM 6815 C C . ARG B 1 400 ? 17.234 -16.734 -23.078 1 92.12 400 ARG B C 1
ATOM 6817 O O . ARG B 1 400 ? 17.703 -17.516 -22.25 1 92.12 400 ARG B O 1
ATOM 6824 N N . SER B 1 401 ? 17.953 -15.719 -23.594 1 89.75 401 SER B N 1
ATOM 6825 C CA . SER B 1 401 ? 19.344 -15.484 -23.25 1 89.75 401 SER B CA 1
ATOM 6826 C C . SER B 1 401 ? 19.5 -15.164 -21.766 1 89.75 401 SER B C 1
ATOM 6828 O O . SER B 1 401 ? 20.484 -15.539 -21.141 1 89.75 401 SER B O 1
ATOM 6830 N N . ILE B 1 402 ? 18.578 -14.5 -21.203 1 89.38 402 ILE B N 1
ATOM 6831 C CA . ILE B 1 402 ? 18.594 -14.156 -19.781 1 89.38 402 ILE B CA 1
ATOM 6832 C C . ILE B 1 402 ? 18.203 -15.375 -18.953 1 89.38 402 ILE B C 1
ATOM 6834 O O . ILE B 1 402 ? 18.859 -15.695 -17.953 1 89.38 402 ILE B O 1
ATOM 6838 N N . CYS B 1 403 ? 17.188 -16.094 -19.438 1 92.94 403 CYS B N 1
ATOM 6839 C CA . CYS B 1 403 ? 16.672 -17.25 -18.703 1 92.94 403 CYS B CA 1
ATOM 6840 C C . CYS B 1 403 ? 17.734 -18.344 -18.609 1 92.94 403 CYS B C 1
ATOM 6842 O O . CYS B 1 403 ? 17.781 -19.078 -17.625 1 92.94 403 CYS B O 1
ATOM 6844 N N . GLN B 1 404 ? 18.625 -18.391 -19.516 1 92.81 404 GLN B N 1
ATOM 6845 C CA . GLN B 1 404 ? 19.641 -19.422 -19.547 1 92.81 404 GLN B CA 1
ATOM 6846 C C . GLN B 1 404 ? 20.578 -19.328 -18.359 1 92.81 404 GLN B C 1
ATOM 6848 O O . GLN B 1 404 ? 21.25 -20.297 -18 1 92.81 404 GLN B O 1
ATOM 6853 N N . HIS B 1 405 ? 20.641 -18.203 -17.766 1 91.31 405 HIS B N 1
ATOM 6854 C CA . HIS B 1 405 ? 21.516 -18.016 -16.625 1 91.31 405 HIS B CA 1
ATOM 6855 C C . HIS B 1 405 ? 20.922 -18.672 -15.367 1 91.31 405 HIS B C 1
ATOM 6857 O O . HIS B 1 405 ? 21.641 -18.906 -14.391 1 91.31 405 HIS B O 1
ATOM 6863 N N . ARG B 1 406 ? 19.703 -18.922 -15.344 1 92.75 406 ARG B N 1
ATOM 6864 C CA . ARG B 1 406 ? 19.047 -19.547 -14.203 1 92.75 406 ARG B CA 1
ATOM 6865 C C . ARG B 1 406 ? 18.609 -20.969 -14.523 1 92.75 406 ARG B C 1
ATOM 6867 O O . ARG B 1 406 ? 18.688 -21.859 -13.672 1 92.75 406 ARG B O 1
ATOM 6874 N N . TYR B 1 407 ? 18.125 -21.125 -15.703 1 95.62 407 TYR B N 1
ATOM 6875 C CA . TYR B 1 407 ? 17.703 -22.438 -16.188 1 95.62 407 TYR B CA 1
ATOM 6876 C C . TYR B 1 407 ? 18.703 -23 -17.188 1 95.62 407 TYR B C 1
ATOM 6878 O O . TYR B 1 407 ? 18.672 -22.641 -18.375 1 95.62 407 TYR B O 1
ATOM 6886 N N . LEU B 1 408 ? 19.438 -23.922 -16.75 1 94.94 408 LEU B N 1
ATOM 6887 C CA . LEU B 1 408 ? 20.641 -24.328 -17.469 1 94.94 408 LEU B CA 1
ATOM 6888 C C . LEU B 1 408 ? 20.312 -25.328 -18.578 1 94.94 408 LEU B C 1
ATOM 6890 O O . LEU B 1 408 ? 21.125 -25.547 -19.484 1 94.94 408 LEU B O 1
ATOM 6894 N N . ASN B 1 409 ? 19.203 -25.922 -18.5 1 96.44 409 ASN B N 1
ATOM 6895 C CA . ASN B 1 409 ? 18.766 -26.875 -19.516 1 96.44 409 ASN B CA 1
ATOM 6896 C C . ASN B 1 409 ? 17.406 -26.484 -20.094 1 96.44 409 ASN B C 1
ATOM 6898 O O . ASN B 1 409 ? 16.406 -27.188 -19.906 1 96.44 409 ASN B O 1
ATOM 6902 N N . ILE B 1 410 ? 17.406 -25.391 -20.875 1 97.56 410 ILE B N 1
ATOM 6903 C CA . ILE B 1 410 ? 16.156 -24.984 -21.516 1 97.56 410 ILE B CA 1
ATOM 6904 C C . ILE B 1 410 ? 15.875 -25.891 -22.703 1 97.56 410 ILE B C 1
ATOM 6906 O O . ILE B 1 410 ? 16.484 -25.734 -23.766 1 97.56 410 ILE B O 1
ATOM 6910 N N . THR B 1 411 ? 14.953 -26.75 -22.5 1 96.94 411 THR B N 1
ATOM 6911 C CA . THR B 1 411 ? 14.57 -27.734 -23.5 1 96.94 411 THR B CA 1
ATOM 6912 C C . THR B 1 411 ? 13.547 -27.141 -24.469 1 96.94 411 THR B C 1
ATOM 6914 O O . THR B 1 411 ? 13.477 -27.562 -25.625 1 96.94 411 THR B O 1
ATOM 6917 N N . ARG B 1 412 ? 12.781 -26.234 -23.969 1 96.56 412 ARG B N 1
ATOM 6918 C CA . ARG B 1 412 ? 11.766 -25.578 -24.797 1 96.56 412 ARG B CA 1
ATOM 6919 C C . ARG B 1 412 ? 11.539 -24.141 -24.344 1 96.56 412 ARG B C 1
ATOM 6921 O O . ARG B 1 412 ? 11.484 -23.859 -23.141 1 96.56 412 ARG B O 1
ATOM 6928 N N . PHE B 1 413 ? 11.5 -23.234 -25.328 1 97.69 413 PHE B N 1
ATOM 6929 C CA . PHE B 1 413 ? 11.188 -21.828 -25.109 1 97.69 413 PHE B CA 1
ATOM 6930 C C . PHE B 1 413 ? 10.156 -21.344 -26.125 1 97.69 413 PHE B C 1
ATOM 6932 O O . PHE B 1 413 ? 10.43 -21.297 -27.328 1 97.69 413 PHE B O 1
ATOM 6939 N N . THR B 1 414 ? 9 -21.047 -25.656 1 97.06 414 THR B N 1
ATOM 6940 C CA . THR B 1 414 ? 7.887 -20.703 -26.531 1 97.06 414 THR B CA 1
ATOM 6941 C C . THR B 1 414 ? 7.355 -19.312 -26.219 1 97.06 414 THR B C 1
ATOM 6943 O O . THR B 1 414 ? 7.246 -18.938 -25.047 1 97.06 414 THR B O 1
ATOM 6946 N N . GLU B 1 415 ? 7.07 -18.562 -27.219 1 94.25 415 GLU B N 1
ATOM 6947 C CA . GLU B 1 415 ? 6.363 -17.297 -27.094 1 94.25 415 GLU B CA 1
ATOM 6948 C C . GLU B 1 415 ? 4.887 -17.453 -27.438 1 94.25 415 GLU B C 1
ATOM 6950 O O . GLU B 1 415 ? 4.547 -17.75 -28.594 1 94.25 415 GLU B O 1
ATOM 6955 N N . ALA B 1 416 ? 4.078 -17.266 -26.469 1 95.25 416 ALA B N 1
ATOM 6956 C CA . ALA B 1 416 ? 2.639 -17.328 -26.719 1 95.25 416 ALA B CA 1
ATOM 6957 C C . ALA B 1 416 ? 2.16 -16.141 -27.531 1 95.25 416 ALA B C 1
ATOM 6959 O O . ALA B 1 416 ? 2.834 -15.102 -27.594 1 95.25 416 ALA B O 1
ATOM 6960 N N . THR B 1 417 ? 0.978 -16.281 -28.141 1 94.44 417 THR B N 1
ATOM 6961 C CA . THR B 1 417 ? 0.452 -15.227 -29 1 94.44 417 THR B CA 1
ATOM 6962 C C . THR B 1 417 ? -0.456 -14.289 -28.203 1 94.44 417 THR B C 1
ATOM 6964 O O . THR B 1 417 ? -0.714 -13.164 -28.641 1 94.44 417 THR B O 1
ATOM 6967 N N . LYS B 1 418 ? -0.964 -14.812 -27.125 1 94.5 418 LYS B N 1
ATOM 6968 C CA . LYS B 1 418 ? -1.822 -13.977 -26.281 1 94.5 418 LYS B CA 1
ATOM 6969 C C . LYS B 1 418 ? -1.694 -14.367 -24.812 1 94.5 418 LYS B C 1
ATOM 6971 O O . LYS B 1 418 ? -1.066 -15.375 -24.484 1 94.5 418 LYS B O 1
ATOM 6976 N N . GLY B 1 419 ? -2.207 -13.469 -24 1 94.88 419 GLY B N 1
ATOM 6977 C CA . GLY B 1 419 ? -2.277 -13.766 -22.578 1 94.88 419 GLY B CA 1
ATOM 6978 C C . GLY B 1 419 ? -1.28 -12.984 -21.75 1 94.88 419 GLY B C 1
ATOM 6979 O O . GLY B 1 419 ? -0.307 -12.445 -22.281 1 94.88 419 GLY B O 1
ATOM 6980 N N . GLY B 1 420 ? -1.544 -12.93 -20.484 1 94.88 420 GLY B N 1
ATOM 6981 C CA . GLY B 1 420 ? -0.682 -12.312 -19.484 1 94.88 420 GLY B CA 1
ATOM 6982 C C . GLY B 1 420 ? -0.232 -13.281 -18.406 1 94.88 420 GLY B C 1
ATOM 6983 O O . GLY B 1 420 ? 0.082 -14.438 -18.703 1 94.88 420 GLY B O 1
ATOM 6984 N N . VAL B 1 421 ? -0.135 -12.789 -17.219 1 95.06 421 VAL B N 1
ATOM 6985 C CA . VAL B 1 421 ? 0.375 -13.578 -16.094 1 95.06 421 VAL B CA 1
ATOM 6986 C C . VAL B 1 421 ? -0.541 -14.773 -15.844 1 95.06 421 VAL B C 1
ATOM 6988 O O . VAL B 1 421 ? -0.074 -15.852 -15.469 1 95.06 421 VAL B O 1
ATOM 6991 N N . PHE B 1 422 ? -1.819 -14.586 -16.062 1 97.38 422 PHE B N 1
ATOM 6992 C CA . PHE B 1 422 ? -2.785 -15.656 -15.844 1 97.38 422 PHE B CA 1
ATOM 6993 C C . PHE B 1 422 ? -3.041 -16.422 -17.141 1 97.38 422 PHE B C 1
ATOM 6995 O O . PHE B 1 422 ? -4.195 -16.656 -17.5 1 97.38 422 PHE B O 1
ATOM 7002 N N . GLN B 1 423 ? -2.004 -16.844 -17.688 1 95.81 423 GLN B N 1
ATOM 7003 C CA . GLN B 1 423 ? -2.059 -17.516 -18.984 1 95.81 423 GLN B CA 1
ATOM 7004 C C . GLN B 1 423 ? -2.908 -18.781 -18.906 1 95.81 423 GLN B C 1
ATOM 7006 O O . GLN B 1 423 ? -3.582 -19.141 -19.891 1 95.81 423 GLN B O 1
ATOM 7011 N N . HIS B 1 424 ? -2.869 -19.469 -17.844 1 96.62 424 HIS B N 1
ATOM 7012 C CA . HIS B 1 424 ? -3.617 -20.719 -17.656 1 96.62 424 HIS B CA 1
ATOM 7013 C C . HIS B 1 424 ? -5.121 -20.453 -17.719 1 96.62 424 HIS B C 1
ATOM 7015 O O . HIS B 1 424 ? -5.898 -21.375 -17.984 1 96.62 424 HIS B O 1
ATOM 7021 N N . LEU B 1 425 ? -5.562 -19.219 -17.453 1 96.62 425 LEU B N 1
ATOM 7022 C CA . LEU B 1 425 ? -6.969 -18.859 -17.562 1 96.62 425 LEU B CA 1
ATOM 7023 C C . LEU B 1 425 ? -7.234 -18.172 -18.906 1 96.62 425 LEU B C 1
ATOM 7025 O O . LEU B 1 425 ? -8.289 -18.375 -19.516 1 96.62 425 LEU B O 1
ATOM 7029 N N . GLN B 1 426 ? -6.289 -17.406 -19.328 1 96.81 426 GLN B N 1
ATOM 7030 C CA . GLN B 1 426 ? -6.484 -16.578 -20.516 1 96.81 426 GLN B CA 1
ATOM 7031 C C . GLN B 1 426 ? -6.332 -17.391 -21.797 1 96.81 426 GLN B C 1
ATOM 7033 O O . GLN B 1 426 ? -6.949 -17.078 -22.812 1 96.81 426 GLN B O 1
ATOM 7038 N N . ASP B 1 427 ? -5.469 -18.375 -21.781 1 95.94 427 ASP B N 1
ATOM 7039 C CA . ASP B 1 427 ? -5.273 -19.297 -22.891 1 95.94 427 ASP B CA 1
ATOM 7040 C C . ASP B 1 427 ? -4.879 -20.688 -22.391 1 95.94 427 ASP B C 1
ATOM 7042 O O . ASP B 1 427 ? -3.77 -21.156 -22.656 1 95.94 427 ASP B O 1
ATOM 7046 N N . PRO B 1 428 ? -5.879 -21.406 -21.844 1 95.31 428 PRO B N 1
ATOM 7047 C CA . PRO B 1 428 ? -5.582 -22.719 -21.266 1 95.31 428 PRO B CA 1
ATOM 7048 C C . PRO B 1 428 ? -5.082 -23.719 -22.297 1 95.31 428 PRO B C 1
ATOM 7050 O O . PRO B 1 428 ? -4.262 -24.594 -21.969 1 95.31 428 PRO B O 1
ATOM 7053 N N . ASN B 1 429 ? -5.488 -23.609 -23.5 1 93.31 429 ASN B N 1
ATOM 7054 C CA . ASN B 1 429 ? -5.055 -24.531 -24.547 1 93.31 429 ASN B CA 1
ATOM 7055 C C . ASN B 1 429 ? -3.564 -24.375 -24.844 1 93.31 429 ASN B C 1
ATOM 7057 O O . ASN B 1 429 ? -2.855 -25.375 -25.016 1 93.31 429 ASN B O 1
ATOM 7061 N N . ALA B 1 430 ? -3.137 -23.172 -24.922 1 94.12 430 ALA B N 1
ATOM 7062 C CA . ALA B 1 430 ? -1.725 -22.922 -25.188 1 94.12 430 ALA B CA 1
ATOM 7063 C C . ALA B 1 430 ? -0.844 -23.469 -24.078 1 94.12 430 ALA B C 1
ATOM 7065 O O . ALA B 1 430 ? 0.223 -24.031 -24.328 1 94.12 430 ALA B O 1
ATOM 7066 N N . VAL B 1 431 ? -1.286 -23.281 -22.875 1 96.81 431 VAL B N 1
ATOM 7067 C CA . VAL B 1 431 ? -0.527 -23.766 -21.719 1 96.81 431 VAL B CA 1
ATOM 7068 C C . VAL B 1 431 ? -0.469 -25.297 -21.75 1 96.81 431 VAL B C 1
ATOM 7070 O O . VAL B 1 431 ? 0.61 -25.891 -21.641 1 96.81 431 VAL B O 1
ATOM 7073 N N . ALA B 1 432 ? -1.624 -25.938 -21.906 1 96 432 ALA B N 1
ATOM 7074 C CA . ALA B 1 432 ? -1.684 -27.391 -21.938 1 96 432 ALA B CA 1
ATOM 7075 C C . ALA B 1 432 ? -0.858 -27.953 -23.094 1 96 432 ALA B C 1
ATOM 7077 O O . ALA B 1 432 ? -0.1 -28.922 -22.906 1 96 432 ALA B O 1
ATOM 7078 N N . ALA B 1 433 ? -0.989 -27.344 -24.234 1 94.25 433 ALA B N 1
ATOM 7079 C CA . ALA B 1 433 ? -0.252 -27.812 -25.422 1 94.25 433 ALA B CA 1
ATOM 7080 C C . ALA B 1 433 ? 1.255 -27.734 -25.188 1 94.25 433 ALA B C 1
ATOM 7082 O O . ALA B 1 433 ? 1.993 -28.641 -25.547 1 94.25 433 ALA B O 1
ATOM 7083 N N . ASP B 1 434 ? 1.646 -26.656 -24.625 1 96.44 434 ASP B N 1
ATOM 7084 C CA . ASP B 1 434 ? 3.076 -26.469 -24.391 1 96.44 434 ASP B CA 1
ATOM 7085 C C . ASP B 1 434 ? 3.598 -27.453 -23.359 1 96.44 434 ASP B C 1
ATOM 7087 O O . ASP B 1 434 ? 4.727 -27.938 -23.453 1 96.44 434 ASP B O 1
ATOM 7091 N N . ILE B 1 435 ? 2.814 -27.734 -22.328 1 97.31 435 ILE B N 1
ATOM 7092 C CA . ILE B 1 435 ? 3.18 -28.719 -21.328 1 97.31 435 ILE B CA 1
ATOM 7093 C C . ILE B 1 435 ? 3.322 -30.094 -21.984 1 97.31 435 ILE B C 1
ATOM 7095 O O . ILE B 1 435 ? 4.312 -30.797 -21.766 1 97.31 435 ILE B O 1
ATOM 7099 N N . PHE B 1 436 ? 2.387 -30.5 -22.828 1 95.31 436 PHE B N 1
ATOM 7100 C CA . PHE B 1 436 ? 2.432 -31.781 -23.5 1 95.31 436 PHE B CA 1
ATOM 7101 C C . PHE B 1 436 ? 3.686 -31.906 -24.359 1 95.31 436 PHE B C 1
ATOM 7103 O O . PHE B 1 436 ? 4.379 -32.938 -24.328 1 95.31 436 PHE B O 1
ATOM 7110 N N . ARG B 1 437 ? 3.963 -30.859 -25.125 1 94.12 437 ARG B N 1
ATOM 7111 C CA . ARG B 1 437 ? 5.121 -30.875 -26.016 1 94.12 437 ARG B CA 1
ATOM 7112 C C . ARG B 1 437 ? 6.418 -30.984 -25.219 1 94.12 437 ARG B C 1
ATOM 7114 O O . ARG B 1 437 ? 7.328 -31.719 -25.594 1 94.12 437 ARG B O 1
ATOM 7121 N N . PHE B 1 438 ? 6.469 -30.281 -24.219 1 96.94 438 PHE B N 1
ATOM 7122 C CA . PHE B 1 438 ? 7.652 -30.297 -23.359 1 96.94 438 PHE B CA 1
ATOM 7123 C C . PHE B 1 438 ? 7.875 -31.688 -22.766 1 96.94 438 PHE B C 1
ATOM 7125 O O . PHE B 1 438 ? 8.977 -32.219 -22.844 1 96.94 438 PHE B O 1
ATOM 7132 N N . VAL B 1 439 ? 6.828 -32.188 -22.125 1 96.38 439 VAL B N 1
ATOM 7133 C CA . VAL B 1 439 ? 6.938 -33.5 -21.438 1 96.38 439 VAL B CA 1
ATOM 7134 C C . VAL B 1 439 ? 7.293 -34.562 -22.453 1 96.38 439 VAL B C 1
ATOM 7136 O O . VAL B 1 439 ? 8.102 -35.469 -22.172 1 96.38 439 VAL B O 1
ATOM 7139 N N . GLU B 1 440 ? 6.77 -34.469 -23.609 1 93.5 440 GLU B N 1
ATOM 7140 C CA . GLU B 1 440 ? 7.121 -35.406 -24.656 1 93.5 440 GLU B CA 1
ATOM 7141 C C . GLU B 1 440 ? 8.609 -35.344 -24.984 1 93.5 440 GLU B C 1
ATOM 7143 O O . GLU B 1 440 ? 9.266 -36.375 -25.141 1 93.5 440 GLU B O 1
ATOM 7148 N N . LEU B 1 441 ? 9.102 -34.188 -25.125 1 93.75 441 LEU B N 1
ATOM 7149 C CA . LEU B 1 441 ? 10.508 -34 -25.438 1 93.75 441 LEU B CA 1
ATOM 7150 C C . LEU B 1 441 ? 11.391 -34.594 -24.344 1 93.75 441 LEU B C 1
ATOM 7152 O O . LEU B 1 441 ? 12.414 -35.219 -24.656 1 93.75 441 LEU B O 1
ATOM 7156 N N . VAL B 1 442 ? 11.031 -34.406 -23.125 1 95.56 442 VAL B N 1
ATOM 7157 C CA . VAL B 1 442 ? 11.82 -34.906 -22 1 95.56 442 VAL B CA 1
ATOM 7158 C C . VAL B 1 442 ? 11.773 -36.438 -21.969 1 95.56 442 VAL B C 1
ATOM 7160 O O . VAL B 1 442 ? 12.781 -37.094 -21.703 1 95.56 442 VAL B O 1
ATOM 7163 N N . LEU B 1 443 ? 10.617 -37.031 -22.234 1 91.81 443 LEU B N 1
ATOM 7164 C CA . LEU B 1 443 ? 10.445 -38.469 -22.188 1 91.81 443 LEU B CA 1
ATOM 7165 C C . LEU B 1 443 ? 11.172 -39.156 -23.344 1 91.81 443 LEU B C 1
ATOM 7167 O O . LEU B 1 443 ? 11.625 -40.281 -23.219 1 91.81 443 LEU B O 1
ATOM 7171 N N . MET B 1 444 ? 11.25 -38.5 -24.438 1 85.12 444 MET B N 1
ATOM 7172 C CA . MET B 1 444 ? 11.922 -39.062 -25.609 1 85.12 444 MET B CA 1
ATOM 7173 C C . MET B 1 444 ? 13.438 -39 -25.438 1 85.12 444 MET B C 1
ATOM 7175 O O . MET B 1 444 ? 14.148 -39.875 -25.938 1 85.12 444 MET B O 1
ATOM 7179 N N . TYR B 1 445 ? 13.953 -37.906 -24.922 1 71.06 445 TYR B N 1
ATOM 7180 C CA . TYR B 1 445 ? 15.398 -37.781 -24.781 1 71.06 445 TYR B CA 1
ATOM 7181 C C . TYR B 1 445 ? 15.914 -38.719 -23.672 1 71.06 445 TYR B C 1
ATOM 7183 O O . TYR B 1 445 ? 17.078 -39.125 -23.703 1 71.06 445 TYR B O 1
ATOM 7191 N N . LYS B 1 446 ? 15.281 -39 -22.578 1 60.72 446 LYS B N 1
ATOM 7192 C CA . LYS B 1 446 ? 15.719 -39.938 -21.547 1 60.72 446 LYS B CA 1
ATOM 7193 C C . LYS B 1 446 ? 15.734 -41.375 -22.094 1 60.72 446 LYS B C 1
ATOM 7195 O O . LYS B 1 446 ? 16.25 -42.281 -21.438 1 60.72 446 LYS B O 1
ATOM 7200 N N . GLN B 1 447 ? 15.008 -41.625 -23.156 1 41.28 447 GLN B N 1
ATOM 7201 C CA . GLN B 1 447 ? 15.203 -42.969 -23.75 1 41.28 447 GLN B CA 1
ATOM 7202 C C . GLN B 1 447 ? 16.469 -43 -24.609 1 41.28 447 GLN B C 1
ATOM 7204 O O . GLN B 1 447 ? 16.766 -42.031 -25.312 1 41.28 447 GLN B O 1
#

Solvent-accessible surface area (backbone atoms only — not comparable to full-atom values): 46537 Å² total; per-residue (Å²): 110,68,66,58,51,50,50,49,49,50,51,45,50,66,52,46,48,57,51,52,48,52,52,52,54,67,52,67,76,86,61,84,73,80,86,72,78,92,73,64,73,32,28,73,80,75,86,69,82,56,53,80,65,76,40,82,47,75,81,78,79,59,68,67,61,54,52,48,48,30,51,51,47,70,74,47,71,75,68,81,50,35,75,82,33,69,65,41,42,51,52,47,52,50,50,52,51,50,51,53,49,51,51,66,50,63,56,70,62,49,44,52,56,69,53,69,56,54,32,30,33,30,36,55,45,50,27,45,39,22,30,32,56,46,66,62,80,85,46,92,86,38,50,75,42,45,32,39,43,33,45,25,76,94,55,45,49,69,52,40,66,67,30,50,54,48,45,41,36,30,63,83,70,69,48,76,83,76,66,92,70,59,64,33,28,30,42,33,31,36,26,53,79,12,30,52,76,10,35,60,64,23,45,82,78,61,34,43,60,54,51,17,51,51,48,53,49,49,36,51,74,69,71,47,70,60,29,34,33,37,8,29,24,63,52,8,20,48,24,43,47,39,31,36,44,74,35,49,86,34,29,66,26,40,39,26,36,51,54,81,74,62,41,87,25,56,42,71,40,41,40,50,49,44,52,54,43,18,70,76,38,42,68,44,17,61,79,18,34,27,30,52,43,61,68,40,43,51,52,76,52,48,46,29,88,39,47,18,38,8,35,52,56,12,66,60,11,32,33,44,32,51,51,48,51,47,44,52,31,46,31,75,55,76,84,60,54,60,70,81,66,40,55,66,64,60,54,41,48,54,36,48,44,34,43,76,49,51,16,50,32,42,40,34,47,41,48,51,32,28,67,73,66,31,62,57,70,47,50,71,46,26,70,43,44,28,31,40,41,36,33,70,22,29,46,56,72,58,52,72,79,53,42,44,62,35,37,67,29,68,74,39,80,43,75,46,92,59,30,15,44,53,28,46,66,56,35,24,63,61,49,45,48,51,52,52,54,47,52,49,52,55,60,56,65,76,94,109,67,66,58,53,50,49,49,49,50,51,46,49,66,54,48,47,58,51,53,48,53,52,51,53,68,52,67,76,85,60,83,73,81,86,73,78,92,71,65,71,34,28,73,81,75,86,71,82,56,54,79,64,76,39,84,46,75,79,77,79,62,65,68,60,54,51,48,49,32,51,50,46,70,74,48,70,75,69,80,49,36,76,81,33,68,63,42,41,51,50,48,52,50,50,52,50,51,50,53,49,50,51,66,50,63,54,71,61,50,43,54,57,68,51,70,55,54,32,30,33,31,37,54,46,49,27,44,40,22,29,32,56,46,67,63,81,85,46,92,87,38,49,76,43,45,32,38,42,32,44,25,76,94,55,45,50,70,52,40,65,66,28,49,55,48,45,42,37,28,64,84,70,69,49,77,84,76,66,90,69,58,62,31,28,30,41,33,32,37,27,53,80,11,30,53,77,10,35,61,64,23,44,81,78,62,35,44,63,55,51,17,51,51,50,52,49,50,37,51,75,69,71,47,68,59,28,34,33,36,8,29,23,63,52,7,18,46,22,41,49,38,30,34,45,75,35,50,86,35,29,66,26,40,38,26,36,51,55,79,75,60,40,89,26,57,40,70,39,43,39,50,50,44,52,52,42,17,69,76,39,41,68,46,17,60,79,19,35,28,30,52,42,62,69,40,45,53,53,76,53,46,45,29,88,38,46,19,38,9,35,51,56,12,64,60,12,32,33,43,33,52,50,48,52,49,42,54,32,44,32,74,54,76,83,60,56,59,70,80,66,41,56,67,64,61,56,41,49,54,37,48,44,34,43,77,49,50,16,51,33,42,41,34,46,41,49,52,34,27,66,74,68,30,62,56,68,47,50,71,48,25,71,44,42,27,29,40,41,35,32,69,21,28,45,54,70,57,52,72,81,53,41,43,60,36,37,67,28,68,75,39,80,44,76,47,91,59,30,15,46,53,28,46,65,57,36,24,64,60,48,45,48,51,50,53,54,47,53,50,52,54,60,55,65,77,96

Secondary structure (DSSP, 8-state):
-HHHHHHHHHHHHHHHHHHHHHHHHH--PPPP-PPPPS----SSSS--------EEE-----HHHHHHHHHHHHH--PPPPPTT-HHHHHHHHHHHHHHHHHHT--HHHHHHHHTSS-EEEEEETTEEEEEEEE-PPP-TT-EEEEEEEE--SS--GGGGTTHHHHHH-TTTTT-----SS-EEEEEEEEPPTTSTTSPPP-STT--HHHHHHHHHHHHHHTT--SEEEEE-HHHHHHHHHHHHHH-TTTEEEEEEES----TTTS-HHHHHHHHHHHHH-TTTSTTTHHHHHHHHHHHHS--HHHHHHHHHH-HHHHHHHHHHHHHHHH-S-TTS-GGGTS-HHHHHHHHHHHHHTT-HHHHHHHHHHIIIIIGGG----B-S-EEEEE-TT-S----HHHHTTTBTTEEEEEE-SS--TTHHHH-HHHHHHHHHHHHHHHHHH--/-HHHHHHHHHHHHHHHHHHHHHHHHH--PPPP-PPPPS----SSSS--------EEE-----HHHHHHHHHHHHH--PPPPPTT-HHHHHHHHHHHHHHHHHHT--HHHHHHHHTTS-EEEEEETTEEEEEEEE-PPPPTT-EEEEEEEE--SS--GGGGTTHHHHHH-TTTTT-----SS-EEEEEEEEPPTTSTTSPPP-STT--HHHHHHHHHHHHHHTT--SEEEEE-HHHHHHHHHHHHHH-TTTEEEEEEES----TTTS-HHHHHHHHHHHHHSTTTSTTTHHHHHHHHHHHHS--HHHHHHHHHH-HHHHHHHHHHHHHHHH-S-TTS-GGGTS-HHHHHHHHHHHHHTT-HHHHHHHHHHIIIIIGGG----B-S-EEEEE-TT-S----HHHHTTTBTTEEEEEE-SS--TTHHHH-HHHHHHHHHHHHHHHHHH--

Foldseek 3Di:
DVVVVVVVVVVCCVPVVVVVVVVVLLDFDDDDDDDDDLAAAQADDDDDDWDLDKFWDADDDDPVLLLVQLVLLVPDDDDDFDPPDPLRVLLNVLLVVLSVCLSVPPVVVVSVVVVPFTKIWTTGNRKTKIKTWDADDDDPQAAEAEEEEEEAPPDFLCLLVVQQCCQRPVVVVPHDLPFPGHYHYTYMGIGFALHQPMDFGPDAQCELLNSLSRVVVVCVSVVQQAHAYEAFFASRQSNNLNNQLNCVRRHQEYEYEFYDDDPLAEDVSLVVVLVVVCVVPVCAGCNHLAVVCVVCVCVLQDQLVVCLVVCQPRLSNVLSSRLVVVLLFKAQDSSDHVCVQAPSSVSSVSSCSCNVRSSVSSSSSHVCSHVPPNNSHDHGAGAHEYEYEYAPGGSHDDDPSSVCNRYVHDPYYYYDPHTGSSCCNRPVPVSSSRVSVRVSSSVVVVD/DVVVVVVVVVVCCVVVVVVVVVVVLLDFDDDDDDDDDLAAAQADDDDDDWDLDKFWDADDDDPVLLLVQLVLLVPDDDDDFDPPDPLRVLLNVLLVVLSVCLSVPPVVVVSVVVVPFTKIWTTGNRKIKIKTWDADDDDPQAAEAEEEEEEAPPDFLCLLVVQQCCQRPVVVVPHDLPFPGHYHYTYMGIGFALHQPMHFGPDAQCELLNSLSRVVVVCVSVVQQAHAYEAFFASRQSNNLNNQLNCVRRHQEYEYEFYDDDDLAEDPSLVVVLVVVCVVPVCAGCNHLAVVVVVCVCVLQDQLVVCLVVCQPRLSNVLSSRLVVVLLFKAQDSSDHVCVQAPSSVSSVSSCSCNVRSSVSSSSSHVCSHVPPNNSHDHGAGAHEYEYEYAPGGSHDDDPSSVCNRYVHDPYYYYDPHTGSSCCNRPVPVSSSRVSVRVSSSVVVVD

Sequence (894 aa):
MLLRLISIATLGFLVITPILFSIWLEYVPIHEFDPVAKDAFWGAGEPYKDDSRIEVFKVDFPDEQIDHIKLLLGKSHLVPPFEDCTLSIARHSFMQNLSAVMASFDWKQHQHFLNTFKQYRTEIEGLLIHFLRISLPEEKGKDTIPILLLHGFPGSYWDFFKVIPILTNPVRFGFDFGVRKPFQFEVIVPSLPGFIFSSKPARKGITTTDIARIMAKLMERLSIARYFVHGSEFLGSEVATSLASLYPEQVRGIHLSNPMVHSKAFSWQVTMKTLLESFNKPQVGLFGRTGDFLDKTAVILPNSDIVGDALSTSPLGTASYLMSVWSLFSTRDLSVQLNQLFTLDELATVSYLYYLTETTPHALRIMNTVVHEDVFNQRRQVLVPSAILQSPETPWHSSRSICQHRYLNITRFTEATKGGVFQHLQDPNAVAADIFRFVELVLMYKQMLLRLISIATLGFLVITPILFSIWLEYVPIHEFDPVAKDAFWGAGEPYKDDSRIEVFKVDFPDEQIDHIKLLLGKSHLVPPFEDCTLSIARHSFMQNLSAVMASFDWKQHQHFLNTFKQYRTEIEGLLIHFLRISLPEEKGKDTIPILLLHGFPGSYWDFFKVIPILTNPVRFGFDFGVRKPFQFEVIVPSLPGFIFSSKPARKGITTTDIARIMAKLMERLSIARYFVHGSEFLGSEVATSLASLYPEQVRGIHLSNPMVHSKAFSWQVTMKTLLESFNKPQVGLFGRTGDFLDKTAVILPNSDIVGDALSTSPLGTASYLMSVWSLFSTRDLSVQLNQLFTLDELATVSYLYYLTETTPHALRIMNTVVHEDVFNQRRQVLVPSAILQSPETPWHSSRSICQHRYLNITRFTEATKGGVFQHLQDPNAVAADIFRFVELVLMYKQ

Organism: NCBI:txid53326

Nearest PDB structures (foldseek):
  4qla-assembly1_A  TM=9.048E-01  e=2.039E-30  Bombyx mori
  4qla-assembly1_B  TM=8.986E-01  e=5.057E-29  Bombyx mori
  5f4z-assembly3_E  TM=8.655E-01  e=2.203E-27  Streptomyces carzinostaticus subsp. neocarzinostaticus
  4qa9-assembly1_A  TM=8.563E-01  e=3.134E-25  Streptomyces carzinostaticus subsp. neocarzinostaticus
  1xqv-assembly1_A  TM=6.396E-01  e=6.121E-10  Thermoplasma acidophilum

InterPro domains:
  IPR000639 Epoxide hydrolase-like [PR00412] (151-169)
  IPR000639 Epoxide hydrolase-like [PR00412] (244-257)
  IPR000639 Epoxide hydrolase-like [PR00412] (416-438)
  IPR010497 Epoxide hydrolase, N-terminal [PF06441] (55-160)
  IPR016292 Epoxide hydrolase [PIRSF001112] (36-440)
  IPR029058 Alpha/Beta hydrolase fold [G3DSA:3.40.50.1820] (55-445)
  IPR029058 Alpha/Beta hydrolase fold [SSF53474] (44-439)

pLDDT: mean 90.98, std 9.0, range [41.28, 98.94]

=== Feature glossary ===
Feature key, reading from the visual/contextual features back to the raw sequence:

Rendered structure images. Structure images are PyMOL renders from six orthogonal camera directions. Cartoon representation draws helices as coils and strands as arrows; sticks shows the backbone as bonds; surface shows the solvent-excluded envelope. Rainbow coloring maps sequence position to hue (blue→red, N→C); chain coloring assigns a distinct color per polypeptide.

Contact-map, Ramachandran, and PAE plots. Three diagnostic plots accompany the record. The Cα contact map visualizes the tertiary structure as a 2D adjacency matrix (8 Å cutoff, sequence-local contacts suppressed). The Ramachandran plot shows the distribution of backbone (φ, ψ) torsions, with points in the α and β basins reflecting secondary structure content. The PAE plot shows AlphaFold's inter-residue confidence as a color matrix.

InterPro / GO / CATH / organism. The annotation block draws on four external resources. InterPro: which protein families and domains the sequence belongs to. GO: standardized terms for what the protein does, what process it participates in, and where in the cell it acts. CATH: which structural fold it has in the CATH hierarchy. Organism: the species of origin.

Nearest PDB structures. Structural nearest neighbors (via Foldseek easy-search vs the PDB). Reported per hit: target PDB id, E-value, and alignment TM-score. A TM-score above ~0.5 is the conventional threshold for 'same fold'.

Predicted aligned error. Predicted aligned error is AlphaFold's pairwise confidence. Unlike pLDDT (per-residue), PAE is per-residue-pair and captures whether two parts of the structure are correctly placed relative to each other. Units are ångströms of expected positional error.

Solvent-accessible surface area. SASA measures how much of the protein is reachable by solvent. It is computed by rolling a water-sized probe over the atomic surface and summing the exposed area (Å²). Per-residue SASA distinguishes core (buried, low SASA) from surface (exposed, high SASA) residues; total SASA is a whole-molecule size measure.

B-factor. Crystallographic B-factors measure how much each atom's electron density is smeared out, in Å². They rise in mobile loops and surface residues and fall in the buried interior. In AlphaFold models this column is repurposed to hold pLDDT instead.

pLDDT. For AlphaFold models, the B-factor field carries pLDDT — the model's own estimate of local accuracy on a 0–100 scale. Regions with pLDDT<50 should be treated as essentially unmodeled; they often correspond to intrinsically disordered segments.

Backbone torsions (φ/ψ). φ (phi) and ψ (psi) are the two rotatable backbone dihedrals per residue: φ is the C(i-1)–N–Cα–C torsion, ψ is the N–Cα–C–N(i+1) torsion, both in degrees on (−180°, 180°]. α-helical residues cluster near (−60°, −45°); β-strand residues near (−120°, +130°). A Ramachandran plot is simply a scatter of (φ, ψ) for every residue.

Radius of gyration, Cα contacts, bounding box. Radius of gyration (Rg) is the root-mean-square distance of Cα atoms from their centroid — a single number for overall size and compactness. A globular domain of N residues has Rg ≈ 2.2·N^0.38 Å; an extended or disordered chain has a much larger Rg. The Cα contact count is the number of residue pairs whose Cα atoms are within 8 Å and are more than four positions apart in sequence — a standard proxy for tertiary packing density. The bounding box is the smallest axis-aligned box enclosing all Cα atoms.

Secondary structure (3-state, P-SEA). Three-state secondary structure (P-SEA) collapses the eight DSSP classes into helix (a), strand (b), and coil (c). P-SEA assigns these from Cα geometry alone — distances and angles — without requiring backbone oxygens, so it works on any Cα trace.

Secondary structure (8-state, DSSP). Secondary structure is the local, repeating backbone conformation. DSSP classifies it into eight states by reading the hydrogen-bond network: three helix types (H, G, I), two β types (E, B), two non-regular types (T, S), and unstructured coil (-).

Foldseek 3Di. The Foldseek 3Di string encodes local tertiary geometry as a 20-letter alphabet — one character per residue — derived from the relative positions of nearby Cα atoms. Unlike the amino-acid sequence, 3Di is a direct function of the 3D structure, so two proteins with the same fold have similar 3Di strings even at low sequence identity.

mmCIF coordinates. Structure coordinates are given as an mmCIF _atom_site loop: one row per atom with element, residue name, chain id, sequence number, and x/y/z position in Å. Only the four main-chain atoms per residue are included here; side chains are omitted to keep the record compact.

Sequence. This is the polypeptide sequence — one letter per residue, N-terminus first. Length ranges from a few dozen residues for small domains to over a thousand for large multi-domain proteins.